Protein AF-A0A6I9NNS1-F1 (afdb_monomer_lite)

Radius of gyration: 73.58 Å; chains: 1; bounding box: 187×101×205 Å

Secondary structure (DSSP, 8-state):
--SHHHHHHHHHHHHHHHHHHHHHHHHHHHHHHHHHHHHHHHHTSS-TT-GGG-HHHHHHHHHHHHHHHHHHHHHHHS-HHHHHHHTHHHHHHHHHHHHHHH-----HHHHHHHHHHHHHHHHHHHHHHHHHHHTS--------HHHHHHHHHSHHHHHHHHHHHHHHHHHHHHHHHS----HHHHHHHHHHHHHHHHHHHHHHHHHHHHHHTT---TTSHHHHHHHHHHHHHHHHHHHHHHHHHHHHHHHHHHHHHTTS----------------PPPPP--------EEES-SEEEPPPEETT--EEEEEEEEE-SSS-EEEEEES-S-HHHHHHHHHHHHHHHHHHHHHHHHHHHHHHTT-GGGGGGHHHHHHHHHHHHHHHHHHGGGTTTSSSEEEESSEEEEPTT--EEEEEEE--SSSSEEEEEEEEEETT-SSPEEEEEEEEEE---EEES-SEEEEEEEETT--EEEEEEEEE-SSS-EEEEEE--SSTTGGGEEEESSEEEE-TT-EEEEEEEE-----EEEEEEEEEEETT-SS-EEEEEEEEEEPPPEEES-S-EEEEEEETT--EEEEEEEEE-SSS-EEEEEEEET---SSBPPPHHHHHH-TT-SS---GGG-TTSPPPB-EEEESSEEEE-TT-EEEEEEEE---S-SEEEEEEEEEETTTEEEEEEEEEEEEEE---EEES--EEEEEEEETT-EEEEEEEEEE-SSS-EEEEEPPPP--SS-SEEEE-SS-EEEE-TT-EEEEEEEEEE-SSEEEEEEEEEEETT--SPPEEEEEEEEEE---EEES-SEEEEEEEETTSEEEEEEEEEE-SSS-EEEEEEE--TT--EEEESSEEEE-TT-EEEEEEEEE-SSSSEEEEEEEEEETTSPEEEEEEEEEEES-SEEESS--SSEEEEEEEETTPEEEEEEEEEE-SSS-EEEEEEEEPPPP--------------------------------------PPPSEEEE-SEEEE-TT-EEEEEEEEE-SS-EEEEEEEEEEEEETT----EEEEEEEEEEEEE---EEES-S---------TTPPP--EEEEEEEEE-SSSPEEEEEE--TTEEEESSTT----BSEEEEEE-TT-EEEEEEEE-GGG--SSS--------EEEE--------S---S------------------------------------

Structure (mmCIF, N/CA/C/O backbone):
data_AF-A0A6I9NNS1-F1
#
_entry.id   AF-A0A6I9NNS1-F1
#
loop_
_atom_site.group_PDB
_atom_site.id
_atom_site.type_symbol
_atom_site.label_atom_id
_atom_site.label_alt_id
_atom_site.label_comp_id
_atom_site.label_asym_id
_atom_site.label_entity_id
_atom_site.label_seq_id
_atom_site.pdbx_PDB_ins_code
_atom_site.Cartn_x
_atom_site.Cartn_y
_atom_site.Cartn_z
_atom_site.occupancy
_atom_site.B_iso_or_equiv
_atom_site.auth_seq_id
_atom_site.auth_comp_id
_atom_site.auth_asym_id
_atom_site.auth_atom_id
_atom_site.pdbx_PDB_model_num
ATOM 1 N N . MET A 1 1 ? 1.634 -18.861 -16.692 1.00 34.59 1 MET A N 1
ATOM 2 C CA . MET A 1 1 ? 1.410 -19.436 -15.348 1.00 34.59 1 MET A CA 1
ATOM 3 C C . MET A 1 1 ? 0.706 -18.362 -14.547 1.00 34.59 1 MET A C 1
ATOM 5 O O . MET A 1 1 ? 1.307 -17.328 -14.290 1.00 34.59 1 MET A O 1
ATOM 9 N N . ASP A 1 2 ? -0.586 -18.559 -14.298 1.00 27.66 2 ASP A N 1
ATOM 10 C CA . ASP A 1 2 ? -1.502 -17.535 -13.790 1.00 27.66 2 ASP A CA 1
ATOM 11 C C . ASP A 1 2 ? -1.246 -17.226 -12.312 1.00 27.66 2 ASP A C 1
ATOM 13 O O . ASP A 1 2 ? -1.454 -18.061 -11.437 1.00 27.66 2 ASP A O 1
ATOM 17 N N . MET A 1 3 ? -0.793 -16.004 -12.028 1.00 32.12 3 MET A N 1
ATOM 18 C CA . MET A 1 3 ? -0.479 -15.544 -10.670 1.00 32.12 3 MET A CA 1
ATOM 19 C C . MET A 1 3 ? -1.737 -15.131 -9.875 1.00 32.12 3 MET A C 1
ATOM 21 O O . MET A 1 3 ? -1.682 -14.974 -8.657 1.00 32.12 3 MET A O 1
ATOM 25 N N . SER A 1 4 ? -2.891 -15.007 -10.543 1.00 29.23 4 SER A N 1
ATOM 26 C CA . SER A 1 4 ? -4.176 -14.609 -9.950 1.00 29.23 4 SER A CA 1
ATOM 27 C C . SER A 1 4 ? -4.921 -15.751 -9.243 1.00 29.23 4 SER A C 1
ATOM 29 O O . SER A 1 4 ? -5.677 -15.486 -8.309 1.00 29.23 4 SER A O 1
ATOM 31 N N . SER A 1 5 ? -4.683 -17.020 -9.602 1.00 34.91 5 SER A N 1
ATOM 32 C CA . SER A 1 5 ? -5.336 -18.165 -8.941 1.00 34.91 5 SER A CA 1
ATOM 33 C C . SER A 1 5 ? -4.699 -18.541 -7.595 1.00 34.91 5 SER A C 1
ATOM 35 O O . SER A 1 5 ? -5.344 -19.183 -6.769 1.00 34.91 5 SER A O 1
ATOM 37 N N . ALA A 1 6 ? -3.452 -18.122 -7.341 1.00 40.84 6 ALA A N 1
ATOM 38 C CA . ALA A 1 6 ? -2.717 -18.448 -6.117 1.00 40.84 6 ALA A CA 1
ATOM 39 C C . ALA A 1 6 ? -3.165 -17.616 -4.897 1.00 40.84 6 ALA A C 1
ATOM 41 O O . ALA A 1 6 ? -3.180 -18.120 -3.774 1.00 40.84 6 ALA A O 1
ATOM 42 N N . TYR A 1 7 ? -3.576 -16.359 -5.106 1.00 40.09 7 TYR A N 1
ATOM 43 C CA . TYR A 1 7 ? -3.975 -15.456 -4.016 1.00 40.09 7 TYR A CA 1
ATOM 44 C C . TYR A 1 7 ? -5.353 -15.784 -3.425 1.00 40.09 7 TYR A C 1
ATOM 46 O O . TYR A 1 7 ? -5.546 -15.644 -2.218 1.00 40.09 7 TYR A O 1
ATOM 54 N N . GLY A 1 8 ? -6.291 -16.275 -4.245 1.00 45.16 8 GLY A N 1
ATOM 55 C CA . GLY A 1 8 ? -7.616 -16.698 -3.776 1.00 45.16 8 GLY A CA 1
ATOM 56 C C . GLY A 1 8 ? -7.571 -17.917 -2.846 1.00 45.16 8 GLY A C 1
ATOM 57 O O . GLY A 1 8 ? -8.324 -17.965 -1.878 1.00 45.16 8 GLY A O 1
ATOM 58 N N . GLY A 1 9 ? -6.647 -18.856 -3.091 1.00 59.94 9 GLY A N 1
ATOM 59 C CA . GLY A 1 9 ? -6.498 -20.076 -2.287 1.00 59.94 9 GLY A CA 1
ATOM 60 C C . GLY A 1 9 ? -5.905 -19.843 -0.891 1.00 59.94 9 GLY A C 1
ATOM 61 O O . GLY A 1 9 ? -6.344 -20.449 0.080 1.00 59.94 9 GLY A O 1
ATOM 62 N N . SER A 1 10 ? -4.958 -18.909 -0.747 1.00 66.88 10 SER A N 1
ATOM 63 C CA . SER A 1 10 ? -4.282 -18.671 0.543 1.00 66.88 10 SER A CA 1
ATOM 64 C C . SER A 1 10 ? -5.232 -18.143 1.630 1.00 66.88 10 SER A C 1
ATOM 66 O O . SER A 1 10 ? -5.103 -18.504 2.800 1.00 66.88 10 SER A O 1
ATOM 68 N N . TYR A 1 11 ? -6.208 -17.302 1.268 1.00 74.94 11 TYR A N 1
ATOM 69 C CA . TYR A 1 11 ? -7.178 -16.770 2.234 1.00 74.94 11 TYR A CA 1
ATOM 70 C C . TYR A 1 11 ? -8.194 -17.830 2.673 1.00 74.94 11 TYR A C 1
ATOM 72 O O . TYR A 1 11 ? -8.502 -17.937 3.861 1.00 74.94 11 TYR A O 1
ATOM 80 N N . THR A 1 12 ? -8.690 -18.636 1.729 1.00 81.75 12 THR A N 1
ATOM 81 C CA . THR A 1 12 ? -9.622 -19.726 2.034 1.00 81.75 12 THR A CA 1
ATOM 82 C C . THR A 1 12 ? -8.971 -20.780 2.919 1.00 81.75 12 THR A C 1
ATOM 84 O O . THR A 1 12 ? -9.594 -21.209 3.887 1.00 81.75 12 THR A O 1
ATOM 87 N N . ASP A 1 13 ? -7.705 -21.120 2.664 1.00 82.62 13 ASP A N 1
ATOM 88 C CA . ASP A 1 13 ? -6.951 -22.084 3.469 1.00 82.62 13 ASP A CA 1
ATOM 89 C C . ASP A 1 13 ? -6.776 -21.561 4.907 1.00 82.62 13 ASP A C 1
ATOM 91 O O . ASP A 1 13 ? -7.154 -22.234 5.868 1.00 82.62 13 ASP A O 1
ATOM 95 N N . ASN A 1 14 ? -6.346 -20.304 5.079 1.00 85.19 14 ASN A N 1
ATOM 96 C CA . ASN A 1 14 ? -6.207 -19.704 6.412 1.00 85.19 14 ASN A CA 1
ATOM 97 C C . ASN A 1 14 ? -7.532 -19.650 7.187 1.00 85.19 14 ASN A C 1
ATOM 99 O O . ASN A 1 14 ? -7.552 -19.887 8.400 1.00 85.19 14 ASN A O 1
ATOM 103 N N . LEU A 1 15 ? -8.642 -19.341 6.508 1.00 86.31 15 LEU A N 1
ATOM 104 C CA . LEU A 1 15 ? -9.969 -19.322 7.123 1.00 86.31 15 LEU A CA 1
ATOM 105 C C . LEU A 1 15 ? -10.391 -20.727 7.570 1.00 86.31 15 LEU A C 1
ATOM 107 O O . LEU A 1 15 ? -10.859 -20.891 8.698 1.00 86.31 15 LEU A O 1
ATOM 111 N N . ILE A 1 16 ? -10.181 -21.742 6.726 1.00 87.88 16 ILE A N 1
ATOM 112 C CA . ILE A 1 16 ? -10.457 -23.148 7.051 1.00 87.88 16 ILE A CA 1
ATOM 113 C C . ILE A 1 16 ? -9.639 -23.576 8.272 1.00 87.88 16 ILE A C 1
ATOM 115 O O . ILE A 1 16 ? -10.201 -24.115 9.228 1.00 87.88 16 ILE A O 1
ATOM 119 N N . GLY A 1 17 ? -8.336 -23.277 8.292 1.00 88.94 17 GLY A N 1
ATOM 120 C CA . GLY A 1 17 ? -7.471 -23.573 9.433 1.00 88.94 17 GLY A CA 1
ATOM 121 C C . GLY A 1 17 ? -7.922 -22.864 10.715 1.00 88.94 17 GLY A C 1
ATOM 122 O O . GLY A 1 17 ? -8.002 -23.487 11.772 1.00 88.94 17 GLY A O 1
ATOM 123 N N . THR A 1 18 ? -8.316 -21.592 10.628 1.00 88.50 18 THR A N 1
ATOM 124 C CA . THR A 1 18 ? -8.817 -20.812 11.776 1.00 88.50 18 THR A CA 1
ATOM 125 C C . THR A 1 18 ? -10.106 -21.400 12.349 1.00 88.50 18 THR A C 1
ATOM 127 O O . THR A 1 18 ? -10.218 -21.595 13.560 1.00 88.50 18 THR A O 1
ATOM 130 N N . LEU A 1 19 ? -11.079 -21.717 11.490 1.00 89.88 19 LEU A N 1
ATOM 131 C CA . LEU A 1 19 ? -12.355 -22.296 11.911 1.00 89.88 19 LEU A CA 1
ATOM 132 C C . LEU A 1 19 ? -12.169 -23.689 12.523 1.00 89.88 19 LEU A C 1
ATOM 134 O O . LEU A 1 19 ? -12.784 -23.985 13.548 1.00 89.88 19 LEU A O 1
ATOM 138 N N . LEU A 1 20 ? -11.285 -24.513 11.951 1.00 91.44 20 LEU A N 1
ATOM 139 C CA . LEU A 1 20 ? -10.926 -25.822 12.501 1.00 91.44 20 LEU A CA 1
ATOM 140 C C . LEU A 1 20 ? -10.264 -25.709 13.878 1.00 91.44 20 LEU A C 1
ATOM 142 O O . LEU A 1 20 ? -10.613 -26.481 14.767 1.00 91.44 20 LEU A O 1
ATOM 146 N N . ALA A 1 21 ? -9.369 -24.737 14.082 1.00 90.94 21 ALA A N 1
ATOM 147 C CA . ALA A 1 21 ? -8.723 -24.506 15.374 1.00 90.94 21 ALA A CA 1
ATOM 148 C C . ALA A 1 21 ? -9.716 -24.023 16.447 1.00 90.94 21 ALA A C 1
ATOM 150 O O . ALA A 1 21 ? -9.672 -24.483 17.588 1.00 90.94 21 ALA A O 1
ATOM 151 N N . ILE A 1 22 ? -10.644 -23.122 16.101 1.00 90.44 22 ILE A N 1
ATOM 152 C CA . ILE A 1 22 ? -11.705 -22.676 17.021 1.00 90.44 22 ILE A CA 1
ATOM 153 C C . ILE A 1 22 ? -12.606 -23.857 17.386 1.00 90.44 22 ILE A C 1
ATOM 155 O O . ILE A 1 22 ? -12.857 -24.111 18.565 1.00 90.44 22 ILE A O 1
ATOM 159 N N . PHE A 1 23 ? -13.063 -24.604 16.382 1.00 91.50 23 PHE A N 1
ATOM 160 C CA . PHE A 1 23 ? -13.927 -25.762 16.577 1.00 91.50 23 PHE A CA 1
ATOM 161 C C . PHE A 1 23 ? -13.250 -26.852 17.419 1.00 91.50 23 PHE A C 1
ATOM 163 O O . PHE A 1 23 ? -13.848 -27.343 18.378 1.00 91.50 23 PHE A O 1
ATOM 170 N N . GLY A 1 24 ? -11.991 -27.179 17.118 1.00 91.44 24 GLY A N 1
ATOM 171 C CA . GLY A 1 24 ? -11.194 -28.151 17.863 1.00 91.44 24 GLY A CA 1
ATOM 172 C C . GLY A 1 24 ? -11.046 -27.766 19.333 1.00 91.44 24 GLY A C 1
ATOM 173 O O . GLY A 1 24 ? -11.363 -28.562 20.217 1.00 91.44 24 GLY A O 1
ATOM 174 N N . ASN A 1 25 ? -10.681 -26.514 19.614 1.00 90.62 25 ASN A N 1
ATOM 175 C CA . ASN A 1 25 ? -10.541 -26.008 20.981 1.00 90.62 25 ASN A CA 1
ATOM 176 C C . ASN A 1 25 ? -11.861 -25.963 21.772 1.00 90.62 25 ASN A C 1
ATOM 178 O O . ASN A 1 25 ? -11.870 -26.245 22.975 1.00 90.62 25 ASN A O 1
ATOM 182 N N . VAL A 1 26 ? -12.984 -25.648 21.119 1.00 90.88 26 VAL A N 1
ATOM 183 C CA . VAL A 1 26 ? -14.320 -25.721 21.737 1.00 90.88 26 VAL A CA 1
ATOM 184 C C . VAL A 1 26 ? -14.672 -27.170 22.083 1.00 90.88 26 VAL A C 1
ATOM 186 O O . VAL A 1 26 ? -15.103 -27.442 23.205 1.00 90.88 26 VAL A O 1
ATOM 189 N N . LEU A 1 27 ? -14.437 -28.113 21.164 1.00 90.75 27 LEU A N 1
ATOM 190 C CA . LEU A 1 27 ? -14.673 -29.538 21.404 1.00 90.75 27 LEU A CA 1
ATOM 191 C C . LEU A 1 27 ? -13.826 -30.084 22.558 1.00 90.75 27 LEU A C 1
ATOM 193 O O . LEU A 1 27 ? -14.372 -30.778 23.415 1.00 90.75 27 LEU A O 1
ATOM 197 N N . VAL A 1 28 ? -12.535 -29.737 22.621 1.00 89.19 28 VAL A N 1
ATOM 198 C CA . VAL A 1 28 ? -11.637 -30.132 23.724 1.00 89.19 28 VAL A CA 1
ATOM 199 C C . VAL A 1 28 ? -12.109 -29.551 25.064 1.00 89.19 28 VAL A C 1
ATOM 201 O O . VAL A 1 28 ? -12.066 -30.212 26.098 1.00 89.19 28 VAL A O 1
ATOM 204 N N . SER A 1 29 ? -12.617 -28.321 25.086 1.00 88.56 29 SER A N 1
ATOM 205 C CA . SER A 1 29 ? -13.153 -27.732 26.319 1.00 88.56 29 SER A CA 1
ATOM 206 C C . SER A 1 29 ? -14.447 -28.413 26.792 1.00 88.56 29 SER A C 1
ATOM 208 O O . SER A 1 29 ? -14.605 -28.724 27.982 1.00 88.56 29 SER A O 1
ATOM 210 N N . ILE A 1 30 ? -15.366 -28.695 25.863 1.00 87.81 30 ILE A N 1
ATOM 211 C CA . ILE A 1 30 ? -16.597 -29.443 26.147 1.00 87.81 30 ILE A CA 1
ATOM 212 C C . ILE A 1 30 ? -16.247 -30.844 26.651 1.00 87.81 30 ILE A C 1
ATOM 214 O O . ILE A 1 30 ? -16.817 -31.305 27.643 1.00 87.81 30 ILE A O 1
ATOM 218 N N . SER A 1 31 ? -15.281 -31.507 26.016 1.00 87.69 31 SER A N 1
ATOM 219 C CA . SER A 1 31 ? -14.868 -32.855 26.380 1.00 87.69 31 SER A CA 1
ATOM 220 C C . SER A 1 31 ? -14.287 -32.922 27.791 1.00 87.69 31 SER A C 1
ATOM 222 O O . SER A 1 31 ? -14.718 -33.761 28.585 1.00 87.69 31 SER A O 1
ATOM 224 N N . LEU A 1 32 ? -13.392 -31.994 28.145 1.00 83.81 32 LEU A N 1
ATOM 225 C CA . LEU A 1 32 ? -12.828 -31.876 29.489 1.00 83.81 32 LEU A CA 1
ATOM 226 C C . LEU A 1 32 ? -13.911 -31.587 30.532 1.00 83.81 32 LEU A C 1
ATOM 228 O O . LEU A 1 32 ? -13.874 -32.143 31.629 1.00 83.81 32 LEU A O 1
ATOM 232 N N . SER A 1 33 ? -14.912 -30.775 30.189 1.00 83.75 33 SER A N 1
ATOM 233 C CA . SER A 1 33 ? -16.048 -30.487 31.072 1.00 83.75 33 SER A CA 1
ATOM 234 C C . SER A 1 33 ? -16.919 -31.726 31.308 1.00 83.75 33 SER A C 1
ATOM 236 O O . SER A 1 33 ? -17.285 -32.008 32.449 1.00 83.75 33 SER A O 1
ATOM 238 N N . ILE A 1 34 ? -17.189 -32.521 30.266 1.00 83.56 34 ILE A N 1
ATOM 239 C CA . ILE A 1 34 ? -17.917 -33.799 30.363 1.00 83.56 34 ILE A CA 1
ATOM 240 C C . ILE A 1 34 ? -17.119 -34.823 31.183 1.00 83.56 34 ILE A C 1
ATOM 242 O O . ILE A 1 34 ? -17.679 -35.497 32.052 1.00 83.56 34 ILE A O 1
ATOM 246 N N . GLN A 1 35 ? -15.807 -34.926 30.955 1.00 82.75 35 GLN A N 1
ATOM 247 C CA . GLN A 1 35 ? -14.931 -35.804 31.732 1.00 82.75 35 GLN A CA 1
ATOM 248 C C . GLN A 1 35 ? -14.902 -35.379 33.203 1.00 82.75 35 GLN A C 1
ATOM 250 O O . GLN A 1 35 ? -15.104 -36.216 34.084 1.00 82.75 35 GLN A O 1
ATOM 255 N N . LYS A 1 36 ? -14.750 -34.082 33.489 1.00 79.38 36 LYS A N 1
ATOM 256 C CA . LYS A 1 36 ? -14.803 -33.538 34.852 1.00 79.38 36 LYS A CA 1
ATOM 257 C C . LYS A 1 36 ? -16.151 -33.813 35.516 1.00 79.38 36 LYS A C 1
ATOM 259 O O . LYS A 1 36 ? -16.178 -34.247 36.663 1.00 79.38 36 LYS A O 1
ATOM 264 N N . TYR A 1 37 ? -17.256 -33.637 34.795 1.00 76.06 37 TYR A N 1
ATOM 265 C CA . TYR A 1 37 ? -18.592 -33.973 35.283 1.00 76.06 37 TYR A CA 1
ATOM 266 C C . TYR A 1 37 ? -18.709 -35.460 35.644 1.00 76.06 37 TYR A C 1
ATOM 268 O O . TYR A 1 37 ? -19.210 -35.789 36.719 1.00 76.06 37 TYR A O 1
ATOM 276 N N . SER A 1 38 ? -18.182 -36.363 34.807 1.00 75.69 38 SER A N 1
ATOM 277 C CA . SER A 1 38 ? -18.158 -37.800 35.112 1.00 75.69 38 SER A CA 1
ATOM 278 C C . SER A 1 38 ? -17.353 -38.108 36.381 1.00 75.69 38 SER A C 1
ATOM 280 O O . SER A 1 38 ? -17.821 -38.870 37.223 1.00 75.69 38 SER A O 1
ATOM 282 N N . HIS A 1 39 ? -16.205 -37.446 36.572 1.00 74.06 39 HIS A N 1
ATOM 283 C CA . HIS A 1 39 ? -15.372 -37.594 37.766 1.00 74.06 39 HIS A CA 1
ATOM 284 C C . HIS A 1 39 ? -16.059 -37.077 39.033 1.00 74.06 39 HIS A C 1
ATOM 286 O O . HIS A 1 39 ? -16.068 -37.778 40.038 1.00 74.06 39 HIS A O 1
ATOM 292 N N . VAL A 1 40 ? -16.664 -35.886 38.993 1.00 72.38 40 VAL A N 1
ATOM 293 C CA . VAL A 1 40 ? -17.359 -35.293 40.150 1.00 72.38 40 VAL A CA 1
ATOM 294 C C . VAL A 1 40 ? -18.605 -36.101 40.518 1.00 72.38 40 VAL A C 1
ATOM 296 O O . VAL A 1 40 ? -18.851 -36.348 41.695 1.00 72.38 40 VAL A O 1
ATOM 299 N N . THR A 1 41 ? -19.355 -36.578 39.522 1.00 67.56 41 THR A N 1
ATOM 300 C CA . THR A 1 41 ? -20.544 -37.414 39.749 1.00 67.56 41 THR A CA 1
ATOM 301 C C . THR A 1 41 ? -20.169 -38.768 40.364 1.00 67.56 41 THR A C 1
ATOM 303 O O . THR A 1 41 ? -20.892 -39.272 41.220 1.00 67.56 41 THR A O 1
ATOM 306 N N . LEU A 1 42 ? -19.019 -39.345 39.986 1.00 64.25 42 LEU A N 1
ATOM 307 C CA . LEU A 1 42 ? -18.516 -40.593 40.575 1.00 64.25 42 LEU A CA 1
ATOM 308 C C . LEU A 1 42 ? -17.805 -40.407 41.919 1.00 64.25 42 LEU A C 1
ATOM 310 O O . LEU A 1 42 ? -17.800 -41.345 42.710 1.00 64.25 42 LEU A O 1
ATOM 314 N N . ALA A 1 43 ? -17.237 -39.234 42.215 1.00 58.59 43 ALA A N 1
ATOM 315 C CA . ALA A 1 43 ? -16.590 -38.956 43.502 1.00 58.59 43 ALA A CA 1
ATOM 316 C C . ALA A 1 43 ? -17.564 -39.057 44.695 1.00 58.59 43 ALA A C 1
ATOM 318 O O . ALA A 1 43 ? -17.133 -39.271 45.825 1.00 58.59 43 ALA A O 1
ATOM 319 N N . GLY A 1 44 ? -18.878 -38.968 44.445 1.00 56.62 44 GLY A N 1
ATOM 320 C CA . GLY A 1 44 ? -19.927 -39.256 45.430 1.00 56.62 44 GLY A CA 1
ATOM 321 C C . GLY A 1 44 ? -20.179 -40.751 45.697 1.00 56.62 44 GLY A C 1
ATOM 322 O O . GLY A 1 44 ? -20.895 -41.088 46.637 1.00 56.62 44 GLY A O 1
ATOM 323 N N . THR A 1 45 ? -19.598 -41.662 44.909 1.00 54.84 45 THR A N 1
ATOM 324 C CA . THR A 1 45 ? -19.730 -43.125 45.052 1.00 54.84 45 THR A CA 1
ATOM 325 C C . THR A 1 45 ? -18.394 -43.752 45.471 1.00 54.84 45 THR A C 1
ATOM 327 O O . THR A 1 45 ? -17.356 -43.434 44.904 1.00 54.84 45 THR A O 1
ATOM 330 N N . LYS A 1 46 ? -18.391 -44.659 46.462 1.00 52.28 46 LYS A N 1
ATOM 331 C CA . LYS A 1 46 ? -17.176 -45.246 47.086 1.00 52.28 46 LYS A CA 1
ATOM 332 C C . LYS A 1 46 ? -16.282 -46.106 46.161 1.00 52.28 46 LYS A C 1
ATOM 334 O O . LYS A 1 46 ? -15.267 -46.621 46.625 1.00 52.28 46 LYS A O 1
ATOM 339 N N . ASP A 1 47 ? -16.609 -46.256 44.878 1.00 53.31 47 ASP A N 1
ATOM 340 C CA . ASP A 1 47 ? -15.864 -47.100 43.937 1.00 53.31 47 ASP A CA 1
ATOM 341 C C . ASP A 1 47 ? -14.824 -46.307 43.133 1.00 53.31 47 ASP A C 1
ATOM 343 O O . ASP A 1 47 ? -15.099 -45.741 42.074 1.00 53.31 47 ASP A O 1
ATOM 347 N N . LEU A 1 48 ? -13.572 -46.343 43.596 1.00 51.38 48 LEU A N 1
ATOM 348 C CA . LEU A 1 48 ? -12.444 -45.615 42.995 1.00 51.38 48 LEU A CA 1
ATOM 349 C C . LEU A 1 48 ? -12.051 -46.087 41.574 1.00 51.38 48 LEU A C 1
ATOM 351 O O . LEU A 1 48 ? -11.264 -45.425 40.901 1.00 51.38 48 LEU A O 1
ATOM 355 N N . ARG A 1 49 ? -12.544 -47.245 41.106 1.00 54.31 49 ARG A N 1
ATOM 356 C CA . ARG A 1 49 ? -12.049 -47.925 39.887 1.00 54.31 49 ARG A CA 1
ATOM 357 C C . ARG A 1 49 ? -12.986 -47.885 38.670 1.00 54.31 49 ARG A C 1
ATOM 359 O O . ARG A 1 49 ? -12.673 -48.545 37.689 1.00 54.31 49 ARG A O 1
ATOM 366 N N . SER A 1 50 ? -14.087 -47.128 38.673 1.00 56.66 50 SER A N 1
ATOM 367 C CA . SER A 1 50 ? -15.117 -47.231 37.611 1.00 56.66 50 SER A CA 1
ATOM 368 C C . SER A 1 50 ? -15.180 -46.093 36.579 1.00 56.66 50 SER A C 1
ATOM 370 O O . SER A 1 50 ? -16.010 -46.168 35.672 1.00 56.66 50 SER A O 1
ATOM 372 N N . PHE A 1 51 ? -14.328 -45.059 36.632 1.00 63.66 51 PHE A N 1
ATOM 373 C CA . PHE A 1 51 ? -14.481 -43.899 35.730 1.00 63.66 51 PHE A CA 1
ATOM 374 C C . PHE A 1 51 ? -14.372 -44.271 34.239 1.00 63.66 51 PHE A C 1
ATOM 376 O O . PHE A 1 51 ? -15.232 -43.880 33.450 1.00 63.66 51 PHE A O 1
ATOM 383 N N . TYR A 1 52 ? -13.422 -45.140 33.871 1.00 68.31 52 TYR A N 1
ATOM 384 C CA . TYR A 1 52 ? -13.225 -45.630 32.498 1.00 68.31 52 TYR A CA 1
ATOM 385 C C . TYR A 1 52 ? -14.310 -46.613 32.020 1.00 68.31 52 TYR A C 1
ATOM 387 O O . TYR A 1 52 ? -14.292 -47.037 30.868 1.00 68.31 52 TYR A O 1
ATOM 395 N N . ARG A 1 53 ? -15.268 -46.999 32.873 1.00 66.19 53 ARG A N 1
ATOM 396 C CA . ARG A 1 53 ? -16.456 -47.778 32.475 1.00 66.19 53 ARG A CA 1
ATOM 397 C C . ARG A 1 53 ? -17.669 -46.907 32.163 1.00 66.19 53 ARG A C 1
ATOM 399 O O . ARG A 1 53 ? -18.646 -47.406 31.606 1.00 66.19 53 ARG A O 1
ATOM 406 N N . THR A 1 54 ? -17.638 -45.624 32.511 1.00 75.75 54 THR A N 1
ATOM 407 C CA . THR A 1 54 ? -18.782 -44.738 32.285 1.00 75.75 54 THR A CA 1
ATOM 408 C C . THR A 1 54 ? -18.861 -44.295 30.826 1.00 75.75 54 THR A C 1
ATOM 410 O O . THR A 1 54 ? -17.870 -43.892 30.216 1.00 75.75 54 THR A O 1
ATOM 413 N N . LYS A 1 55 ? -20.071 -44.351 30.252 1.00 82.75 55 LYS A N 1
ATOM 414 C CA . LYS A 1 55 ? -20.321 -43.907 28.869 1.00 82.75 55 LYS A CA 1
ATOM 415 C C . LYS A 1 55 ? -20.016 -42.417 28.680 1.00 82.75 55 LYS A C 1
ATOM 417 O O . LYS A 1 55 ? -19.596 -42.014 27.603 1.00 82.75 55 LYS A O 1
ATOM 422 N N . THR A 1 56 ? -20.194 -41.610 29.726 1.00 80.31 56 THR A N 1
ATOM 423 C CA . THR A 1 56 ? -19.902 -40.170 29.726 1.00 80.31 56 THR A CA 1
ATOM 424 C C . THR A 1 56 ? -18.403 -39.883 29.643 1.00 80.31 56 THR A C 1
ATOM 426 O O . THR A 1 56 ? -18.011 -38.999 28.887 1.00 80.31 56 THR A O 1
ATOM 429 N N . TRP A 1 57 ? -17.556 -40.664 30.323 1.00 85.56 57 TRP A N 1
ATOM 430 C CA . TRP A 1 57 ? -16.101 -40.526 30.218 1.00 85.56 57 TRP A CA 1
ATOM 431 C C . TRP A 1 57 ? -15.583 -40.891 28.820 1.00 85.56 57 TRP A C 1
ATOM 433 O O . TRP A 1 57 ? -14.816 -40.124 28.241 1.00 85.56 57 TRP A O 1
ATOM 443 N N . TRP A 1 58 ? -16.062 -41.999 28.234 1.00 86.62 58 TRP A N 1
ATOM 444 C CA . TRP A 1 58 ? -15.723 -42.377 26.852 1.00 86.62 58 TRP A CA 1
ATOM 445 C C . TRP A 1 58 ? -16.240 -41.374 25.822 1.00 86.62 58 TRP A C 1
ATOM 447 O O . TRP A 1 58 ? -15.529 -41.067 24.872 1.00 86.62 58 TRP A O 1
ATOM 457 N N . CYS A 1 59 ? -17.440 -40.824 26.024 1.00 87.50 59 CYS A N 1
ATOM 458 C CA . CYS A 1 59 ? -17.964 -39.742 25.192 1.00 87.50 59 CYS A CA 1
ATOM 459 C C . CYS A 1 59 ? -17.018 -38.532 25.214 1.00 87.50 59 CYS A C 1
ATOM 461 O O . CYS A 1 59 ? -16.599 -38.057 24.161 1.00 87.50 59 CYS A O 1
ATOM 463 N N . GLY A 1 60 ? -16.597 -38.100 26.408 1.00 86.69 60 GLY A N 1
ATOM 464 C CA . GLY A 1 60 ? -15.584 -37.059 26.552 1.00 86.69 60 GLY A CA 1
ATOM 465 C C . GLY A 1 60 ? -14.261 -37.437 25.877 1.00 86.69 60 GLY A C 1
ATOM 466 O O . GLY A 1 60 ? -13.713 -36.649 25.125 1.00 86.69 60 GLY A O 1
ATOM 467 N N . PHE A 1 61 ? -13.764 -38.661 26.056 1.00 85.75 61 PHE A N 1
ATOM 468 C CA . PHE A 1 61 ? -12.521 -39.100 25.412 1.00 85.75 61 PHE A CA 1
ATOM 469 C C . PHE A 1 61 ? -12.586 -39.038 23.876 1.00 85.75 61 PHE A C 1
ATOM 471 O O . PHE A 1 61 ? -11.680 -38.496 23.249 1.00 85.75 61 PHE A O 1
ATOM 478 N N . VAL A 1 62 ? -13.678 -39.515 23.270 1.00 89.88 62 VAL A N 1
ATOM 479 C CA . VAL A 1 62 ? -13.888 -39.446 21.814 1.00 89.88 62 VAL A CA 1
ATOM 480 C C . VAL A 1 62 ? -13.946 -37.994 21.329 1.00 89.88 62 VAL A C 1
ATOM 482 O O . VAL A 1 62 ? -13.320 -37.665 20.324 1.00 89.88 62 VAL A O 1
ATOM 485 N N . LEU A 1 63 ? -14.640 -37.113 22.056 1.00 88.19 63 LEU A N 1
ATOM 486 C CA . LEU A 1 63 ? -14.687 -35.677 21.754 1.00 88.19 63 LEU A CA 1
ATOM 487 C C . LEU A 1 63 ? -13.302 -35.020 21.846 1.00 88.19 63 LEU A C 1
ATOM 489 O O . LEU A 1 63 ? -12.977 -34.194 20.998 1.00 88.19 63 LEU A O 1
ATOM 493 N N . THR A 1 64 ? -12.463 -35.420 22.809 1.00 88.44 64 THR A N 1
ATOM 494 C CA . THR A 1 64 ? -11.063 -34.972 22.881 1.00 88.44 64 THR A CA 1
ATOM 495 C C . THR A 1 64 ? -10.276 -35.428 21.655 1.00 88.44 64 THR A C 1
ATOM 497 O O . THR A 1 64 ? -9.590 -34.614 21.049 1.00 88.44 64 THR A O 1
ATOM 500 N N . CYS A 1 65 ? -10.394 -36.696 21.242 1.00 88.00 65 CYS A N 1
ATOM 501 C CA . CYS A 1 65 ? -9.711 -37.193 20.043 1.00 88.00 65 CYS A CA 1
ATOM 502 C C . CYS A 1 65 ? -10.141 -36.444 18.772 1.00 88.00 65 CYS A C 1
ATOM 504 O O . CYS A 1 65 ? -9.295 -36.115 17.944 1.00 88.00 65 CYS A O 1
ATOM 506 N N . LEU A 1 66 ? -11.437 -36.151 18.622 1.00 90.50 66 LEU A N 1
ATOM 507 C CA . LEU A 1 66 ? -11.954 -35.372 17.493 1.00 90.50 66 LEU A CA 1
ATOM 508 C C . LEU A 1 66 ? -11.469 -33.918 17.526 1.00 90.50 66 LEU A C 1
ATOM 510 O O . LEU A 1 66 ? -11.065 -33.388 16.494 1.00 90.50 66 LEU A O 1
ATOM 514 N N . GLY A 1 67 ? -11.484 -33.286 18.701 1.00 88.94 67 GLY A N 1
ATOM 515 C CA . GLY A 1 67 ? -11.024 -31.911 18.875 1.00 88.94 67 GLY A CA 1
ATOM 516 C C . GLY A 1 67 ? -9.528 -31.753 18.592 1.00 88.94 67 GLY A C 1
ATOM 517 O O . GLY A 1 67 ? -9.138 -30.871 17.831 1.00 88.94 67 GLY A O 1
ATOM 518 N N . GLU A 1 68 ? -8.698 -32.659 19.112 1.00 87.62 68 GLU A N 1
ATOM 519 C CA . GLU A 1 68 ? -7.257 -32.665 18.827 1.00 87.62 68 GLU A CA 1
ATOM 520 C C . GLU A 1 68 ? -6.953 -33.034 17.370 1.00 87.62 68 GLU A C 1
ATOM 522 O O . GLU A 1 68 ? -6.025 -32.491 16.776 1.00 87.62 68 GLU A O 1
ATOM 527 N N . GLY A 1 69 ? -7.771 -33.890 16.748 1.00 89.62 69 GLY A N 1
ATOM 528 C CA . GLY A 1 69 ? -7.702 -34.148 15.309 1.00 89.62 69 GLY A CA 1
ATOM 529 C C . GLY A 1 69 ? -7.981 -32.894 14.473 1.00 89.62 69 GLY A C 1
ATOM 530 O O . GLY A 1 69 ? -7.246 -32.607 13.529 1.00 89.62 69 GLY A O 1
ATOM 531 N N . ALA A 1 70 ? -8.992 -32.101 14.840 1.00 90.62 70 ALA A N 1
ATOM 532 C CA . ALA A 1 70 ? -9.292 -30.832 14.174 1.00 90.62 70 ALA A CA 1
ATOM 533 C C . ALA A 1 70 ? -8.159 -29.805 14.354 1.00 90.62 70 ALA A C 1
ATOM 535 O O . ALA A 1 70 ? -7.755 -29.161 13.383 1.00 90.62 70 ALA A O 1
ATOM 536 N N . ASN A 1 71 ? -7.583 -29.713 15.558 1.00 89.06 71 ASN A N 1
ATOM 537 C CA . ASN A 1 71 ? -6.405 -28.882 15.816 1.00 89.06 71 ASN A CA 1
ATOM 538 C C . ASN A 1 71 ? -5.198 -29.341 14.981 1.00 89.06 71 ASN A C 1
ATOM 540 O O . ASN A 1 71 ? -4.527 -28.513 14.369 1.00 89.06 71 ASN A O 1
ATOM 544 N N . PHE A 1 72 ? -4.950 -30.648 14.876 1.00 89.56 72 PHE A N 1
ATOM 545 C CA . PHE A 1 72 ? -3.882 -31.205 14.042 1.00 89.56 72 PHE A CA 1
ATOM 546 C C . PHE A 1 72 ? -4.024 -30.806 12.565 1.00 89.56 72 PHE A C 1
ATOM 548 O O . PHE A 1 72 ? -3.059 -30.346 11.952 1.00 89.56 72 PHE A O 1
ATOM 555 N N . ILE A 1 73 ? -5.235 -30.918 12.010 1.00 89.81 73 ILE A N 1
ATOM 556 C CA . ILE A 1 73 ? -5.522 -30.531 10.621 1.00 89.81 73 ILE A CA 1
ATOM 557 C C . ILE A 1 73 ? -5.368 -29.013 10.438 1.00 89.81 73 ILE A C 1
ATOM 559 O O . ILE A 1 73 ? -4.846 -28.571 9.417 1.00 89.81 73 ILE A O 1
ATOM 563 N N . SER A 1 74 ? -5.741 -28.203 11.435 1.00 90.69 74 SER A N 1
ATOM 564 C CA . SER A 1 74 ? -5.619 -26.740 11.353 1.00 90.69 74 SER A CA 1
ATOM 565 C C . SER A 1 74 ? -4.186 -26.260 11.084 1.00 90.69 74 SER A C 1
ATOM 567 O O . SER A 1 74 ? -3.996 -25.302 10.335 1.00 90.69 74 SER A O 1
ATOM 569 N N . TYR A 1 75 ? -3.169 -26.962 11.602 1.00 88.19 75 TYR A N 1
ATOM 570 C CA . TYR A 1 75 ? -1.757 -26.622 11.382 1.00 88.19 75 TYR A CA 1
ATOM 571 C C . TYR A 1 75 ? -1.300 -26.752 9.923 1.00 88.19 75 TYR A C 1
ATOM 573 O O . TYR A 1 75 ? -0.286 -26.151 9.561 1.00 88.19 75 TYR A O 1
ATOM 581 N N . ALA A 1 76 ? -2.021 -27.526 9.105 1.00 87.75 76 ALA A N 1
ATOM 582 C CA . ALA A 1 76 ? -1.733 -27.669 7.681 1.00 87.75 76 ALA A CA 1
ATOM 583 C C . ALA A 1 76 ? -2.253 -26.483 6.856 1.00 87.75 76 ALA A C 1
ATOM 585 O O . ALA A 1 76 ? -1.622 -26.115 5.871 1.00 87.75 76 ALA A O 1
ATOM 586 N N . PHE A 1 77 ? -3.373 -25.887 7.275 1.00 86.56 77 PHE A N 1
ATOM 587 C CA . PHE A 1 77 ? -4.083 -24.842 6.530 1.00 86.56 77 PHE A CA 1
ATOM 588 C C . PHE A 1 77 ? -3.842 -23.421 7.058 1.00 86.56 77 PHE A C 1
ATOM 590 O O . PHE A 1 77 ? -4.139 -22.455 6.365 1.00 86.56 77 PHE A O 1
ATOM 597 N N . ALA A 1 78 ? -3.325 -23.265 8.282 1.00 87.12 78 ALA A N 1
ATOM 598 C CA . ALA A 1 78 ? -3.069 -21.962 8.891 1.00 87.12 78 ALA A CA 1
ATOM 599 C C . ALA A 1 78 ? -1.627 -21.816 9.423 1.00 87.12 78 ALA A C 1
ATOM 601 O O . ALA A 1 78 ? -0.962 -22.789 9.810 1.00 87.12 78 ALA A O 1
ATOM 602 N N . PRO A 1 79 ? -1.096 -20.580 9.488 1.00 83.44 79 PRO A N 1
ATOM 603 C CA . PRO A 1 79 ? 0.207 -20.326 10.083 1.00 83.44 79 PRO A CA 1
ATOM 604 C C . PRO A 1 79 ? 0.206 -20.635 11.587 1.00 83.44 79 PRO A C 1
ATOM 606 O O . PRO A 1 79 ? -0.773 -20.408 12.293 1.00 83.44 79 PRO A O 1
ATOM 609 N N . LEU A 1 80 ? 1.350 -21.108 12.103 1.00 80.00 80 LEU A N 1
ATOM 610 C CA . LEU A 1 80 ? 1.507 -21.458 13.521 1.00 80.00 80 LEU A CA 1
ATOM 611 C C . LEU A 1 80 ? 1.250 -20.252 14.430 1.00 80.00 80 LEU A C 1
ATOM 613 O O . LEU A 1 80 ? 0.646 -20.392 15.492 1.00 80.00 80 LEU A O 1
ATOM 617 N N . ALA A 1 81 ? 1.685 -19.075 13.970 1.00 81.62 81 ALA A N 1
ATOM 618 C CA . ALA A 1 81 ? 1.425 -17.819 14.645 1.00 81.62 81 ALA A CA 1
ATOM 619 C C . ALA A 1 81 ? -0.072 -17.642 14.906 1.00 81.62 81 ALA A C 1
ATOM 621 O O . ALA A 1 81 ? -0.397 -17.237 16.005 1.00 81.62 81 ALA A O 1
ATOM 622 N N . LEU A 1 82 ? -0.949 -18.023 13.965 1.00 83.75 82 LEU A N 1
ATOM 623 C CA . LEU A 1 82 ? -2.406 -17.904 14.067 1.00 83.75 82 LEU A CA 1
ATOM 624 C C . LEU A 1 82 ? -3.037 -18.965 14.986 1.00 83.75 82 LEU A C 1
ATOM 626 O O . LEU A 1 82 ? -3.854 -18.635 15.839 1.00 83.75 82 LEU A O 1
ATOM 630 N N . VAL A 1 83 ? -2.636 -20.233 14.842 1.00 84.00 83 VAL A N 1
ATOM 631 C CA . VAL A 1 83 ? -3.242 -21.367 15.569 1.00 84.00 83 VAL A CA 1
ATOM 632 C C . VAL A 1 83 ? -2.908 -21.358 17.065 1.00 84.00 83 VAL A C 1
ATOM 634 O O . VAL A 1 83 ? -3.771 -21.656 17.887 1.00 84.00 83 VAL A O 1
ATOM 637 N N . ALA A 1 84 ? -1.680 -20.996 17.456 1.00 81.62 84 ALA A N 1
ATOM 638 C CA . ALA A 1 84 ? -1.264 -21.093 18.858 1.00 81.62 84 ALA A CA 1
ATOM 639 C C . ALA A 1 84 ? -2.075 -20.186 19.818 1.00 81.62 84 ALA A C 1
ATOM 641 O O . ALA A 1 84 ? -2.485 -20.677 20.873 1.00 81.62 84 ALA A O 1
ATOM 642 N N . PRO A 1 85 ? -2.384 -18.916 19.487 1.00 80.38 85 PRO A N 1
ATOM 643 C CA . PRO A 1 85 ? -3.217 -18.056 20.335 1.00 80.38 85 PRO A CA 1
ATOM 644 C C . PRO A 1 85 ? -4.702 -18.422 20.319 1.00 80.38 85 PRO A C 1
ATOM 646 O O . PRO A 1 85 ? -5.389 -18.180 21.310 1.00 80.38 85 PRO A O 1
ATOM 649 N N . LEU A 1 86 ? -5.201 -19.065 19.254 1.00 85.81 86 LEU A N 1
ATOM 650 C CA . LEU A 1 86 ? -6.587 -19.555 19.192 1.00 85.81 86 LEU A CA 1
ATOM 651 C C . LEU A 1 86 ? -6.890 -20.615 20.262 1.00 85.81 86 LEU A C 1
ATOM 653 O O . LEU A 1 86 ? -8.048 -20.776 20.647 1.00 85.81 86 LEU A O 1
ATOM 657 N N . ASN A 1 87 ? -5.867 -21.250 20.842 1.00 81.62 87 ASN A N 1
ATOM 658 C CA . ASN A 1 87 ? -6.030 -22.122 22.007 1.00 81.62 87 ASN A CA 1
ATOM 659 C C . ASN A 1 87 ? -6.640 -21.399 23.223 1.00 81.62 87 ASN A C 1
ATOM 661 O O . ASN A 1 87 ? -7.247 -22.053 24.073 1.00 81.62 87 ASN A O 1
ATOM 665 N N . ALA A 1 88 ? -6.569 -20.063 23.301 1.00 82.62 88 ALA A N 1
ATOM 666 C CA . ALA A 1 88 ? -7.236 -19.277 24.343 1.00 82.62 88 ALA A CA 1
ATOM 667 C C . ALA A 1 88 ? -8.770 -19.447 24.340 1.00 82.62 88 ALA A C 1
ATOM 669 O O . ALA A 1 88 ? -9.412 -19.332 25.388 1.00 82.62 88 ALA A O 1
ATOM 670 N N . VAL A 1 89 ? -9.366 -19.808 23.196 1.00 85.44 89 VAL A N 1
ATOM 671 C CA . VAL A 1 89 ? -10.804 -20.105 23.077 1.00 85.44 89 VAL A CA 1
ATOM 672 C C . VAL A 1 89 ? -11.215 -21.278 23.976 1.00 85.44 89 VAL A C 1
ATOM 674 O O . VAL A 1 89 ? -12.330 -21.290 24.505 1.00 85.44 89 VAL A O 1
ATOM 677 N N . SER A 1 90 ? -10.318 -22.238 24.228 1.00 83.12 90 SER A N 1
ATOM 678 C CA . SER A 1 90 ? -10.593 -23.362 25.136 1.00 83.12 90 SER A CA 1
ATOM 679 C C . SER A 1 90 ? -10.809 -22.898 26.587 1.00 83.12 90 SER A C 1
ATOM 681 O O . SER A 1 90 ? -11.677 -23.422 27.290 1.00 83.12 90 SER A O 1
ATOM 683 N N . VAL A 1 91 ? -10.083 -21.863 27.030 1.00 82.56 91 VAL A N 1
ATOM 684 C CA . VAL A 1 91 ? -10.207 -21.268 28.373 1.00 82.56 91 VAL A CA 1
ATOM 685 C C . VAL A 1 91 ? -11.516 -20.494 28.495 1.00 82.56 91 VAL A C 1
ATOM 687 O O . VAL A 1 91 ? -12.233 -20.642 29.489 1.00 82.56 91 VAL A O 1
ATOM 690 N N . LEU A 1 92 ? -11.864 -19.723 27.462 1.00 83.88 92 LEU A N 1
ATOM 691 C CA . LEU A 1 92 ? -13.134 -19.003 27.380 1.00 83.88 92 LEU A CA 1
ATOM 692 C C . LEU A 1 92 ? -14.319 -19.975 27.469 1.00 83.88 92 LEU A C 1
ATOM 694 O O . LEU A 1 92 ? -15.198 -19.822 28.317 1.00 83.88 92 LEU A O 1
ATOM 698 N N . THR A 1 93 ? -14.294 -21.023 26.645 1.00 83.25 93 THR A N 1
ATOM 699 C CA . THR A 1 93 ? -15.345 -22.048 26.595 1.00 83.25 93 THR A CA 1
ATOM 700 C C . THR A 1 93 ? -15.477 -22.770 27.938 1.00 83.25 93 THR A C 1
ATOM 702 O O . THR A 1 93 ? -16.587 -22.937 28.439 1.00 83.25 93 THR A O 1
ATOM 705 N N . SER A 1 94 ? -14.355 -23.103 28.587 1.00 80.25 94 SER A N 1
ATOM 706 C CA . SER A 1 94 ? -14.353 -23.782 29.892 1.00 80.25 94 SER A CA 1
ATOM 707 C C . SER A 1 94 ? -14.915 -22.894 31.004 1.00 80.25 94 SER A C 1
ATOM 709 O O . SER A 1 94 ? -15.610 -23.380 31.895 1.00 80.25 94 SER A O 1
ATOM 711 N N . SER A 1 95 ? -14.649 -21.587 30.942 1.00 77.81 95 SER A N 1
ATOM 712 C CA . SER A 1 95 ? -15.164 -20.603 31.902 1.00 77.81 95 SER A CA 1
ATOM 713 C C . SER A 1 95 ? -16.679 -20.426 31.764 1.00 77.81 95 SER A C 1
ATOM 715 O O . SER A 1 95 ? -17.400 -20.424 32.762 1.00 77.81 95 SER A O 1
ATOM 717 N N . ILE A 1 96 ? -17.176 -20.360 30.525 1.00 79.06 96 ILE A N 1
ATOM 718 C CA . ILE A 1 96 ? -18.611 -20.277 30.223 1.00 79.06 96 ILE A CA 1
ATOM 719 C C . ILE A 1 96 ? -19.324 -21.569 30.641 1.00 79.06 96 ILE A C 1
ATOM 721 O O . ILE A 1 96 ? -20.338 -21.516 31.335 1.00 79.06 96 ILE A O 1
ATOM 725 N N . LEU A 1 97 ? -18.782 -22.739 30.291 1.00 77.50 97 LEU A N 1
ATOM 726 C CA . LEU A 1 97 ? -19.336 -24.029 30.713 1.00 77.50 97 LEU A CA 1
ATOM 727 C C . LEU A 1 97 ? -19.328 -24.172 32.238 1.00 77.50 97 LEU A C 1
ATOM 729 O O . LEU A 1 97 ? -20.305 -24.649 32.807 1.00 77.50 97 LEU A O 1
ATOM 733 N N . GLY A 1 98 ? -18.273 -23.705 32.912 1.00 72.12 98 GLY A N 1
ATOM 734 C CA . GLY A 1 98 ? -18.201 -23.659 34.371 1.00 72.12 98 GLY A CA 1
ATOM 735 C C . GLY A 1 98 ? -19.362 -22.880 34.993 1.00 72.12 98 GLY A C 1
ATOM 736 O O . GLY A 1 98 ? -19.996 -23.385 35.917 1.00 72.12 98 GLY A O 1
ATOM 737 N N . LEU A 1 99 ? -19.699 -21.706 34.448 1.00 70.94 99 LEU A N 1
ATOM 738 C CA . LEU A 1 99 ? -20.859 -20.910 34.876 1.00 70.94 99 LEU A CA 1
ATOM 739 C C . LEU A 1 99 ? -22.190 -21.633 34.631 1.00 70.94 99 LEU A C 1
ATOM 741 O O . LEU A 1 99 ? -23.080 -21.592 35.481 1.00 70.94 99 LEU A O 1
ATOM 745 N N . ILE A 1 100 ? -22.320 -22.324 33.495 1.00 70.88 100 ILE A N 1
ATOM 746 C CA . ILE A 1 100 ? -23.530 -23.083 33.144 1.00 70.88 100 ILE A CA 1
ATOM 747 C C . ILE A 1 100 ? -23.721 -24.287 34.084 1.00 70.88 100 ILE A C 1
ATOM 749 O O . ILE A 1 100 ? -24.843 -24.553 34.520 1.00 70.88 100 ILE A O 1
ATOM 753 N N . PHE A 1 101 ? -22.642 -24.999 34.428 1.00 64.75 101 PHE A N 1
ATOM 754 C CA . PHE A 1 101 ? -22.693 -26.210 35.253 1.00 64.75 101 PHE A CA 1
ATOM 755 C C . PHE A 1 101 ? -22.802 -25.941 36.762 1.00 64.75 101 PHE A C 1
ATOM 757 O O . PHE A 1 101 ? -23.441 -26.730 37.455 1.00 64.75 101 PHE A O 1
ATOM 764 N N . LEU A 1 102 ? -22.209 -24.860 37.288 1.00 59.00 102 LEU A N 1
ATOM 765 C CA . LEU A 1 102 ? -22.167 -24.601 38.738 1.00 59.00 102 LEU A CA 1
ATOM 766 C C . LEU A 1 102 ? -23.448 -24.014 39.336 1.00 59.00 102 LEU A C 1
ATOM 768 O O . LEU A 1 102 ? -23.528 -23.969 40.552 1.00 59.00 102 LEU A O 1
ATOM 772 N N . ARG A 1 103 ? -24.423 -23.588 38.519 1.00 53.62 103 ARG A N 1
ATOM 773 C CA . ARG A 1 103 ? -25.791 -23.129 38.860 1.00 53.62 103 ARG A CA 1
ATOM 774 C C . ARG A 1 103 ? -26.092 -22.886 40.358 1.00 53.62 103 ARG A C 1
ATOM 776 O O . ARG A 1 103 ? -27.037 -23.447 40.911 1.00 53.62 103 ARG A O 1
ATOM 783 N N . GLU A 1 104 ? -25.338 -21.999 41.005 1.00 46.59 104 GLU A N 1
ATOM 784 C CA . GLU A 1 104 ? -25.621 -21.548 42.366 1.00 46.59 104 GLU A CA 1
ATOM 785 C C . GLU A 1 104 ? -26.598 -20.375 42.299 1.00 46.59 104 GLU A C 1
ATOM 787 O O . GLU A 1 104 ? -26.361 -19.378 41.614 1.00 46.59 104 GLU A O 1
ATOM 792 N N . LYS A 1 105 ? -27.714 -20.493 43.028 1.00 44.75 105 LYS A N 1
ATOM 793 C CA . LYS A 1 105 ? -28.746 -19.455 43.178 1.00 44.75 105 LYS A CA 1
ATOM 794 C C . LYS A 1 105 ? -28.237 -18.300 44.056 1.00 44.75 105 LYS A C 1
ATOM 796 O O . LYS A 1 105 ? -28.770 -18.057 45.136 1.00 44.75 105 LYS A O 1
ATOM 801 N N . SER A 1 106 ? -27.180 -17.617 43.633 1.00 50.06 106 SER A N 1
ATOM 802 C CA . SER A 1 106 ? -26.649 -16.449 44.340 1.00 50.06 106 SER A CA 1
ATOM 803 C C . SER A 1 106 ? -27.371 -15.169 43.906 1.00 50.06 106 SER A C 1
ATOM 805 O O . SER A 1 106 ? -27.802 -15.023 42.761 1.00 50.06 106 SER A O 1
ATOM 807 N N . LYS A 1 107 ? -27.564 -14.248 44.857 1.00 54.97 107 LYS A N 1
ATOM 808 C CA . LYS A 1 107 ? -28.223 -12.955 44.631 1.00 54.97 107 LYS A CA 1
ATOM 809 C C . LYS A 1 107 ? -27.420 -12.132 43.601 1.00 54.97 107 LYS A C 1
ATOM 811 O O . LYS A 1 107 ? -26.190 -12.152 43.645 1.00 54.97 107 LYS A O 1
ATOM 816 N N . PRO A 1 108 ? -28.070 -11.354 42.714 1.00 57.06 108 PRO A N 1
ATOM 817 C CA . PRO A 1 108 ? -27.414 -10.689 41.578 1.00 57.06 108 PRO A CA 1
ATOM 818 C C . PRO A 1 108 ? -26.284 -9.714 41.967 1.00 57.06 108 PRO A C 1
ATOM 820 O O . PRO A 1 108 ? -25.332 -9.551 41.207 1.00 57.06 108 PRO A O 1
ATOM 823 N N . LYS A 1 109 ? -26.335 -9.116 43.168 1.00 55.75 109 LYS A N 1
ATOM 824 C CA . LYS A 1 109 ? -25.267 -8.240 43.687 1.00 55.75 109 LYS A CA 1
ATOM 825 C C . LYS A 1 109 ? -23.989 -8.998 44.083 1.00 55.75 109 LYS A C 1
ATOM 827 O O . LYS A 1 109 ? -22.896 -8.511 43.806 1.00 55.75 109 LYS A O 1
ATOM 832 N N . ASP A 1 110 ? -24.109 -10.198 44.649 1.00 58.84 110 ASP A N 1
ATOM 833 C CA . ASP A 1 110 ? -22.952 -11.036 45.008 1.00 58.84 110 ASP A CA 1
ATOM 834 C C . ASP A 1 110 ? -22.364 -11.735 43.771 1.00 58.84 110 ASP A C 1
ATOM 836 O O . ASP A 1 110 ? -21.154 -11.942 43.676 1.00 58.84 110 ASP A O 1
ATOM 840 N N . PHE A 1 111 ? -23.213 -12.019 42.776 1.00 60.78 111 PHE A N 1
ATOM 841 C CA . PHE A 1 111 ? -22.816 -12.569 41.481 1.00 60.78 111 PHE A CA 1
ATOM 842 C C . PHE A 1 111 ? -21.935 -11.589 40.685 1.00 60.78 111 PHE A C 1
ATOM 844 O O . PHE A 1 111 ? -20.857 -11.961 40.222 1.00 60.78 111 PHE A O 1
ATOM 851 N N . ALA A 1 112 ? -22.328 -10.313 40.588 1.00 60.22 112 ALA A N 1
ATOM 852 C CA . ALA A 1 112 ? -21.549 -9.301 39.869 1.00 60.22 112 ALA A CA 1
ATOM 853 C C . ALA A 1 112 ? -20.181 -9.023 40.524 1.00 60.22 112 ALA A C 1
ATOM 855 O O . ALA A 1 112 ? -19.173 -8.924 39.826 1.00 60.22 112 ALA A O 1
ATOM 856 N N . LYS A 1 113 ? -20.115 -8.969 41.864 1.00 63.19 113 LYS A N 1
ATOM 857 C CA . LYS A 1 113 ? -18.858 -8.734 42.598 1.00 63.19 113 LYS A CA 1
ATOM 858 C C . LYS A 1 113 ? -17.873 -9.905 42.477 1.00 63.19 113 LYS A C 1
ATOM 860 O O . LYS A 1 113 ? -16.667 -9.680 42.453 1.00 63.19 113 LYS A O 1
ATOM 865 N N . ARG A 1 114 ? -18.370 -11.145 42.378 1.00 63.00 114 ARG A N 1
ATOM 866 C CA . ARG A 1 114 ? -17.539 -12.360 42.303 1.00 63.00 114 ARG A CA 1
ATOM 867 C C . ARG A 1 114 ? -17.110 -12.726 40.877 1.00 63.00 114 ARG A C 1
ATOM 869 O O . ARG A 1 114 ? -16.011 -13.242 40.708 1.00 63.00 114 ARG A O 1
ATOM 876 N N . TYR A 1 115 ? -17.936 -12.439 39.866 1.00 64.88 115 TYR A N 1
ATOM 877 C CA . TYR A 1 115 ? -17.688 -12.824 38.465 1.00 64.88 115 TYR A CA 1
ATOM 878 C C . TYR A 1 115 ? -17.361 -11.655 37.520 1.00 64.88 115 TYR A C 1
ATOM 880 O O . TYR A 1 115 ? -17.013 -11.895 36.363 1.00 64.88 115 TYR A O 1
ATOM 888 N N . GLY A 1 116 ? -17.416 -10.399 37.982 1.00 70.31 116 GLY A N 1
ATOM 889 C CA . GLY A 1 116 ? -17.130 -9.219 37.154 1.00 70.31 116 GLY A CA 1
ATOM 890 C C . GLY A 1 116 ? -15.728 -9.227 36.533 1.00 70.31 116 GLY A C 1
ATOM 891 O O . GLY A 1 116 ? -15.579 -8.950 35.343 1.00 70.31 116 GLY A O 1
ATOM 892 N N . LEU A 1 117 ? -14.708 -9.645 37.294 1.00 72.38 117 LEU A N 1
ATOM 893 C CA . LEU A 1 117 ? -13.336 -9.772 36.783 1.00 72.38 117 LEU A CA 1
ATOM 894 C C . LEU A 1 117 ? -13.221 -10.860 35.700 1.00 72.38 117 LEU A C 1
ATOM 896 O O . LEU A 1 117 ? -12.519 -10.684 34.706 1.00 72.38 117 LEU A O 1
ATOM 900 N N . SER A 1 118 ? -13.942 -11.974 35.865 1.00 69.31 118 SER A N 1
ATOM 901 C CA . SER A 1 118 ? -13.967 -13.069 34.889 1.00 69.31 118 SER A CA 1
ATOM 902 C C . SER A 1 118 ? -14.672 -12.659 33.595 1.00 69.31 118 SER A C 1
ATOM 904 O O . SER A 1 118 ? -14.225 -13.042 32.517 1.00 69.31 118 SER A O 1
ATOM 906 N N . PHE A 1 119 ? -15.730 -11.845 33.680 1.00 77.00 119 PHE A N 1
ATOM 907 C CA . PHE A 1 119 ? -16.435 -11.323 32.507 1.00 77.00 119 PHE A CA 1
ATOM 908 C C . PHE A 1 119 ? -15.571 -10.334 31.711 1.00 77.00 119 PHE A C 1
ATOM 910 O O . PHE A 1 119 ? -15.496 -10.432 30.487 1.00 77.00 119 PHE A O 1
ATOM 917 N N . LEU A 1 120 ? -14.845 -9.446 32.401 1.00 79.69 120 LEU A N 1
ATOM 918 C CA . LEU A 1 120 ? -13.872 -8.550 31.769 1.00 79.69 120 LEU A CA 1
ATOM 919 C C . LEU A 1 120 ? -12.744 -9.336 31.081 1.00 79.69 120 LEU A C 1
ATOM 921 O O . LEU A 1 120 ? -12.398 -9.045 29.938 1.00 79.69 120 LEU A O 1
ATOM 925 N N . GLY A 1 121 ? -12.224 -10.382 31.733 1.00 80.81 121 GLY A N 1
ATOM 926 C CA . GLY A 1 121 ? -11.242 -11.293 31.136 1.00 80.81 121 GLY A CA 1
ATOM 927 C C . GLY A 1 121 ? -11.766 -12.016 29.889 1.00 80.81 121 GLY A C 1
ATOM 928 O O . GLY A 1 121 ? -11.042 -12.138 28.900 1.00 80.81 121 GLY A O 1
ATOM 929 N N . CYS A 1 122 ? -13.037 -12.437 29.888 1.00 81.50 122 CYS A N 1
ATOM 930 C CA . CYS A 1 122 ? -13.685 -13.033 28.715 1.00 81.50 122 CYS A CA 1
ATOM 931 C C . CYS A 1 122 ? -13.782 -12.034 27.552 1.00 81.50 122 CYS A C 1
ATOM 933 O O . CYS A 1 122 ? -13.397 -12.372 26.436 1.00 81.50 122 CYS A O 1
ATOM 935 N N . LEU A 1 123 ? -14.227 -10.798 27.811 1.00 83.00 123 LEU A N 1
ATOM 936 C CA . LEU A 1 123 ? -14.306 -9.741 26.794 1.00 83.00 123 LEU A CA 1
ATOM 937 C C . LEU A 1 123 ? -12.931 -9.407 26.201 1.00 83.00 123 LEU A C 1
ATOM 939 O O . LEU A 1 123 ? -12.796 -9.331 24.981 1.00 83.00 123 LEU A O 1
ATOM 943 N N . LEU A 1 124 ? -11.903 -9.274 27.045 1.00 83.94 124 LEU A N 1
ATOM 944 C CA . LEU A 1 124 ? -10.526 -9.035 26.603 1.00 83.94 124 LEU A CA 1
ATOM 945 C C . LEU A 1 124 ? -9.981 -10.199 25.765 1.00 83.94 124 LEU A C 1
ATOM 947 O O . LEU A 1 124 ? -9.325 -9.965 24.754 1.00 83.94 124 LEU A O 1
ATOM 951 N N . THR A 1 125 ? -10.287 -11.445 26.137 1.00 83.19 125 THR A N 1
ATOM 952 C CA . THR A 1 125 ? -9.861 -12.637 25.382 1.00 83.19 125 THR A CA 1
ATOM 953 C C . THR A 1 125 ? -10.547 -12.706 24.017 1.00 83.19 125 THR A C 1
ATOM 955 O O . THR A 1 125 ? -9.886 -12.984 23.019 1.00 83.19 125 THR A O 1
ATOM 958 N N . ILE A 1 126 ? -11.849 -12.404 23.941 1.00 84.19 126 ILE A N 1
ATOM 959 C CA . ILE A 1 126 ? -12.598 -12.346 22.673 1.00 84.19 126 ILE A CA 1
ATOM 960 C C . ILE A 1 126 ? -12.041 -11.234 21.776 1.00 84.19 126 ILE A C 1
ATOM 962 O O . ILE A 1 126 ? -11.750 -11.486 20.608 1.00 84.19 126 ILE A O 1
ATOM 966 N N . GLY A 1 127 ? -11.824 -10.035 22.327 1.00 84.06 127 GLY A N 1
ATOM 967 C CA . GLY A 1 127 ? -11.232 -8.911 21.600 1.00 84.06 127 GLY A CA 1
ATOM 968 C C . GLY A 1 127 ? -9.817 -9.214 21.100 1.00 84.06 127 GLY A C 1
ATOM 969 O O . GLY A 1 127 ? -9.520 -8.994 19.929 1.00 84.06 127 GLY A O 1
ATOM 970 N N . GLY A 1 128 ? -8.967 -9.793 21.952 1.00 84.56 128 GLY A N 1
ATOM 971 C CA . GLY A 1 128 ? -7.613 -10.212 21.587 1.00 84.56 128 GLY A CA 1
ATOM 972 C C . GLY A 1 128 ? -7.603 -11.285 20.498 1.00 84.56 128 GLY A C 1
ATOM 973 O O . GLY A 1 128 ? -6.849 -11.168 19.537 1.00 84.56 128 GLY A O 1
ATOM 974 N N . THR A 1 129 ? -8.489 -12.282 20.592 1.00 82.56 129 THR A N 1
ATOM 975 C CA . THR A 1 129 ? -8.626 -13.341 19.578 1.00 82.56 129 THR A CA 1
ATOM 976 C C . THR A 1 129 ? -9.099 -12.772 18.237 1.00 82.56 129 THR A C 1
ATOM 978 O O . THR A 1 129 ? -8.536 -13.108 17.199 1.00 82.56 129 THR A O 1
ATOM 981 N N . TYR A 1 130 ? -10.083 -11.864 18.246 1.00 83.44 130 TYR A N 1
ATOM 982 C CA . TYR A 1 130 ? -10.574 -11.189 17.040 1.00 83.44 130 TYR A CA 1
ATOM 983 C C . TYR A 1 130 ? -9.485 -10.353 16.361 1.00 83.44 130 TYR A C 1
ATOM 985 O O . TYR A 1 130 ? -9.246 -10.516 15.166 1.00 83.44 130 TYR A O 1
ATOM 993 N N . LEU A 1 131 ? -8.794 -9.494 17.120 1.00 83.62 131 LEU A N 1
ATOM 994 C CA . LEU A 1 131 ? -7.706 -8.668 16.594 1.00 83.62 131 LEU A CA 1
ATOM 995 C C . LEU A 1 131 ? -6.596 -9.539 16.005 1.00 83.62 131 LEU A C 1
ATOM 997 O O . LEU A 1 131 ? -6.087 -9.257 14.925 1.00 83.62 131 LEU A O 1
ATOM 1001 N N . PHE A 1 132 ? -6.251 -10.629 16.681 1.00 80.38 132 PHE A N 1
ATOM 1002 C CA . PHE A 1 132 ? -5.182 -11.504 16.236 1.00 80.38 132 PHE A CA 1
ATOM 1003 C C . PHE A 1 132 ? -5.518 -12.261 14.941 1.00 80.38 132 PHE A C 1
ATOM 1005 O O . PHE A 1 132 ? -4.649 -12.424 14.090 1.00 80.38 132 PHE A O 1
ATOM 1012 N N . VAL A 1 133 ? -6.780 -12.663 14.750 1.00 81.06 133 VAL A N 1
ATOM 1013 C CA . VAL A 1 133 ? -7.246 -13.238 13.477 1.00 81.06 133 VAL A CA 1
ATOM 1014 C C . VAL A 1 133 ? -7.316 -12.180 12.378 1.00 81.06 133 VAL A C 1
ATOM 1016 O O . VAL A 1 133 ? -6.871 -12.435 11.263 1.00 81.06 133 VAL A O 1
ATOM 1019 N N . ALA A 1 134 ? -7.825 -10.985 12.684 1.00 80.00 134 ALA A N 1
ATOM 1020 C CA . ALA A 1 134 ? -7.983 -9.906 11.708 1.00 80.00 134 ALA A CA 1
ATOM 1021 C C . ALA A 1 134 ? -6.641 -9.367 11.180 1.00 80.00 134 ALA A C 1
ATOM 1023 O O . ALA A 1 134 ? -6.544 -8.995 10.012 1.00 80.00 134 ALA A O 1
ATOM 1024 N N . PHE A 1 135 ? -5.614 -9.337 12.034 1.00 81.94 135 PHE A N 1
ATOM 1025 C CA . PHE A 1 135 ? -4.274 -8.838 11.706 1.00 81.94 135 PHE A CA 1
ATOM 1026 C C . PHE A 1 135 ? -3.225 -9.952 11.550 1.00 81.94 135 PHE A C 1
ATOM 1028 O O . PHE A 1 135 ? -2.030 -9.668 11.451 1.00 81.94 135 PHE A O 1
ATOM 1035 N N . GLY A 1 136 ? -3.651 -11.217 11.540 1.00 73.69 136 GLY A N 1
ATOM 1036 C CA . GLY A 1 136 ? -2.769 -12.367 11.376 1.00 73.69 136 GLY A CA 1
ATOM 1037 C C . GLY A 1 136 ? -2.131 -12.434 9.978 1.00 73.69 136 GLY A C 1
ATOM 1038 O O . GLY A 1 136 ? -2.654 -11.866 9.017 1.00 73.69 136 GLY A O 1
ATOM 1039 N N . PRO A 1 137 ? -0.987 -13.126 9.829 1.00 73.38 137 PRO A N 1
ATOM 1040 C CA . PRO A 1 137 ? -0.328 -13.275 8.534 1.00 73.38 137 PRO A CA 1
ATOM 1041 C C . PRO A 1 137 ? -1.206 -14.067 7.550 1.00 73.38 137 PRO A C 1
ATOM 1043 O O . PRO A 1 137 ? -1.598 -15.197 7.831 1.00 73.38 137 PRO A O 1
ATOM 1046 N N . ASN A 1 138 ? -1.475 -13.476 6.380 1.00 68.56 138 ASN A N 1
ATOM 1047 C CA . ASN A 1 138 ? -2.390 -14.023 5.365 1.00 68.56 138 ASN A CA 1
ATOM 1048 C C . ASN A 1 138 ? -1.717 -14.924 4.316 1.00 68.56 138 ASN A C 1
ATOM 1050 O O . ASN A 1 138 ? -2.394 -15.482 3.450 1.00 68.56 138 ASN A O 1
ATOM 1054 N N . SER A 1 139 ? -0.400 -15.092 4.387 1.00 66.88 139 SER A N 1
ATOM 1055 C CA . SER A 1 139 ? 0.367 -15.964 3.503 1.00 66.88 139 SER A CA 1
ATOM 1056 C C . SER A 1 139 ? 1.155 -16.981 4.322 1.00 66.88 139 SER A C 1
ATOM 1058 O O . SER A 1 139 ? 1.864 -16.637 5.269 1.00 66.88 139 SER A O 1
ATOM 1060 N N . HIS A 1 140 ? 1.021 -18.254 3.963 1.00 69.25 140 HIS A N 1
ATOM 1061 C CA . HIS A 1 140 ? 1.861 -19.325 4.478 1.00 69.25 140 HIS A CA 1
ATOM 1062 C C . HIS A 1 140 ? 2.319 -20.196 3.308 1.00 69.25 140 HIS A C 1
ATOM 1064 O O . HIS A 1 140 ? 1.571 -20.443 2.365 1.00 69.25 140 HIS A O 1
ATOM 1070 N N . GLU A 1 141 ? 3.574 -20.630 3.340 1.00 73.81 141 GLU A N 1
ATOM 1071 C CA . GLU A 1 141 ? 4.106 -21.519 2.313 1.00 73.81 141 GLU A CA 1
ATOM 1072 C C . GLU A 1 141 ? 3.584 -22.946 2.532 1.00 73.81 141 GLU A C 1
ATOM 1074 O O . GLU A 1 141 ? 3.613 -23.459 3.656 1.00 73.81 141 GLU A O 1
ATOM 1079 N N . LYS A 1 142 ? 3.129 -23.606 1.459 1.00 74.12 142 LYS A N 1
ATOM 1080 C CA . LYS A 1 142 ? 2.782 -25.032 1.497 1.00 74.12 142 LYS A CA 1
ATOM 1081 C C . LYS A 1 142 ? 4.066 -25.857 1.661 1.00 74.12 142 LYS A C 1
ATOM 1083 O O . LYS A 1 142 ? 4.890 -25.936 0.751 1.00 74.12 142 LYS A O 1
ATOM 1088 N N . LEU A 1 143 ? 4.236 -26.471 2.831 1.00 77.19 143 LEU A N 1
ATOM 1089 C CA . LEU A 1 143 ? 5.440 -27.213 3.216 1.00 77.19 143 LEU A CA 1
ATOM 1090 C C . LEU A 1 143 ? 5.538 -28.568 2.487 1.00 77.19 143 LEU A C 1
ATOM 1092 O O . LEU A 1 143 ? 5.024 -29.579 2.964 1.00 77.19 143 LEU A O 1
ATOM 1096 N N . LYS A 1 144 ? 6.223 -28.593 1.338 1.00 80.94 144 LYS A N 1
ATOM 1097 C CA . LYS A 1 144 ? 6.604 -29.829 0.623 1.00 80.94 144 LYS A CA 1
ATOM 1098 C C . LYS A 1 144 ? 7.795 -30.524 1.290 1.00 80.94 144 LYS A C 1
ATOM 1100 O O . LYS A 1 144 ? 8.617 -29.858 1.918 1.00 80.94 144 LYS A O 1
ATOM 1105 N N . ALA A 1 145 ? 7.944 -31.835 1.086 1.00 82.38 145 ALA A N 1
ATOM 1106 C CA . ALA A 1 145 ? 9.042 -32.625 1.650 1.00 82.38 145 ALA A CA 1
ATOM 1107 C C . ALA A 1 145 ? 10.437 -32.050 1.325 1.00 82.38 145 ALA A C 1
ATOM 1109 O O . ALA A 1 145 ? 11.272 -31.924 2.218 1.00 82.38 145 ALA A O 1
ATOM 1110 N N . GLU A 1 146 ? 10.677 -31.630 0.079 1.00 82.19 146 GLU A N 1
ATOM 1111 C CA . GLU A 1 146 ? 11.952 -31.024 -0.348 1.00 82.19 146 GLU A CA 1
ATOM 1112 C C . GLU A 1 146 ? 12.220 -29.680 0.343 1.00 82.19 146 GLU A C 1
ATOM 1114 O O . GLU A 1 146 ? 13.318 -29.437 0.847 1.00 82.19 146 GLU A O 1
ATOM 1119 N N . ASN A 1 147 ? 11.192 -28.833 0.449 1.00 83.81 147 ASN A N 1
ATOM 1120 C CA . ASN A 1 147 ? 11.301 -27.545 1.130 1.00 83.81 147 ASN A CA 1
ATOM 1121 C C . ASN A 1 147 ? 11.579 -27.752 2.621 1.00 83.81 147 ASN A C 1
ATOM 1123 O O . ASN A 1 147 ? 12.411 -27.044 3.181 1.00 83.81 147 ASN A O 1
ATOM 1127 N N . ILE A 1 148 ? 10.947 -28.740 3.261 1.00 84.94 148 ILE A N 1
ATOM 1128 C CA . ILE A 1 148 ? 11.200 -29.080 4.667 1.00 84.94 148 ILE A CA 1
ATOM 1129 C C . ILE A 1 148 ? 12.659 -29.494 4.869 1.00 84.94 148 ILE A C 1
ATOM 1131 O O . ILE A 1 148 ? 13.285 -29.020 5.813 1.00 84.94 148 ILE A O 1
ATOM 1135 N N . VAL A 1 149 ? 13.225 -30.325 3.986 1.00 85.94 149 VAL A N 1
ATOM 1136 C CA . VAL A 1 149 ? 14.641 -30.724 4.075 1.00 85.94 149 VAL A CA 1
ATOM 1137 C C . VAL A 1 149 ? 15.557 -29.503 3.969 1.00 85.94 149 VAL A C 1
ATOM 1139 O O . VAL A 1 149 ? 16.436 -29.329 4.813 1.00 85.94 149 VAL A O 1
ATOM 1142 N N . ASN A 1 150 ? 15.311 -28.618 3.000 1.00 84.94 150 ASN A N 1
ATOM 1143 C CA . ASN A 1 150 ? 16.106 -27.401 2.818 1.00 84.94 150 ASN A CA 1
ATOM 1144 C C . ASN A 1 150 ? 16.034 -26.468 4.039 1.00 84.94 150 ASN A C 1
ATOM 1146 O O . ASN A 1 150 ? 17.054 -25.925 4.464 1.00 84.94 150 ASN A O 1
ATOM 1150 N N . HIS A 1 151 ? 14.853 -26.319 4.643 1.00 83.94 151 HIS A N 1
ATOM 1151 C CA . HIS A 1 151 ? 14.678 -25.514 5.852 1.00 83.94 151 HIS A CA 1
ATOM 1152 C C . HIS A 1 151 ? 15.326 -26.161 7.085 1.00 83.94 151 HIS A C 1
ATOM 1154 O O . HIS A 1 151 ? 15.935 -25.453 7.884 1.00 83.94 151 HIS A O 1
ATOM 1160 N N . LEU A 1 152 ? 15.244 -27.489 7.234 1.00 83.38 152 LEU A N 1
ATOM 1161 C CA . LEU A 1 152 ? 15.809 -28.218 8.376 1.00 83.38 152 LEU A CA 1
ATOM 1162 C C . LEU A 1 152 ? 17.347 -28.190 8.385 1.00 83.38 152 LEU A C 1
ATOM 1164 O O . LEU A 1 152 ? 17.955 -28.106 9.449 1.00 83.38 152 LEU A O 1
ATOM 1168 N N . VAL A 1 153 ? 17.968 -28.248 7.202 1.00 85.88 153 VAL A N 1
ATOM 1169 C CA . VAL A 1 153 ? 19.431 -28.159 7.020 1.00 85.88 153 VAL A CA 1
ATOM 1170 C C . VAL A 1 153 ? 19.923 -26.702 7.058 1.00 85.88 153 VAL A C 1
ATOM 1172 O O . VAL A 1 153 ? 21.121 -26.442 7.159 1.00 85.88 153 VAL A O 1
ATOM 1175 N N . GLY A 1 154 ? 19.013 -25.727 7.024 1.00 87.88 154 GLY A N 1
ATOM 1176 C CA . GLY A 1 154 ? 19.348 -24.314 7.129 1.00 87.88 154 GLY A CA 1
ATOM 1177 C C . GLY A 1 154 ? 20.003 -23.955 8.468 1.00 87.88 154 GLY A C 1
ATOM 1178 O O . GLY A 1 154 ? 19.568 -24.381 9.540 1.00 87.88 154 GLY A O 1
ATOM 1179 N N . TRP A 1 155 ? 21.013 -23.082 8.416 1.00 87.38 155 TRP A N 1
ATOM 1180 C CA . TRP A 1 155 ? 21.719 -22.575 9.600 1.00 87.38 155 TRP A CA 1
ATOM 1181 C C . TRP A 1 155 ? 20.812 -22.026 10.723 1.00 87.38 155 TRP A C 1
ATOM 1183 O O . TRP A 1 155 ? 21.134 -22.286 11.884 1.00 87.38 155 TRP A O 1
ATOM 1193 N N . PRO A 1 156 ? 19.679 -21.334 10.454 1.00 88.06 156 PRO A N 1
ATOM 1194 C CA . PRO A 1 156 ? 18.789 -20.865 11.521 1.00 88.06 156 PRO A CA 1
ATOM 1195 C C . PRO A 1 156 ? 18.172 -22.001 12.349 1.00 88.06 156 PRO A C 1
ATOM 1197 O O . PRO A 1 156 ? 18.136 -21.916 13.575 1.00 88.06 156 PRO A O 1
ATOM 1200 N N . VAL A 1 157 ? 17.724 -23.080 11.697 1.00 86.38 157 VAL A N 1
ATOM 1201 C CA . VAL A 1 157 ? 17.106 -24.234 12.373 1.00 86.38 157 VAL A CA 1
ATOM 1202 C C . VAL A 1 157 ? 18.161 -25.056 13.108 1.00 86.38 157 VAL A C 1
ATOM 1204 O O . VAL A 1 157 ? 17.930 -25.478 14.239 1.00 86.38 157 VAL A O 1
ATOM 1207 N N . L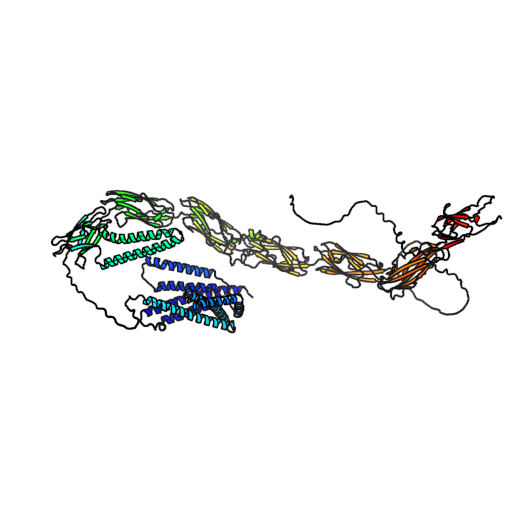EU A 1 158 ? 19.351 -25.223 12.524 1.00 87.50 158 LEU A N 1
ATOM 1208 C CA . LEU A 1 158 ? 20.464 -25.904 13.191 1.00 87.50 158 LEU A CA 1
ATOM 1209 C C . LEU A 1 158 ? 20.917 -25.168 14.461 1.00 87.50 158 LEU A C 1
ATOM 1211 O O . LEU A 1 158 ? 21.136 -25.806 15.491 1.00 87.50 158 LEU A O 1
ATOM 1215 N N . LEU A 1 159 ? 21.016 -23.834 14.418 1.00 91.38 159 LEU A N 1
ATOM 1216 C CA . LEU A 1 159 ? 21.340 -23.020 15.592 1.00 91.38 159 LEU A CA 1
ATOM 1217 C C . LEU A 1 159 ? 20.254 -23.133 16.669 1.00 91.38 159 LEU A C 1
ATOM 1219 O O . LEU A 1 159 ? 20.574 -23.285 17.848 1.00 91.38 159 LEU A O 1
ATOM 1223 N N . TYR A 1 160 ? 18.984 -23.088 16.262 1.00 90.62 160 TYR A N 1
ATOM 1224 C CA . TYR A 1 160 ? 17.843 -23.282 17.152 1.00 90.62 160 TYR A CA 1
ATOM 1225 C C . TYR A 1 160 ? 17.913 -24.637 17.873 1.00 90.62 160 TYR A C 1
ATOM 1227 O O . TYR A 1 160 ? 17.884 -24.670 19.102 1.00 90.62 160 TYR A O 1
ATOM 1235 N N . LEU A 1 161 ? 18.106 -25.735 17.132 1.00 88.62 161 LEU A N 1
ATOM 1236 C CA . LEU A 1 161 ? 18.216 -27.082 17.701 1.00 88.62 161 LEU A CA 1
ATOM 1237 C C . LEU A 1 161 ? 19.435 -27.219 18.625 1.00 88.62 161 LEU A C 1
ATOM 1239 O O . LEU A 1 161 ? 19.343 -27.849 19.677 1.00 88.62 161 LEU A O 1
ATOM 1243 N N . LEU A 1 162 ? 20.572 -26.610 18.274 1.00 91.56 162 LEU A N 1
ATOM 1244 C CA . LEU A 1 162 ? 21.767 -26.606 19.121 1.00 91.56 162 LEU A CA 1
ATOM 1245 C C . LEU A 1 162 ? 21.503 -25.906 20.463 1.00 91.56 162 LEU A C 1
ATOM 1247 O O . LEU A 1 162 ? 21.818 -26.456 21.519 1.00 91.56 162 LEU A O 1
ATOM 1251 N N . LEU A 1 163 ? 20.916 -24.706 20.431 1.00 93.25 163 LEU A N 1
ATOM 1252 C CA . LEU A 1 163 ? 20.567 -23.947 21.635 1.00 93.25 163 LEU A CA 1
ATOM 1253 C C . LEU A 1 163 ? 19.518 -24.677 22.476 1.00 93.25 163 LEU A C 1
ATOM 1255 O O . LEU A 1 163 ? 19.624 -24.710 23.704 1.00 93.25 163 LEU A O 1
ATOM 1259 N N . GLU A 1 164 ? 18.536 -25.299 21.832 1.00 89.88 164 GLU A N 1
ATOM 1260 C CA . GLU A 1 164 ? 17.523 -26.106 22.499 1.00 89.88 164 GLU A CA 1
ATOM 1261 C C . GLU A 1 164 ? 18.150 -27.300 23.233 1.00 89.88 164 GLU A C 1
ATOM 1263 O O . GLU A 1 164 ? 17.899 -27.494 24.420 1.00 89.88 164 GLU A O 1
ATOM 1268 N N . ILE A 1 165 ? 19.043 -28.055 22.585 1.00 90.44 165 ILE A N 1
ATOM 1269 C CA . ILE A 1 165 ? 19.736 -29.187 23.218 1.00 90.44 165 ILE A CA 1
ATOM 1270 C C . ILE A 1 165 ? 20.608 -28.713 24.389 1.00 90.44 165 ILE A C 1
ATOM 1272 O O . ILE A 1 165 ? 20.600 -29.337 25.451 1.00 90.44 165 ILE A O 1
ATOM 1276 N N . ILE A 1 166 ? 21.342 -27.604 24.235 1.00 93.69 166 ILE A N 1
ATOM 1277 C CA . ILE A 1 166 ? 22.185 -27.045 25.305 1.00 93.69 166 ILE A CA 1
ATOM 1278 C C . ILE A 1 166 ? 21.329 -26.632 26.508 1.00 93.69 166 ILE A C 1
ATOM 1280 O O . ILE A 1 166 ? 21.639 -27.000 27.643 1.00 93.69 166 ILE A O 1
ATOM 1284 N N . THR A 1 167 ? 20.243 -25.893 26.273 1.00 91.56 167 THR A N 1
ATOM 1285 C CA . THR A 1 167 ? 19.342 -25.430 27.340 1.00 91.56 167 THR A CA 1
ATOM 1286 C C . THR A 1 167 ? 18.610 -26.589 28.010 1.00 91.56 167 THR A C 1
ATOM 1288 O O . THR A 1 167 ? 18.535 -26.625 29.238 1.00 91.56 167 THR A O 1
ATOM 1291 N N . PHE A 1 168 ? 18.158 -27.583 27.245 1.00 89.88 168 PHE A N 1
ATOM 1292 C CA . PHE A 1 168 ? 17.544 -28.798 27.771 1.00 89.88 168 PHE A CA 1
ATOM 1293 C C . PHE A 1 168 ? 18.520 -29.592 28.652 1.00 89.88 168 PHE A C 1
ATOM 1295 O O . PHE A 1 168 ? 18.175 -29.966 29.773 1.00 89.88 168 PHE A O 1
ATOM 1302 N N . CYS A 1 169 ? 19.765 -29.785 28.205 1.00 89.31 169 CYS A N 1
ATOM 1303 C CA . CYS A 1 169 ? 20.811 -30.451 28.984 1.00 89.31 169 CYS A CA 1
ATOM 1304 C C . CYS A 1 169 ? 21.171 -29.682 30.263 1.00 89.31 169 CYS A C 1
ATOM 1306 O O . CYS A 1 169 ? 21.329 -30.298 31.317 1.00 89.31 169 CYS A O 1
ATOM 1308 N N . LEU A 1 170 ? 21.261 -28.348 30.203 1.00 89.19 170 LEU A N 1
ATOM 1309 C CA . LEU A 1 170 ? 21.491 -27.500 31.377 1.00 89.19 170 LEU A CA 1
ATOM 1310 C C . LEU A 1 170 ? 20.346 -27.616 32.388 1.00 89.19 170 LEU A C 1
ATOM 1312 O O . LEU A 1 170 ? 20.597 -27.819 33.576 1.00 89.19 170 LEU A O 1
ATOM 1316 N N . LEU A 1 171 ? 19.094 -27.532 31.935 1.00 86.31 171 LEU A N 1
ATOM 1317 C CA . LEU A 1 171 ? 17.923 -27.669 32.804 1.00 86.31 171 LEU A CA 1
ATOM 1318 C C . LEU A 1 171 ? 17.826 -29.073 33.409 1.00 86.31 171 LEU A C 1
ATOM 1320 O O . LEU A 1 171 ? 17.560 -29.197 34.603 1.00 86.31 171 LEU A O 1
ATOM 1324 N N . LEU A 1 172 ? 18.117 -30.125 32.635 1.00 83.81 172 LEU A N 1
ATOM 1325 C CA . LEU A 1 172 ? 18.209 -31.494 33.149 1.00 83.81 172 LEU A CA 1
ATOM 1326 C C . LEU A 1 172 ? 19.340 -31.658 34.170 1.00 83.81 172 LEU A C 1
ATOM 1328 O O . LEU A 1 172 ? 19.160 -32.353 35.172 1.00 83.81 172 LEU A O 1
ATOM 1332 N N . TYR A 1 173 ? 20.490 -31.016 33.950 1.00 84.38 173 TYR A N 1
ATOM 1333 C CA . TYR A 1 173 ? 21.596 -31.001 34.904 1.00 84.38 173 TYR A CA 1
ATOM 1334 C C . TYR A 1 173 ? 21.185 -30.322 36.215 1.00 84.38 173 TYR A C 1
ATOM 1336 O O . TYR A 1 173 ? 21.389 -30.890 37.286 1.00 84.38 173 TYR A O 1
ATOM 1344 N N . PHE A 1 174 ? 20.536 -29.155 36.159 1.00 80.50 174 PHE A N 1
ATOM 1345 C CA . PHE A 1 174 ? 20.036 -28.479 37.360 1.00 80.50 174 PHE A CA 1
ATOM 1346 C C . PHE A 1 174 ? 18.953 -29.285 38.084 1.00 80.50 174 PHE A C 1
ATOM 1348 O O . PHE A 1 174 ? 18.993 -29.377 39.314 1.00 80.50 174 PHE A O 1
ATOM 1355 N N . TYR A 1 175 ? 18.044 -29.913 37.335 1.00 78.50 175 TYR A N 1
ATOM 1356 C CA . TYR A 1 175 ? 17.008 -30.790 37.875 1.00 78.50 175 TYR A CA 1
ATOM 1357 C C . TYR A 1 175 ? 17.616 -31.993 38.616 1.00 78.50 175 TYR A C 1
ATOM 1359 O O . TYR A 1 175 ? 17.265 -32.255 39.763 1.00 78.50 175 TYR A O 1
ATOM 1367 N N . LYS A 1 176 ? 18.584 -32.690 38.001 1.00 75.94 176 LYS A N 1
ATOM 1368 C CA . LYS A 1 176 ? 19.161 -33.929 38.550 1.00 75.94 176 LYS A CA 1
ATOM 1369 C C . LYS A 1 176 ? 20.249 -33.700 39.606 1.00 75.94 176 LYS A C 1
ATOM 1371 O O . LYS A 1 176 ? 20.321 -34.460 40.565 1.00 75.94 176 LYS A O 1
ATOM 1376 N N . GLN A 1 177 ? 21.112 -32.697 39.434 1.00 72.38 177 GLN A N 1
ATOM 1377 C CA . GLN A 1 177 ? 22.324 -32.520 40.248 1.00 72.38 177 GLN A CA 1
ATOM 1378 C C . GLN A 1 177 ? 22.106 -31.611 41.466 1.00 72.38 177 GLN A C 1
ATOM 1380 O O . GLN A 1 177 ? 22.723 -31.828 42.506 1.00 72.38 177 GLN A O 1
ATOM 1385 N N . ARG A 1 178 ? 21.249 -30.583 41.355 1.00 66.06 178 ARG A N 1
ATOM 1386 C CA . ARG A 1 178 ? 21.002 -29.614 42.442 1.00 66.06 178 ARG A CA 1
ATOM 1387 C C . ARG A 1 178 ? 19.706 -29.845 43.217 1.00 66.06 178 ARG A C 1
ATOM 1389 O O . ARG A 1 178 ? 19.418 -29.066 44.118 1.00 66.06 178 ARG A O 1
ATOM 1396 N N . ASN A 1 179 ? 18.946 -30.895 42.890 1.00 57.12 179 ASN A N 1
ATOM 1397 C CA . ASN A 1 179 ? 17.654 -31.202 43.517 1.00 57.12 179 ASN A CA 1
ATOM 1398 C C . ASN A 1 179 ? 16.703 -29.983 43.515 1.00 57.12 179 ASN A C 1
ATOM 1400 O O . ASN A 1 179 ? 15.901 -29.779 44.428 1.00 57.12 179 ASN A O 1
ATOM 1404 N N . ALA A 1 180 ? 16.843 -29.126 42.496 1.00 59.62 180 ALA A N 1
ATOM 1405 C CA . ALA A 1 180 ? 16.072 -27.906 42.336 1.00 59.62 180 ALA A CA 1
ATOM 1406 C C . ALA A 1 180 ? 14.698 -28.273 41.762 1.00 59.62 180 ALA A C 1
ATOM 1408 O O . ALA A 1 180 ? 14.411 -28.046 40.588 1.00 59.62 180 ALA A O 1
ATOM 1409 N N . ASN A 1 181 ? 13.846 -28.862 42.601 1.00 62.53 181 ASN A N 1
ATOM 1410 C CA . ASN A 1 181 ? 12.476 -29.262 42.270 1.00 62.53 181 ASN A CA 1
ATOM 1411 C C . ASN A 1 181 ? 11.529 -28.050 42.217 1.00 62.53 181 ASN A C 1
ATOM 1413 O O . ASN A 1 181 ? 10.437 -28.071 42.778 1.00 62.53 181 ASN A O 1
ATOM 1417 N N . SER A 1 182 ? 11.957 -26.964 41.572 1.00 68.88 182 SER A N 1
ATOM 1418 C CA . SER A 1 182 ? 11.069 -25.844 41.282 1.00 68.88 182 SER A CA 1
ATOM 1419 C C . SER A 1 182 ? 10.175 -26.225 40.109 1.00 68.88 182 SER A C 1
ATOM 1421 O O . SER A 1 182 ? 10.670 -26.622 39.051 1.00 68.88 182 SER A O 1
ATOM 1423 N N . LEU A 1 183 ? 8.862 -26.054 40.282 1.00 69.81 183 LEU A N 1
ATOM 1424 C CA . LEU A 1 183 ? 7.846 -26.247 39.242 1.00 69.81 183 LEU A CA 1
ATOM 1425 C C . LEU A 1 183 ? 8.239 -25.555 37.924 1.00 69.81 183 LEU A C 1
ATOM 1427 O O . LEU A 1 183 ? 8.010 -26.091 36.844 1.00 69.81 183 LEU A O 1
ATOM 1431 N N . VAL A 1 184 ? 8.910 -24.403 38.016 1.00 76.38 184 VAL A N 1
ATOM 1432 C CA . VAL A 1 184 ? 9.388 -23.617 36.871 1.00 76.38 184 VAL A CA 1
ATOM 1433 C C . VAL A 1 184 ? 10.377 -24.400 36.001 1.00 76.38 184 VAL A C 1
ATOM 1435 O O . VAL A 1 184 ? 10.245 -24.393 34.781 1.00 76.38 184 VAL A O 1
ATOM 1438 N N . ILE A 1 185 ? 11.341 -25.111 36.596 1.00 79.31 185 ILE A N 1
ATOM 1439 C CA . ILE A 1 185 ? 12.350 -25.880 35.841 1.00 79.31 185 ILE A CA 1
ATOM 1440 C C . ILE A 1 185 ? 11.673 -27.011 35.065 1.00 79.31 185 ILE A C 1
ATOM 1442 O O . ILE A 1 185 ? 12.001 -27.265 33.906 1.00 79.31 185 ILE A O 1
ATOM 1446 N N . ILE A 1 186 ? 10.685 -27.652 35.685 1.00 75.50 186 ILE A N 1
ATOM 1447 C CA . ILE A 1 186 ? 9.943 -28.747 35.070 1.00 75.50 186 ILE A CA 1
ATOM 1448 C C . ILE A 1 186 ? 9.037 -28.230 33.938 1.00 75.50 186 ILE A C 1
ATOM 1450 O O . ILE A 1 186 ? 9.010 -28.823 32.860 1.00 75.50 186 ILE A O 1
ATOM 1454 N N . LEU A 1 187 ? 8.353 -27.097 34.134 1.00 78.81 187 LEU A N 1
ATOM 1455 C CA . LEU A 1 187 ? 7.552 -26.451 33.088 1.00 78.81 187 LEU A CA 1
ATOM 1456 C C . LEU A 1 187 ? 8.411 -26.017 31.892 1.00 78.81 187 LEU A C 1
ATOM 1458 O O . LEU A 1 187 ? 8.001 -26.221 30.752 1.00 78.81 187 LEU A O 1
ATOM 1462 N N . MET A 1 188 ? 9.618 -25.495 32.130 1.00 82.94 188 MET A N 1
ATOM 1463 C CA . MET A 1 188 ? 10.556 -25.129 31.062 1.00 82.94 188 MET A CA 1
ATOM 1464 C C . MET A 1 188 ? 11.049 -26.350 30.275 1.00 82.94 188 MET A C 1
ATOM 1466 O O . MET A 1 188 ? 11.110 -26.297 29.050 1.00 82.94 188 MET A O 1
ATOM 1470 N N . LEU A 1 189 ? 11.337 -27.473 30.945 1.00 81.75 189 LEU A N 1
ATOM 1471 C CA . LEU A 1 189 ? 11.688 -28.734 30.275 1.00 81.75 189 LEU A CA 1
ATOM 1472 C C . LEU A 1 189 ? 10.557 -29.234 29.365 1.00 81.75 189 LEU A C 1
ATOM 1474 O O . LEU A 1 189 ? 10.813 -29.652 28.236 1.00 81.75 189 LEU A O 1
ATOM 1478 N N . VAL A 1 190 ? 9.306 -29.164 29.834 1.00 82.62 190 VAL A N 1
ATOM 1479 C CA . VAL A 1 190 ? 8.127 -29.535 29.033 1.00 82.62 190 VAL A CA 1
ATOM 1480 C C . VAL A 1 190 ? 7.915 -28.566 27.869 1.00 82.62 190 VAL A C 1
ATOM 1482 O O . VAL A 1 190 ? 7.593 -29.014 26.773 1.00 82.62 190 VAL A O 1
ATOM 1485 N N . ALA A 1 191 ? 8.124 -27.263 28.072 1.00 83.88 191 ALA A N 1
ATOM 1486 C CA . ALA A 1 191 ? 7.962 -26.249 27.032 1.00 83.88 191 ALA A CA 1
ATOM 1487 C C . ALA A 1 191 ? 8.985 -26.401 25.894 1.00 83.88 191 ALA A C 1
ATOM 1489 O O . ALA A 1 191 ? 8.600 -26.307 24.728 1.00 83.88 191 ALA A O 1
ATOM 1490 N N . LEU A 1 192 ? 10.253 -26.701 26.214 1.00 86.06 192 LEU A N 1
ATOM 1491 C CA . LEU A 1 192 ? 11.285 -26.982 25.207 1.00 86.06 192 LEU A CA 1
ATOM 1492 C C . LEU A 1 192 ? 10.877 -28.181 24.343 1.00 86.06 192 LEU A C 1
ATOM 1494 O O . LEU A 1 192 ? 10.713 -28.039 23.139 1.00 86.06 192 LEU A O 1
ATOM 1498 N N . LEU A 1 193 ? 10.519 -29.314 24.953 1.00 83.00 193 LEU A N 1
ATOM 1499 C CA . LEU A 1 193 ? 9.985 -30.471 24.215 1.00 83.00 193 LEU A CA 1
ATOM 1500 C C . LEU A 1 193 ? 8.694 -30.148 23.436 1.00 83.00 193 LEU A C 1
ATOM 1502 O O . LEU A 1 193 ? 8.414 -30.743 22.389 1.00 83.00 193 LEU A O 1
ATOM 1506 N N . GLY A 1 194 ? 7.880 -29.232 23.966 1.00 82.94 194 GLY A N 1
ATOM 1507 C CA . GLY A 1 194 ? 6.701 -28.642 23.328 1.00 82.94 194 GLY A CA 1
ATOM 1508 C C . GLY A 1 194 ? 7.014 -28.058 21.961 1.00 82.94 194 GLY A C 1
ATOM 1509 O O . GLY A 1 194 ? 6.324 -28.346 20.985 1.00 82.94 194 GLY A O 1
ATOM 1510 N N . SER A 1 195 ? 8.098 -27.297 21.881 1.00 86.69 195 SER A N 1
ATOM 1511 C CA . SER A 1 195 ? 8.495 -26.569 20.681 1.00 86.69 195 SER A CA 1
ATOM 1512 C C . SER A 1 195 ? 8.801 -27.492 19.487 1.00 86.69 195 SER A C 1
ATOM 1514 O O . SER A 1 195 ? 8.242 -27.303 18.405 1.00 86.69 195 SER A O 1
ATOM 1516 N N . VAL A 1 196 ? 9.569 -28.569 19.694 1.00 84.75 196 VAL A N 1
ATOM 1517 C CA . VAL A 1 196 ? 9.878 -29.581 18.661 1.00 84.75 196 VAL A CA 1
ATOM 1518 C C . VAL A 1 196 ? 8.622 -30.310 18.197 1.00 84.75 196 VAL A C 1
ATOM 1520 O O . VAL A 1 196 ? 8.464 -30.623 17.013 1.00 84.75 196 VAL A O 1
ATOM 1523 N N . THR A 1 197 ? 7.686 -30.550 19.114 1.00 87.56 197 THR A N 1
ATOM 1524 C CA . THR A 1 197 ? 6.413 -31.208 18.787 1.00 87.56 197 THR A CA 1
ATOM 1525 C C . THR A 1 197 ? 5.587 -30.355 17.835 1.00 87.56 197 THR A C 1
ATOM 1527 O O . THR A 1 197 ? 5.037 -30.865 16.869 1.00 87.56 197 THR A O 1
ATOM 1530 N N . VAL A 1 198 ? 5.553 -29.041 18.041 1.00 86.88 198 VAL A N 1
ATOM 1531 C CA . VAL A 1 198 ? 4.811 -28.128 17.167 1.00 86.88 198 VAL A CA 1
ATOM 1532 C C . VAL A 1 198 ? 5.407 -28.082 15.753 1.00 86.88 198 VAL A C 1
ATOM 1534 O O . VAL A 1 198 ? 4.664 -28.107 14.770 1.00 86.88 198 VAL A O 1
ATOM 1537 N N . ILE A 1 199 ? 6.739 -28.064 15.634 1.00 86.94 199 ILE A N 1
ATOM 1538 C CA . ILE A 1 199 ? 7.432 -28.071 14.334 1.00 86.94 199 ILE A CA 1
ATOM 1539 C C . ILE A 1 199 ? 7.140 -29.374 13.576 1.00 86.94 199 ILE A C 1
ATOM 1541 O O . ILE A 1 199 ? 6.770 -29.345 12.401 1.00 86.94 199 ILE A O 1
ATOM 1545 N N . THR A 1 200 ? 7.265 -30.517 14.255 1.00 89.25 200 THR A N 1
ATOM 1546 C CA . THR A 1 200 ? 7.024 -31.839 13.656 1.00 89.25 200 THR A CA 1
ATOM 1547 C C . THR A 1 200 ? 5.556 -32.045 13.285 1.00 89.25 200 THR A C 1
ATOM 1549 O O . THR A 1 200 ? 5.283 -32.517 12.184 1.00 89.25 200 THR A O 1
ATOM 1552 N N . VAL A 1 201 ? 4.609 -31.610 14.124 1.00 89.19 201 VAL A N 1
ATOM 1553 C CA . VAL A 1 201 ? 3.168 -31.633 13.816 1.00 89.19 201 VAL A CA 1
ATOM 1554 C C . VAL A 1 201 ? 2.866 -30.839 12.552 1.00 89.19 201 VAL A C 1
ATOM 1556 O O . VAL A 1 201 ? 2.192 -31.360 11.670 1.00 89.19 201 VAL A O 1
ATOM 1559 N N . LYS A 1 202 ? 3.398 -29.617 12.422 1.00 87.25 202 LYS A N 1
ATOM 1560 C CA . LYS A 1 202 ? 3.173 -28.784 11.235 1.00 87.25 202 LYS A CA 1
ATOM 1561 C C . LYS A 1 202 ? 3.766 -29.398 9.962 1.00 87.25 202 LYS A C 1
ATOM 1563 O O . LYS A 1 202 ? 3.139 -29.348 8.907 1.00 87.25 202 LYS A O 1
ATOM 1568 N N . ALA A 1 203 ? 4.957 -29.989 10.056 1.00 88.94 203 ALA A N 1
ATOM 1569 C CA . ALA A 1 203 ? 5.576 -30.687 8.934 1.00 88.94 203 ALA A CA 1
ATOM 1570 C C . ALA A 1 203 ? 4.741 -31.908 8.503 1.00 88.94 203 ALA A C 1
ATOM 1572 O O . ALA A 1 203 ? 4.440 -32.069 7.321 1.00 88.94 203 ALA A O 1
ATOM 1573 N N . VAL A 1 204 ? 4.329 -32.750 9.457 1.00 90.94 204 VAL A N 1
ATOM 1574 C CA . VAL A 1 204 ? 3.557 -33.974 9.188 1.00 90.94 204 VAL A CA 1
ATOM 1575 C C . VAL A 1 204 ? 2.152 -33.648 8.675 1.00 90.94 204 VAL A C 1
ATOM 1577 O O . VAL A 1 204 ? 1.727 -34.243 7.686 1.00 90.94 204 VAL A O 1
ATOM 1580 N N . SER A 1 205 ? 1.433 -32.705 9.294 1.00 90.12 205 SER A N 1
ATOM 1581 C CA . SER A 1 205 ? 0.074 -32.343 8.872 1.00 90.12 205 SER A CA 1
ATOM 1582 C C . SER A 1 205 ? 0.059 -31.706 7.481 1.00 90.12 205 SER A C 1
ATOM 1584 O O . SER A 1 205 ? -0.763 -32.096 6.652 1.00 90.12 205 SER A O 1
ATOM 1586 N N . GLY A 1 206 ? 1.011 -30.814 7.178 1.00 88.38 206 GLY A N 1
ATOM 1587 C CA . GLY A 1 206 ? 1.162 -30.217 5.848 1.00 88.38 206 GLY A CA 1
ATOM 1588 C C . GLY A 1 206 ? 1.447 -31.256 4.759 1.00 88.38 206 GLY A C 1
ATOM 1589 O O . GLY A 1 206 ? 0.777 -31.270 3.727 1.00 88.38 206 GLY A O 1
ATOM 1590 N N . MET A 1 207 ? 2.377 -32.187 5.006 1.00 89.19 207 MET A N 1
ATOM 1591 C CA . MET A 1 207 ? 2.690 -33.268 4.059 1.00 89.19 207 MET A CA 1
ATOM 1592 C C . MET A 1 207 ? 1.519 -34.248 3.860 1.00 89.19 207 MET A C 1
ATOM 1594 O O . MET A 1 207 ? 1.309 -34.732 2.745 1.00 89.19 207 MET A O 1
ATOM 1598 N N . LEU A 1 208 ? 0.733 -34.530 4.908 1.00 89.81 208 LEU A N 1
ATOM 1599 C CA . LEU A 1 208 ? -0.466 -35.371 4.807 1.00 89.81 208 LEU A CA 1
ATOM 1600 C C . LEU A 1 208 ? -1.555 -34.712 3.957 1.00 89.81 208 LEU A C 1
ATOM 1602 O O . LEU A 1 208 ? -2.102 -35.366 3.073 1.00 89.81 208 LEU A O 1
ATOM 1606 N N . VAL A 1 209 ? -1.844 -33.426 4.175 1.00 87.25 209 VAL A N 1
ATOM 1607 C CA . VAL A 1 209 ? -2.838 -32.696 3.370 1.00 87.25 209 VAL A CA 1
ATOM 1608 C C . VAL A 1 209 ? -2.416 -32.638 1.902 1.00 87.25 209 VAL A C 1
ATOM 1610 O O . VAL A 1 209 ? -3.220 -32.968 1.037 1.00 87.25 209 VAL A O 1
ATOM 1613 N N . LEU A 1 210 ? -1.141 -32.363 1.609 1.00 85.31 210 LEU A N 1
ATOM 1614 C CA . LEU A 1 210 ? -0.608 -32.401 0.238 1.00 85.31 210 LEU A CA 1
ATOM 1615 C C . LEU A 1 210 ? -0.705 -33.791 -0.416 1.00 85.31 210 LEU A C 1
ATOM 1617 O O . LEU A 1 210 ? -0.881 -33.897 -1.633 1.00 85.31 210 LEU A O 1
ATOM 1621 N N . THR A 1 211 ? -0.617 -34.854 0.386 1.00 87.75 211 THR A N 1
ATOM 1622 C CA . THR A 1 211 ? -0.828 -36.234 -0.073 1.00 87.75 211 THR A CA 1
ATOM 1623 C C . THR A 1 211 ? -2.293 -36.480 -0.430 1.00 87.75 211 THR A C 1
ATOM 1625 O O . THR A 1 211 ? -2.571 -37.070 -1.473 1.00 87.75 211 THR A O 1
ATOM 1628 N N . PHE A 1 212 ? -3.233 -35.976 0.377 1.00 85.62 212 PHE A N 1
ATOM 1629 C CA . PHE A 1 212 ? -4.667 -36.041 0.076 1.00 85.62 212 PHE A CA 1
ATOM 1630 C C . PHE A 1 212 ? -5.078 -35.152 -1.112 1.00 85.62 212 PHE A C 1
ATOM 1632 O O . PHE A 1 212 ? -5.999 -35.516 -1.837 1.00 85.62 212 PHE A O 1
ATOM 1639 N N . GLU A 1 213 ? -4.373 -34.044 -1.360 1.00 81.94 213 GLU A N 1
ATOM 1640 C CA . GLU A 1 213 ? -4.550 -33.172 -2.537 1.00 81.94 213 GLU A CA 1
ATOM 1641 C C . GLU A 1 213 ? -3.977 -33.776 -3.842 1.00 81.94 213 GLU A C 1
ATOM 1643 O O . GLU A 1 213 ? -4.154 -33.201 -4.915 1.00 81.94 213 GLU A O 1
ATOM 1648 N N . GLY A 1 214 ? -3.321 -34.944 -3.781 1.00 78.56 214 GLY A N 1
ATOM 1649 C CA . GLY A 1 214 ? -2.870 -35.707 -4.954 1.00 78.56 214 GLY A CA 1
ATOM 1650 C C . GLY A 1 214 ? -1.355 -35.736 -5.188 1.00 78.56 214 GLY A C 1
ATOM 1651 O O . GLY A 1 214 ? -0.906 -36.380 -6.135 1.00 78.56 214 GLY A O 1
ATOM 1652 N N . THR A 1 215 ? -0.546 -35.096 -4.334 1.00 80.75 215 THR A N 1
ATOM 1653 C CA . THR A 1 215 ? 0.927 -35.164 -4.405 1.00 80.75 215 THR A CA 1
ATOM 1654 C C . THR A 1 215 ? 1.484 -36.084 -3.320 1.00 80.75 215 THR A C 1
ATOM 1656 O O . THR A 1 215 ? 1.629 -35.668 -2.177 1.00 80.75 215 THR A O 1
ATOM 1659 N N . MET A 1 216 ? 1.817 -37.334 -3.652 1.00 86.19 216 MET A N 1
ATOM 1660 C CA . MET A 1 216 ? 2.328 -38.312 -2.674 1.00 86.19 216 MET A CA 1
ATOM 1661 C C . MET A 1 216 ? 3.608 -37.813 -1.974 1.00 86.19 216 MET A C 1
ATOM 1663 O O . MET A 1 216 ? 4.677 -37.793 -2.574 1.00 86.19 216 MET A O 1
ATOM 1667 N N . GLN A 1 217 ? 3.501 -37.404 -0.700 1.00 86.62 217 GLN A N 1
ATOM 1668 C CA . GLN A 1 217 ? 4.643 -36.979 0.133 1.00 86.62 217 GLN A CA 1
ATOM 1669 C C . GLN A 1 217 ? 5.159 -38.100 1.053 1.00 86.62 217 GLN A C 1
ATOM 1671 O O . GLN A 1 217 ? 6.242 -37.976 1.622 1.00 86.62 217 GLN A O 1
ATOM 1676 N N . LEU A 1 218 ? 4.400 -39.192 1.205 1.00 85.94 218 LEU A N 1
ATOM 1677 C CA . LEU A 1 218 ? 4.721 -40.313 2.101 1.00 85.94 218 LEU A CA 1
ATOM 1678 C C . LEU A 1 218 ? 5.986 -41.082 1.691 1.00 85.94 218 LEU A C 1
ATOM 1680 O O . LEU A 1 218 ? 6.649 -41.656 2.553 1.00 85.94 218 LEU A O 1
ATOM 1684 N N . ASP A 1 219 ? 6.335 -41.061 0.403 1.00 85.12 219 ASP A N 1
ATOM 1685 C CA . ASP A 1 219 ? 7.510 -41.757 -0.134 1.00 85.12 219 ASP A CA 1
ATOM 1686 C C . ASP A 1 219 ? 8.831 -41.100 0.290 1.00 85.12 219 ASP A C 1
ATOM 1688 O O . ASP A 1 219 ? 9.891 -41.730 0.266 1.00 85.12 219 ASP A O 1
ATOM 1692 N N . TYR A 1 220 ? 8.794 -39.831 0.711 1.00 86.38 220 TYR A N 1
ATOM 1693 C CA . TYR A 1 220 ? 9.995 -39.129 1.135 1.00 86.38 220 TYR A CA 1
ATOM 1694 C C . TYR A 1 220 ? 10.421 -39.577 2.547 1.00 86.38 220 TYR A C 1
ATOM 1696 O O . TYR A 1 220 ? 9.625 -39.527 3.490 1.00 86.38 220 TYR A O 1
ATOM 1704 N N . PRO A 1 221 ? 11.709 -39.910 2.770 1.00 88.06 221 PRO A N 1
ATOM 1705 C CA . PRO A 1 221 ? 12.192 -40.398 4.066 1.00 88.06 221 PRO A CA 1
ATOM 1706 C C . PRO A 1 221 ? 12.017 -39.370 5.194 1.00 88.06 221 PRO A C 1
ATOM 1708 O O . PRO A 1 221 ? 11.853 -39.743 6.357 1.00 88.06 221 PRO A O 1
ATOM 1711 N N . ILE A 1 222 ? 11.994 -38.075 4.856 1.00 89.69 222 ILE A N 1
ATOM 1712 C CA . ILE A 1 222 ? 11.779 -36.989 5.816 1.00 89.69 222 ILE A CA 1
ATOM 1713 C C . ILE A 1 222 ? 10.421 -37.089 6.518 1.00 89.69 222 ILE A C 1
ATOM 1715 O O . ILE A 1 222 ? 10.334 -36.769 7.702 1.00 89.69 222 ILE A O 1
ATOM 1719 N N . PHE A 1 223 ? 9.384 -37.596 5.840 1.00 90.62 223 PHE A N 1
ATOM 1720 C CA . PHE A 1 223 ? 8.075 -37.814 6.450 1.00 90.62 223 PHE A CA 1
ATOM 1721 C C . PHE A 1 223 ? 8.174 -38.806 7.611 1.00 90.62 223 PHE A C 1
ATOM 1723 O O . PHE A 1 223 ? 7.721 -38.518 8.719 1.00 90.62 223 PHE A O 1
ATOM 1730 N N . SER A 1 224 ? 8.842 -39.940 7.382 1.00 88.31 224 SER A N 1
ATOM 1731 C CA . SER A 1 224 ? 9.038 -40.978 8.400 1.00 88.31 224 SER A CA 1
ATOM 1732 C C . SER A 1 224 ? 9.832 -40.456 9.599 1.00 88.31 224 SER A C 1
ATOM 1734 O O . SER A 1 224 ? 9.464 -40.719 10.743 1.00 88.31 224 SER A O 1
ATOM 1736 N N . VAL A 1 225 ? 10.883 -39.666 9.353 1.00 90.69 225 VAL A N 1
ATOM 1737 C CA . VAL A 1 225 ? 11.679 -39.039 10.420 1.00 90.69 225 VAL A CA 1
ATOM 1738 C C . VAL A 1 225 ? 10.823 -38.081 11.251 1.00 90.69 225 VAL A C 1
ATOM 1740 O O . VAL A 1 225 ? 10.790 -38.199 12.474 1.00 90.69 225 VAL A O 1
ATOM 1743 N N . MET A 1 226 ? 10.087 -37.167 10.609 1.00 90.56 226 MET A N 1
ATOM 1744 C CA . MET A 1 226 ? 9.246 -36.193 11.316 1.00 90.56 226 MET A CA 1
ATOM 1745 C C . MET A 1 226 ? 8.098 -36.862 12.078 1.00 90.56 226 MET A C 1
ATOM 1747 O O . MET A 1 226 ? 7.790 -36.450 13.194 1.00 90.56 226 MET A O 1
ATOM 1751 N N . PHE A 1 227 ? 7.517 -37.930 11.529 1.00 90.56 227 PHE A N 1
ATOM 1752 C CA . PHE A 1 227 ? 6.481 -38.714 12.195 1.00 90.56 227 PHE A CA 1
ATOM 1753 C C . PHE A 1 227 ? 7.009 -39.429 13.446 1.00 90.56 227 PHE A C 1
ATOM 1755 O O . PHE A 1 227 ? 6.396 -39.345 14.510 1.00 90.56 227 PHE A O 1
ATOM 1762 N N . VAL A 1 228 ? 8.173 -40.084 13.360 1.00 92.06 228 VAL A N 1
ATOM 1763 C CA . VAL A 1 228 ? 8.807 -40.733 14.520 1.00 92.06 228 VAL A CA 1
ATOM 1764 C C . VAL A 1 228 ? 9.170 -39.702 15.587 1.00 92.06 228 VAL A C 1
ATOM 1766 O O . VAL A 1 228 ? 8.896 -39.934 16.764 1.00 92.06 228 VAL A O 1
ATOM 1769 N N . CYS A 1 229 ? 9.720 -38.549 15.193 1.00 88.25 229 CYS A N 1
ATOM 1770 C CA . CYS A 1 229 ? 10.022 -37.454 16.115 1.00 88.25 229 CYS A CA 1
ATOM 1771 C C . CYS A 1 229 ? 8.763 -36.924 16.814 1.00 88.25 229 CYS A C 1
ATOM 1773 O O . CYS A 1 229 ? 8.786 -36.762 18.032 1.00 88.25 229 CYS A O 1
ATOM 1775 N N . MET A 1 230 ? 7.664 -36.725 16.079 1.00 89.94 230 MET A N 1
ATOM 1776 C CA . MET A 1 230 ? 6.369 -36.311 16.632 1.00 89.94 230 MET A CA 1
ATOM 1777 C C . MET A 1 230 ? 5.845 -37.324 17.661 1.00 89.94 230 MET A C 1
ATOM 1779 O O . MET A 1 230 ? 5.449 -36.954 18.764 1.00 89.94 230 MET A O 1
ATOM 1783 N N . VAL A 1 231 ? 5.855 -38.621 17.335 1.00 88.69 231 VAL A N 1
ATOM 1784 C CA . VAL A 1 231 ? 5.388 -39.667 18.260 1.00 88.69 231 VAL A CA 1
ATOM 1785 C C . VAL A 1 231 ? 6.287 -39.735 19.496 1.00 88.69 231 VAL A C 1
ATOM 1787 O O . VAL A 1 231 ? 5.789 -39.789 20.621 1.00 88.69 231 VAL A O 1
ATOM 1790 N N . ALA A 1 232 ? 7.608 -39.692 19.312 1.00 86.62 232 ALA A N 1
ATOM 1791 C CA . ALA A 1 232 ? 8.566 -39.725 20.409 1.00 86.62 232 ALA A CA 1
ATOM 1792 C C . ALA A 1 232 ? 8.405 -38.519 21.348 1.00 86.62 232 ALA A C 1
ATOM 1794 O O . ALA A 1 232 ? 8.404 -38.694 22.570 1.00 86.62 232 ALA A O 1
ATOM 1795 N N . SER A 1 233 ? 8.221 -37.314 20.800 1.00 85.62 233 SER A N 1
ATOM 1796 C CA . SER A 1 233 ? 8.060 -36.095 21.592 1.00 85.62 233 SER A CA 1
ATOM 1797 C C . SER A 1 233 ? 6.744 -36.095 22.377 1.00 85.62 233 SER A C 1
ATOM 1799 O O . SER A 1 233 ? 6.756 -35.797 23.573 1.00 85.62 233 SER A O 1
ATOM 1801 N N . VAL A 1 234 ? 5.636 -36.538 21.769 1.00 82.25 234 VAL A N 1
ATOM 1802 C CA . VAL A 1 234 ? 4.334 -36.689 22.445 1.00 82.25 234 VAL A CA 1
ATOM 1803 C C . VAL A 1 234 ? 4.408 -37.715 23.578 1.00 82.25 234 VAL A C 1
ATOM 1805 O O . VAL A 1 234 ? 3.949 -37.448 24.691 1.00 82.25 234 VAL A O 1
ATOM 1808 N N . VAL A 1 235 ? 5.026 -38.877 23.343 1.00 84.25 235 VAL A N 1
ATOM 1809 C CA . VAL A 1 235 ? 5.195 -39.915 24.376 1.00 84.25 235 VAL A CA 1
ATOM 1810 C C . VAL A 1 235 ? 6.037 -39.395 25.541 1.00 84.25 235 VAL A C 1
ATOM 1812 O O . VAL A 1 235 ? 5.705 -39.627 26.708 1.00 84.25 235 VAL A O 1
ATOM 1815 N N . PHE A 1 236 ? 7.115 -38.667 25.249 1.00 79.44 236 PHE A N 1
ATOM 1816 C CA . PHE A 1 236 ? 7.988 -38.121 26.281 1.00 79.44 236 PHE A CA 1
ATOM 1817 C C . PHE A 1 236 ? 7.282 -37.038 27.107 1.00 79.44 236 PHE A C 1
ATOM 1819 O O . PHE A 1 236 ? 7.340 -37.073 28.336 1.00 79.44 236 PHE A O 1
ATOM 1826 N N . GLN A 1 237 ? 6.539 -36.133 26.465 1.00 76.81 237 GLN A N 1
ATOM 1827 C CA . GLN A 1 237 ? 5.710 -35.142 27.157 1.00 76.81 237 GLN A CA 1
ATOM 1828 C C . GLN A 1 237 ? 4.645 -35.792 28.037 1.00 76.81 237 GLN A C 1
ATOM 1830 O O . GLN A 1 237 ? 4.479 -35.385 29.186 1.00 76.81 237 GLN A O 1
ATOM 1835 N N . ALA A 1 238 ? 3.954 -36.821 27.538 1.00 75.62 238 ALA A N 1
ATOM 1836 C CA . ALA A 1 238 ? 2.967 -37.556 28.319 1.00 75.62 238 ALA A CA 1
ATOM 1837 C C . ALA A 1 238 ? 3.603 -38.182 29.570 1.00 75.62 238 ALA A C 1
ATOM 1839 O O . ALA A 1 238 ? 3.039 -38.092 30.660 1.00 75.62 238 ALA A O 1
ATOM 1840 N N . ARG A 1 239 ? 4.814 -38.742 29.445 1.00 76.56 239 ARG A N 1
ATOM 1841 C CA . ARG A 1 239 ? 5.562 -39.322 30.567 1.00 76.56 239 ARG A CA 1
ATOM 1842 C C . ARG A 1 239 ? 6.005 -38.274 31.588 1.00 76.56 239 ARG A C 1
ATOM 1844 O O . ARG A 1 239 ? 5.861 -38.512 32.783 1.00 76.56 239 ARG A O 1
ATOM 1851 N N . VAL A 1 240 ? 6.517 -37.125 31.143 1.00 69.06 240 VAL A N 1
ATOM 1852 C CA . VAL A 1 240 ? 6.935 -36.029 32.038 1.00 69.06 240 VAL A CA 1
ATOM 1853 C C . VAL A 1 240 ? 5.723 -35.405 32.730 1.00 69.06 240 VAL A C 1
ATOM 1855 O O . VAL A 1 240 ? 5.745 -35.215 33.942 1.00 69.06 240 VAL A O 1
ATOM 1858 N N . LYS A 1 241 ? 4.628 -35.166 32.002 1.00 65.88 241 LYS A N 1
ATOM 1859 C CA . LYS A 1 241 ? 3.372 -34.649 32.562 1.00 65.88 241 LYS A CA 1
ATOM 1860 C C . LYS A 1 241 ? 2.757 -35.609 33.578 1.00 65.88 241 LYS A C 1
ATOM 1862 O O . LYS A 1 241 ? 2.282 -35.169 34.620 1.00 65.88 241 LYS A O 1
ATOM 1867 N N . PHE A 1 242 ? 2.803 -36.913 33.310 1.00 64.62 242 PHE A N 1
ATOM 1868 C CA . PHE A 1 242 ? 2.394 -37.934 34.272 1.00 64.62 242 PHE A CA 1
ATOM 1869 C C . PHE A 1 242 ? 3.263 -37.897 35.536 1.00 64.62 242 PHE A C 1
ATOM 1871 O O . PHE A 1 242 ? 2.738 -37.986 36.639 1.00 64.62 242 PHE A O 1
ATOM 1878 N N . LEU A 1 243 ? 4.575 -37.685 35.391 1.00 61.66 243 LEU A N 1
ATOM 1879 C CA . LEU A 1 243 ? 5.498 -37.554 36.519 1.00 61.66 243 LEU A CA 1
ATOM 1880 C C . LEU A 1 243 ? 5.180 -36.322 37.387 1.00 61.66 243 LEU A C 1
ATOM 1882 O O . LEU A 1 243 ? 5.145 -36.444 38.608 1.00 61.66 243 LEU A O 1
ATOM 1886 N N . ILE A 1 244 ? 4.861 -35.178 36.765 1.00 60.09 244 ILE A N 1
ATOM 1887 C CA . ILE A 1 244 ? 4.410 -33.949 37.449 1.00 60.09 244 ILE A CA 1
ATOM 1888 C C . ILE A 1 244 ? 3.101 -34.186 38.200 1.00 60.09 244 ILE A C 1
ATOM 1890 O O . ILE A 1 244 ? 3.004 -33.861 39.379 1.00 60.09 244 ILE A O 1
ATOM 1894 N N . LEU A 1 245 ? 2.108 -34.788 37.536 1.00 54.78 245 LEU A N 1
ATOM 1895 C CA . LEU A 1 245 ? 0.807 -35.091 38.138 1.00 54.78 245 LEU A CA 1
ATOM 1896 C C . LEU A 1 245 ? 0.943 -36.064 39.315 1.00 54.78 245 LEU A C 1
ATOM 1898 O O . LEU A 1 245 ? 0.282 -35.887 40.335 1.00 54.78 245 LEU A O 1
ATOM 1902 N N . CYS A 1 246 ? 1.834 -37.056 39.219 1.00 52.38 246 CYS A N 1
ATOM 1903 C CA . CYS A 1 246 ? 2.176 -37.917 40.347 1.00 52.38 246 CYS A CA 1
ATOM 1904 C C . CYS A 1 246 ? 2.792 -37.111 41.502 1.00 52.38 246 CYS A C 1
ATOM 1906 O O . CYS A 1 246 ? 2.415 -37.325 42.650 1.00 52.38 246 CYS A O 1
ATOM 1908 N N . GLN A 1 247 ? 3.668 -36.148 41.218 1.00 52.03 247 GLN A N 1
ATOM 1909 C CA . GLN A 1 247 ? 4.307 -35.302 42.229 1.00 52.03 247 GLN A CA 1
ATOM 1910 C C . GLN A 1 247 ? 3.303 -34.364 42.932 1.00 52.03 247 GLN A C 1
ATOM 1912 O O . GLN A 1 247 ? 3.293 -34.294 44.159 1.00 52.03 247 GLN A O 1
ATOM 1917 N N . GLU A 1 248 ? 2.391 -33.731 42.185 1.00 44.16 248 GLU A N 1
ATOM 1918 C CA . GLU A 1 248 ? 1.299 -32.906 42.732 1.00 44.16 248 GLU A CA 1
ATOM 1919 C C . GLU A 1 248 ? 0.270 -33.729 43.514 1.00 44.16 248 GLU A C 1
ATOM 1921 O O . GLU A 1 248 ? -0.182 -33.303 44.577 1.00 44.16 248 GLU A O 1
ATOM 1926 N N . SER A 1 249 ? -0.077 -34.930 43.039 1.00 37.94 249 SER A N 1
ATOM 1927 C CA . SER A 1 249 ? -0.999 -35.817 43.758 1.00 37.94 249 SER A CA 1
ATOM 1928 C C . SER A 1 249 ? -0.433 -36.273 45.109 1.00 37.94 249 SER A C 1
ATOM 1930 O O . SER A 1 249 ? -1.186 -36.387 46.076 1.00 37.94 249 SER A O 1
ATOM 1932 N N . VAL A 1 250 ? 0.891 -36.435 45.230 1.00 41.81 250 VAL A N 1
ATOM 1933 C CA . VAL A 1 250 ? 1.558 -36.716 46.513 1.00 41.81 250 VAL A CA 1
ATOM 1934 C C . VAL A 1 250 ? 1.485 -35.500 47.448 1.00 41.81 250 VAL A C 1
ATOM 1936 O O . VAL A 1 250 ? 1.167 -35.669 48.622 1.00 41.81 250 VAL A O 1
ATOM 1939 N N . SER A 1 251 ? 1.661 -34.272 46.948 1.00 32.31 251 SER A N 1
ATOM 1940 C CA . SER A 1 251 ? 1.520 -33.048 47.758 1.00 32.31 251 SER A CA 1
ATOM 1941 C C . SER A 1 251 ? 0.078 -32.772 48.211 1.00 32.31 251 SER A C 1
ATOM 1943 O O . SER A 1 251 ? -0.136 -32.342 49.343 1.00 32.31 251 SER A O 1
ATOM 1945 N N . LEU A 1 252 ? -0.923 -33.072 47.377 1.00 31.42 252 LEU A N 1
ATOM 1946 C CA . LEU A 1 252 ? -2.344 -32.938 47.732 1.00 31.42 252 LEU A CA 1
ATOM 1947 C C . LEU A 1 252 ? -2.812 -34.009 48.726 1.00 31.42 252 LEU A C 1
ATOM 1949 O O . LEU A 1 252 ? -3.657 -33.724 49.572 1.00 31.42 252 LEU A O 1
ATOM 1953 N N . THR A 1 253 ? -2.221 -35.208 48.685 1.00 32.41 253 THR A N 1
ATOM 1954 C CA . THR A 1 253 ? -2.489 -36.257 49.684 1.00 32.41 253 THR A CA 1
ATOM 1955 C C . THR A 1 253 ? -1.885 -35.895 51.050 1.00 32.41 253 THR A C 1
ATOM 1957 O O . THR A 1 253 ? -2.474 -36.208 52.080 1.00 32.41 253 THR A O 1
ATOM 1960 N N . ILE A 1 254 ? -0.760 -35.166 51.072 1.00 34.84 254 ILE A N 1
ATOM 1961 C CA . ILE A 1 254 ? -0.150 -34.643 52.307 1.00 34.84 254 ILE A CA 1
ATOM 1962 C C . ILE A 1 254 ? -0.984 -33.480 52.884 1.00 34.84 254 ILE A C 1
ATOM 1964 O O . ILE A 1 254 ? -1.217 -33.442 54.086 1.00 34.84 254 ILE A O 1
ATOM 1968 N N . LEU A 1 255 ? -1.546 -32.600 52.044 1.00 32.44 255 LEU A N 1
ATOM 1969 C CA . LEU A 1 255 ? -2.383 -31.476 52.500 1.00 32.44 255 LEU A CA 1
ATOM 1970 C C . LEU A 1 255 ? -3.827 -31.860 52.880 1.00 32.44 255 LEU A C 1
ATOM 1972 O O . LEU A 1 255 ? -4.431 -31.190 53.712 1.00 32.44 255 LEU A O 1
ATOM 1976 N N . GLN A 1 256 ? -4.392 -32.940 52.327 1.00 31.03 256 GLN A N 1
ATOM 1977 C CA . GLN A 1 256 ? -5.690 -33.469 52.784 1.00 31.03 256 GLN A CA 1
ATOM 1978 C C . GLN A 1 256 ? -5.583 -34.347 54.042 1.00 31.03 256 GLN A C 1
ATOM 1980 O O . GLN A 1 256 ? -6.597 -34.576 54.702 1.00 31.03 256 GLN A O 1
ATOM 1985 N N . SER A 1 257 ? -4.378 -34.800 54.404 1.00 27.80 257 SER A N 1
ATOM 1986 C CA . SER A 1 257 ? -4.116 -35.524 55.655 1.00 27.80 257 SER A CA 1
ATOM 1987 C C . SER A 1 257 ? -4.005 -34.600 56.878 1.00 27.80 257 SER A C 1
ATOM 1989 O O . SER A 1 257 ? -4.264 -35.053 57.990 1.00 27.80 257 SER A O 1
ATOM 1991 N N . ASP A 1 258 ? -3.665 -33.319 56.699 1.00 28.92 258 ASP A N 1
ATOM 1992 C CA . ASP A 1 258 ? -3.406 -32.375 57.804 1.00 28.92 258 ASP A CA 1
ATOM 1993 C C . ASP A 1 258 ? -4.664 -31.681 58.367 1.00 28.92 258 ASP A C 1
ATOM 1995 O O . ASP A 1 258 ? -4.582 -30.912 59.324 1.00 28.92 258 ASP A O 1
ATOM 1999 N N . HIS A 1 259 ? -5.857 -31.978 57.832 1.00 32.97 259 HIS A N 1
ATOM 2000 C CA . HIS A 1 259 ? -7.128 -31.418 58.321 1.00 32.97 259 HIS A CA 1
ATOM 2001 C C . HIS A 1 259 ? -7.982 -32.369 59.183 1.00 32.97 259 HIS A C 1
ATOM 2003 O O . HIS A 1 259 ? -9.139 -32.064 59.477 1.00 32.97 259 HIS A O 1
ATOM 2009 N N . GLN A 1 260 ? -7.415 -33.478 59.674 1.00 28.92 260 GLN A N 1
ATOM 2010 C CA . GLN A 1 260 ? -7.979 -34.215 60.812 1.00 28.92 260 GLN A CA 1
ATOM 2011 C C . GLN A 1 260 ? -7.224 -33.869 62.103 1.00 28.92 260 GLN A C 1
ATOM 2013 O O . GLN A 1 260 ? -6.006 -33.953 62.176 1.00 28.92 260 GLN A O 1
ATOM 2018 N N . SER A 1 261 ? -7.991 -33.472 63.121 1.00 26.62 261 SER A N 1
ATOM 2019 C CA . SER A 1 261 ? -7.594 -33.146 64.500 1.00 26.62 261 SER A CA 1
ATOM 2020 C C . SER A 1 261 ? -6.393 -33.934 65.061 1.00 26.62 261 SER A C 1
ATOM 2022 O O . SER A 1 261 ? -6.316 -35.146 64.836 1.00 26.62 261 SER A O 1
ATOM 2024 N N . PRO A 1 262 ? -5.553 -33.325 65.923 1.00 30.30 262 PRO A N 1
ATOM 2025 C CA . PRO A 1 262 ? -4.401 -33.989 66.513 1.00 30.30 262 PRO A CA 1
ATOM 2026 C C . PRO A 1 262 ? -4.867 -34.977 67.590 1.00 30.30 262 PRO A C 1
ATOM 2028 O O . PRO A 1 262 ? -5.094 -34.622 68.745 1.00 30.30 262 PRO A O 1
ATOM 2031 N N . ARG A 1 263 ? -5.006 -36.251 67.222 1.00 28.77 263 ARG A N 1
ATOM 2032 C CA . ARG A 1 263 ? -4.977 -37.358 68.180 1.00 28.77 263 ARG A CA 1
ATOM 2033 C C . ARG A 1 263 ? -3.645 -38.078 68.028 1.00 28.77 263 ARG A C 1
ATOM 2035 O O . ARG A 1 263 ? -3.378 -38.677 66.997 1.00 28.77 263 ARG A O 1
ATOM 2042 N N . GLN A 1 264 ? -2.836 -37.940 69.079 1.00 31.61 264 GLN A N 1
ATOM 2043 C CA . GLN A 1 264 ? -1.767 -38.832 69.529 1.00 31.61 264 GLN A CA 1
ATOM 2044 C C . GLN A 1 264 ? -1.364 -39.954 68.560 1.00 31.61 264 GLN A C 1
ATOM 2046 O O . GLN A 1 264 ? -2.092 -40.934 68.444 1.00 31.61 264 GLN A O 1
ATOM 2051 N N . LEU A 1 265 ? -0.134 -39.901 68.040 1.00 26.48 265 LEU A N 1
ATOM 2052 C CA . LEU A 1 265 ? 0.812 -41.013 68.194 1.00 26.48 265 LEU A CA 1
ATOM 2053 C C . LEU A 1 265 ? 2.221 -40.587 67.757 1.00 26.48 265 LEU A C 1
ATOM 2055 O O . LEU A 1 265 ? 2.547 -40.583 66.577 1.00 26.48 265 LEU A O 1
ATOM 2059 N N . ASN A 1 266 ? 3.084 -40.292 68.728 1.00 29.28 266 ASN A N 1
ATOM 2060 C CA . ASN A 1 266 ? 4.514 -40.531 68.575 1.00 29.28 266 ASN A CA 1
ATOM 2061 C C . ASN A 1 266 ? 4.853 -41.726 69.464 1.00 29.28 266 ASN A C 1
ATOM 2063 O O . ASN A 1 266 ? 4.738 -41.634 70.684 1.00 29.28 266 ASN A O 1
ATOM 2067 N N . LYS A 1 267 ? 5.274 -42.837 68.857 1.00 27.56 267 LYS A N 1
ATOM 2068 C CA . LYS A 1 267 ? 6.113 -43.847 69.510 1.00 27.56 267 LYS A CA 1
ATOM 2069 C C . LYS A 1 267 ? 7.051 -44.478 68.476 1.00 27.56 267 LYS A C 1
ATOM 2071 O O . LYS A 1 267 ? 6.558 -45.089 67.531 1.00 27.56 267 LYS A O 1
ATOM 2076 N N . PRO A 1 268 ? 8.378 -44.405 68.672 1.00 32.88 268 PRO A N 1
ATOM 2077 C CA . PRO A 1 268 ? 9.294 -45.407 68.160 1.00 32.88 268 PRO A CA 1
ATOM 2078 C C . PRO A 1 268 ? 9.283 -46.622 69.104 1.00 32.88 268 PRO A C 1
ATOM 2080 O O . PRO A 1 268 ? 9.062 -46.499 70.311 1.00 32.88 268 PRO A O 1
ATOM 2083 N N . ALA A 1 269 ? 9.506 -47.814 68.563 1.00 28.48 269 ALA A N 1
ATOM 2084 C CA . ALA A 1 269 ? 9.727 -49.008 69.368 1.00 28.48 269 ALA A CA 1
ATOM 2085 C C . ALA A 1 269 ? 11.151 -48.992 69.950 1.00 28.48 269 ALA A C 1
ATOM 2087 O O . ALA A 1 269 ? 12.101 -48.897 69.181 1.00 28.48 269 ALA A O 1
ATOM 2088 N N . TYR A 1 270 ? 11.288 -49.061 71.280 1.00 26.70 270 TYR A N 1
ATOM 2089 C CA . TYR A 1 270 ? 12.058 -50.066 72.043 1.00 26.70 270 TYR A CA 1
ATOM 2090 C C . TYR A 1 270 ? 11.926 -49.803 73.564 1.00 26.70 270 TYR A C 1
ATOM 2092 O O . TYR A 1 270 ? 11.833 -48.663 74.008 1.00 26.70 270 TYR A O 1
ATOM 2100 N N . GLN A 1 271 ? 11.841 -50.887 74.345 1.00 31.33 271 GLN A N 1
ATOM 2101 C CA . GLN A 1 271 ? 11.582 -50.962 75.795 1.00 31.33 271 GLN A CA 1
ATOM 2102 C C . GLN A 1 271 ? 12.656 -50.305 76.679 1.00 31.33 271 GLN A C 1
ATOM 2104 O O . GLN A 1 271 ? 13.840 -50.540 76.460 1.00 31.33 271 GLN A O 1
ATOM 2109 N N . SER A 1 272 ? 12.255 -49.645 77.776 1.00 25.28 272 SER A N 1
ATOM 2110 C CA . SER A 1 272 ? 12.473 -50.126 79.164 1.00 25.28 272 SER A CA 1
ATOM 2111 C C . SER A 1 272 ? 11.901 -49.157 80.229 1.00 25.28 272 SER A C 1
ATOM 2113 O O . SER A 1 272 ? 12.143 -47.959 80.207 1.00 25.28 272 SER A O 1
ATOM 2115 N N . THR A 1 273 ? 11.060 -49.732 81.097 1.00 37.59 273 THR A N 1
ATOM 2116 C CA . THR A 1 273 ? 10.745 -49.430 82.514 1.00 37.59 273 THR A CA 1
ATOM 2117 C C . THR A 1 273 ? 11.082 -48.058 83.128 1.00 37.59 273 THR A C 1
ATOM 2119 O O . THR A 1 273 ? 12.253 -47.762 83.339 1.00 37.59 273 THR A O 1
ATOM 2122 N N . CYS A 1 274 ? 10.059 -47.342 83.614 1.00 28.70 274 CYS A N 1
ATOM 2123 C CA . CYS A 1 274 ? 10.051 -46.703 84.943 1.00 28.70 274 CYS A CA 1
ATOM 2124 C C . CYS A 1 274 ? 8.598 -46.367 85.339 1.00 28.70 274 CYS A C 1
ATOM 2126 O O . CYS A 1 274 ? 7.827 -45.899 84.505 1.00 28.70 274 CYS A O 1
ATOM 2128 N N . GLU A 1 275 ? 8.217 -46.694 86.572 1.00 37.03 275 GLU A N 1
ATOM 2129 C CA . GLU A 1 275 ? 6.893 -46.479 87.171 1.00 37.03 275 GLU A CA 1
ATOM 2130 C C . GLU A 1 275 ? 6.652 -44.993 87.486 1.00 37.03 275 GLU A C 1
ATOM 2132 O O . GLU A 1 275 ? 7.575 -44.338 87.957 1.00 37.03 275 GLU A O 1
ATOM 2137 N N . ASP A 1 276 ? 5.418 -44.498 87.317 1.00 32.66 276 ASP A N 1
ATOM 2138 C CA . ASP A 1 276 ? 4.948 -43.240 87.919 1.00 32.66 276 ASP A CA 1
ATOM 2139 C C . ASP A 1 276 ? 3.585 -43.464 88.603 1.00 32.66 276 ASP A C 1
ATOM 2141 O O . ASP A 1 276 ? 2.630 -43.974 88.012 1.00 32.66 276 ASP A O 1
ATOM 2145 N N . VAL A 1 277 ? 3.523 -43.112 89.890 1.00 29.06 277 VAL A N 1
ATOM 2146 C CA . VAL A 1 277 ? 2.371 -43.263 90.793 1.00 29.06 277 VAL A CA 1
ATOM 2147 C C . VAL A 1 277 ? 1.461 -42.035 90.688 1.00 29.06 277 VAL A C 1
ATOM 2149 O O . VAL A 1 277 ? 1.918 -40.907 90.853 1.00 29.06 277 VAL A O 1
ATOM 2152 N N . HIS A 1 278 ? 0.155 -42.243 90.495 1.00 31.39 278 HIS A N 1
ATOM 2153 C CA . HIS A 1 278 ? -0.861 -41.185 90.553 1.00 31.39 278 HIS A CA 1
ATOM 2154 C C . HIS A 1 278 ? -1.648 -41.240 91.872 1.00 31.39 278 HIS A C 1
ATOM 2156 O O . HIS A 1 278 ? -2.222 -42.273 92.216 1.00 31.39 278 HIS A O 1
ATOM 2162 N N . ILE A 1 279 ? -1.709 -40.114 92.593 1.00 32.59 279 ILE A N 1
ATOM 2163 C CA . ILE A 1 279 ? -2.588 -39.906 93.755 1.00 32.59 279 ILE A CA 1
ATOM 2164 C C . ILE A 1 279 ? -3.865 -39.215 93.267 1.00 32.59 279 ILE A C 1
ATOM 2166 O O . ILE A 1 279 ? -3.798 -38.140 92.672 1.00 32.59 279 ILE A O 1
ATOM 2170 N N . PHE A 1 280 ? -5.025 -39.812 93.538 1.00 32.03 280 PHE A N 1
ATOM 2171 C CA . PHE A 1 280 ? -6.328 -39.196 93.288 1.00 32.03 280 PHE A CA 1
ATOM 2172 C C . PHE A 1 280 ? -6.797 -38.428 94.529 1.00 32.03 280 PHE A C 1
ATOM 2174 O O . PHE A 1 280 ? -6.933 -39.006 95.606 1.00 32.03 280 PHE A O 1
ATOM 2181 N N . LEU A 1 281 ? -7.065 -37.131 94.366 1.00 32.38 281 LEU A N 1
ATOM 2182 C CA . LEU A 1 281 ? -7.753 -36.288 95.346 1.00 32.38 281 LEU A CA 1
ATOM 2183 C C . LEU A 1 281 ? -9.203 -36.082 94.893 1.00 32.38 281 LEU A C 1
ATOM 2185 O O . LEU A 1 281 ? -9.450 -35.753 93.735 1.00 32.38 281 LEU A O 1
ATOM 2189 N N . TYR A 1 282 ? -10.147 -36.274 95.814 1.00 36.19 282 TYR A N 1
ATOM 2190 C CA . TYR A 1 282 ? -11.583 -36.087 95.603 1.00 36.19 282 TYR A CA 1
ATOM 2191 C C . TYR A 1 282 ? -12.094 -34.939 96.480 1.00 36.19 282 TYR A C 1
ATOM 2193 O O . TYR A 1 282 ? -11.788 -34.891 97.671 1.00 36.19 282 TYR A O 1
ATOM 2201 N N . GLY A 1 283 ? -12.890 -34.042 95.897 1.00 42.31 283 GLY A N 1
ATOM 2202 C CA . GLY A 1 283 ? -13.637 -32.998 96.598 1.00 42.31 283 GLY A CA 1
ATOM 2203 C C . GLY A 1 283 ? -15.053 -32.903 96.027 1.00 42.31 283 GLY A C 1
ATOM 2204 O O . GLY A 1 283 ? -15.226 -33.003 94.815 1.00 42.31 283 GLY A O 1
ATOM 2205 N N . ALA A 1 284 ? -16.053 -32.737 96.896 1.00 43.72 284 ALA A N 1
ATOM 2206 C CA . ALA A 1 284 ? -17.464 -32.585 96.532 1.00 43.72 284 ALA A CA 1
ATOM 2207 C C . ALA A 1 284 ? -17.973 -31.182 96.909 1.00 43.72 284 ALA A C 1
ATOM 2209 O O . ALA A 1 284 ? -17.544 -30.628 97.922 1.00 43.72 284 ALA A O 1
ATOM 2210 N N . CYS A 1 285 ? -18.878 -30.623 96.101 1.00 53.31 285 CYS A N 1
ATOM 2211 C CA . CYS A 1 285 ? -19.476 -29.292 96.260 1.00 53.31 285 CYS A CA 1
ATOM 2212 C C . CYS A 1 285 ? -21.001 -29.378 96.037 1.00 53.31 285 CYS A C 1
ATOM 2214 O O . CYS A 1 285 ? -21.434 -30.120 95.157 1.00 53.31 285 CYS A O 1
ATOM 2216 N N . GLU A 1 286 ? -21.795 -28.646 96.829 1.00 57.12 286 GLU A N 1
ATOM 2217 C CA . GLU A 1 286 ? -23.250 -28.463 96.657 1.00 57.12 286 GLU A CA 1
ATOM 2218 C C . GLU A 1 286 ? -23.549 -27.043 96.143 1.00 57.12 286 GLU A C 1
ATOM 2220 O O . GLU A 1 286 ? -22.930 -26.076 96.593 1.00 57.12 286 GLU A O 1
ATOM 2225 N N . GLU A 1 287 ? -24.498 -26.915 95.211 1.00 58.16 287 GLU A N 1
ATOM 2226 C CA . GLU A 1 287 ? -24.895 -25.645 94.585 1.00 58.16 287 GLU A CA 1
ATOM 2227 C C . GLU A 1 287 ? -25.981 -24.918 95.410 1.00 58.16 287 GLU A C 1
ATOM 2229 O O . GLU A 1 287 ? -26.918 -25.540 95.913 1.00 58.16 287 GLU A O 1
ATOM 2234 N N . LEU A 1 288 ? -25.856 -23.593 95.568 1.00 62.53 288 LEU A N 1
ATOM 2235 C CA . LEU A 1 288 ? -26.734 -22.758 96.410 1.00 62.53 288 LEU A CA 1
ATOM 2236 C C . LEU A 1 288 ? -27.965 -22.218 95.648 1.00 62.53 288 LEU A C 1
ATOM 2238 O O . LEU A 1 288 ? -27.854 -21.774 94.505 1.00 62.53 288 LEU A O 1
ATOM 2242 N N . ASP A 1 289 ? -29.126 -22.155 96.316 1.00 64.19 289 ASP A N 1
ATOM 2243 C CA . ASP A 1 289 ? -30.401 -21.686 95.740 1.00 64.19 289 ASP A CA 1
ATOM 2244 C C . ASP A 1 289 ? -30.585 -20.151 95.861 1.00 64.19 289 ASP A C 1
ATOM 2246 O O . ASP A 1 289 ? -30.725 -19.604 96.962 1.00 64.19 289 ASP A O 1
ATOM 2250 N N . ILE A 1 290 ? -30.548 -19.433 94.729 1.00 70.56 290 ILE A N 1
ATOM 2251 C CA . ILE A 1 290 ? -30.581 -17.954 94.634 1.00 70.56 290 ILE A CA 1
ATOM 2252 C C . ILE A 1 290 ? -31.572 -17.533 93.539 1.00 70.56 290 ILE A C 1
ATOM 2254 O O . ILE A 1 290 ? -31.526 -18.082 92.439 1.00 70.56 290 ILE A O 1
ATOM 2258 N N . HIS A 1 291 ? -32.424 -16.528 93.772 1.00 69.50 291 HIS A N 1
ATOM 2259 C CA . HIS A 1 291 ? -33.394 -16.073 92.763 1.00 69.50 291 HIS A CA 1
ATOM 2260 C C . HIS A 1 291 ? -33.502 -14.541 92.662 1.00 69.50 291 HIS A C 1
ATOM 2262 O O . HIS A 1 291 ? -33.472 -13.823 93.668 1.00 69.50 291 HIS A O 1
ATOM 2268 N N . LEU A 1 292 ? -33.663 -14.054 91.424 1.00 75.50 292 LEU A N 1
ATOM 2269 C CA . LEU A 1 292 ? -34.092 -12.686 91.110 1.00 75.50 292 LEU A CA 1
ATOM 2270 C C . LEU A 1 292 ? -35.608 -12.565 91.312 1.00 75.50 292 LEU A C 1
ATOM 2272 O O . LEU A 1 292 ? -36.347 -13.488 90.985 1.00 75.50 292 LEU A O 1
ATOM 2276 N N . GLU A 1 293 ? -36.079 -11.422 91.813 1.00 70.94 293 GLU A N 1
ATOM 2277 C CA . GLU A 1 293 ? -37.517 -11.177 92.015 1.00 70.94 293 GLU A CA 1
ATOM 2278 C C . GLU A 1 293 ? -38.296 -11.115 90.687 1.00 70.94 293 GLU A C 1
ATOM 2280 O O . GLU A 1 293 ? -39.467 -11.485 90.631 1.00 70.94 293 GLU A O 1
ATOM 2285 N N . CYS A 1 294 ? -37.647 -10.666 89.608 1.00 70.00 294 CYS A N 1
ATOM 2286 C CA . CYS A 1 294 ? -38.213 -10.585 88.262 1.00 70.00 294 CYS A CA 1
ATOM 2287 C C . CYS A 1 294 ? -37.145 -10.894 87.202 1.00 70.00 294 CYS A C 1
ATOM 2289 O O . CYS A 1 294 ? -36.033 -10.375 87.268 1.00 70.00 294 CYS A O 1
ATOM 2291 N N . GLU A 1 295 ? -37.507 -11.679 86.185 1.00 69.25 295 GLU A N 1
ATOM 2292 C CA . GLU A 1 295 ? -36.621 -12.053 85.067 1.00 69.25 295 GLU A CA 1
ATOM 2293 C C . GLU A 1 295 ? -36.723 -11.085 83.869 1.00 69.25 295 GLU A C 1
ATOM 2295 O O . GLU A 1 295 ? -35.878 -11.094 82.968 1.00 69.25 295 GLU A O 1
ATOM 2300 N N . SER A 1 296 ? -37.739 -10.208 83.845 1.00 79.56 296 SER A N 1
ATOM 2301 C CA . SER A 1 296 ? -37.886 -9.169 82.819 1.00 79.56 296 SER A CA 1
ATOM 2302 C C . SER A 1 296 ? -38.511 -7.876 83.343 1.00 79.56 296 SER A C 1
ATOM 2304 O O . SER A 1 296 ? -39.453 -7.934 84.131 1.00 79.56 296 SER A O 1
ATOM 2306 N N . VAL A 1 297 ? -38.038 -6.724 82.857 1.00 82.56 297 VAL A N 1
ATOM 2307 C CA . VAL A 1 297 ? -38.482 -5.380 83.270 1.00 82.56 297 VAL A CA 1
ATOM 2308 C C . VAL A 1 297 ? -38.781 -4.513 82.047 1.00 82.56 297 VAL A C 1
ATOM 2310 O O . VAL A 1 297 ? -38.000 -4.481 81.095 1.00 82.56 297 VAL A O 1
ATOM 2313 N N . LEU A 1 298 ? -39.907 -3.793 82.076 1.00 82.25 298 LEU A N 1
ATOM 2314 C CA . LEU A 1 298 ? -40.295 -2.814 81.057 1.00 82.25 298 LEU A CA 1
ATOM 2315 C C . LEU A 1 298 ? -40.102 -1.389 81.598 1.00 82.25 298 LEU A C 1
ATOM 2317 O O . LEU A 1 298 ? -40.704 -1.026 82.606 1.00 82.25 298 LEU A O 1
ATOM 2321 N N . VAL A 1 299 ? -39.291 -0.582 80.917 1.00 80.44 299 VAL A N 1
ATOM 2322 C CA . VAL A 1 299 ? -39.059 0.837 81.230 1.00 80.44 299 VAL A CA 1
ATOM 2323 C C . VAL A 1 299 ? -40.005 1.709 80.393 1.00 80.44 299 VAL A C 1
ATOM 2325 O O . VAL A 1 299 ? -40.246 1.405 79.223 1.00 80.44 299 VAL A O 1
ATOM 2328 N N . ASN A 1 300 ? -40.548 2.793 80.967 1.00 82.12 300 ASN A N 1
ATOM 2329 C CA . ASN A 1 300 ? -41.452 3.695 80.234 1.00 82.12 300 ASN A CA 1
ATOM 2330 C C . ASN A 1 300 ? -40.748 4.353 79.033 1.00 82.12 300 ASN A C 1
ATOM 2332 O O . ASN A 1 300 ? -39.526 4.499 79.024 1.00 82.12 300 ASN A O 1
ATOM 2336 N N . GLN A 1 301 ? -41.541 4.783 78.047 1.00 81.56 301 GLN A N 1
ATOM 2337 C CA . GLN A 1 301 ? -41.062 5.468 76.842 1.00 81.56 301 GLN A CA 1
ATOM 2338 C C . GLN A 1 301 ? -40.314 6.766 77.190 1.00 81.56 301 GLN A C 1
ATOM 2340 O O . GLN A 1 301 ? -40.819 7.578 77.967 1.00 81.56 301 GLN A O 1
ATOM 2345 N N . THR A 1 302 ? -39.146 6.978 76.579 1.00 82.69 302 THR A N 1
ATOM 2346 C CA . THR A 1 302 ? -38.252 8.109 76.883 1.00 82.69 302 THR A CA 1
ATOM 2347 C C . THR A 1 302 ? -37.772 8.771 75.588 1.00 82.69 302 THR A C 1
ATOM 2349 O O . THR A 1 302 ? -37.438 8.081 74.628 1.00 82.69 302 THR A O 1
ATOM 2352 N N . TYR A 1 303 ? -37.734 10.105 75.528 1.00 81.62 303 TYR A N 1
ATOM 2353 C CA . TYR A 1 303 ? -37.154 10.831 74.387 1.00 81.62 303 TYR A CA 1
ATOM 2354 C C . TYR A 1 303 ? -35.620 10.763 74.404 1.00 81.62 303 TYR A C 1
ATOM 2356 O O . TYR A 1 303 ? -35.030 10.673 75.475 1.00 81.62 303 TYR A O 1
ATOM 2364 N N . ILE A 1 304 ? -34.979 10.857 73.234 1.00 78.25 304 ILE A N 1
ATOM 2365 C CA . ILE A 1 304 ? -33.522 10.666 73.037 1.00 78.25 304 ILE A CA 1
ATOM 2366 C C . ILE A 1 304 ? -32.621 11.606 73.880 1.00 78.25 304 ILE A C 1
ATOM 2368 O O . ILE A 1 304 ? -31.445 11.348 74.110 1.00 78.25 304 ILE A O 1
ATOM 2372 N N . SER A 1 305 ? -33.163 12.709 74.395 1.00 73.38 305 SER A N 1
ATOM 2373 C CA . SER A 1 305 ? -32.449 13.657 75.264 1.00 73.38 305 SER A CA 1
ATOM 2374 C C . SER A 1 305 ? -32.750 13.503 76.765 1.00 73.38 305 SER A C 1
ATOM 2376 O O . SER A 1 305 ? -32.216 14.263 77.572 1.00 73.38 305 SER A O 1
ATOM 2378 N N . LEU A 1 306 ? -33.591 12.539 77.160 1.00 80.31 306 LEU A N 1
ATOM 2379 C CA . LEU A 1 306 ? -34.064 12.330 78.536 1.00 80.31 306 LEU A CA 1
ATOM 2380 C C . LEU A 1 306 ? -33.614 10.969 79.095 1.00 80.31 306 LEU A C 1
ATOM 2382 O O . LEU A 1 306 ? -33.218 10.077 78.350 1.00 80.31 306 LEU A O 1
ATOM 2386 N N . ALA A 1 307 ? -33.689 10.797 80.420 1.00 79.94 307 ALA A N 1
ATOM 2387 C CA . ALA A 1 307 ? -33.354 9.543 81.099 1.00 79.94 307 ALA A CA 1
ATOM 2388 C C . ALA A 1 307 ? -34.472 9.092 82.054 1.00 79.94 307 ALA A C 1
ATOM 2390 O O . ALA A 1 307 ? -35.194 9.920 82.609 1.00 79.94 307 ALA A O 1
ATOM 2391 N N . ASN A 1 308 ? -34.603 7.780 82.256 1.00 81.56 308 ASN A N 1
ATOM 2392 C CA . ASN A 1 308 ? -35.612 7.164 83.122 1.00 81.56 308 ASN A CA 1
ATOM 2393 C C . ASN A 1 308 ? -34.993 6.067 84.008 1.00 81.56 308 ASN A C 1
ATOM 2395 O O . ASN A 1 308 ? -34.043 5.424 83.578 1.00 81.56 308 ASN A O 1
ATOM 2399 N N . VAL A 1 309 ? -35.505 5.838 85.224 1.00 81.25 309 VAL A N 1
ATOM 2400 C CA . VAL A 1 309 ? -34.898 4.923 86.216 1.00 81.25 309 VAL A CA 1
ATOM 2401 C C . VAL A 1 309 ? -35.912 3.897 86.745 1.00 81.25 309 VAL A C 1
ATOM 2403 O O . VAL A 1 309 ? -37.026 4.261 87.113 1.00 81.25 309 VAL A O 1
ATOM 2406 N N . CYS A 1 310 ? -35.523 2.619 86.826 1.00 80.00 310 CYS A N 1
ATOM 2407 C CA . CYS A 1 310 ? -36.323 1.491 87.331 1.00 80.00 310 CYS A CA 1
ATOM 2408 C C . CYS A 1 310 ? -35.536 0.658 88.371 1.00 80.00 310 CYS A C 1
ATOM 2410 O O . CYS A 1 310 ? -34.313 0.668 88.337 1.00 80.00 310 CYS A O 1
ATOM 2412 N N . LYS A 1 311 ? -36.190 -0.059 89.302 1.00 80.69 311 LYS A N 1
ATOM 2413 C CA . LYS A 1 311 ? -35.524 -0.819 90.389 1.00 80.69 311 LYS A CA 1
ATOM 2414 C C . LYS A 1 311 ? -35.794 -2.325 90.317 1.00 80.69 311 LYS A C 1
ATOM 2416 O O . LYS A 1 311 ? -36.923 -2.715 90.043 1.00 80.69 311 LYS A O 1
ATOM 2421 N N . VAL A 1 312 ? -34.789 -3.149 90.634 1.00 81.06 312 VAL A N 1
ATOM 2422 C CA . VAL A 1 312 ? -34.874 -4.628 90.703 1.00 81.06 312 VAL A CA 1
ATOM 2423 C C . VAL A 1 312 ? -34.220 -5.142 91.985 1.00 81.06 312 VAL A C 1
ATOM 2425 O O . VAL A 1 312 ? -33.230 -4.559 92.424 1.00 81.06 312 VAL A O 1
ATOM 2428 N N . SER A 1 313 ? -34.744 -6.221 92.583 1.00 77.88 313 SER A N 1
ATOM 2429 C CA . SER A 1 313 ? -34.174 -6.827 93.794 1.00 77.88 313 SER A CA 1
ATOM 2430 C C . SER A 1 313 ? -33.789 -8.311 93.645 1.00 77.88 313 SER A C 1
ATOM 2432 O O . SER A 1 313 ? -34.362 -9.048 92.837 1.00 77.88 313 SER A O 1
ATOM 2434 N N . LEU A 1 314 ? -32.780 -8.746 94.413 1.00 78.00 314 LEU A N 1
ATOM 2435 C CA . LEU A 1 314 ? -32.278 -10.125 94.476 1.00 78.00 314 LEU A CA 1
ATOM 2436 C C . LEU A 1 314 ? -32.300 -10.640 95.922 1.00 78.00 314 LEU A C 1
ATOM 2438 O O . LEU A 1 314 ? -31.863 -9.945 96.842 1.00 78.00 314 LEU A O 1
ATOM 2442 N N . THR A 1 315 ? -32.807 -11.863 96.120 1.00 69.62 315 THR A N 1
ATOM 2443 C CA . THR A 1 315 ? -33.009 -12.466 97.451 1.00 69.62 315 THR A CA 1
ATOM 2444 C C . THR A 1 315 ? -32.192 -13.745 97.636 1.00 69.62 315 THR A C 1
ATOM 2446 O O . THR A 1 315 ? -32.029 -14.538 96.708 1.00 69.62 315 THR A O 1
ATOM 2449 N N . TYR A 1 316 ? -31.671 -13.948 98.850 1.00 70.38 316 TYR A N 1
ATOM 2450 C CA . TYR A 1 316 ? -30.763 -15.048 99.185 1.00 70.38 316 TYR A CA 1
ATOM 2451 C C . TYR A 1 316 ? -31.002 -15.571 100.613 1.00 70.38 316 TYR A C 1
ATOM 2453 O O . TYR A 1 316 ? -31.174 -14.783 101.546 1.00 70.38 316 TYR A O 1
ATOM 2461 N N . LYS A 1 317 ? -31.048 -16.904 100.785 1.00 61.03 317 LYS A N 1
ATOM 2462 C CA . LYS A 1 317 ? -31.517 -17.579 102.017 1.00 61.03 317 LYS A CA 1
ATOM 2463 C C . LYS A 1 317 ? -30.433 -18.298 102.845 1.00 61.03 317 LYS A C 1
ATOM 2465 O O . LYS A 1 317 ? -30.782 -18.908 103.851 1.00 61.03 317 LYS A O 1
ATOM 2470 N N . SER A 1 318 ? -29.152 -18.236 102.471 1.00 63.03 318 SER A N 1
ATOM 2471 C CA . SER A 1 318 ? -28.052 -18.925 103.184 1.00 63.03 318 SER A CA 1
ATOM 2472 C C . SER A 1 318 ? -27.248 -17.982 104.106 1.00 63.03 318 SER A C 1
ATOM 2474 O O . SER A 1 318 ? -27.352 -16.762 103.992 1.00 63.03 318 SER A O 1
ATOM 2476 N N . GLU A 1 319 ? -26.468 -18.535 105.047 1.00 65.12 319 GLU A N 1
ATOM 2477 C CA . GLU A 1 319 ? -25.713 -17.785 106.073 1.00 65.12 319 GLU A CA 1
ATOM 2478 C C . GLU A 1 319 ? -24.325 -17.279 105.620 1.00 65.12 319 GLU A C 1
ATOM 2480 O O . GLU A 1 319 ? -23.629 -16.629 106.399 1.00 65.12 319 GLU A O 1
ATOM 2485 N N . ILE A 1 320 ? -23.919 -17.526 104.368 1.00 65.62 320 ILE A N 1
ATOM 2486 C CA . ILE A 1 320 ? -22.588 -17.159 103.844 1.00 65.62 320 ILE A CA 1
ATOM 2487 C C . ILE A 1 320 ? -22.694 -15.948 102.905 1.00 65.62 320 ILE A C 1
ATOM 2489 O O . ILE A 1 320 ? -23.468 -16.028 101.950 1.00 65.62 320 ILE A O 1
ATOM 2493 N N . PRO A 1 321 ? -21.922 -14.859 103.102 1.00 73.19 321 PRO A N 1
ATOM 2494 C CA . PRO A 1 321 ? -21.921 -13.723 102.181 1.00 73.19 321 PRO A CA 1
ATOM 2495 C C . PRO A 1 321 ? -21.429 -14.143 100.789 1.00 73.19 321 PRO A C 1
ATOM 2497 O O . PRO A 1 321 ? -20.423 -14.844 100.664 1.00 73.19 321 PRO A O 1
ATOM 2500 N N . LEU A 1 322 ? -22.134 -13.705 99.743 1.00 75.56 322 LEU A N 1
ATOM 2501 C CA . LEU A 1 322 ? -21.811 -14.036 98.351 1.00 75.56 322 LEU A CA 1
ATOM 2502 C C . LEU A 1 322 ? -21.400 -12.795 97.569 1.00 75.56 322 LEU A C 1
ATOM 2504 O O . LEU A 1 322 ? -21.976 -11.723 97.748 1.00 75.56 322 LEU A O 1
ATOM 2508 N N . LYS A 1 323 ? -20.443 -12.950 96.655 1.00 78.31 323 LYS A N 1
ATOM 2509 C CA . LYS A 1 323 ? -20.063 -11.892 95.716 1.00 78.31 323 LYS A CA 1
ATOM 2510 C C . LYS A 1 323 ? -20.883 -12.020 94.446 1.00 78.31 323 LYS A C 1
ATOM 2512 O O . LYS A 1 323 ? -21.030 -13.128 93.925 1.00 78.31 323 LYS A O 1
ATOM 2517 N N . TYR A 1 324 ? -21.377 -10.894 93.944 1.00 81.19 324 TYR A N 1
ATOM 2518 C CA . TYR A 1 324 ? -22.032 -10.828 92.644 1.00 81.19 324 TYR A CA 1
ATOM 2519 C C . TYR A 1 324 ? -21.336 -9.831 91.721 1.00 81.19 324 TYR A C 1
ATOM 2521 O O . TYR A 1 324 ? -20.807 -8.810 92.165 1.00 81.19 324 TYR A O 1
ATOM 2529 N N . CYS A 1 325 ? -21.384 -10.119 90.425 1.00 80.44 325 CYS A N 1
ATOM 2530 C CA . CYS A 1 325 ? -21.023 -9.189 89.366 1.00 80.44 325 CYS A CA 1
ATOM 2531 C C . CYS A 1 325 ? -21.999 -9.319 88.192 1.00 80.44 325 CYS A C 1
ATOM 2533 O O . CYS A 1 325 ? -22.446 -10.415 87.846 1.00 80.44 325 CYS A O 1
ATOM 2535 N N . TRP A 1 326 ? -22.354 -8.193 87.583 1.00 79.38 326 TRP A N 1
ATOM 2536 C CA . TRP A 1 326 ? -23.176 -8.167 86.377 1.00 79.38 326 TRP A CA 1
ATOM 2537 C C . TRP A 1 326 ? -22.298 -8.257 85.128 1.00 79.38 326 TRP A C 1
ATOM 2539 O O . TRP A 1 326 ? -21.240 -7.641 85.048 1.00 79.38 326 TRP A O 1
ATOM 2549 N N . THR A 1 327 ? -22.742 -9.035 84.145 1.00 75.62 327 THR A N 1
ATOM 2550 C CA . THR A 1 327 ? -22.049 -9.259 82.868 1.00 75.62 327 THR A CA 1
ATOM 2551 C C . THR A 1 327 ? -23.068 -9.310 81.729 1.00 75.62 327 THR A C 1
ATOM 2553 O O . THR A 1 327 ? -24.247 -9.577 81.949 1.00 75.62 327 THR A O 1
ATOM 2556 N N . THR A 1 328 ? -22.651 -9.064 80.491 1.00 71.44 328 THR A N 1
ATOM 2557 C CA . THR A 1 328 ? -23.519 -9.189 79.302 1.00 71.44 328 THR A CA 1
ATOM 2558 C C . THR A 1 328 ? -23.502 -10.596 78.695 1.00 71.44 328 THR A C 1
ATOM 2560 O O . THR A 1 328 ? -24.287 -10.881 77.791 1.00 71.44 328 THR A O 1
ATOM 2563 N N . TRP A 1 329 ? -22.652 -11.493 79.209 1.00 73.88 329 TRP A N 1
ATOM 2564 C CA . TRP A 1 329 ? -22.410 -12.822 78.646 1.00 73.88 329 TRP A CA 1
ATOM 2565 C C . TRP A 1 329 ? -23.102 -13.935 79.454 1.00 73.88 329 TRP A C 1
ATOM 2567 O O . TRP A 1 329 ? -22.966 -13.967 80.681 1.00 73.88 329 TRP A O 1
ATOM 2577 N N . PRO A 1 330 ? -23.790 -14.886 78.794 1.00 69.38 330 PRO A N 1
ATOM 2578 C CA . PRO A 1 330 ? -24.559 -15.940 79.462 1.00 69.38 330 PRO A CA 1
ATOM 2579 C C . PRO A 1 330 ? -23.694 -17.030 80.111 1.00 69.38 330 PRO A C 1
ATOM 2581 O O . PRO A 1 330 ? -24.126 -17.643 81.085 1.00 69.38 330 PRO A O 1
ATOM 2584 N N . SER A 1 331 ? -22.479 -17.284 79.609 1.00 69.88 331 SER A N 1
ATOM 2585 C CA . SER A 1 331 ? -21.581 -18.319 80.139 1.00 69.88 331 SER A CA 1
ATOM 2586 C C . SER A 1 331 ? -20.107 -17.914 80.065 1.00 69.88 331 SER A C 1
ATOM 2588 O O . SER A 1 331 ? -19.707 -17.112 79.220 1.00 69.88 331 SER A O 1
ATOM 2590 N N . LEU A 1 332 ? -19.283 -18.524 80.924 1.00 67.12 332 LEU A N 1
ATOM 2591 C CA . LEU A 1 332 ? -17.833 -18.297 80.956 1.00 67.12 332 LEU A CA 1
ATOM 2592 C C . LEU A 1 332 ? -17.140 -18.767 79.660 1.00 67.12 332 LEU A C 1
ATOM 2594 O O . LEU A 1 332 ? -16.150 -18.181 79.228 1.00 67.12 332 LEU A O 1
ATOM 2598 N N . GLN A 1 333 ? -17.670 -19.808 79.010 1.00 63.06 333 GLN A N 1
ATOM 2599 C CA . GLN A 1 333 ? -17.138 -20.344 77.752 1.00 63.06 333 GLN A CA 1
ATOM 2600 C C . GLN A 1 333 ? -17.353 -19.384 76.579 1.00 63.06 333 GLN A C 1
ATOM 2602 O O . GLN A 1 333 ? -16.443 -19.188 75.776 1.00 63.06 333 GLN A O 1
ATOM 2607 N N . GLU A 1 334 ? -18.530 -18.762 76.495 1.00 63.06 334 GLU A N 1
ATOM 2608 C CA . GLU A 1 334 ? -18.828 -17.767 75.461 1.00 63.06 334 GLU A CA 1
ATOM 2609 C C . GLU A 1 334 ? -18.069 -16.457 75.684 1.00 63.06 334 GLU A C 1
ATOM 2611 O O . GLU A 1 334 ? -17.582 -15.882 74.716 1.00 63.06 334 GLU A O 1
ATOM 2616 N N . GLU A 1 335 ? -17.881 -16.046 76.940 1.00 67.25 335 GLU A N 1
ATOM 2617 C CA . GLU A 1 335 ? -17.014 -14.921 77.319 1.00 67.25 335 GLU A CA 1
ATOM 2618 C C . GLU A 1 335 ? -15.540 -15.177 76.946 1.00 67.25 335 GLU A C 1
ATOM 2620 O O . GLU A 1 335 ? -14.844 -14.298 76.444 1.00 67.25 335 GLU A O 1
ATOM 2625 N N . THR A 1 336 ? -15.066 -16.418 77.095 1.00 60.41 336 THR A N 1
ATOM 2626 C CA . THR A 1 336 ? -13.703 -16.801 76.685 1.00 60.41 336 THR A CA 1
ATOM 2627 C C . THR A 1 336 ? -13.571 -16.885 75.156 1.00 60.41 336 THR A C 1
ATOM 2629 O O . THR A 1 336 ? -12.546 -16.507 74.588 1.00 60.41 336 THR A O 1
ATOM 2632 N N . LEU A 1 337 ? -14.607 -17.363 74.458 1.00 65.38 337 LEU A N 1
ATOM 2633 C CA . LEU A 1 337 ? -14.638 -17.444 72.994 1.00 65.38 337 LEU A CA 1
ATOM 2634 C C . LEU A 1 337 ? -14.752 -16.069 72.324 1.00 65.38 337 LEU A C 1
ATOM 2636 O O . LEU A 1 337 ? -14.155 -15.873 71.264 1.00 65.38 337 LEU A O 1
ATOM 2640 N N . SER A 1 338 ? -15.491 -15.123 72.909 1.00 59.59 338 SER A N 1
ATOM 2641 C CA . SER A 1 338 ? -15.551 -13.743 72.414 1.00 59.59 338 SER A CA 1
ATOM 2642 C C . SER A 1 338 ? -14.204 -13.041 72.593 1.00 59.59 338 SER A C 1
ATOM 2644 O O . SER A 1 338 ? -13.717 -12.437 71.637 1.00 59.59 338 SER A O 1
ATOM 2646 N N . PHE A 1 339 ? -13.531 -13.247 73.730 1.00 64.56 339 PHE A N 1
ATOM 2647 C CA . PHE A 1 339 ? -12.162 -12.776 73.959 1.00 64.56 339 PHE A CA 1
ATOM 2648 C C . PHE A 1 339 ? -11.164 -13.333 72.925 1.00 64.56 339 PHE A C 1
ATOM 2650 O O . PHE A 1 339 ? -10.341 -12.602 72.365 1.00 64.56 339 PHE A O 1
ATOM 2657 N N . LEU A 1 340 ? -11.263 -14.626 72.594 1.00 60.94 340 LEU A N 1
ATOM 2658 C CA . LEU A 1 340 ? -10.446 -15.253 71.546 1.00 60.94 340 LEU A CA 1
ATOM 2659 C C . LEU A 1 340 ? -10.761 -14.713 70.140 1.00 60.94 340 LEU A C 1
ATOM 2661 O O . LEU A 1 340 ? -9.865 -14.587 69.308 1.00 60.94 340 LEU A O 1
ATOM 2665 N N . ARG A 1 341 ? -12.021 -14.362 69.862 1.00 63.78 341 ARG A N 1
ATOM 2666 C CA . ARG A 1 341 ? -12.428 -13.815 68.562 1.00 63.78 341 ARG A CA 1
ATOM 2667 C C . ARG A 1 341 ? -11.951 -12.371 68.379 1.00 63.78 341 ARG A C 1
ATOM 2669 O O . ARG A 1 341 ? -11.376 -12.074 67.336 1.00 63.78 341 ARG A O 1
ATOM 2676 N N . GLU A 1 342 ? -12.115 -11.507 69.378 1.00 60.22 342 GLU A N 1
ATOM 2677 C CA . GLU A 1 342 ? -11.649 -10.110 69.315 1.00 60.22 342 GLU A CA 1
ATOM 2678 C C . GLU A 1 342 ? -10.118 -10.004 69.294 1.00 60.22 342 GLU A C 1
ATOM 2680 O O . GLU A 1 342 ? -9.551 -9.208 68.543 1.00 60.22 342 GLU A O 1
ATOM 2685 N N . SER A 1 343 ? -9.421 -10.872 70.035 1.00 60.41 343 SER A N 1
ATOM 2686 C CA . SER A 1 343 ? -7.957 -10.966 69.941 1.00 60.41 343 SER A CA 1
ATOM 2687 C C . SER A 1 343 ? -7.486 -11.436 68.558 1.00 60.41 343 SER A C 1
ATOM 2689 O O . SER A 1 343 ? -6.470 -10.941 68.067 1.00 60.41 343 SER A O 1
ATOM 2691 N N . SER A 1 344 ? -8.242 -12.315 67.888 1.00 58.16 344 SER A N 1
ATOM 2692 C CA . SER A 1 344 ? -7.936 -12.762 66.521 1.00 58.16 344 SER A CA 1
ATOM 2693 C C . SER A 1 344 ? -8.209 -11.703 65.440 1.00 58.16 344 SER A C 1
ATOM 2695 O O . SER A 1 344 ? -7.419 -11.571 64.507 1.00 58.16 344 SER A O 1
ATOM 2697 N N . SER A 1 345 ? -9.268 -10.891 65.565 1.00 60.22 345 SER A N 1
ATOM 2698 C CA . SER A 1 345 ? -9.543 -9.800 64.614 1.00 60.22 345 SER A CA 1
ATOM 2699 C C . SER A 1 345 ? -8.499 -8.689 64.704 1.00 60.22 345 SER A C 1
ATOM 2701 O O . SER A 1 345 ? -8.060 -8.172 63.679 1.00 60.22 345 SER A O 1
ATOM 2703 N N . LEU A 1 346 ? -8.025 -8.388 65.917 1.00 60.44 346 LEU A N 1
ATOM 2704 C CA . LEU A 1 346 ? -6.925 -7.446 66.130 1.00 60.44 346 LEU A CA 1
ATOM 2705 C C . LEU A 1 346 ? -5.603 -7.962 65.543 1.00 60.44 346 LEU A C 1
ATOM 2707 O O . LEU A 1 346 ? -4.802 -7.165 65.065 1.00 60.44 346 LEU A O 1
ATOM 2711 N N . GLN A 1 347 ? -5.371 -9.282 65.533 1.00 59.62 347 GLN A N 1
ATOM 2712 C CA . GLN A 1 347 ? -4.221 -9.877 64.835 1.00 59.62 347 GLN A CA 1
ATOM 2713 C C . GLN A 1 347 ? -4.319 -9.727 63.309 1.00 59.62 347 GLN A C 1
ATOM 2715 O O . GLN A 1 347 ? -3.302 -9.503 62.658 1.00 59.62 347 GLN A O 1
ATOM 2720 N N . GLN A 1 348 ? -5.520 -9.808 62.730 1.00 58.56 348 GLN A N 1
ATOM 2721 C CA . GLN A 1 348 ? -5.725 -9.583 61.294 1.00 58.56 348 GLN A CA 1
ATOM 2722 C C . GLN A 1 348 ? -5.528 -8.116 60.890 1.00 58.56 348 GLN A C 1
ATOM 2724 O O . GLN A 1 348 ? -4.884 -7.849 59.875 1.00 58.56 348 GLN A O 1
ATOM 2729 N N . GLU A 1 349 ? -6.024 -7.164 61.685 1.00 60.38 349 GLU A N 1
ATOM 2730 C CA . GLU A 1 349 ? -5.740 -5.736 61.471 1.00 60.38 349 GLU A CA 1
ATOM 2731 C C . GLU A 1 349 ? -4.242 -5.425 61.605 1.00 60.38 349 GLU A C 1
ATOM 2733 O O . GLU A 1 349 ? -3.699 -4.689 60.780 1.00 60.38 349 GLU A O 1
ATOM 2738 N N . GLU A 1 350 ? -3.552 -6.047 62.571 1.00 60.59 350 GLU A N 1
ATOM 2739 C CA . GLU A 1 350 ? -2.096 -5.943 62.745 1.00 60.59 350 GLU A CA 1
ATOM 2740 C C . GLU A 1 350 ? -1.340 -6.395 61.481 1.00 60.59 350 GLU A C 1
ATOM 2742 O O . GLU A 1 350 ? -0.355 -5.776 61.074 1.00 60.59 350 GLU A O 1
ATOM 2747 N N . GLU A 1 351 ? -1.804 -7.461 60.830 1.00 63.62 351 GLU A N 1
ATOM 2748 C CA . GLU A 1 351 ? -1.180 -8.016 59.629 1.00 63.62 351 GLU A CA 1
ATOM 2749 C C . GLU A 1 351 ? -1.438 -7.151 58.382 1.00 63.62 351 GLU A C 1
ATOM 2751 O O . GLU A 1 351 ? -0.548 -6.977 57.546 1.00 63.62 351 GLU A O 1
ATOM 2756 N N . GLU A 1 352 ? -2.622 -6.546 58.274 1.00 62.69 352 GLU A N 1
ATOM 2757 C CA . GLU A 1 352 ? -2.997 -5.632 57.187 1.00 62.69 352 GLU A CA 1
ATOM 2758 C C . GLU A 1 352 ? -2.312 -4.258 57.295 1.00 62.69 352 GLU A C 1
ATOM 2760 O O . GLU A 1 352 ? -1.865 -3.704 56.284 1.00 62.69 352 GLU A O 1
ATOM 2765 N N . GLU A 1 353 ? -2.166 -3.699 58.500 1.00 59.47 353 GLU A N 1
ATOM 2766 C CA . GLU A 1 353 ? -1.377 -2.476 58.704 1.00 59.47 353 GLU A CA 1
ATOM 2767 C C . GLU A 1 353 ? 0.120 -2.720 58.480 1.00 59.47 353 GLU A C 1
ATOM 2769 O O . GLU A 1 353 ? 0.784 -1.896 57.847 1.00 59.47 353 GLU A O 1
ATOM 2774 N N . ARG A 1 354 ? 0.645 -3.884 58.890 1.00 58.03 354 ARG A N 1
ATOM 2775 C CA . ARG A 1 354 ? 2.033 -4.303 58.621 1.00 58.03 354 ARG A CA 1
ATOM 2776 C C . ARG A 1 354 ? 2.322 -4.415 57.121 1.00 58.03 354 ARG A C 1
ATOM 2778 O O . ARG A 1 354 ? 3.385 -3.986 56.675 1.00 58.03 354 ARG A O 1
ATOM 2785 N N . LYS A 1 355 ? 1.377 -4.939 56.329 1.00 62.47 355 LYS A N 1
ATOM 2786 C CA . LYS A 1 355 ? 1.470 -4.981 54.855 1.00 62.47 355 LYS A CA 1
ATOM 2787 C C . LYS A 1 355 ? 1.444 -3.585 54.234 1.00 62.47 355 LYS A C 1
ATOM 2789 O O . LYS A 1 355 ? 2.268 -3.301 53.369 1.00 62.47 355 LYS A O 1
ATOM 2794 N N . ARG A 1 356 ? 0.549 -2.698 54.692 1.00 56.22 356 ARG A N 1
ATOM 2795 C CA . ARG A 1 356 ? 0.516 -1.288 54.252 1.00 56.22 356 ARG A CA 1
ATOM 2796 C C . ARG A 1 356 ? 1.831 -0.560 54.547 1.00 56.22 356 ARG A C 1
ATOM 2798 O O . ARG A 1 356 ? 2.304 0.204 53.713 1.00 56.22 356 ARG A O 1
ATOM 2805 N N . TRP A 1 357 ? 2.454 -0.850 55.687 1.00 58.91 357 TRP A N 1
ATOM 2806 C CA . TRP A 1 357 ? 3.749 -0.290 56.078 1.00 58.91 357 TRP A CA 1
ATOM 2807 C C . TRP A 1 357 ? 4.935 -0.827 55.269 1.00 58.91 357 TRP A C 1
ATOM 2809 O O . TRP A 1 357 ? 5.835 -0.057 54.943 1.00 58.91 357 TRP A O 1
ATOM 2819 N N . LEU A 1 358 ? 4.939 -2.114 54.897 1.00 60.97 358 LEU A N 1
ATOM 2820 C CA . LEU A 1 358 ? 5.972 -2.698 54.025 1.00 60.97 358 LEU A CA 1
ATOM 2821 C C . LEU A 1 358 ? 6.051 -1.981 52.670 1.00 60.97 358 LEU A C 1
ATOM 2823 O O . LEU A 1 358 ? 7.146 -1.718 52.184 1.00 60.97 358 LEU A O 1
ATOM 2827 N N . VAL A 1 359 ? 4.899 -1.590 52.121 1.00 59.88 359 VAL A N 1
ATOM 2828 C CA . VAL A 1 359 ? 4.802 -0.797 50.884 1.00 59.88 359 VAL A CA 1
ATOM 2829 C C . VAL A 1 359 ? 5.328 0.633 51.084 1.00 59.88 359 VAL A C 1
ATOM 2831 O O . VAL A 1 359 ? 5.929 1.209 50.184 1.00 59.88 359 VAL A O 1
ATOM 2834 N N . GLN A 1 360 ? 5.158 1.211 52.274 1.00 52.09 360 GLN A N 1
ATOM 2835 C CA . GLN A 1 360 ? 5.592 2.579 52.577 1.00 52.09 360 GLN A CA 1
ATOM 2836 C C . GLN A 1 360 ? 7.105 2.684 52.877 1.00 52.09 360 GLN A C 1
ATOM 2838 O O . GLN A 1 360 ? 7.723 3.716 52.607 1.00 52.09 360 GLN A O 1
ATOM 2843 N N . CYS A 1 361 ? 7.734 1.607 53.358 1.00 52.81 361 CYS A N 1
ATOM 2844 C CA . CYS A 1 361 ? 9.185 1.517 53.566 1.00 52.81 361 CYS A CA 1
ATOM 2845 C C . CYS A 1 361 ? 10.000 1.439 52.260 1.00 52.81 361 CYS A C 1
ATOM 2847 O O . CYS A 1 361 ? 11.182 1.775 52.277 1.00 52.81 361 CYS A O 1
ATOM 2849 N N . GLU A 1 362 ? 9.396 1.052 51.129 1.00 57.44 362 GLU A N 1
ATOM 2850 C CA . GLU A 1 362 ? 10.048 1.134 49.808 1.00 57.44 362 GLU A CA 1
ATOM 2851 C C . GLU A 1 362 ? 10.233 2.590 49.338 1.00 57.44 362 GLU A C 1
ATOM 2853 O O . GLU A 1 362 ? 11.080 2.861 48.488 1.00 57.44 362 GLU A O 1
ATOM 2858 N N . SER A 1 363 ? 9.483 3.536 49.921 1.00 51.03 363 SER A N 1
ATOM 2859 C CA . SER A 1 363 ? 9.509 4.960 49.560 1.00 51.03 363 SER A CA 1
ATOM 2860 C C . SER A 1 363 ? 10.339 5.874 50.481 1.00 51.03 363 SER A C 1
ATOM 2862 O O . SER A 1 363 ? 10.740 6.942 50.024 1.00 51.03 363 SER A O 1
ATOM 2864 N N . ASP A 1 364 ? 10.634 5.497 51.735 1.00 47.88 364 ASP A N 1
ATOM 2865 C CA . ASP A 1 364 ? 11.422 6.325 52.677 1.00 47.88 364 ASP A CA 1
ATOM 2866 C C . ASP A 1 364 ? 12.250 5.470 53.681 1.00 47.88 364 ASP A C 1
ATOM 2868 O O . ASP A 1 364 ? 11.668 4.794 54.538 1.00 47.88 364 ASP A O 1
ATOM 2872 N N . PRO A 1 365 ? 13.603 5.498 53.646 1.00 57.22 365 PRO A N 1
ATOM 2873 C CA . PRO A 1 365 ? 14.468 4.684 54.517 1.00 57.22 365 PRO A CA 1
ATOM 2874 C C . PRO A 1 365 ? 14.450 5.072 56.007 1.00 57.22 365 PRO A C 1
ATOM 2876 O O . PRO A 1 365 ? 14.914 4.310 56.857 1.00 57.22 365 PRO A O 1
ATOM 2879 N N . THR A 1 366 ? 13.937 6.256 56.352 1.00 61.12 366 THR A N 1
ATOM 2880 C CA . THR A 1 366 ? 13.970 6.806 57.721 1.00 61.12 366 THR A CA 1
ATOM 2881 C C . THR A 1 366 ? 12.849 6.269 58.628 1.00 61.12 366 THR A C 1
ATOM 2883 O O . THR A 1 366 ? 12.864 6.476 59.844 1.00 61.12 366 THR A O 1
ATOM 2886 N N . ALA A 1 367 ? 11.891 5.530 58.060 1.00 55.84 367 ALA A N 1
ATOM 2887 C CA . ALA A 1 367 ? 10.703 5.006 58.739 1.00 55.84 367 ALA A CA 1
ATOM 2888 C C . ALA A 1 367 ? 10.985 3.855 59.736 1.00 55.84 367 ALA A C 1
ATOM 2890 O O . ALA A 1 367 ? 10.166 3.583 60.618 1.00 55.84 367 ALA A O 1
ATOM 2891 N N . ILE A 1 368 ? 12.163 3.221 59.662 1.00 59.69 368 ILE A N 1
ATOM 2892 C CA . ILE A 1 368 ? 12.545 2.041 60.464 1.00 59.69 368 ILE A CA 1
ATOM 2893 C C . ILE A 1 368 ? 12.584 2.337 61.977 1.00 59.69 368 ILE A C 1
ATOM 2895 O O . ILE A 1 368 ? 12.242 1.478 62.791 1.00 59.69 368 ILE A O 1
ATOM 2899 N N . TYR A 1 369 ? 12.925 3.564 62.384 1.00 57.56 369 TYR A N 1
ATOM 2900 C CA . TYR A 1 369 ? 13.068 3.927 63.803 1.00 57.56 369 TYR A CA 1
ATOM 2901 C C . TYR A 1 369 ? 11.740 4.043 64.577 1.00 57.56 369 TYR A C 1
ATOM 2903 O O . TYR A 1 369 ? 11.759 4.118 65.805 1.00 57.56 369 TYR A O 1
ATOM 2911 N N . ARG A 1 370 ? 10.581 4.030 63.900 1.00 56.56 370 ARG A N 1
ATOM 2912 C CA . ARG A 1 370 ? 9.255 4.151 64.544 1.00 56.56 370 ARG A CA 1
ATOM 2913 C C . ARG A 1 370 ? 8.607 2.808 64.917 1.00 56.56 370 ARG A C 1
ATOM 2915 O O . ARG A 1 370 ? 7.632 2.796 65.666 1.00 56.56 370 ARG A O 1
ATOM 2922 N N . LEU A 1 371 ? 9.164 1.679 64.467 1.00 58.53 371 LEU A N 1
ATOM 2923 C CA . LEU A 1 371 ? 8.606 0.333 64.682 1.00 58.53 371 LEU A CA 1
ATOM 2924 C C . LEU A 1 371 ? 8.415 -0.048 66.171 1.00 58.53 371 LEU A C 1
ATOM 2926 O O . LEU A 1 371 ? 7.350 -0.558 66.530 1.00 58.53 371 LEU A O 1
ATOM 2930 N N . PRO A 1 372 ? 9.379 0.233 67.074 1.00 60.38 372 PRO A N 1
ATOM 2931 C CA . PRO A 1 372 ? 9.235 -0.126 68.485 1.00 60.38 372 PRO A CA 1
ATOM 2932 C C . PRO A 1 372 ? 8.142 0.685 69.196 1.00 60.38 372 PRO A C 1
ATOM 2934 O O . PRO A 1 372 ? 7.476 0.167 70.090 1.00 60.38 372 PRO A O 1
ATOM 2937 N N . GLN A 1 373 ? 7.910 1.936 68.778 1.00 58.88 373 GLN A N 1
ATOM 2938 C CA . GLN A 1 373 ? 6.897 2.817 69.373 1.00 58.88 373 GLN A CA 1
ATOM 2939 C C . GLN A 1 373 ? 5.471 2.356 69.043 1.00 58.88 373 GLN A C 1
ATOM 2941 O O . GLN A 1 373 ? 4.609 2.375 69.918 1.00 58.88 373 GLN A O 1
ATOM 2946 N N . LEU A 1 374 ? 5.241 1.865 67.820 1.00 55.94 374 LEU A N 1
ATOM 2947 C CA . LEU A 1 374 ? 3.942 1.331 67.402 1.00 55.94 374 LEU A CA 1
ATOM 2948 C C . LEU A 1 374 ? 3.617 0.008 68.113 1.00 55.94 374 LEU A C 1
ATOM 2950 O O . LEU A 1 374 ? 2.504 -0.178 68.597 1.00 55.94 374 LEU A O 1
ATOM 2954 N N . SER A 1 375 ? 4.610 -0.881 68.254 1.00 59.66 375 SER A N 1
ATOM 2955 C CA . SER A 1 375 ? 4.444 -2.147 68.986 1.00 59.66 375 SER A CA 1
ATOM 2956 C C . SER A 1 375 ? 4.070 -1.926 70.455 1.00 59.66 375 SER A C 1
ATOM 2958 O O . SER A 1 375 ? 3.249 -2.655 71.006 1.00 59.66 375 SER A O 1
ATOM 2960 N N . LYS A 1 376 ? 4.610 -0.866 71.070 1.00 62.75 376 LYS A N 1
ATOM 2961 C CA . LYS A 1 376 ? 4.316 -0.491 72.452 1.00 62.75 376 LYS A CA 1
ATOM 2962 C C . LYS A 1 376 ? 2.917 0.117 72.597 1.00 62.75 376 LYS A C 1
ATOM 2964 O O . LYS A 1 376 ? 2.183 -0.308 73.480 1.00 62.75 376 LYS A O 1
ATOM 2969 N N . ALA A 1 377 ? 2.513 1.006 71.685 1.00 59.19 377 ALA A N 1
ATOM 2970 C CA . ALA A 1 377 ? 1.164 1.581 71.661 1.00 59.19 377 ALA A CA 1
ATOM 2971 C C . ALA A 1 377 ? 0.068 0.522 71.417 1.00 59.19 377 ALA A C 1
ATOM 2973 O O . ALA A 1 377 ? -1.014 0.590 71.996 1.00 59.19 377 ALA A O 1
ATOM 2974 N N . LEU A 1 378 ? 0.350 -0.494 70.594 1.00 61.03 378 LEU A N 1
ATOM 2975 C CA . LEU A 1 378 ? -0.565 -1.614 70.344 1.00 61.03 378 LEU A CA 1
ATOM 2976 C C . LEU A 1 378 ? -0.638 -2.592 71.529 1.00 61.03 378 LEU A C 1
ATOM 2978 O O . LEU A 1 378 ? -1.717 -3.098 71.841 1.00 61.03 378 LEU A O 1
ATOM 2982 N N . GLN A 1 379 ? 0.478 -2.822 72.227 1.00 60.62 379 GLN A N 1
ATOM 2983 C CA . GLN A 1 379 ? 0.503 -3.593 73.474 1.00 60.62 379 GLN A CA 1
ATOM 2984 C C . GLN A 1 379 ? -0.279 -2.873 74.587 1.00 60.62 379 GLN A C 1
ATOM 2986 O O . GLN A 1 379 ? -1.048 -3.512 75.303 1.00 60.62 379 GLN A O 1
ATOM 2991 N N . GLU A 1 380 ? -0.140 -1.546 74.682 1.00 61.31 380 GLU A N 1
ATOM 2992 C CA . GLU A 1 380 ? -0.910 -0.689 75.594 1.00 61.31 380 GLU A CA 1
ATOM 2993 C C . GLU A 1 380 ? -2.417 -0.744 75.278 1.00 61.31 380 GLU A C 1
ATOM 2995 O O . GLU A 1 380 ? -3.233 -0.859 76.194 1.00 61.31 380 GLU A O 1
ATOM 3000 N N . ARG A 1 381 ? -2.790 -0.807 73.991 1.00 58.22 381 ARG A N 1
ATOM 3001 C CA . ARG A 1 381 ? -4.176 -1.028 73.533 1.00 58.22 381 ARG A CA 1
ATOM 3002 C C . ARG A 1 381 ? -4.734 -2.399 73.926 1.00 58.22 381 ARG A C 1
ATOM 3004 O O . ARG A 1 381 ? -5.892 -2.491 74.317 1.00 58.22 381 ARG A O 1
ATOM 3011 N N . ARG A 1 382 ? -3.922 -3.466 73.871 1.00 59.72 382 ARG A N 1
ATOM 3012 C CA . ARG A 1 382 ? -4.311 -4.807 74.359 1.00 59.72 382 ARG A CA 1
ATOM 3013 C C . ARG A 1 382 ? -4.551 -4.823 75.870 1.00 59.72 382 ARG A C 1
ATOM 3015 O O . ARG A 1 382 ? -5.478 -5.494 76.309 1.00 59.72 382 ARG A O 1
ATOM 3022 N N . SER A 1 383 ? -3.761 -4.088 76.656 1.00 55.19 383 SER A N 1
ATOM 3023 C CA . SER A 1 383 ? -4.021 -3.927 78.096 1.00 55.19 383 SER A CA 1
ATOM 3024 C C . SER A 1 383 ? -5.242 -3.050 78.384 1.00 55.19 383 SER A C 1
ATOM 3026 O O . SER A 1 383 ? -6.003 -3.372 79.288 1.00 55.19 383 SER A O 1
ATOM 3028 N N . GLN A 1 384 ? -5.483 -2.007 77.581 1.00 56.97 384 GLN A N 1
ATOM 3029 C CA . GLN A 1 384 ? -6.678 -1.164 77.693 1.00 56.97 384 GLN A CA 1
ATOM 3030 C C . GLN A 1 384 ? -7.964 -1.927 77.356 1.00 56.97 384 GLN A C 1
ATOM 3032 O O . GLN A 1 384 ? -8.944 -1.753 78.058 1.00 56.97 384 GLN A O 1
ATOM 3037 N N . LEU A 1 385 ? -7.953 -2.851 76.388 1.00 53.50 385 LEU A N 1
ATOM 3038 C CA . LEU A 1 385 ? -9.113 -3.693 76.045 1.00 53.50 385 LEU A CA 1
ATOM 3039 C C . LEU A 1 385 ? -9.603 -4.589 77.199 1.00 53.50 385 LEU A C 1
ATOM 3041 O O . LEU A 1 385 ? -10.797 -4.862 77.301 1.00 53.50 385 LEU A O 1
ATOM 3045 N N . VAL A 1 386 ? -8.699 -5.031 78.080 1.00 53.34 386 VAL A N 1
ATOM 3046 C CA . VAL A 1 386 ? -9.043 -5.829 79.274 1.00 53.34 386 VAL A CA 1
ATOM 3047 C C . VAL A 1 386 ? -9.683 -4.955 80.364 1.00 53.34 386 VAL A C 1
ATOM 3049 O O . VAL A 1 386 ? -10.549 -5.422 81.105 1.00 53.34 386 VAL A O 1
ATOM 3052 N N . GLU A 1 387 ? -9.293 -3.681 80.439 1.00 49.06 387 GLU A N 1
ATOM 3053 C CA . GLU A 1 387 ? -9.876 -2.677 81.337 1.00 49.06 387 GLU A CA 1
ATOM 3054 C C . GLU A 1 387 ? -11.211 -2.123 80.778 1.00 49.06 387 GLU A C 1
ATOM 3056 O O . GLU A 1 387 ? -12.182 -1.983 81.519 1.00 49.06 387 GLU A O 1
ATOM 3061 N N . ASP A 1 388 ? -11.304 -1.894 79.463 1.00 48.97 388 ASP A N 1
ATOM 3062 C CA . ASP A 1 388 ? -12.460 -1.315 78.761 1.00 48.97 388 ASP A CA 1
ATOM 3063 C C . ASP A 1 388 ? -13.661 -2.269 78.711 1.00 48.97 388 ASP A C 1
ATOM 3065 O O . ASP A 1 388 ? -14.803 -1.820 78.821 1.00 48.97 388 ASP A O 1
ATOM 3069 N N . GLN A 1 389 ? -13.449 -3.592 78.641 1.00 54.00 389 GLN A N 1
ATOM 3070 C CA . GLN A 1 389 ? -14.553 -4.561 78.728 1.00 54.00 389 GLN A CA 1
ATOM 3071 C C . GLN A 1 389 ? -15.257 -4.549 80.102 1.00 54.00 389 GLN A C 1
ATOM 3073 O O . GLN A 1 389 ? -16.432 -4.910 80.188 1.00 54.00 389 GLN A O 1
ATOM 3078 N N . ARG A 1 390 ? -14.598 -4.058 81.167 1.00 49.72 390 ARG A N 1
ATOM 3079 C CA . ARG A 1 390 ? -15.214 -3.843 82.494 1.00 49.72 390 ARG A CA 1
ATOM 3080 C C . ARG A 1 390 ? -16.078 -2.574 82.556 1.00 49.72 390 ARG A C 1
ATOM 3082 O O . ARG A 1 390 ? -16.988 -2.501 83.376 1.00 49.72 390 ARG A O 1
ATOM 3089 N N . LEU A 1 391 ? -15.843 -1.610 81.660 1.00 47.19 391 LEU A N 1
ATOM 3090 C CA . LEU A 1 391 ? -16.602 -0.359 81.495 1.00 47.19 391 LEU A CA 1
ATOM 3091 C C . LEU A 1 391 ? -17.812 -0.484 80.540 1.00 47.19 391 LEU A C 1
ATOM 3093 O O . LEU A 1 391 ? -18.556 0.480 80.354 1.00 47.19 391 LEU A O 1
ATOM 3097 N N . VAL A 1 392 ? -18.057 -1.662 79.951 1.00 50.88 392 VAL A N 1
ATOM 3098 C CA . VAL A 1 392 ? -19.147 -1.890 78.974 1.00 50.88 392 VAL A CA 1
ATOM 3099 C C . VAL A 1 392 ? -20.546 -1.712 79.581 1.00 50.88 392 VAL A C 1
ATOM 3101 O O . VAL A 1 392 ? -21.469 -1.319 78.874 1.00 50.88 392 VAL A O 1
ATOM 3104 N N . LEU A 1 393 ? -20.715 -1.920 80.891 1.00 52.34 393 LEU A N 1
ATOM 3105 C CA . LEU A 1 393 ? -21.995 -1.706 81.584 1.00 52.34 393 LEU A CA 1
ATOM 3106 C C . LEU A 1 393 ? -22.343 -0.224 81.831 1.00 52.34 393 LEU A C 1
ATOM 3108 O O . LEU A 1 393 ? -23.490 0.067 82.166 1.00 52.34 393 LEU A O 1
ATOM 3112 N N . SER A 1 394 ? -21.395 0.712 81.670 1.00 47.00 394 SER A N 1
ATOM 3113 C CA . SER A 1 394 ? -21.611 2.148 81.925 1.00 47.00 394 SER A CA 1
ATOM 3114 C C . SER A 1 394 ? -21.782 3.008 80.664 1.00 47.00 394 SER A C 1
ATOM 3116 O O . SER A 1 394 ? -22.256 4.136 80.774 1.00 47.00 394 SER A O 1
ATOM 3118 N N . HIS A 1 395 ? -21.450 2.487 79.475 1.00 51.34 395 HIS A N 1
ATOM 3119 C CA . HIS A 1 395 ? -21.527 3.215 78.194 1.00 51.34 395 HIS A CA 1
ATOM 3120 C C . HIS A 1 395 ? -22.714 2.809 77.302 1.00 51.34 395 HIS A C 1
ATOM 3122 O O . HIS A 1 395 ? -22.893 3.368 76.220 1.00 51.34 395 HIS A O 1
ATOM 3128 N N . SER A 1 396 ? -23.543 1.853 77.726 1.00 61.31 396 SER A N 1
ATOM 3129 C CA . SER A 1 396 ? -24.802 1.527 77.052 1.00 61.31 396 SER A CA 1
ATOM 3130 C C . SER A 1 396 ? -25.923 2.484 77.468 1.00 61.31 396 SER A C 1
ATOM 3132 O O . SER A 1 396 ? -25.996 2.909 78.615 1.00 61.31 396 SER A O 1
ATOM 3134 N N . CYS A 1 397 ? -26.873 2.745 76.560 1.00 68.62 397 CYS A N 1
ATOM 3135 C CA . CYS A 1 397 ? -28.141 3.445 76.841 1.00 68.62 397 CYS A CA 1
ATOM 3136 C C . CYS A 1 397 ? -28.953 2.858 78.019 1.00 68.62 397 CYS A C 1
ATOM 3138 O O . CYS A 1 397 ? -29.935 3.456 78.449 1.00 68.62 397 CYS A O 1
ATOM 3140 N N . LEU A 1 398 ? -28.562 1.684 78.522 1.00 73.56 398 LEU A N 1
ATOM 3141 C CA . LEU A 1 398 ? -29.059 1.009 79.714 1.00 73.56 398 LEU A CA 1
ATOM 3142 C C . LEU A 1 398 ? -27.877 0.788 80.668 1.00 73.56 398 LEU A C 1
ATOM 3144 O O . LEU A 1 398 ? -26.980 0.018 80.329 1.00 73.56 398 LEU A O 1
ATOM 3148 N N . THR A 1 399 ? -27.870 1.427 81.837 1.00 75.19 399 THR A N 1
ATOM 3149 C CA . THR A 1 399 ? -26.834 1.235 82.868 1.00 75.19 399 THR A CA 1
ATOM 3150 C C . THR A 1 399 ? -27.428 0.668 84.156 1.00 75.19 399 THR A C 1
ATOM 3152 O O . THR A 1 399 ? -28.617 0.852 84.434 1.00 75.19 399 THR A O 1
ATOM 3155 N N . LEU A 1 400 ? -26.614 -0.061 84.928 1.00 77.62 400 LEU A N 1
ATOM 3156 C CA . LEU A 1 400 ? -27.019 -0.699 86.184 1.00 77.62 400 LEU A CA 1
ATOM 3157 C C . LEU A 1 400 ? -26.078 -0.358 87.333 1.00 77.62 400 LEU A C 1
ATOM 3159 O O . LEU A 1 400 ? -24.873 -0.577 87.239 1.00 77.62 400 LEU A O 1
ATOM 3163 N N . GLU A 1 401 ? -26.642 0.135 88.432 1.00 74.44 401 GLU A N 1
ATOM 3164 C CA . GLU A 1 401 ? -25.882 0.578 89.602 1.00 74.44 401 GLU A CA 1
ATOM 3165 C C . GLU A 1 401 ? -26.450 -0.036 90.895 1.00 74.44 401 GLU A C 1
ATOM 3167 O O . GLU A 1 401 ? -27.655 0.111 91.147 1.00 74.44 401 GLU A O 1
ATOM 3172 N N . PRO A 1 402 ? -25.627 -0.683 91.753 1.00 77.56 402 PRO A N 1
ATOM 3173 C CA . PRO A 1 402 ? -24.201 -1.032 91.585 1.00 77.56 402 PRO A CA 1
ATOM 3174 C C . PRO A 1 402 ? -23.953 -2.267 90.680 1.00 77.56 402 PRO A C 1
ATOM 3176 O O . PRO A 1 402 ? -24.739 -3.214 90.681 1.00 77.56 402 PRO A O 1
ATOM 3179 N N . ALA A 1 403 ? -22.841 -2.272 89.928 1.00 70.12 403 ALA A N 1
ATOM 3180 C CA . ALA A 1 403 ? -22.480 -3.338 88.974 1.00 70.12 403 ALA A CA 1
ATOM 3181 C C . ALA A 1 403 ? -21.799 -4.571 89.615 1.00 70.12 403 ALA A C 1
ATOM 3183 O O . ALA A 1 403 ? -21.876 -5.677 89.075 1.00 70.12 403 ALA A O 1
ATOM 3184 N N . GLU A 1 404 ? -21.172 -4.402 90.780 1.00 75.69 404 GLU A N 1
ATOM 3185 C CA . GLU A 1 404 ? -20.597 -5.474 91.598 1.00 75.69 404 GLU A CA 1
ATOM 3186 C C . GLU A 1 404 ? -20.786 -5.175 93.089 1.00 75.69 404 GLU A C 1
ATOM 3188 O O . GLU A 1 404 ? -20.935 -4.019 93.495 1.00 75.69 404 GLU A O 1
ATOM 3193 N N . GLY A 1 405 ? -20.786 -6.216 93.918 1.00 77.00 405 GLY A N 1
ATOM 3194 C CA . GLY A 1 405 ? -20.879 -6.054 95.364 1.00 77.00 405 GLY A CA 1
ATOM 3195 C C . GLY A 1 405 ? -21.006 -7.370 96.122 1.00 77.00 405 GLY A C 1
ATOM 3196 O O . GLY A 1 405 ? -20.892 -8.462 95.562 1.00 77.00 405 GLY A O 1
ATOM 3197 N N . GLU A 1 406 ? -21.258 -7.255 97.424 1.00 77.12 406 GLU A N 1
ATOM 3198 C CA . GLU A 1 406 ? -21.466 -8.392 98.322 1.00 77.12 406 GLU A CA 1
ATOM 3199 C C . GLU A 1 406 ? -22.926 -8.431 98.786 1.00 77.12 406 GLU A C 1
ATOM 3201 O O . GLU A 1 406 ? -23.479 -7.421 99.228 1.00 77.12 406 GLU A O 1
ATOM 3206 N N . ILE A 1 407 ? -23.562 -9.596 98.669 1.00 76.00 407 ILE A N 1
ATOM 3207 C CA . ILE A 1 407 ? -24.906 -9.855 99.187 1.00 76.00 407 ILE A CA 1
ATOM 3208 C C . ILE A 1 407 ? -24.754 -10.442 100.585 1.00 76.00 407 ILE A C 1
ATOM 3210 O O . ILE A 1 407 ? -24.182 -11.521 100.765 1.00 76.00 407 ILE A O 1
ATOM 3214 N N . TRP A 1 408 ? -25.288 -9.728 101.571 1.00 71.94 408 TRP A N 1
ATOM 3215 C CA . TRP A 1 408 ? -25.291 -10.170 102.959 1.00 71.94 408 TRP A CA 1
ATOM 3216 C C . TRP A 1 408 ? -26.521 -11.047 103.255 1.00 71.94 408 TRP A C 1
ATOM 3218 O O . TRP A 1 408 ? -27.594 -10.828 102.687 1.00 71.94 408 TRP A O 1
ATOM 3228 N N . PRO A 1 409 ? -26.405 -12.047 104.147 1.00 64.88 409 PRO A N 1
ATOM 3229 C CA . PRO A 1 409 ? -27.526 -12.905 104.526 1.00 64.88 409 PRO A CA 1
ATOM 3230 C C . PRO A 1 409 ? -28.738 -12.108 105.041 1.00 64.88 409 PRO A C 1
ATOM 3232 O O . PRO A 1 409 ? -28.592 -11.239 105.899 1.00 64.88 409 PRO A O 1
ATOM 3235 N N . LYS A 1 410 ? -29.948 -12.463 104.580 1.00 62.00 410 LYS A N 1
ATOM 3236 C CA . LYS A 1 410 ? -31.255 -11.914 105.020 1.00 62.00 410 LYS A CA 1
ATOM 3237 C C . LYS A 1 410 ? -31.559 -10.453 104.629 1.00 62.00 410 LYS A C 1
ATOM 3239 O O . LYS A 1 410 ? -32.608 -9.951 105.032 1.00 62.00 410 LYS A O 1
ATOM 3244 N N . THR A 1 411 ? -30.734 -9.793 103.812 1.00 72.19 411 THR A N 1
ATOM 3245 C CA . THR A 1 411 ? -31.041 -8.474 103.225 1.00 72.19 411 THR A CA 1
ATOM 3246 C C . THR A 1 411 ? -31.182 -8.563 101.695 1.00 72.19 411 THR A C 1
ATOM 3248 O O . THR A 1 411 ? -30.287 -9.083 101.031 1.00 72.19 411 THR A O 1
ATOM 3251 N N . PRO A 1 412 ? -32.296 -8.090 101.094 1.00 71.12 412 PRO A N 1
ATOM 3252 C CA . PRO A 1 412 ? -32.434 -8.067 99.639 1.00 71.12 412 PRO A CA 1
ATOM 3253 C C . PRO A 1 412 ? -31.514 -6.999 99.031 1.00 71.12 412 PRO A C 1
ATOM 3255 O O . PRO A 1 412 ? -31.543 -5.840 99.451 1.00 71.12 412 PRO A O 1
ATOM 3258 N N . ALA A 1 413 ? -30.718 -7.374 98.028 1.00 75.69 413 ALA A N 1
ATOM 3259 C CA . ALA A 1 413 ? -29.894 -6.429 97.274 1.00 75.69 413 ALA A CA 1
ATOM 3260 C C . ALA A 1 413 ? -30.760 -5.719 96.222 1.00 75.69 413 ALA A C 1
ATOM 3262 O O . ALA A 1 413 ? -31.514 -6.384 95.516 1.00 75.69 413 ALA A O 1
ATOM 3263 N N . GLN A 1 414 ? -30.675 -4.387 96.128 1.00 80.19 414 GLN A N 1
ATOM 3264 C CA . GLN A 1 414 ? -31.428 -3.577 95.160 1.00 80.19 414 GLN A CA 1
ATOM 3265 C C . GLN A 1 414 ? -30.498 -2.955 94.119 1.00 80.19 414 GLN A C 1
ATOM 3267 O O . GLN A 1 414 ? -29.427 -2.458 94.464 1.00 80.19 414 GLN A O 1
ATOM 3272 N N . PHE A 1 415 ? -30.955 -2.920 92.868 1.00 83.06 415 PHE A N 1
ATOM 3273 C CA . PHE A 1 415 ? -30.223 -2.376 91.727 1.00 83.06 415 PHE A CA 1
ATOM 3274 C C . PHE A 1 415 ? -31.087 -1.370 90.962 1.00 83.06 415 PHE A C 1
ATOM 3276 O O . PHE A 1 415 ? -32.276 -1.621 90.738 1.00 83.06 415 PHE A O 1
ATOM 3283 N N . ASN A 1 416 ? -30.497 -0.247 90.545 1.00 82.56 416 ASN A N 1
ATOM 3284 C CA . ASN A 1 416 ? -31.153 0.756 89.704 1.00 82.56 416 ASN A CA 1
ATOM 3285 C C . ASN A 1 416 ? -30.769 0.542 88.235 1.00 82.56 416 ASN A C 1
ATOM 3287 O O . ASN A 1 416 ? -29.588 0.522 87.911 1.00 82.56 416 ASN A O 1
ATOM 3291 N N . ILE A 1 417 ? -31.763 0.442 87.356 1.00 83.69 417 ILE A N 1
ATOM 3292 C CA . ILE A 1 417 ? -31.631 0.429 85.898 1.00 83.69 417 ILE A CA 1
ATOM 3293 C C . ILE A 1 417 ? -31.900 1.846 85.387 1.00 83.69 417 ILE A C 1
ATOM 3295 O O . ILE A 1 417 ? -33.006 2.348 85.575 1.00 83.69 417 ILE A O 1
ATOM 3299 N N . ILE A 1 418 ? -30.937 2.478 84.719 1.00 83.75 418 ILE A N 1
ATOM 3300 C CA . ILE A 1 418 ? -31.070 3.816 84.123 1.00 83.75 418 ILE A CA 1
ATOM 3301 C C . ILE A 1 418 ? -31.131 3.670 82.596 1.00 83.75 418 ILE A C 1
ATOM 3303 O O . ILE A 1 418 ? -30.244 3.073 81.998 1.00 83.75 418 ILE A O 1
ATOM 3307 N N . PHE A 1 419 ? -32.172 4.210 81.956 1.00 84.44 419 PHE A N 1
ATOM 3308 C CA . PHE A 1 419 ? -32.388 4.188 80.506 1.00 84.44 419 PHE A CA 1
ATOM 3309 C C . PHE A 1 419 ? -32.284 5.593 79.904 1.00 84.44 419 PHE A C 1
ATOM 3311 O O . PHE A 1 419 ? -33.116 6.450 80.207 1.00 84.44 419 PHE A O 1
ATOM 3318 N N . LYS A 1 420 ? -31.304 5.810 79.026 1.00 81.81 420 LYS A N 1
ATOM 3319 C CA . LYS A 1 420 ? -31.053 7.044 78.270 1.00 81.81 420 LYS A CA 1
ATOM 3320 C C . LYS A 1 420 ? -30.885 6.690 76.779 1.00 81.81 420 LYS A C 1
ATOM 3322 O O . LYS A 1 420 ? -29.790 6.296 76.388 1.00 81.81 420 LYS A O 1
ATOM 3327 N N . PRO A 1 421 ? -31.957 6.724 75.966 1.00 82.38 421 PRO A N 1
ATOM 3328 C CA . PRO A 1 421 ? -31.901 6.293 74.568 1.00 82.38 421 PRO A CA 1
ATOM 3329 C C . PRO A 1 421 ? -31.158 7.292 73.679 1.00 82.38 421 PRO A C 1
ATOM 3331 O O . PRO A 1 421 ? -31.390 8.482 73.797 1.00 82.38 421 PRO A O 1
ATOM 3334 N N . ASP A 1 422 ? -30.366 6.807 72.723 1.00 75.25 422 ASP A N 1
ATOM 3335 C CA . ASP A 1 422 ? -29.700 7.649 71.710 1.00 75.25 422 ASP A CA 1
ATOM 3336 C C . ASP A 1 422 ? -30.468 7.701 70.369 1.00 75.25 422 ASP A C 1
ATOM 3338 O O . ASP A 1 422 ? -30.253 8.582 69.539 1.00 75.25 422 ASP A O 1
ATOM 3342 N N . GLU A 1 423 ? -31.391 6.760 70.141 1.00 78.31 423 GLU A N 1
ATOM 3343 C CA . GLU A 1 423 ? -32.173 6.623 68.907 1.00 78.31 423 GLU A CA 1
ATOM 3344 C C . GLU A 1 423 ? -33.646 6.297 69.194 1.00 78.31 423 GLU A C 1
ATOM 3346 O O . GLU A 1 423 ? -33.999 5.668 70.195 1.00 78.31 423 GLU A O 1
ATOM 3351 N N . ALA A 1 424 ? -34.526 6.674 68.265 1.00 78.50 424 ALA A N 1
ATOM 3352 C CA . ALA A 1 424 ? -35.963 6.424 68.339 1.00 78.50 424 ALA A CA 1
ATOM 3353 C C . ALA A 1 424 ? -36.317 4.973 67.972 1.00 78.50 424 ALA A C 1
ATOM 3355 O O . ALA A 1 424 ? -36.905 4.711 66.919 1.00 78.50 424 ALA A O 1
ATOM 3356 N N . LYS A 1 425 ? -35.916 4.009 68.802 1.00 79.25 425 LYS A N 1
ATOM 3357 C CA . LYS A 1 425 ? -36.136 2.579 68.549 1.00 79.25 425 LYS A CA 1
ATOM 3358 C C . LYS A 1 425 ? -36.541 1.811 69.801 1.00 79.25 425 LYS A C 1
ATOM 3360 O O . LYS A 1 425 ? -36.462 2.308 70.923 1.00 79.25 425 LYS A O 1
ATOM 3365 N N . LEU A 1 426 ? -36.989 0.576 69.594 1.00 81.50 426 LEU A N 1
ATOM 3366 C CA . LEU A 1 426 ? -37.227 -0.366 70.680 1.00 81.50 426 LEU A CA 1
ATOM 3367 C C . LEU A 1 426 ? -35.888 -0.978 71.113 1.00 81.50 426 LEU A C 1
ATOM 3369 O O . LEU A 1 426 ? -35.189 -1.587 70.305 1.00 81.50 426 LEU A O 1
ATOM 3373 N N . TYR A 1 427 ? -35.550 -0.822 72.386 1.00 78.62 427 TYR A N 1
ATOM 3374 C CA . TYR A 1 427 ? -34.379 -1.409 73.022 1.00 78.62 427 TYR A CA 1
ATOM 3375 C C . TYR A 1 427 ? -34.806 -2.657 73.796 1.00 78.62 427 TYR A C 1
ATOM 3377 O O . TYR A 1 427 ? -35.695 -2.600 74.644 1.00 78.62 427 TYR A O 1
ATOM 3385 N N . GLN A 1 428 ? -34.177 -3.794 73.507 1.00 81.88 428 GLN A N 1
ATOM 3386 C CA . GLN A 1 428 ? -34.350 -5.030 74.265 1.00 81.88 428 GLN A CA 1
ATOM 3387 C C . GLN A 1 428 ? -32.974 -5.647 74.507 1.00 81.88 428 GLN A C 1
ATOM 3389 O O . GLN A 1 428 ? -32.289 -6.004 73.552 1.00 81.88 428 GLN A O 1
ATOM 3394 N N . GLN A 1 429 ? -32.576 -5.772 75.772 1.00 79.88 429 GLN A N 1
ATOM 3395 C CA . GLN A 1 429 ? -31.261 -6.284 76.154 1.00 79.88 429 GLN A CA 1
ATOM 3396 C C . GLN A 1 429 ? -31.375 -7.218 77.358 1.00 79.88 429 GLN A C 1
ATOM 3398 O O . GLN A 1 429 ? -32.079 -6.909 78.316 1.00 79.88 429 GLN A O 1
ATOM 3403 N N . THR A 1 430 ? -30.671 -8.348 77.318 1.00 81.69 430 THR A N 1
ATOM 3404 C CA . THR A 1 430 ? -30.571 -9.288 78.441 1.00 81.69 430 THR A CA 1
ATOM 3405 C C . THR A 1 430 ? -29.168 -9.226 79.024 1.00 81.69 430 THR A C 1
ATOM 3407 O O . THR A 1 430 ? -28.182 -9.283 78.293 1.00 81.69 430 THR A O 1
ATOM 3410 N N . ILE A 1 431 ? -29.090 -9.097 80.340 1.00 83.69 431 ILE A N 1
ATOM 3411 C CA . ILE A 1 431 ? -27.853 -9.062 81.123 1.00 83.69 431 ILE A CA 1
ATOM 3412 C C . ILE A 1 431 ? -27.877 -10.194 82.149 1.00 83.69 431 ILE A C 1
ATOM 3414 O O . ILE A 1 431 ? -28.945 -10.688 82.498 1.00 83.69 431 ILE A O 1
ATOM 3418 N N . TYR A 1 432 ? -26.715 -10.605 82.638 1.00 82.12 432 TYR A N 1
ATOM 3419 C CA . TYR A 1 432 ? -26.548 -11.802 83.454 1.00 82.12 432 TYR A CA 1
ATOM 3420 C C . TYR A 1 432 ? -25.821 -11.481 84.762 1.00 82.12 432 TYR A C 1
ATOM 3422 O O . TYR A 1 432 ? -24.725 -10.921 84.749 1.00 82.12 432 TYR A O 1
ATOM 3430 N N . CYS A 1 433 ? -26.404 -11.861 85.898 1.00 82.56 433 CYS A N 1
ATOM 3431 C CA . CYS A 1 433 ? -25.773 -11.772 87.212 1.00 82.56 433 CYS A CA 1
ATOM 3432 C C . CYS A 1 433 ? -24.994 -13.059 87.497 1.00 82.56 433 CYS A C 1
ATOM 3434 O O . CYS A 1 433 ? -25.569 -14.151 87.550 1.00 82.56 433 CYS A O 1
ATOM 3436 N N . HIS A 1 434 ? -23.687 -12.937 87.681 1.00 81.12 434 HIS A N 1
ATOM 3437 C CA . HIS A 1 434 ? -22.826 -14.013 88.142 1.00 81.12 434 HIS A CA 1
ATOM 3438 C C . HIS A 1 434 ? -22.673 -13.915 89.659 1.00 81.12 434 HIS A C 1
ATOM 3440 O O . HIS A 1 434 ? -22.274 -12.872 90.173 1.00 81.12 434 HIS A O 1
ATOM 3446 N N . VAL A 1 435 ? -22.984 -14.999 90.371 1.00 79.00 435 VAL A N 1
ATOM 3447 C CA . VAL A 1 435 ? -22.895 -15.072 91.833 1.00 79.00 435 VAL A CA 1
ATOM 3448 C C . VAL A 1 435 ? -21.968 -16.221 92.216 1.00 79.00 435 VAL A C 1
ATOM 3450 O O . VAL A 1 435 ? -22.085 -17.322 91.682 1.00 79.00 435 VAL A O 1
ATOM 3453 N N . THR A 1 436 ? -21.038 -15.977 93.138 1.00 72.06 436 THR A N 1
ATOM 3454 C CA . THR A 1 436 ? -20.093 -16.999 93.612 1.00 72.06 436 THR A CA 1
ATOM 3455 C C . THR A 1 436 ? -20.826 -18.204 94.207 1.00 72.06 436 THR A C 1
ATOM 3457 O O . THR A 1 436 ? -21.650 -18.021 95.098 1.00 72.06 436 THR A O 1
ATOM 3460 N N . GLY A 1 437 ? -20.499 -19.422 93.758 1.00 63.91 437 GLY A N 1
ATOM 3461 C CA . GLY A 1 437 ? -21.110 -20.672 94.244 1.00 63.91 437 GLY A CA 1
ATOM 3462 C C . GLY A 1 437 ? -22.231 -21.244 93.365 1.00 63.91 437 GLY A C 1
ATOM 3463 O O . GLY A 1 437 ? -22.869 -22.210 93.777 1.00 63.91 437 GLY A O 1
ATOM 3464 N N . ARG A 1 438 ? -22.463 -20.671 92.174 1.00 71.56 438 ARG A N 1
ATOM 3465 C CA . ARG A 1 438 ? -23.441 -21.149 91.185 1.00 71.56 438 ARG A CA 1
ATOM 3466 C C . ARG A 1 438 ? -22.816 -21.270 89.795 1.00 71.56 438 ARG A C 1
ATOM 3468 O O . ARG A 1 438 ? -22.098 -20.366 89.374 1.00 71.56 438 ARG A O 1
ATOM 3475 N N . GLU A 1 439 ? -23.102 -22.356 89.077 1.00 66.31 439 GLU A N 1
ATOM 3476 C CA . GLU A 1 439 ? -22.550 -22.604 87.735 1.00 66.31 439 GLU A CA 1
ATOM 3477 C C . GLU A 1 439 ? -23.304 -21.802 86.655 1.00 66.31 439 GLU A C 1
ATOM 3479 O O . GLU A 1 439 ? -22.698 -21.243 85.737 1.00 66.31 439 GLU A O 1
ATOM 3484 N N . ALA A 1 440 ? -24.629 -21.672 86.796 1.00 71.12 440 ALA A N 1
ATOM 3485 C CA . ALA A 1 440 ? -25.482 -20.924 85.870 1.00 71.12 440 ALA A CA 1
ATOM 3486 C C . ALA A 1 440 ? -25.674 -19.451 86.286 1.00 71.12 440 ALA A C 1
ATOM 3488 O O . ALA A 1 440 ? -26.118 -19.161 87.400 1.00 71.12 440 ALA A O 1
ATOM 3489 N N . ARG A 1 441 ? -25.410 -18.506 85.369 1.00 82.94 441 ARG A N 1
ATOM 3490 C CA . ARG A 1 441 ? -25.658 -17.064 85.578 1.00 82.94 441 ARG A CA 1
ATOM 3491 C C . ARG A 1 441 ? -27.156 -16.738 85.506 1.00 82.94 441 ARG A C 1
ATOM 3493 O O . ARG A 1 441 ? -27.884 -17.331 84.714 1.00 82.94 441 ARG A O 1
ATOM 3500 N N . LEU A 1 442 ? -27.614 -15.769 86.298 1.00 83.06 442 LEU A N 1
ATOM 3501 C CA . LEU A 1 442 ? -29.024 -15.362 86.380 1.00 83.06 442 LEU A CA 1
ATOM 3502 C C . LEU A 1 442 ? -29.370 -14.282 85.330 1.00 83.06 442 LEU A C 1
ATOM 3504 O O . LEU A 1 442 ? -28.815 -13.187 85.422 1.00 83.06 442 LEU A O 1
ATOM 3508 N N . PRO A 1 443 ? -30.269 -14.530 84.356 1.00 83.44 443 PRO A N 1
ATOM 3509 C CA . PRO A 1 443 ? -30.628 -13.552 83.326 1.00 83.44 443 PRO A CA 1
ATOM 3510 C C . PRO A 1 443 ? -31.659 -12.513 83.799 1.00 83.44 443 PRO A C 1
ATOM 3512 O O . PRO A 1 443 ? -32.627 -12.841 84.480 1.00 83.44 443 PRO A O 1
ATOM 3515 N N . LEU A 1 444 ? -31.507 -11.268 83.346 1.00 84.69 444 LEU A N 1
ATOM 3516 C CA . LEU A 1 444 ? -32.463 -10.169 83.497 1.00 84.69 444 LEU A CA 1
ATOM 3517 C C . LEU A 1 444 ? -32.674 -9.489 82.137 1.00 84.69 444 LEU A C 1
ATOM 3519 O O . LEU A 1 444 ? -31.737 -8.949 81.553 1.00 84.69 444 LEU A O 1
ATOM 3523 N N . THR A 1 445 ? -33.904 -9.513 81.618 1.00 83.62 445 THR A N 1
ATOM 3524 C CA . THR A 1 445 ? -34.251 -8.935 80.306 1.00 83.62 445 THR A CA 1
ATOM 3525 C C . THR A 1 445 ? -34.923 -7.572 80.445 1.00 83.62 445 THR A C 1
ATOM 3527 O O . THR A 1 445 ? -36.029 -7.468 80.968 1.00 83.62 445 THR A O 1
ATOM 3530 N N . ILE A 1 446 ? -34.307 -6.524 79.910 1.00 84.56 446 ILE A N 1
ATOM 3531 C CA . ILE A 1 446 ? -34.803 -5.149 79.965 1.00 84.56 446 ILE A CA 1
ATOM 3532 C C . ILE A 1 446 ? -35.389 -4.761 78.606 1.00 84.56 446 ILE A C 1
ATOM 3534 O O . ILE A 1 446 ? -34.736 -4.921 77.574 1.00 84.56 446 ILE A O 1
ATOM 3538 N N . LYS A 1 447 ? -36.622 -4.247 78.599 1.00 83.19 447 LYS A N 1
ATOM 3539 C CA . LYS A 1 447 ? -37.307 -3.701 77.417 1.00 83.19 447 LYS A CA 1
ATOM 3540 C C . LYS A 1 447 ? -37.588 -2.213 77.624 1.00 83.19 447 LYS A C 1
ATOM 3542 O O . LYS A 1 447 ? -38.128 -1.838 78.659 1.00 83.19 447 LYS A O 1
ATOM 3547 N N . ALA A 1 448 ? -37.254 -1.373 76.651 1.00 81.94 448 ALA A N 1
ATOM 3548 C CA . ALA A 1 448 ? -37.450 0.076 76.700 1.00 81.94 448 ALA A CA 1
ATOM 3549 C C . ALA A 1 448 ? -37.689 0.650 75.290 1.00 81.94 448 ALA A C 1
ATOM 3551 O O . ALA A 1 448 ? -37.368 0.006 74.294 1.00 81.94 448 ALA A O 1
ATOM 3552 N N . GLN A 1 449 ? -38.255 1.854 75.171 1.00 84.38 449 GLN A N 1
ATOM 3553 C CA . GLN A 1 449 ? -38.516 2.486 73.870 1.00 84.38 449 GLN A CA 1
ATOM 3554 C C . GLN A 1 449 ? -38.038 3.941 73.852 1.00 84.38 449 GLN A C 1
ATOM 3556 O O . GLN A 1 449 ? -38.456 4.742 74.688 1.00 84.38 449 GLN A O 1
ATOM 3561 N N . GLY A 1 450 ? -37.191 4.267 72.873 1.00 82.38 450 GLY A N 1
ATOM 3562 C CA . GLY A 1 450 ? -36.767 5.628 72.556 1.00 82.38 450 GLY A CA 1
ATOM 3563 C C . GLY A 1 450 ? -37.740 6.321 71.597 1.00 82.38 450 GLY A C 1
ATOM 3564 O O . GLY A 1 450 ? -38.196 5.707 70.630 1.00 82.38 450 GLY A O 1
ATOM 3565 N N . LEU A 1 451 ? -38.048 7.596 71.841 1.00 80.06 451 LEU A N 1
ATOM 3566 C CA . LEU A 1 451 ? -38.853 8.455 70.960 1.00 80.06 451 LEU A CA 1
ATOM 3567 C C . LEU A 1 451 ? -37.992 9.583 70.362 1.00 80.06 451 LEU A C 1
ATOM 3569 O O . LEU A 1 451 ? -37.224 10.225 71.078 1.00 80.06 451 LEU A O 1
ATOM 3573 N N . GLY A 1 452 ? -38.128 9.830 69.056 1.00 79.31 452 GLY A N 1
ATOM 3574 C CA . GLY A 1 452 ? -37.348 10.828 68.306 1.00 79.31 452 GLY A CA 1
ATOM 3575 C C . GLY A 1 452 ? -38.125 12.093 67.930 1.00 79.31 452 GLY A C 1
ATOM 3576 O O . GLY A 1 452 ? -39.308 12.212 68.262 1.00 79.31 452 GLY A O 1
ATOM 3577 N N . PRO A 1 453 ? -37.470 13.040 67.233 1.00 80.62 453 PRO A N 1
ATOM 3578 C CA . PRO A 1 453 ? -38.119 14.239 66.703 1.00 80.62 453 PRO A CA 1
ATOM 3579 C C . PRO A 1 453 ? -39.147 13.886 65.612 1.00 80.62 453 PRO A C 1
ATOM 3581 O O . PRO A 1 453 ? -39.024 12.864 64.941 1.00 80.62 453 PRO A O 1
ATOM 3584 N N . ASN A 1 454 ? -40.174 14.726 65.428 1.00 82.06 454 ASN A N 1
ATOM 3585 C CA . ASN A 1 454 ? -41.283 14.470 64.496 1.00 82.06 454 ASN A CA 1
ATOM 3586 C C . ASN A 1 454 ? -41.396 15.601 63.464 1.00 82.06 454 ASN A C 1
ATOM 3588 O O . ASN A 1 454 ? -42.158 16.550 63.651 1.00 82.06 454 ASN A O 1
ATOM 3592 N N . LEU A 1 455 ? -40.619 15.498 62.386 1.00 84.38 455 LEU A N 1
ATOM 3593 C CA . LEU A 1 455 ? -40.577 16.474 61.298 1.00 84.38 455 LEU A CA 1
ATOM 3594 C C . LEU A 1 455 ? -41.504 16.055 60.139 1.00 84.38 455 LEU A C 1
ATOM 3596 O O . LEU A 1 455 ? -41.518 14.890 59.744 1.00 84.38 455 LEU A O 1
ATOM 3600 N N . GLN A 1 456 ? -42.269 16.993 59.576 1.00 83.88 456 GLN A N 1
ATOM 3601 C CA . GLN A 1 456 ? -43.156 16.774 58.426 1.00 83.88 456 GLN A CA 1
ATOM 3602 C C . GLN A 1 456 ? -42.825 17.727 57.276 1.00 83.88 456 GLN A C 1
ATOM 3604 O O . GLN A 1 456 ? -42.515 18.890 57.508 1.00 83.88 456 GLN A O 1
ATOM 3609 N N . LEU A 1 457 ? -42.924 17.231 56.043 1.00 86.12 457 LEU A N 1
ATOM 3610 C CA . LEU A 1 457 ? -42.714 17.990 54.808 1.00 86.12 457 LEU A CA 1
ATOM 3611 C C . LEU A 1 457 ? -44.052 18.468 54.234 1.00 86.12 457 LEU A C 1
ATOM 3613 O O . LEU A 1 457 ? -45.045 17.741 54.315 1.00 86.12 457 LEU A O 1
ATOM 3617 N N . THR A 1 458 ? -44.076 19.651 53.611 1.00 83.75 458 THR A N 1
ATOM 3618 C CA . THR A 1 458 ? -45.278 20.167 52.923 1.00 83.75 458 THR A CA 1
ATOM 3619 C C . THR A 1 458 ? -45.681 19.281 51.736 1.00 83.75 458 THR A C 1
ATOM 3621 O O . THR A 1 458 ? -46.869 19.082 51.482 1.00 83.75 458 THR A O 1
ATOM 3624 N N . TYR A 1 459 ? -44.706 18.699 51.029 1.00 85.12 459 TYR A N 1
ATOM 3625 C CA . TYR A 1 459 ? -44.926 17.743 49.944 1.00 85.12 459 TYR A CA 1
ATOM 3626 C C . TYR A 1 459 ? -43.781 16.728 49.849 1.00 85.12 459 TYR A C 1
ATOM 3628 O O . TYR A 1 459 ? -42.634 17.032 50.162 1.00 85.12 459 TYR A O 1
ATOM 3636 N N . ASN A 1 460 ? -44.095 15.526 49.357 1.00 83.06 460 ASN A N 1
ATOM 3637 C CA . ASN A 1 460 ? -43.118 14.442 49.178 1.00 83.06 460 ASN A CA 1
ATOM 3638 C C . ASN A 1 460 ? -42.691 14.262 47.711 1.00 83.06 460 ASN A C 1
ATOM 3640 O O . ASN A 1 460 ? -41.824 13.442 47.422 1.00 83.06 460 ASN A O 1
ATOM 3644 N N . ARG A 1 461 ? -43.313 14.987 46.767 1.00 87.44 461 ARG A N 1
ATOM 3645 C CA . ARG A 1 461 ? -43.026 14.871 45.332 1.00 87.44 461 ARG A CA 1
ATOM 3646 C C . ARG A 1 461 ? -43.246 16.185 44.577 1.00 87.44 461 ARG A C 1
ATOM 3648 O O . ARG A 1 461 ? -44.273 16.826 44.780 1.00 87.44 461 ARG A O 1
ATOM 3655 N N . MET A 1 462 ? -42.329 16.510 43.663 1.00 88.88 462 MET A N 1
ATOM 3656 C CA . MET A 1 462 ? -42.356 17.674 42.772 1.00 88.88 462 MET A CA 1
ATOM 3657 C C . MET A 1 462 ? -42.091 17.264 41.309 1.00 88.88 462 MET A C 1
ATOM 3659 O O . MET A 1 462 ? -41.090 16.614 41.016 1.00 88.88 462 MET A O 1
ATOM 3663 N N . ASP A 1 463 ? -42.978 17.644 40.380 1.00 86.38 463 ASP A N 1
ATOM 3664 C CA . ASP A 1 463 ? -42.854 17.335 38.943 1.00 86.38 463 ASP A CA 1
ATOM 3665 C C . ASP A 1 463 ? -42.446 18.604 38.147 1.00 86.38 463 ASP A C 1
ATOM 3667 O O . ASP A 1 463 ? -43.223 19.548 38.012 1.00 86.38 463 ASP A O 1
ATOM 3671 N N . MET A 1 464 ? -41.237 18.601 37.578 1.00 84.69 464 MET A N 1
ATOM 3672 C CA . MET A 1 464 ? -40.560 19.720 36.894 1.00 84.69 464 MET A CA 1
ATOM 3673 C C . MET A 1 464 ? -40.861 19.828 35.385 1.00 84.69 464 MET A C 1
ATOM 3675 O O . MET A 1 464 ? -40.451 20.786 34.741 1.00 84.69 464 MET A O 1
ATOM 3679 N N . LYS A 1 465 ? -41.592 18.868 34.796 1.00 84.31 465 LYS A N 1
ATOM 3680 C CA . LYS A 1 465 ? -41.887 18.794 33.342 1.00 84.31 465 LYS A CA 1
ATOM 3681 C C . LYS A 1 465 ? -40.608 18.806 32.475 1.00 84.31 465 LYS A C 1
ATOM 3683 O O . LYS A 1 465 ? -39.709 18.017 32.760 1.00 84.31 465 LYS A O 1
ATOM 3688 N N . ASN A 1 466 ? -40.561 19.603 31.398 1.00 80.56 466 ASN A N 1
ATOM 3689 C CA . ASN A 1 466 ? -39.410 19.712 30.498 1.00 80.56 466 ASN A CA 1
ATOM 3690 C C . ASN A 1 466 ? -38.506 20.858 30.953 1.00 80.56 466 ASN A C 1
ATOM 3692 O O . ASN A 1 466 ? -38.980 21.983 31.086 1.00 80.56 466 ASN A O 1
ATOM 3696 N N . VAL A 1 467 ? -37.228 20.551 31.149 1.00 80.75 467 VAL A N 1
ATOM 3697 C CA . VAL A 1 467 ? -36.191 21.494 31.571 1.00 80.75 467 VAL A CA 1
ATOM 3698 C C . VAL A 1 467 ? -35.175 21.625 30.440 1.00 80.75 467 VAL A C 1
ATOM 3700 O O . VAL A 1 467 ? -34.732 20.619 29.881 1.00 80.75 467 VAL A O 1
ATOM 3703 N N . ASP A 1 468 ? -34.810 22.853 30.085 1.00 74.25 468 ASP A N 1
ATOM 3704 C CA . ASP A 1 468 ? -33.802 23.096 29.054 1.00 74.25 468 ASP A CA 1
ATOM 3705 C C . ASP A 1 468 ? -32.405 22.742 29.577 1.00 74.25 468 ASP A C 1
ATOM 3707 O O . ASP A 1 468 ? -32.042 23.059 30.714 1.00 74.25 468 ASP A O 1
ATOM 3711 N N . ILE A 1 469 ? -31.597 22.094 28.736 1.00 76.50 469 ILE A N 1
ATOM 3712 C CA . ILE A 1 469 ? -30.219 21.747 29.086 1.00 76.50 469 ILE A CA 1
ATOM 3713 C C . ILE A 1 469 ? -29.417 23.004 29.479 1.00 76.50 469 ILE A C 1
ATOM 3715 O O . ILE A 1 469 ? -29.394 24.005 28.766 1.00 76.50 469 ILE A O 1
ATOM 3719 N N . GLY A 1 470 ? -28.768 22.961 30.645 1.00 70.69 470 GLY A N 1
ATOM 3720 C CA . GLY A 1 470 ? -27.980 24.067 31.202 1.00 70.69 470 GLY A CA 1
ATOM 3721 C C . GLY A 1 470 ? -28.783 25.175 31.901 1.00 70.69 470 GLY A C 1
ATOM 3722 O O . GLY A 1 470 ? -28.164 26.041 32.528 1.00 70.69 470 GLY A O 1
ATOM 3723 N N . GLY A 1 471 ? -30.121 25.141 31.846 1.00 75.50 471 GLY A N 1
ATOM 3724 C CA . GLY A 1 471 ? -31.005 26.059 32.569 1.00 75.50 471 GLY A CA 1
ATOM 3725 C C . GLY A 1 471 ? -30.928 25.883 34.091 1.00 75.50 471 GLY A C 1
ATOM 3726 O O . GLY A 1 471 ? -30.626 24.796 34.583 1.00 75.50 471 GLY A O 1
ATOM 3727 N N . LYS A 1 472 ? -31.172 26.966 34.841 1.00 82.12 472 LYS A N 1
ATOM 3728 C CA . LYS A 1 472 ? -31.162 26.975 36.313 1.00 82.12 472 LYS A CA 1
ATOM 3729 C C . LYS A 1 472 ? -32.577 27.209 36.844 1.00 82.12 472 LYS A C 1
ATOM 3731 O O . LYS A 1 472 ? -33.067 28.334 36.768 1.00 82.12 472 LYS A O 1
ATOM 3736 N N . ASP A 1 473 ? -33.172 26.177 37.437 1.00 82.81 473 ASP A N 1
ATOM 3737 C CA . ASP A 1 473 ? -34.509 26.229 38.045 1.00 82.81 473 ASP A CA 1
ATOM 3738 C C . ASP A 1 473 ? -34.430 26.225 39.579 1.00 82.81 473 ASP A C 1
ATOM 3740 O O . ASP A 1 473 ? -33.604 25.514 40.156 1.00 82.81 473 ASP A O 1
ATOM 3744 N N . CYS A 1 474 ? -35.307 26.981 40.248 1.00 88.25 474 CYS A N 1
ATOM 3745 C CA . CYS A 1 474 ? -35.344 27.136 41.710 1.00 88.25 474 CYS A CA 1
ATOM 3746 C C . CYS A 1 474 ? -36.718 26.751 42.290 1.00 88.25 474 CYS A C 1
ATOM 3748 O O . CYS A 1 474 ? -37.746 27.194 41.780 1.00 88.25 474 CYS A O 1
ATOM 3750 N N . TYR A 1 475 ? -36.726 25.997 43.394 1.00 89.06 475 TYR A N 1
ATOM 3751 C CA . TYR A 1 475 ? -37.913 25.489 44.097 1.00 89.06 475 TYR A CA 1
ATOM 3752 C C . TYR A 1 475 ? -37.781 25.664 45.621 1.00 89.06 475 TYR A C 1
ATOM 3754 O O . TYR A 1 475 ? -36.668 25.721 46.136 1.00 89.06 475 TYR A O 1
ATOM 3762 N N . GLU A 1 476 ? -38.892 25.711 46.360 1.00 90.12 476 GLU A N 1
ATOM 3763 C CA . GLU A 1 476 ? -38.910 25.879 47.827 1.00 90.12 476 GLU A CA 1
ATOM 3764 C C . GLU A 1 476 ? -39.596 24.685 48.512 1.00 90.12 476 GLU A C 1
ATOM 3766 O O . GLU A 1 476 ? -40.706 24.300 48.134 1.00 90.12 476 GLU A O 1
ATOM 3771 N N . VAL A 1 477 ? -38.937 24.079 49.507 1.00 89.50 477 VAL A N 1
ATOM 3772 C CA . VAL A 1 477 ? -39.446 22.956 50.318 1.00 89.50 477 VAL A CA 1
ATOM 3773 C C . VAL A 1 477 ? -39.591 23.413 51.769 1.00 89.50 477 VAL A C 1
ATOM 3775 O O . VAL A 1 477 ? -38.607 23.822 52.383 1.00 89.50 477 VAL A O 1
ATOM 3778 N N . GLU A 1 478 ? -40.790 23.306 52.346 1.00 89.50 478 GLU A N 1
ATOM 3779 C CA . GLU A 1 478 ? -41.038 23.667 53.750 1.00 89.50 478 GLU A CA 1
ATOM 3780 C C . GLU A 1 478 ? -41.121 22.425 54.657 1.00 89.50 478 GLU A C 1
ATOM 3782 O O . GLU A 1 478 ? -41.654 21.375 54.280 1.00 89.50 478 GLU A O 1
ATOM 3787 N N . MET A 1 479 ? -40.588 22.561 55.872 1.00 89.19 479 MET A N 1
ATOM 3788 C CA . MET A 1 479 ? -40.505 21.523 56.903 1.00 89.19 479 MET A CA 1
ATOM 3789 C C . MET A 1 479 ? -41.075 22.034 58.225 1.00 89.19 479 MET A C 1
ATOM 3791 O O . MET A 1 479 ? -40.720 23.128 58.649 1.00 89.19 479 MET A O 1
ATOM 3795 N N . TYR A 1 480 ? -41.892 21.238 58.917 1.00 87.44 480 TYR A N 1
ATOM 3796 C CA . TYR A 1 480 ? -42.547 21.598 60.180 1.00 87.44 480 TYR A CA 1
ATOM 3797 C C . TYR A 1 480 ? -42.313 20.546 61.276 1.00 87.44 480 TYR A C 1
ATOM 3799 O O . TYR A 1 480 ? -42.595 19.364 61.069 1.00 87.44 480 TYR A O 1
ATOM 3807 N N . ASN A 1 481 ? -41.828 20.959 62.454 1.00 87.94 481 ASN A N 1
ATOM 3808 C CA . ASN A 1 481 ? -41.577 20.062 63.590 1.00 87.94 481 ASN A CA 1
ATOM 3809 C C . ASN A 1 481 ? -42.799 19.978 64.526 1.00 87.94 481 ASN A C 1
ATOM 3811 O O . ASN A 1 481 ? -43.107 20.921 65.251 1.00 87.94 481 ASN A O 1
ATOM 3815 N N . LYS A 1 482 ? -43.471 18.820 64.551 1.00 81.12 482 LYS A N 1
ATOM 3816 C CA . LYS A 1 482 ? -44.572 18.473 65.474 1.00 81.12 482 LYS A CA 1
ATOM 3817 C C . LYS A 1 482 ? -44.103 17.789 66.764 1.00 81.12 482 LYS A C 1
ATOM 3819 O O . LYS A 1 482 ? -44.935 17.424 67.594 1.00 81.12 482 LYS A O 1
ATOM 3824 N N . GLY A 1 483 ? -42.806 17.526 66.903 1.00 76.81 483 GLY A N 1
ATOM 3825 C CA . GLY A 1 483 ? -42.215 16.882 68.072 1.00 76.81 483 GLY A CA 1
ATOM 3826 C C . GLY A 1 483 ? -42.003 17.856 69.228 1.00 76.81 483 GLY A C 1
ATOM 3827 O O . GLY A 1 483 ? -42.007 19.065 69.037 1.00 76.81 483 GLY A O 1
ATOM 3828 N N . VAL A 1 484 ? -41.790 17.306 70.426 1.00 78.19 484 VAL A N 1
ATOM 3829 C CA . VAL A 1 484 ? -41.511 18.067 71.663 1.00 78.19 484 VAL A CA 1
ATOM 3830 C C . VAL A 1 484 ? -40.017 18.328 71.894 1.00 78.19 484 VAL A C 1
ATOM 3832 O O . VAL A 1 484 ? -39.638 18.903 72.910 1.00 78.19 484 VAL A O 1
ATOM 3835 N N . ILE A 1 485 ? -39.170 17.878 70.967 1.00 82.81 485 ILE A N 1
ATOM 3836 C CA . ILE A 1 485 ? -37.721 18.079 70.968 1.00 82.81 485 ILE A CA 1
ATOM 3837 C C . ILE A 1 485 ? -37.296 18.730 69.651 1.00 82.81 485 ILE A C 1
ATOM 3839 O O . ILE A 1 485 ? -37.951 18.546 68.619 1.00 82.81 485 ILE A O 1
ATOM 3843 N N . ASP A 1 486 ? -36.206 19.489 69.694 1.00 83.62 486 ASP A N 1
ATOM 3844 C CA . ASP A 1 486 ? -35.637 20.122 68.508 1.00 83.62 486 ASP A CA 1
ATOM 3845 C C . ASP A 1 486 ? -35.203 19.067 67.483 1.00 83.62 486 ASP A C 1
ATOM 3847 O O . ASP A 1 486 ? -34.741 17.981 67.841 1.00 83.62 486 ASP A O 1
ATOM 3851 N N . ALA A 1 487 ? -35.374 19.391 66.201 1.00 86.00 487 ALA A N 1
ATOM 3852 C CA . ALA A 1 487 ? -35.097 18.495 65.086 1.00 86.00 487 ALA A CA 1
ATOM 3853 C C . ALA A 1 487 ? -33.958 19.054 64.217 1.00 86.00 487 ALA A C 1
ATOM 3855 O O . ALA A 1 487 ? -34.217 19.804 63.269 1.00 86.00 487 ALA A O 1
ATOM 3856 N N . PRO A 1 488 ? -32.692 18.727 64.531 1.00 89.31 488 PRO A N 1
ATOM 3857 C CA . PRO A 1 488 ? -31.573 18.969 63.631 1.00 89.31 488 PRO A CA 1
ATOM 3858 C C . PRO A 1 488 ? -31.739 18.143 62.358 1.00 89.31 488 PRO A C 1
ATOM 3860 O O . PRO A 1 488 ? -31.938 16.927 62.427 1.00 89.31 488 PRO A O 1
ATOM 3863 N N . PHE A 1 489 ? -31.643 18.797 61.206 1.00 90.00 489 PHE A N 1
ATOM 3864 C CA . PHE A 1 489 ? -31.768 18.171 59.901 1.00 90.00 489 PHE A CA 1
ATOM 3865 C C . PHE A 1 489 ? -30.563 18.466 59.007 1.00 90.00 489 PHE A C 1
ATOM 3867 O O . PHE A 1 489 ? -29.917 19.508 59.122 1.00 90.00 489 PHE A O 1
ATOM 3874 N N . ARG A 1 490 ? -30.294 17.549 58.078 1.00 89.25 490 ARG A N 1
ATOM 3875 C CA . ARG A 1 490 ? -29.311 17.700 57.006 1.00 89.25 490 ARG A CA 1
ATOM 3876 C C . ARG A 1 490 ? -29.876 17.142 55.706 1.00 89.25 490 ARG A C 1
ATOM 3878 O O . ARG A 1 490 ? -30.331 15.994 55.669 1.00 89.25 490 ARG A O 1
ATOM 3885 N N . MET A 1 491 ? -29.835 17.958 54.659 1.00 88.06 491 MET A N 1
ATOM 3886 C CA . MET A 1 491 ? -30.173 17.557 53.301 1.00 88.06 491 MET A CA 1
ATOM 3887 C C . MET A 1 491 ? -28.994 16.877 52.621 1.00 88.06 491 MET A C 1
ATOM 3889 O O . MET A 1 491 ? -27.843 17.244 52.830 1.00 88.06 491 MET A O 1
ATOM 3893 N N . SER A 1 492 ? -29.292 15.882 51.796 1.00 85.69 492 SER A N 1
ATOM 3894 C CA . SER A 1 492 ? -28.282 15.164 51.031 1.00 85.69 492 SER A CA 1
ATOM 3895 C C . SER A 1 492 ? -28.819 14.725 49.677 1.00 85.69 492 SER A C 1
ATOM 3897 O O . SER A 1 492 ? -29.972 14.304 49.536 1.00 85.69 492 SER A O 1
ATOM 3899 N N . ASN A 1 493 ? -27.961 14.837 48.670 1.00 85.50 493 ASN A N 1
ATOM 3900 C CA . ASN A 1 493 ? -28.246 14.394 47.317 1.00 85.50 493 ASN A CA 1
ATOM 3901 C C . ASN A 1 493 ? -28.017 12.879 47.200 1.00 85.50 493 ASN A C 1
ATOM 3903 O O . ASN A 1 493 ? -27.068 12.357 47.793 1.00 85.50 493 ASN A O 1
ATOM 3907 N N . PRO A 1 494 ? -28.808 12.171 46.380 1.00 82.69 494 PRO A N 1
ATOM 3908 C CA . PRO A 1 494 ? -28.464 10.818 45.974 1.00 82.69 494 PRO A CA 1
ATOM 3909 C C . PRO A 1 494 ? -27.212 10.836 45.079 1.00 82.69 494 PRO A C 1
ATOM 3911 O O . PRO A 1 494 ? -27.000 11.768 44.299 1.00 82.69 494 PRO A O 1
ATOM 3914 N N . ASP A 1 495 ? -26.380 9.791 45.162 1.00 79.94 495 ASP A N 1
ATOM 3915 C CA . ASP A 1 495 ? -25.183 9.638 44.316 1.00 79.94 495 ASP A CA 1
ATOM 3916 C C . ASP A 1 495 ? -25.543 9.100 42.918 1.00 79.94 495 ASP A C 1
ATOM 3918 O O . ASP A 1 495 ? -25.107 8.035 42.478 1.00 79.94 495 ASP A O 1
ATOM 3922 N N . THR A 1 496 ? -26.423 9.827 42.239 1.00 83.56 496 THR A N 1
ATOM 3923 C CA . THR A 1 496 ? -26.904 9.569 40.879 1.00 83.56 496 THR A CA 1
ATOM 3924 C C . THR A 1 496 ? -26.438 10.685 39.942 1.00 83.56 496 THR A C 1
ATOM 3926 O O . THR A 1 496 ? -26.030 11.767 40.373 1.00 83.56 496 THR A O 1
ATOM 3929 N N . THR A 1 497 ? -26.480 10.440 38.628 1.00 79.62 497 THR A N 1
ATOM 3930 C CA . THR A 1 497 ? -26.021 11.411 37.617 1.00 79.62 497 THR A CA 1
ATOM 3931 C C . THR A 1 497 ? -26.813 12.715 37.661 1.00 79.62 497 THR A C 1
ATOM 3933 O O . THR A 1 497 ? -26.213 13.781 37.557 1.00 79.62 497 THR A O 1
ATOM 3936 N N . PHE A 1 498 ? -28.133 12.639 37.859 1.00 84.56 498 PHE A N 1
ATOM 3937 C CA . PHE A 1 498 ? -28.992 13.812 38.035 1.00 84.56 498 PHE A CA 1
ATOM 3938 C C . PHE A 1 498 ? -29.060 14.279 39.494 1.00 84.56 498 PHE A C 1
ATOM 3940 O O . PHE A 1 498 ? -29.259 15.465 39.732 1.00 84.56 498 PHE A O 1
ATOM 3947 N N . GLY A 1 499 ? -28.826 13.406 40.480 1.00 83.25 499 GLY A N 1
ATOM 3948 C CA . GLY A 1 499 ? -28.764 13.779 41.897 1.00 83.25 499 GLY A CA 1
ATOM 3949 C C . GLY A 1 499 ? -27.705 14.840 42.191 1.00 83.25 499 GLY A C 1
ATOM 3950 O O . GLY A 1 499 ? -27.962 15.785 42.933 1.00 83.25 499 GLY A O 1
ATOM 3951 N N . ARG A 1 500 ? -26.543 14.766 41.531 1.00 85.75 500 ARG A N 1
ATOM 3952 C CA . ARG A 1 500 ? -25.457 15.763 41.648 1.00 85.75 500 ARG A CA 1
ATOM 3953 C C . ARG A 1 500 ? -25.790 17.134 41.041 1.00 85.75 500 ARG A C 1
ATOM 3955 O O . ARG A 1 500 ? -25.055 18.088 41.273 1.00 85.75 500 ARG A O 1
ATOM 3962 N N . CYS A 1 501 ? -26.878 17.239 40.278 1.00 87.31 501 CYS A N 1
ATOM 3963 C CA . CYS A 1 501 ? -27.351 18.484 39.670 1.00 87.31 501 CYS A CA 1
ATOM 3964 C C . CYS A 1 501 ? -28.218 19.335 40.615 1.00 87.31 501 CYS A C 1
ATOM 3966 O O . CYS A 1 501 ? -28.628 20.431 40.230 1.00 87.31 501 CYS A O 1
ATOM 3968 N N . PHE A 1 502 ? -28.515 18.842 41.824 1.00 90.06 502 PHE A N 1
ATOM 3969 C CA . PHE A 1 502 ? -29.277 19.568 42.841 1.00 90.06 502 PHE A CA 1
ATOM 3970 C C . PHE A 1 502 ? -28.362 20.297 43.833 1.00 90.06 502 PHE A C 1
ATOM 3972 O O . PHE A 1 502 ? -27.285 19.820 44.182 1.00 90.06 502 PHE A O 1
ATOM 3979 N N . SER A 1 503 ? -28.805 21.446 44.331 1.00 89.00 503 SER A N 1
ATOM 3980 C CA . SER A 1 503 ? -28.126 22.197 45.395 1.00 89.00 503 SER A CA 1
ATOM 3981 C C . SER A 1 503 ? -29.140 22.800 46.363 1.00 89.00 503 SER A C 1
ATOM 3983 O O . SER A 1 503 ? -30.257 23.136 45.961 1.00 89.00 503 SER A O 1
ATOM 3985 N N . PHE A 1 504 ? -28.748 22.923 47.633 1.00 90.94 504 PHE A N 1
ATOM 3986 C CA . PHE A 1 504 ? -29.631 23.296 48.739 1.00 90.94 504 PHE A CA 1
ATOM 3987 C C . PHE A 1 504 ? -29.162 24.558 49.457 1.00 90.94 504 PHE A C 1
ATOM 3989 O O . PHE A 1 504 ? -27.964 24.785 49.619 1.00 90.94 504 PHE A O 1
ATOM 3996 N N . SER A 1 505 ? -30.107 25.358 49.946 1.00 89.31 505 SER A N 1
ATOM 3997 C CA . SER A 1 505 ? -29.820 26.478 50.839 1.00 89.31 505 SER A CA 1
ATOM 3998 C C . SER A 1 505 ? -30.950 26.653 51.863 1.00 89.31 505 SER A C 1
ATOM 4000 O O . SER A 1 505 ? -32.062 26.995 51.456 1.00 89.31 505 SER A O 1
ATOM 4002 N N . PRO A 1 506 ? -30.718 26.428 53.175 1.00 89.88 506 PRO A N 1
ATOM 4003 C CA . PRO A 1 506 ? -29.520 25.856 53.814 1.00 89.88 506 PRO A CA 1
ATOM 4004 C C . PRO A 1 506 ? -29.410 24.320 53.657 1.00 89.88 506 PRO A C 1
ATOM 4006 O O . PRO A 1 506 ? -30.418 23.634 53.521 1.00 89.88 506 PRO A O 1
ATOM 4009 N N . GLU A 1 507 ? -28.187 23.775 53.697 1.00 86.44 507 GLU A N 1
ATOM 4010 C CA . GLU A 1 507 ? -27.921 22.319 53.632 1.00 86.44 507 GLU A CA 1
ATOM 4011 C C . GLU A 1 507 ? -28.157 21.611 54.981 1.00 86.44 507 GLU A C 1
ATOM 4013 O O . GLU A 1 507 ? -28.629 20.476 55.021 1.00 86.44 507 GLU A O 1
ATOM 4018 N N . GLU A 1 508 ? -27.891 22.291 56.097 1.00 88.94 508 GLU A N 1
ATOM 4019 C CA . GLU A 1 508 ? -28.144 21.810 57.457 1.00 88.94 508 GLU A CA 1
ATOM 4020 C C . GLU A 1 508 ? -28.792 22.900 58.318 1.00 88.94 508 GLU A C 1
ATOM 4022 O O . GLU A 1 508 ? -28.599 24.096 58.087 1.00 88.94 508 GLU A O 1
ATOM 4027 N N . GLY A 1 509 ? -29.581 22.496 59.312 1.00 87.81 509 GLY A N 1
ATOM 4028 C CA . GLY A 1 509 ? -30.278 23.422 60.202 1.00 87.81 509 GLY A CA 1
ATOM 4029 C C . GLY A 1 509 ? -30.971 22.717 61.362 1.00 87.81 509 GLY A C 1
ATOM 4030 O O . GLY A 1 509 ? -30.916 21.497 61.489 1.00 87.81 509 GLY A O 1
ATOM 4031 N N . VAL A 1 510 ? -31.635 23.483 62.230 1.00 87.62 510 VAL A N 1
ATOM 4032 C CA . VAL A 1 510 ? -32.405 22.947 63.363 1.00 87.62 510 VAL A CA 1
ATOM 4033 C C . VAL A 1 510 ? -33.801 23.548 63.344 1.00 87.62 510 VAL A C 1
ATOM 4035 O O . VAL A 1 510 ? -33.946 24.768 63.333 1.00 87.62 510 VAL A O 1
ATOM 4038 N N . VAL A 1 511 ? -34.828 22.696 63.363 1.00 89.06 511 VAL A N 1
ATOM 4039 C CA . VAL A 1 511 ? -36.224 23.132 63.486 1.00 89.06 511 VAL A CA 1
ATOM 4040 C C . VAL A 1 511 ? -36.676 22.955 64.930 1.00 89.06 511 VAL A C 1
ATOM 4042 O O . VAL A 1 511 ? -36.822 21.827 65.411 1.00 89.06 511 VAL A O 1
ATOM 4045 N N . SER A 1 512 ? -36.901 24.065 65.630 1.00 87.88 512 SER A N 1
ATOM 4046 C CA . SER A 1 512 ? -37.383 24.040 67.013 1.00 87.88 512 SER A CA 1
ATOM 4047 C C . SER A 1 512 ? -38.764 23.391 67.132 1.00 87.88 512 SER A C 1
ATOM 4049 O O . SER A 1 512 ? -39.557 23.417 66.188 1.00 87.88 512 SER A O 1
ATOM 4051 N N . SER A 1 513 ? -39.065 22.818 68.298 1.00 84.62 513 SER A N 1
ATOM 4052 C CA . SER A 1 513 ? -40.389 22.252 68.609 1.00 84.62 513 SER A CA 1
ATOM 4053 C C . SER A 1 513 ? -41.526 23.229 68.253 1.00 84.62 513 SER A C 1
ATOM 4055 O O . SER A 1 513 ? -41.606 24.324 68.808 1.00 84.62 513 SER A O 1
ATOM 4057 N N . GLY A 1 514 ? -42.430 22.832 67.352 1.00 82.44 514 GLY A N 1
ATOM 4058 C CA . GLY A 1 514 ? -43.578 23.636 66.914 1.00 82.44 514 GLY A CA 1
ATOM 4059 C C . GLY A 1 514 ? -43.286 24.708 65.853 1.00 82.44 514 GLY A C 1
ATOM 4060 O O . GLY A 1 514 ? -44.207 25.447 65.505 1.00 82.44 514 GLY A O 1
ATOM 4061 N N . ALA A 1 515 ? -42.056 24.805 65.333 1.00 87.56 515 ALA A N 1
ATOM 4062 C CA . ALA A 1 515 ? -41.648 25.761 64.295 1.00 87.56 515 ALA A CA 1
ATOM 4063 C C . ALA A 1 515 ? -41.555 25.124 62.890 1.00 87.56 515 ALA A C 1
ATOM 4065 O O . ALA A 1 515 ? -41.578 23.897 62.748 1.00 87.56 515 ALA A O 1
ATOM 4066 N N . TRP A 1 516 ? -41.443 25.959 61.847 1.00 86.50 516 TRP A N 1
ATOM 4067 C CA . TRP A 1 516 ? -41.182 25.544 60.460 1.00 86.50 516 TRP A CA 1
ATOM 4068 C C . TRP A 1 516 ? -39.938 26.226 59.865 1.00 86.50 516 TRP A C 1
ATOM 4070 O O . TRP A 1 516 ? -39.530 27.285 60.334 1.00 86.50 516 TRP A O 1
ATOM 4080 N N . GLN A 1 517 ? -39.345 25.611 58.836 1.00 89.56 517 GLN A N 1
ATOM 4081 C CA . GLN A 1 517 ? -38.152 26.071 58.109 1.00 89.56 517 GLN A CA 1
ATOM 4082 C C . GLN A 1 517 ? -38.306 25.812 56.600 1.00 89.56 517 GLN A C 1
ATOM 4084 O O . GLN A 1 517 ? -38.807 24.758 56.212 1.00 89.56 517 GLN A O 1
ATOM 4089 N N . ILE A 1 518 ? -37.833 26.739 55.754 1.00 90.31 518 ILE A N 1
ATOM 4090 C CA . ILE A 1 518 ? -37.791 26.587 54.283 1.00 90.31 518 ILE A CA 1
ATOM 4091 C C . ILE A 1 518 ? -36.367 26.254 53.824 1.00 90.31 518 ILE A C 1
ATOM 4093 O O . ILE A 1 518 ? -35.403 26.829 54.336 1.00 90.31 518 ILE A O 1
ATOM 4097 N N . VAL A 1 519 ? -36.250 25.349 52.849 1.00 90.56 519 VAL A N 1
ATOM 4098 C CA . VAL A 1 519 ? -35.025 25.038 52.099 1.00 90.56 519 VAL A CA 1
ATOM 4099 C C . VAL A 1 519 ? -35.255 25.304 50.614 1.00 90.56 519 VAL A C 1
ATOM 4101 O O . VAL A 1 519 ? -36.177 24.756 50.009 1.00 90.56 519 VAL A O 1
ATOM 4104 N N . GLN A 1 520 ? -34.393 26.126 50.017 1.00 90.81 520 GLN A N 1
ATOM 4105 C CA . GLN A 1 520 ? -34.384 26.379 48.580 1.00 90.81 520 GLN A CA 1
ATOM 4106 C C . GLN A 1 520 ? -33.606 25.272 47.857 1.00 90.81 520 GLN A C 1
ATOM 4108 O O . GLN A 1 520 ? -32.446 25.012 48.177 1.00 90.81 520 GLN A O 1
ATOM 4113 N N . VAL A 1 521 ? -34.235 24.644 46.864 1.00 91.31 521 VAL A N 1
ATOM 4114 C CA . VAL A 1 521 ? -33.690 23.574 46.021 1.00 91.31 521 VAL A CA 1
ATOM 4115 C C . VAL A 1 521 ? -33.467 24.114 44.610 1.00 91.31 521 VAL A C 1
ATOM 4117 O O . VAL A 1 521 ? -34.409 24.550 43.954 1.00 91.31 521 VAL A O 1
ATOM 4120 N N . THR A 1 522 ? -32.231 24.081 44.121 1.00 90.38 522 THR A N 1
ATOM 4121 C CA . THR A 1 522 ? -31.878 24.523 42.761 1.00 90.38 522 THR A CA 1
ATOM 4122 C C . THR A 1 522 ? -31.436 23.332 41.913 1.00 90.38 522 THR A C 1
ATOM 4124 O O . THR A 1 522 ? -30.604 22.554 42.375 1.00 90.38 522 THR A O 1
ATOM 4127 N N . PHE A 1 523 ? -31.932 23.221 40.676 1.00 90.12 523 PHE A N 1
ATOM 4128 C CA . PHE A 1 523 ? -31.553 22.189 39.703 1.00 90.12 523 PHE A CA 1
ATOM 4129 C C . PHE A 1 523 ? -30.882 22.796 38.465 1.00 90.12 523 PHE A C 1
ATOM 4131 O O . PHE A 1 523 ? -31.401 23.747 37.879 1.00 90.12 523 PHE A O 1
ATOM 4138 N N . GLN A 1 524 ? -29.745 22.227 38.056 1.00 86.75 524 GLN A N 1
ATOM 4139 C CA . GLN A 1 524 ? -29.056 22.573 36.811 1.00 86.75 524 GLN A CA 1
ATOM 4140 C C . GLN A 1 524 ? -28.328 21.352 36.239 1.00 86.75 524 GLN A C 1
ATOM 4142 O O . GLN A 1 524 ? -27.426 20.808 36.876 1.00 86.75 524 GLN A O 1
ATOM 4147 N N . SER A 1 525 ? -28.684 20.930 35.022 1.00 83.69 525 SER A N 1
ATOM 4148 C CA . SER A 1 525 ? -28.111 19.732 34.394 1.00 83.69 525 SER A CA 1
ATOM 4149 C C . SER A 1 525 ? -27.672 19.962 32.951 1.00 83.69 525 SER A C 1
ATOM 4151 O O . SER A 1 525 ? -28.381 20.590 32.167 1.00 83.69 525 SER A O 1
ATOM 4153 N N . CYS A 1 526 ? -26.519 19.391 32.597 1.00 73.50 526 CYS A N 1
ATOM 4154 C CA . CYS A 1 526 ? -26.010 19.294 31.225 1.00 73.50 526 CYS A CA 1
ATOM 4155 C C . CYS A 1 526 ? -26.208 17.881 30.639 1.00 73.50 526 CYS A C 1
ATOM 4157 O O . CYS A 1 526 ? -25.507 17.495 29.712 1.00 73.50 526 CYS A O 1
ATOM 4159 N N . ILE A 1 527 ? -27.097 17.074 31.227 1.00 74.12 527 ILE A N 1
ATOM 4160 C CA . ILE A 1 527 ? -27.318 15.671 30.862 1.00 74.12 527 ILE A CA 1
ATOM 4161 C C . ILE A 1 527 ? -28.754 15.535 30.355 1.00 74.12 527 ILE A C 1
ATOM 4163 O O . ILE A 1 527 ? -29.683 15.979 31.021 1.00 74.12 527 ILE A O 1
ATOM 4167 N N . LEU A 1 528 ? -28.946 14.925 29.184 1.00 75.75 528 LEU A N 1
ATOM 4168 C CA . LEU A 1 528 ? -30.271 14.716 28.598 1.00 75.75 528 LEU A CA 1
ATOM 4169 C C . LEU A 1 528 ? -31.007 13.524 29.213 1.00 75.75 528 LEU A C 1
ATOM 4171 O O . LEU A 1 528 ? -30.397 12.517 29.575 1.00 75.75 528 LEU A O 1
ATOM 4175 N N . GLY A 1 529 ? -32.338 13.608 29.235 1.00 76.69 529 GLY A N 1
ATOM 4176 C CA . GLY A 1 529 ? -33.214 12.486 29.560 1.00 76.69 529 GLY A CA 1
ATOM 4177 C C . GLY A 1 529 ? -34.145 12.728 30.742 1.00 76.69 529 GLY A C 1
ATOM 4178 O O . GLY A 1 529 ? -34.141 13.774 31.391 1.00 76.69 529 GLY A O 1
ATOM 4179 N N . THR A 1 530 ? -34.991 11.735 31.002 1.00 84.00 530 THR A N 1
ATOM 4180 C CA . THR A 1 530 ? -35.928 11.741 32.128 1.00 84.00 530 THR A CA 1
ATOM 4181 C C . THR A 1 530 ? -35.228 11.345 33.419 1.00 84.00 530 THR A C 1
ATOM 4183 O O . THR A 1 530 ? -34.578 10.300 33.457 1.00 84.00 530 THR A O 1
ATOM 4186 N N . PHE A 1 531 ? -35.439 12.108 34.486 1.00 87.69 531 PHE A N 1
ATOM 4187 C CA . PHE A 1 531 ? -34.914 11.815 35.815 1.00 87.69 531 PHE A CA 1
ATOM 4188 C C . PHE A 1 531 ? -36.032 11.765 36.860 1.00 87.69 531 PHE A C 1
ATOM 4190 O O . PHE A 1 531 ? -37.091 12.379 36.703 1.00 87.69 531 PHE A O 1
ATOM 4197 N N . SER A 1 532 ? -35.792 11.000 37.922 1.00 89.62 532 SER A N 1
ATOM 4198 C CA . SER A 1 532 ? -36.632 10.906 39.116 1.00 89.62 532 SER A CA 1
ATOM 4199 C C . SER A 1 532 ? -35.700 10.680 40.295 1.00 89.62 532 SER A C 1
ATOM 4201 O O . SER A 1 532 ? -35.216 9.566 40.477 1.00 89.62 532 SER A O 1
ATOM 4203 N N . GLU A 1 533 ? -35.407 11.739 41.037 1.00 90.75 533 GLU A N 1
ATOM 4204 C CA . GLU A 1 533 ? -34.379 11.742 42.073 1.00 90.75 533 GLU A CA 1
ATOM 4205 C C . GLU A 1 533 ? -34.985 11.982 43.450 1.00 90.75 533 GLU A C 1
ATOM 4207 O O . GLU A 1 533 ? -35.803 12.881 43.639 1.00 90.75 533 GLU A O 1
ATOM 4212 N N . ASP A 1 534 ? -34.554 11.169 44.406 1.00 89.94 534 ASP A N 1
ATOM 4213 C CA . ASP A 1 534 ? -35.031 11.163 45.783 1.00 89.94 534 ASP A CA 1
ATOM 4214 C C . ASP A 1 534 ? -34.024 11.901 46.670 1.00 89.94 534 ASP A C 1
ATOM 4216 O O . ASP A 1 534 ? -32.938 11.393 46.946 1.00 89.94 534 ASP A O 1
ATOM 4220 N N . LEU A 1 535 ? -34.368 13.112 47.110 1.00 90.25 535 LEU A N 1
ATOM 4221 C CA . LEU A 1 535 ? -33.521 13.933 47.978 1.00 90.25 535 LEU A CA 1
ATOM 4222 C C . LEU A 1 535 ? -33.747 13.525 49.440 1.00 90.25 535 LEU A C 1
ATOM 4224 O O . LEU A 1 535 ? -34.889 13.519 49.911 1.00 90.25 535 LEU A O 1
ATOM 4228 N N . LEU A 1 536 ? -32.675 13.152 50.150 1.00 88.81 536 LEU A N 1
ATOM 4229 C CA . LEU A 1 536 ? -32.757 12.575 51.493 1.00 88.81 536 LEU A CA 1
ATOM 4230 C C . LEU A 1 536 ? -32.574 13.643 52.574 1.00 88.81 536 LEU A C 1
ATOM 4232 O O . LEU A 1 536 ? -31.505 14.243 52.705 1.00 88.81 536 LEU A O 1
ATOM 4236 N N . LEU A 1 537 ? -33.601 13.797 53.406 1.00 88.12 537 LEU A N 1
ATOM 4237 C CA . LEU A 1 537 ? -33.600 14.585 54.629 1.00 88.12 537 LEU A CA 1
ATOM 4238 C C . LEU A 1 537 ? -33.261 13.685 55.820 1.00 88.12 537 LEU A C 1
ATOM 4240 O O . LEU A 1 537 ? -34.086 12.895 56.288 1.00 88.12 537 LEU A O 1
ATOM 4244 N N . THR A 1 538 ? -32.050 13.815 56.338 1.00 86.81 538 THR A N 1
ATOM 4245 C CA . THR A 1 538 ? -31.632 13.117 57.556 1.00 86.81 538 THR A CA 1
ATOM 4246 C C . THR A 1 538 ? -31.969 13.969 58.772 1.00 86.81 538 THR A C 1
ATOM 4248 O O . THR A 1 538 ? -31.667 15.158 58.789 1.00 86.81 538 THR A O 1
ATOM 4251 N N . VAL A 1 539 ? -32.607 13.378 59.784 1.00 86.12 539 VAL A N 1
ATOM 4252 C CA . VAL A 1 539 ? -32.933 14.051 61.050 1.00 86.12 539 VAL A CA 1
ATOM 4253 C C . VAL A 1 539 ? -32.238 13.301 62.177 1.00 86.12 539 VAL A C 1
ATOM 4255 O O . VAL A 1 539 ? -32.385 12.084 62.303 1.00 86.12 539 VAL A O 1
ATOM 4258 N N . THR A 1 540 ? -31.461 14.004 62.999 1.00 80.00 540 THR A N 1
ATOM 4259 C CA . THR A 1 540 ? -30.701 13.363 64.082 1.00 80.00 540 THR A CA 1
ATOM 4260 C C . THR A 1 540 ? -31.644 12.707 65.092 1.00 80.00 540 THR A C 1
ATOM 4262 O O . THR A 1 540 ? -32.568 13.351 65.588 1.00 80.00 540 THR A O 1
ATOM 4265 N N . GLY A 1 541 ? -31.409 11.432 65.406 1.00 71.06 541 GLY A N 1
ATOM 4266 C CA . GLY A 1 541 ? -32.252 10.637 66.305 1.00 71.06 541 GLY A CA 1
ATOM 4267 C C . GLY A 1 541 ? -33.382 9.862 65.611 1.00 71.06 541 GLY A C 1
ATOM 4268 O O . GLY A 1 541 ? -34.017 9.020 66.251 1.00 71.06 541 GLY A O 1
ATOM 4269 N N . GLN A 1 542 ? -33.612 10.079 64.310 1.00 79.69 542 GLN A N 1
ATOM 4270 C CA . GLN A 1 542 ? -34.557 9.298 63.511 1.00 79.69 542 GLN A CA 1
ATOM 4271 C C . GLN A 1 542 ? -33.805 8.289 62.619 1.00 79.69 542 GLN A C 1
ATOM 4273 O O . GLN A 1 542 ? -32.966 8.691 61.816 1.00 79.69 542 GLN A O 1
ATOM 4278 N N . PRO A 1 543 ? -34.093 6.977 62.714 1.00 73.81 543 PRO A N 1
ATOM 4279 C CA . PRO A 1 543 ? -33.339 5.954 61.982 1.00 73.81 543 PRO A CA 1
ATOM 4280 C C . PRO A 1 543 ? -33.670 5.898 60.483 1.00 73.81 543 PRO A C 1
ATOM 4282 O O . PRO A 1 543 ? -32.891 5.358 59.701 1.00 73.81 543 PRO A O 1
ATOM 4285 N N . GLN A 1 544 ? -34.830 6.420 60.076 1.00 78.88 544 GLN A N 1
ATOM 4286 C CA . GLN A 1 544 ? -35.248 6.486 58.676 1.00 78.88 544 GLN A CA 1
ATOM 4287 C C . GLN A 1 544 ? -35.269 7.946 58.209 1.00 78.88 544 GLN A C 1
ATOM 4289 O O . GLN A 1 544 ? -35.974 8.747 58.828 1.00 78.88 544 GLN A O 1
ATOM 4294 N N . PRO A 1 545 ? -34.531 8.300 57.140 1.00 82.56 545 PRO A N 1
ATOM 4295 C CA . PRO A 1 545 ? -34.582 9.637 56.567 1.00 82.56 545 PRO A CA 1
ATOM 4296 C C . PRO A 1 545 ? -35.927 9.884 55.874 1.00 82.56 545 PRO A C 1
ATOM 4298 O O . PRO A 1 545 ? -36.546 8.965 55.336 1.00 82.56 545 PRO A O 1
ATOM 4301 N N . LEU A 1 546 ? -36.365 11.140 55.872 1.00 86.56 546 LEU A N 1
ATOM 4302 C CA . LEU A 1 546 ? -37.500 11.603 55.074 1.00 86.56 546 LEU A CA 1
ATOM 4303 C C . LEU A 1 546 ? -37.025 11.862 53.634 1.00 86.56 546 LEU A C 1
ATOM 4305 O O . LEU A 1 546 ? -35.853 12.162 53.411 1.00 86.56 546 LEU A O 1
ATOM 4309 N N . THR A 1 547 ? -37.907 11.749 52.641 1.00 89.06 547 THR A N 1
ATOM 4310 C CA . THR A 1 547 ? -37.519 11.844 51.222 1.00 89.06 547 THR A CA 1
ATOM 4311 C C . THR A 1 547 ? -38.457 12.757 50.442 1.00 89.06 547 THR A C 1
ATOM 4313 O O . THR A 1 547 ? -39.675 12.668 50.601 1.00 89.06 547 THR A O 1
ATOM 4316 N N . VAL A 1 548 ? -37.885 13.603 49.578 1.00 90.44 548 VAL A N 1
ATOM 4317 C CA . VAL A 1 548 ? -38.616 14.430 48.603 1.00 90.44 548 VAL A CA 1
ATOM 4318 C C . VAL A 1 548 ? -38.188 14.040 47.188 1.00 90.44 548 VAL A C 1
ATOM 4320 O O . VAL A 1 548 ? -37.021 14.186 46.834 1.00 90.44 548 VAL A O 1
ATOM 4323 N N . THR A 1 549 ? -39.129 13.568 46.371 1.00 91.00 549 THR A N 1
ATOM 4324 C CA . THR A 1 549 ? -38.862 13.104 45.000 1.00 91.00 549 THR A CA 1
ATOM 4325 C C . THR A 1 549 ? -39.043 14.225 43.971 1.00 91.00 549 THR A C 1
ATOM 4327 O O . THR A 1 549 ? -40.141 14.765 43.841 1.00 91.00 549 THR A O 1
ATOM 4330 N N . PHE A 1 550 ? -38.019 14.527 43.174 1.00 91.44 550 PHE A N 1
ATOM 4331 C CA . PHE A 1 550 ? -38.082 15.451 42.033 1.00 91.44 550 PHE A CA 1
ATOM 4332 C C . PHE A 1 550 ? -38.065 14.687 40.707 1.00 91.44 550 PHE A C 1
ATOM 4334 O O . PHE A 1 550 ? -37.166 13.883 40.467 1.00 91.44 550 PHE A O 1
ATOM 4341 N N . ARG A 1 551 ? -39.027 14.952 39.815 1.00 89.69 551 ARG A N 1
ATOM 4342 C CA . ARG A 1 551 ? -39.135 14.279 38.509 1.00 89.69 551 ARG A CA 1
ATOM 4343 C C . ARG A 1 551 ? -39.213 15.273 37.355 1.00 89.69 551 ARG A C 1
ATOM 4345 O O . ARG A 1 551 ? -40.071 16.147 37.363 1.00 89.69 551 ARG A O 1
ATOM 4352 N N . GLY A 1 552 ? -38.404 15.089 36.316 1.00 87.38 552 GLY A N 1
ATOM 4353 C CA . GLY A 1 552 ? -38.391 15.953 35.128 1.00 87.38 552 GLY A CA 1
ATOM 4354 C C . GLY A 1 552 ? -37.788 15.277 33.896 1.00 87.38 552 GLY A C 1
ATOM 4355 O O . GLY A 1 552 ? -37.385 14.116 33.951 1.00 87.38 552 GLY A O 1
ATOM 4356 N N . CYS A 1 553 ? -37.751 15.989 32.770 1.00 83.38 553 CYS A N 1
ATOM 4357 C CA . CYS A 1 553 ? -37.084 15.571 31.537 1.00 83.38 553 CYS A CA 1
ATOM 4358 C C . CYS A 1 553 ? -36.217 16.706 30.994 1.00 83.38 553 CYS A C 1
ATOM 4360 O O . CYS A 1 553 ? -36.742 17.761 30.651 1.00 83.38 553 CYS A O 1
ATOM 4362 N N . VAL A 1 554 ? -34.909 16.481 30.881 1.00 82.44 554 VAL A N 1
ATOM 4363 C CA . VAL A 1 554 ? -33.993 17.439 30.252 1.00 82.44 554 VAL A CA 1
ATOM 4364 C C . VAL A 1 554 ? -33.989 17.208 28.742 1.00 82.44 554 VAL A C 1
ATOM 4366 O O . VAL A 1 554 ? -33.725 16.087 28.295 1.00 82.44 554 VAL A O 1
ATOM 4369 N N . VAL A 1 555 ? -34.318 18.239 27.960 1.00 76.75 555 VAL A N 1
ATOM 4370 C CA . VAL A 1 555 ? -34.489 18.156 26.496 1.00 76.75 555 VAL A CA 1
ATOM 4371 C C . VAL A 1 555 ? -33.363 18.863 25.731 1.00 76.75 555 VAL A C 1
ATOM 4373 O O . VAL A 1 555 ? -32.748 19.805 26.228 1.00 76.75 555 VAL A O 1
ATOM 4376 N N . ALA A 1 556 ? -33.074 18.370 24.522 1.00 64.69 556 ALA A N 1
ATOM 4377 C CA . ALA A 1 556 ? -32.013 18.878 23.652 1.00 64.69 556 ALA A CA 1
ATOM 4378 C C . ALA A 1 556 ? -32.455 20.122 22.855 1.00 64.69 556 ALA A C 1
ATOM 4380 O O . ALA A 1 556 ? -33.644 20.259 22.553 1.00 64.69 556 ALA A O 1
ATOM 4381 N N . PRO A 1 557 ? -31.516 21.001 22.456 1.00 67.88 557 PRO A N 1
ATOM 4382 C CA . PRO A 1 557 ? -31.806 22.114 21.558 1.00 67.88 557 PRO A CA 1
ATOM 4383 C C . PRO A 1 557 ? -32.190 21.615 20.153 1.00 67.88 557 PRO A C 1
ATOM 4385 O O . PRO A 1 557 ? -31.562 20.708 19.611 1.00 67.88 557 PRO A O 1
ATOM 4388 N N . ALA A 1 558 ? -33.221 22.215 19.552 1.00 73.19 558 ALA A N 1
ATOM 4389 C CA . ALA A 1 558 ? -33.734 21.826 18.238 1.00 73.19 558 ALA A CA 1
ATOM 4390 C C . ALA A 1 558 ? -32.923 22.444 17.076 1.00 73.19 558 ALA A C 1
ATOM 4392 O O . ALA A 1 558 ? -32.740 23.666 16.998 1.00 73.19 558 ALA A O 1
ATOM 4393 N N . LEU A 1 559 ? -32.476 21.591 16.152 1.00 80.12 559 LEU A N 1
ATOM 4394 C CA . LEU A 1 559 ? -31.755 21.934 14.922 1.00 80.12 559 LEU A CA 1
ATOM 4395 C C . LEU A 1 559 ? -32.599 21.576 13.697 1.00 80.12 559 LEU A C 1
ATOM 4397 O O . LEU A 1 559 ? -33.218 20.514 13.687 1.00 80.12 559 LEU A O 1
ATOM 4401 N N . ASP A 1 560 ? -32.587 22.427 12.671 1.00 85.75 560 ASP A N 1
ATOM 4402 C CA . ASP A 1 560 ? -33.354 22.204 11.439 1.00 85.75 560 ASP A CA 1
ATOM 4403 C C . ASP A 1 560 ? -32.536 22.509 10.173 1.00 85.75 560 ASP A C 1
ATOM 4405 O O . ASP A 1 560 ? -31.680 23.397 10.172 1.00 85.75 560 ASP A O 1
ATOM 4409 N N . PHE A 1 561 ? -32.795 21.782 9.086 1.00 89.31 561 PHE A N 1
ATOM 4410 C CA . PHE A 1 561 ? -32.126 21.961 7.793 1.00 89.31 561 PHE A CA 1
ATOM 4411 C C . PHE A 1 561 ? -33.081 22.591 6.780 1.00 89.31 561 PHE A C 1
ATOM 4413 O O . PHE A 1 561 ? -34.242 22.211 6.684 1.00 89.31 561 PHE A O 1
ATOM 4420 N N . ASN A 1 562 ? -32.583 23.491 5.929 1.00 92.00 562 ASN A N 1
ATOM 4421 C CA . ASN A 1 562 ? -33.405 24.056 4.850 1.00 92.00 562 ASN A CA 1
ATOM 4422 C C . ASN A 1 562 ? -33.724 23.062 3.710 1.00 92.00 562 ASN A C 1
ATOM 4424 O O . ASN A 1 562 ? -34.529 23.376 2.834 1.00 92.00 562 ASN A O 1
ATOM 4428 N N . VAL A 1 563 ? -33.063 21.902 3.684 1.00 91.31 563 VAL A N 1
ATOM 4429 C CA . VAL A 1 563 ? -33.204 20.848 2.670 1.00 91.31 563 VAL A CA 1
ATOM 4430 C C . VAL A 1 563 ? -33.425 19.497 3.342 1.00 91.31 563 VAL A C 1
ATOM 4432 O O . VAL A 1 563 ? -32.927 19.259 4.438 1.00 91.31 563 VAL A O 1
ATOM 4435 N N . SER A 1 564 ? -34.135 18.593 2.664 1.00 89.00 564 SER A N 1
ATOM 4436 C CA . SER A 1 564 ? -34.376 17.224 3.141 1.00 89.00 564 SER A CA 1
ATOM 4437 C C . SER A 1 564 ? -33.315 16.213 2.694 1.00 89.00 564 SER A C 1
ATOM 4439 O O . SER A 1 564 ? -33.202 15.152 3.301 1.00 89.00 564 SER A O 1
ATOM 4441 N N . GLU A 1 565 ? -32.545 16.512 1.640 1.00 91.81 565 GLU A N 1
ATOM 4442 C CA . GLU A 1 565 ? -31.462 15.661 1.127 1.00 91.81 565 GLU A CA 1
ATOM 4443 C C . GLU A 1 565 ? -30.398 16.466 0.361 1.00 91.81 565 GLU A C 1
ATOM 4445 O O . GLU A 1 565 ? -30.675 17.543 -0.171 1.00 91.81 565 GLU A O 1
ATOM 4450 N N . ILE A 1 566 ? -29.183 15.918 0.269 1.00 93.12 566 ILE A N 1
ATOM 4451 C CA . ILE A 1 566 ? -28.099 16.423 -0.584 1.00 93.12 566 ILE A CA 1
ATOM 4452 C C . ILE A 1 566 ? -27.912 15.458 -1.757 1.00 93.12 566 ILE A C 1
ATOM 4454 O O . ILE A 1 566 ? -27.357 14.372 -1.594 1.00 93.12 566 ILE A O 1
ATOM 4458 N N . ASN A 1 567 ? -28.339 15.856 -2.954 1.00 93.00 567 ASN A N 1
ATOM 4459 C CA . ASN A 1 567 ? -28.238 15.023 -4.150 1.00 93.00 567 ASN A CA 1
ATOM 4460 C C . ASN A 1 567 ? -27.263 15.626 -5.172 1.00 93.00 567 ASN A C 1
ATOM 4462 O O . ASN A 1 567 ? -27.558 16.642 -5.800 1.00 93.00 567 ASN A O 1
ATOM 4466 N N . PHE A 1 568 ? -26.103 14.990 -5.343 1.00 92.19 568 PHE A N 1
ATOM 4467 C CA . PHE A 1 568 ? -25.086 15.392 -6.322 1.00 92.19 568 PHE A CA 1
ATOM 4468 C C . PHE A 1 568 ? -25.369 14.867 -7.738 1.00 92.19 568 PHE A C 1
ATOM 4470 O O . PHE A 1 568 ? -24.773 15.358 -8.695 1.00 92.19 568 PHE A O 1
ATOM 4477 N N . GLY A 1 569 ? -26.271 13.891 -7.893 1.00 91.31 569 GLY A N 1
ATOM 4478 C CA . GLY A 1 569 ? -26.515 13.223 -9.169 1.00 91.31 569 GLY A CA 1
ATOM 4479 C C . GLY A 1 569 ? -25.295 12.435 -9.658 1.00 91.31 569 GLY A C 1
ATOM 4480 O O . GLY A 1 569 ? -24.638 11.742 -8.874 1.00 91.31 569 GLY A O 1
ATOM 4481 N N . ASP A 1 570 ? -25.014 12.530 -10.958 1.00 91.00 570 ASP A N 1
ATOM 4482 C CA . ASP A 1 570 ? -23.859 11.889 -11.588 1.00 91.00 570 ASP A CA 1
ATOM 4483 C C . ASP A 1 570 ? -22.627 12.786 -11.495 1.00 91.00 570 ASP A C 1
ATOM 4485 O O . ASP A 1 570 ? -22.602 13.885 -12.048 1.00 91.00 570 ASP A O 1
ATOM 4489 N N . VAL A 1 571 ? -21.594 12.289 -10.817 1.00 91.69 571 VAL A N 1
ATOM 4490 C CA . VAL A 1 571 ? -20.339 13.008 -10.585 1.00 91.69 571 VAL A CA 1
ATOM 4491 C C . VAL A 1 571 ? -19.226 12.335 -11.374 1.00 91.69 571 VAL A C 1
ATOM 4493 O O . VAL A 1 571 ? -19.089 11.110 -11.358 1.00 91.69 571 VAL A O 1
ATOM 4496 N N . ALA A 1 572 ? -18.420 13.136 -12.066 1.00 90.56 572 ALA A N 1
ATOM 4497 C CA . ALA A 1 572 ? -17.260 12.642 -12.792 1.00 90.56 572 ALA A CA 1
ATOM 4498 C C . ALA A 1 572 ? -16.126 12.262 -11.825 1.00 90.56 572 ALA A C 1
ATOM 4500 O O . ALA A 1 572 ? -15.813 13.005 -10.891 1.00 90.56 572 ALA A O 1
ATOM 4501 N N . PHE A 1 573 ? -15.480 11.122 -12.067 1.00 90.00 573 PHE A N 1
ATOM 4502 C CA . PHE A 1 573 ? -14.358 10.649 -11.253 1.00 90.00 573 PHE A CA 1
ATOM 4503 C C . PHE A 1 573 ? -13.222 11.685 -11.167 1.00 90.00 573 PHE A C 1
ATOM 4505 O O . PHE A 1 573 ? -12.712 12.156 -12.182 1.00 90.00 573 PHE A O 1
ATOM 4512 N N . GLY A 1 574 ? -12.798 12.028 -9.949 1.00 87.06 574 GLY A N 1
ATOM 4513 C CA . GLY A 1 574 ? -11.715 12.975 -9.677 1.00 87.06 574 GLY A CA 1
ATOM 4514 C C . GLY A 1 574 ? -12.082 14.454 -9.834 1.00 87.06 574 GLY A C 1
ATOM 4515 O O . GLY A 1 574 ? -11.222 15.314 -9.629 1.00 87.06 574 GLY A O 1
ATOM 4516 N N . PHE A 1 575 ? -13.329 14.787 -10.178 1.00 90.44 575 PHE A N 1
ATOM 4517 C CA . PHE A 1 575 ? -13.774 16.173 -10.325 1.00 90.44 575 PHE A CA 1
ATOM 4518 C C . PHE A 1 575 ? -14.594 16.613 -9.102 1.00 90.44 575 PHE A C 1
ATOM 4520 O O . PHE A 1 575 ? -15.619 15.999 -8.809 1.00 90.44 575 PHE A O 1
ATOM 4527 N N . PRO A 1 576 ? -14.166 17.662 -8.373 1.00 91.19 576 PRO A N 1
ATOM 4528 C CA . PRO A 1 576 ? -14.887 18.140 -7.202 1.00 91.19 576 PRO A CA 1
ATOM 4529 C C . PRO A 1 576 ? -16.184 18.854 -7.599 1.00 91.19 576 PRO A C 1
ATOM 4531 O O . PRO A 1 576 ? -16.172 19.760 -8.432 1.00 91.19 576 PRO A O 1
ATOM 4534 N N . GLN A 1 577 ? -17.286 18.497 -6.946 1.00 91.50 577 GLN A N 1
ATOM 4535 C CA . GLN A 1 577 ? -18.576 19.172 -7.068 1.00 91.50 577 GLN A CA 1
ATOM 4536 C C . GLN A 1 577 ? -19.038 19.651 -5.695 1.00 91.50 577 GLN A C 1
ATOM 4538 O O . GLN A 1 577 ? -19.012 18.883 -4.736 1.00 91.50 577 GLN A O 1
ATOM 4543 N N . THR A 1 578 ? -19.473 20.908 -5.593 1.00 93.25 578 THR A N 1
ATOM 4544 C CA . THR A 1 578 ? -19.873 21.533 -4.324 1.00 93.25 578 THR A CA 1
ATOM 4545 C C . THR A 1 578 ? -21.352 21.902 -4.336 1.00 93.25 578 THR A C 1
ATOM 4547 O O . THR A 1 578 ? -21.808 22.594 -5.244 1.00 93.25 578 THR A O 1
ATOM 4550 N N . LEU A 1 579 ? -22.081 21.497 -3.297 1.00 93.94 579 LEU A N 1
ATOM 4551 C CA . LEU A 1 579 ? -23.451 21.929 -3.008 1.00 93.94 579 LEU A CA 1
ATOM 4552 C C . LEU A 1 579 ? -23.482 22.711 -1.691 1.00 93.94 579 LEU A C 1
ATOM 4554 O O . LEU A 1 579 ? -22.643 22.491 -0.817 1.00 93.94 579 LEU A O 1
ATOM 4558 N N . ALA A 1 580 ? -24.432 23.636 -1.551 1.00 93.06 580 ALA A N 1
ATOM 4559 C CA . ALA A 1 580 ? -24.580 24.471 -0.362 1.00 93.06 580 ALA A CA 1
ATOM 4560 C C . ALA A 1 580 ? -26.010 24.409 0.183 1.00 93.06 580 ALA A C 1
ATOM 4562 O O . ALA A 1 580 ? -26.965 24.428 -0.592 1.00 93.06 580 ALA A O 1
ATOM 4563 N N . PHE A 1 581 ? -26.146 24.362 1.505 1.00 93.12 581 PHE A N 1
ATOM 4564 C CA . PHE A 1 581 ? -27.422 24.365 2.221 1.00 93.12 581 PHE A CA 1
ATOM 4565 C C . PHE A 1 581 ? -27.269 25.103 3.565 1.00 93.12 581 PHE A C 1
ATOM 4567 O O . PHE A 1 581 ? -26.157 25.478 3.936 1.00 93.12 581 PHE A O 1
ATOM 4574 N N . THR A 1 582 ? -28.362 25.343 4.287 1.00 91.81 582 THR A N 1
ATOM 4575 C CA . THR A 1 582 ? -28.374 26.133 5.530 1.00 91.81 582 THR A CA 1
ATOM 4576 C C . THR A 1 582 ? -28.868 25.295 6.710 1.00 91.81 582 THR A C 1
ATOM 4578 O O . THR A 1 582 ? -29.873 24.594 6.596 1.00 91.81 582 THR A O 1
ATOM 4581 N N . LEU A 1 583 ? -28.158 25.386 7.837 1.00 91.12 583 LEU A N 1
ATOM 4582 C CA . LEU A 1 583 ? -28.510 24.794 9.129 1.00 91.12 583 LEU A CA 1
ATOM 4583 C C . LEU A 1 583 ? -29.007 25.893 10.078 1.00 91.12 583 LEU A C 1
ATOM 4585 O O . LEU A 1 583 ? -28.328 26.905 10.247 1.00 91.12 583 LEU A O 1
ATOM 4589 N N . TYR A 1 584 ? -30.162 25.679 10.706 1.00 88.81 584 TYR A N 1
ATOM 4590 C CA . TYR A 1 584 ? -30.813 26.605 11.632 1.00 88.81 584 TYR A CA 1
ATOM 4591 C C . TYR A 1 584 ? -30.729 26.103 13.076 1.00 88.81 584 TYR A C 1
ATOM 4593 O O . TYR A 1 584 ? -31.144 24.984 13.383 1.00 88.81 584 TYR A O 1
ATOM 4601 N N . ASN A 1 585 ? -30.264 26.959 13.988 1.00 87.44 585 ASN A N 1
ATOM 4602 C CA . ASN A 1 585 ? -30.456 26.770 15.422 1.00 87.44 585 ASN A CA 1
ATOM 4603 C C . ASN A 1 585 ? -31.805 27.364 15.839 1.00 87.44 585 ASN A C 1
ATOM 4605 O O . ASN A 1 585 ? -31.922 28.575 16.005 1.00 87.44 585 ASN A O 1
ATOM 4609 N N . THR A 1 586 ? -32.812 26.516 16.047 1.00 81.62 586 THR A N 1
ATOM 4610 C CA . THR A 1 586 ? -34.153 26.951 16.482 1.00 81.62 586 THR A CA 1
ATOM 4611 C C . THR A 1 586 ? -34.297 27.043 18.004 1.00 81.62 586 THR A C 1
ATOM 4613 O O . THR A 1 586 ? -35.351 27.428 18.506 1.00 81.62 586 THR A O 1
ATOM 4616 N N . SER A 1 587 ? -33.242 26.719 18.757 1.00 77.38 587 SER A N 1
ATOM 4617 C CA . SER A 1 587 ? -33.247 26.776 20.219 1.00 77.38 587 SER A CA 1
ATOM 4618 C C . SER A 1 587 ? -32.904 28.165 20.774 1.00 77.38 587 SER A C 1
ATOM 4620 O O . SER A 1 587 ? -32.282 29.004 20.113 1.00 77.38 587 SER A O 1
ATOM 4622 N N . PHE A 1 588 ? -33.278 28.390 22.036 1.00 74.50 588 PHE A N 1
ATOM 4623 C CA . PHE A 1 588 ? -32.971 29.616 22.781 1.00 74.50 588 PHE A CA 1
ATOM 4624 C C . PHE A 1 588 ? -31.567 29.624 23.407 1.00 74.50 588 PHE A C 1
ATOM 4626 O O . PHE A 1 588 ? -31.181 30.615 24.029 1.00 74.50 588 PHE A O 1
ATOM 4633 N N . VAL A 1 589 ? -30.780 28.562 23.203 1.00 75.00 589 VAL A N 1
ATOM 4634 C CA . VAL A 1 589 ? -29.440 28.383 23.775 1.00 75.00 589 VAL A CA 1
ATOM 4635 C C . VAL A 1 589 ? -28.400 28.371 22.639 1.00 75.00 589 VAL A C 1
ATOM 4637 O O . VAL A 1 589 ? -28.649 27.793 21.576 1.00 75.00 589 VAL A O 1
ATOM 4640 N N . PRO A 1 590 ? -27.243 29.043 22.792 1.00 79.56 590 PRO A N 1
ATOM 4641 C CA . PRO A 1 590 ? -26.147 28.912 21.836 1.00 79.56 590 PRO A CA 1
ATOM 4642 C C . PRO A 1 590 ? -25.585 27.486 21.855 1.00 79.56 590 PRO A C 1
ATOM 4644 O O . PRO A 1 590 ? -25.505 26.863 22.911 1.00 79.56 590 PRO A O 1
ATOM 4647 N N . LEU A 1 591 ? -25.171 26.978 20.696 1.00 83.25 591 LEU A N 1
ATOM 4648 C CA . LEU A 1 591 ? -24.678 25.610 20.558 1.00 83.25 591 LEU A CA 1
ATOM 4649 C C . LEU A 1 591 ? -23.421 25.541 19.693 1.00 83.25 591 LEU A C 1
ATOM 4651 O O . LEU A 1 591 ? -23.271 26.292 18.730 1.00 83.25 591 LEU A O 1
ATOM 4655 N N . ASN A 1 592 ? -22.523 24.622 20.034 1.00 87.19 592 ASN A N 1
ATOM 4656 C CA . ASN A 1 592 ? -21.354 24.298 19.225 1.00 87.19 592 ASN A CA 1
ATOM 4657 C C . ASN A 1 592 ? -21.642 23.016 18.451 1.00 87.19 592 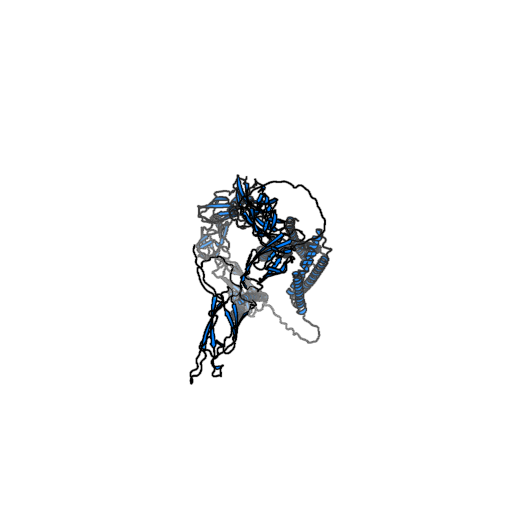ASN A C 1
ATOM 4659 O O . ASN A 1 592 ? -21.997 22.000 19.047 1.00 87.19 592 ASN A O 1
ATOM 4663 N N . PHE A 1 593 ? -21.493 23.067 17.133 1.00 89.69 593 PHE A N 1
ATOM 4664 C CA . PHE A 1 593 ? -21.764 21.941 16.251 1.00 89.69 593 PHE A CA 1
ATOM 4665 C C . PHE A 1 593 ? -20.492 21.493 15.533 1.00 89.69 593 PHE A C 1
ATOM 4667 O O . PHE A 1 593 ? -19.606 22.295 15.226 1.00 89.69 593 PHE A O 1
ATOM 4674 N N . SER A 1 594 ? -20.436 20.207 15.210 1.00 89.88 594 SER A N 1
ATOM 4675 C CA . SER A 1 594 ? -19.461 19.620 14.298 1.00 89.88 594 SER A CA 1
ATOM 4676 C C . SER A 1 594 ? -20.168 18.711 13.298 1.00 89.88 594 SER A C 1
ATOM 4678 O O . SER A 1 594 ? -21.186 18.097 13.609 1.00 89.88 594 SER A O 1
ATOM 4680 N N . LEU A 1 595 ? -19.675 18.693 12.065 1.00 91.38 595 LEU A N 1
ATOM 4681 C CA . LEU A 1 595 ? -20.277 18.005 10.932 1.00 91.38 595 LEU A CA 1
ATOM 4682 C C . LEU A 1 595 ? -19.335 16.919 10.435 1.00 91.38 595 LEU A C 1
ATOM 4684 O O . LEU A 1 595 ? -18.160 17.180 10.169 1.00 91.38 595 LEU A O 1
ATOM 4688 N N . ARG A 1 596 ? -19.869 15.719 10.220 1.00 89.56 596 ARG A N 1
ATOM 4689 C CA . ARG A 1 596 ? -19.134 14.617 9.588 1.00 89.56 596 ARG A CA 1
ATOM 4690 C C . ARG A 1 596 ? -20.035 13.814 8.662 1.00 89.56 596 ARG A C 1
ATOM 4692 O O . ARG A 1 596 ? -21.241 13.731 8.867 1.00 89.56 596 ARG A O 1
ATOM 4699 N N . VAL A 1 597 ? -19.444 13.210 7.637 1.00 91.50 597 VAL A N 1
ATOM 4700 C CA . VAL A 1 597 ? -20.150 12.295 6.732 1.00 91.50 597 VAL A CA 1
ATOM 4701 C C . VAL A 1 597 ? -19.930 10.866 7.220 1.00 91.50 597 VAL A C 1
ATOM 4703 O O . VAL A 1 597 ? -18.799 10.378 7.255 1.00 91.50 597 VAL A O 1
ATOM 4706 N N . LEU A 1 598 ? -21.006 10.184 7.615 1.00 86.88 598 LEU A N 1
ATOM 4707 C CA . LEU A 1 598 ? -20.943 8.786 8.028 1.00 86.88 598 LEU A CA 1
ATOM 4708 C C . LEU A 1 598 ? -20.674 7.894 6.816 1.00 86.88 598 LEU A C 1
ATOM 4710 O O . LEU A 1 598 ? -21.411 7.930 5.833 1.00 86.88 598 LEU A O 1
ATOM 4714 N N . GLY A 1 599 ? -19.628 7.072 6.909 1.00 79.75 599 GLY A N 1
ATOM 4715 C CA . GLY A 1 599 ? -19.222 6.151 5.845 1.00 79.75 599 GLY A CA 1
ATOM 4716 C C . GLY A 1 599 ? -18.260 6.737 4.806 1.00 79.75 599 GLY A C 1
ATOM 4717 O O . GLY A 1 599 ? -17.998 6.066 3.808 1.00 79.75 599 GLY A O 1
ATOM 4718 N N . ASP A 1 600 ? -17.719 7.943 5.026 1.00 86.31 600 ASP A N 1
ATOM 4719 C CA . ASP A 1 600 ? -16.561 8.430 4.264 1.00 86.31 600 ASP A CA 1
ATOM 4720 C C . ASP A 1 600 ? -15.274 7.679 4.666 1.00 86.31 600 ASP A C 1
ATOM 4722 O O . ASP A 1 600 ? -15.168 7.110 5.761 1.00 86.31 600 ASP A O 1
ATOM 4726 N N . GLY A 1 601 ? -14.295 7.640 3.764 1.00 79.00 601 GLY A N 1
ATOM 4727 C CA . GLY A 1 601 ? -13.029 6.956 3.995 1.00 79.00 601 GLY A CA 1
ATOM 4728 C C . GLY A 1 601 ? -12.157 7.639 5.057 1.00 79.00 601 GLY A C 1
ATOM 4729 O O . GLY A 1 601 ? -12.358 8.794 5.412 1.00 79.00 601 GLY A O 1
ATOM 4730 N N . ARG A 1 602 ? -11.166 6.912 5.595 1.00 75.50 602 ARG A N 1
ATOM 4731 C CA . ARG A 1 602 ? -10.196 7.417 6.600 1.00 75.50 602 ARG A CA 1
ATOM 4732 C C . ARG A 1 602 ? -8.761 7.530 6.067 1.00 75.50 602 ARG A C 1
ATOM 4734 O O . ARG A 1 602 ? -7.821 7.699 6.838 1.00 75.50 602 ARG A O 1
ATOM 4741 N N . GLY A 1 603 ? -8.581 7.336 4.766 1.00 74.56 603 GLY A N 1
ATOM 4742 C CA . GLY A 1 603 ? -7.296 7.369 4.081 1.00 74.56 603 GLY A CA 1
ATOM 4743 C C . GLY A 1 603 ? -6.844 8.781 3.711 1.00 74.56 603 GLY A C 1
ATOM 4744 O O . GLY A 1 603 ? -7.320 9.781 4.238 1.00 74.56 603 GLY A O 1
ATOM 4745 N N . SER A 1 604 ? -5.906 8.866 2.769 1.00 76.38 604 SER A N 1
ATOM 4746 C CA . SER A 1 604 ? -5.495 10.145 2.183 1.00 76.38 604 SER A CA 1
ATOM 4747 C C . SER A 1 604 ? -6.670 10.839 1.477 1.00 76.38 604 SER A C 1
ATOM 4749 O O . SER A 1 604 ? -7.533 10.142 0.937 1.00 76.38 604 SER A O 1
ATOM 4751 N N . PRO A 1 605 ? -6.696 12.183 1.418 1.00 81.38 605 PRO A N 1
ATOM 4752 C CA . PRO A 1 605 ? -7.721 12.903 0.673 1.00 81.38 605 PRO A CA 1
ATOM 4753 C C . PRO A 1 605 ? -7.709 12.511 -0.804 1.00 81.38 605 PRO A C 1
ATOM 4755 O O . PRO A 1 605 ? -6.659 12.171 -1.360 1.00 81.38 605 PRO A O 1
ATOM 4758 N N . SER A 1 606 ? -8.882 12.589 -1.425 1.00 85.00 606 SER A N 1
ATOM 4759 C CA . SER A 1 606 ? -9.043 12.373 -2.860 1.00 85.00 606 SER A CA 1
ATOM 4760 C C . SER A 1 606 ? -8.069 13.222 -3.707 1.00 85.00 606 SER A C 1
ATOM 4762 O O . SER A 1 606 ? -7.776 14.386 -3.408 1.00 85.00 606 SER A O 1
ATOM 4764 N N . VAL A 1 607 ? -7.538 12.626 -4.773 1.00 83.38 607 VAL A N 1
ATOM 4765 C CA . VAL A 1 607 ? -6.743 13.280 -5.812 1.00 83.38 607 VAL A CA 1
ATOM 4766 C C . VAL A 1 607 ? -7.693 13.883 -6.843 1.00 83.38 607 VAL A C 1
ATOM 4768 O O . VAL A 1 607 ? -8.514 13.183 -7.439 1.00 83.38 607 VAL A O 1
ATOM 4771 N N . THR A 1 608 ? -7.561 15.187 -7.076 1.00 86.06 608 THR A N 1
ATOM 4772 C CA . THR A 1 608 ? -8.346 15.888 -8.092 1.00 86.06 608 THR A CA 1
ATOM 4773 C C . THR A 1 608 ? -7.735 15.703 -9.481 1.00 86.06 608 THR A C 1
ATOM 4775 O O . THR A 1 608 ? -6.513 15.717 -9.641 1.00 86.06 608 THR A O 1
ATOM 4778 N N . SER A 1 609 ? -8.577 15.622 -10.510 1.00 83.62 609 SER A N 1
ATOM 4779 C CA . SER A 1 609 ? -8.163 15.510 -11.916 1.00 83.62 609 SER A CA 1
ATOM 4780 C C . SER A 1 609 ? -7.238 16.654 -12.345 1.00 83.62 609 SER A C 1
ATOM 4782 O O . SER A 1 609 ? -6.329 16.451 -13.141 1.00 83.62 609 SER A O 1
ATOM 4784 N N . LEU A 1 610 ? -7.410 17.845 -11.762 1.00 83.06 610 LEU A N 1
ATOM 4785 C CA . LEU A 1 610 ? -6.553 19.004 -12.022 1.00 83.06 610 LEU A CA 1
ATOM 4786 C C . LEU A 1 610 ? -5.139 18.827 -11.442 1.00 83.06 610 LEU A C 1
ATOM 4788 O O . LEU A 1 610 ? -4.169 19.185 -12.100 1.00 83.06 610 LEU A O 1
ATOM 4792 N N . LYS A 1 611 ? -4.995 18.213 -10.257 1.00 79.56 611 LYS A N 1
ATOM 4793 C CA . LYS A 1 611 ? -3.671 17.853 -9.715 1.00 79.56 611 LYS A CA 1
ATOM 4794 C C . LYS A 1 611 ? -2.986 16.804 -10.592 1.00 79.56 611 LYS A C 1
ATOM 4796 O O . LYS A 1 611 ? -1.805 16.943 -10.882 1.00 79.56 611 LYS A O 1
ATOM 4801 N N . GLN A 1 612 ? -3.741 15.812 -11.066 1.00 75.00 612 GLN A N 1
ATOM 4802 C CA . GLN A 1 612 ? -3.231 14.763 -11.955 1.00 75.00 612 GLN A CA 1
ATOM 4803 C C . GLN A 1 612 ? -2.750 15.317 -13.311 1.00 75.00 612 GLN A C 1
ATOM 4805 O O . GLN A 1 612 ? -1.739 14.851 -13.839 1.00 75.00 612 GLN A O 1
ATOM 4810 N N . ALA A 1 613 ? -3.456 16.317 -13.853 1.00 75.94 613 ALA A N 1
ATOM 4811 C CA . ALA A 1 613 ? -3.137 16.957 -15.130 1.00 75.94 613 ALA A CA 1
ATOM 4812 C C . ALA A 1 613 ? -1.946 17.933 -15.055 1.00 75.94 613 ALA A C 1
ATOM 4814 O O . ALA A 1 613 ? -1.206 18.054 -16.024 1.00 75.94 613 ALA A O 1
ATOM 4815 N N . VAL A 1 614 ? -1.744 18.619 -13.922 1.00 70.12 614 VAL A N 1
ATOM 4816 C CA . VAL A 1 614 ? -0.694 19.649 -13.765 1.00 70.12 614 VAL A CA 1
ATOM 4817 C C . VAL A 1 614 ? 0.644 19.069 -13.279 1.00 70.12 614 VAL A C 1
ATOM 4819 O O . VAL A 1 614 ? 1.704 19.619 -13.572 1.00 70.12 614 VAL A O 1
ATOM 4822 N N . GLU A 1 615 ? 0.636 17.959 -12.537 1.00 63.25 615 GLU A N 1
ATOM 4823 C CA . GLU A 1 615 ? 1.840 17.405 -11.904 1.00 63.25 615 GLU A CA 1
ATOM 4824 C C . GLU A 1 615 ? 2.595 16.437 -12.846 1.00 63.25 615 GLU A C 1
ATOM 4826 O O . GLU A 1 615 ? 2.439 15.216 -12.787 1.00 63.25 615 GLU A O 1
ATOM 4831 N N . VAL A 1 616 ? 3.434 17.001 -13.726 1.00 55.25 616 VAL A N 1
ATOM 4832 C CA . VAL A 1 616 ? 4.253 16.279 -14.733 1.00 55.25 616 VAL A CA 1
ATOM 4833 C C . VAL A 1 616 ? 5.313 15.356 -14.097 1.00 55.25 616 VAL A C 1
ATOM 4835 O O . VAL A 1 616 ? 5.775 14.409 -14.721 1.00 55.25 616 VAL A O 1
ATOM 4838 N N . SER A 1 617 ? 5.680 15.585 -12.831 1.00 48.88 617 SER A N 1
ATOM 4839 C CA . SER A 1 617 ? 6.804 14.926 -12.142 1.00 48.88 617 SER A CA 1
ATOM 4840 C C . SER A 1 617 ? 6.502 13.553 -11.528 1.00 48.88 617 SER A C 1
ATOM 4842 O O . SER A 1 617 ? 7.426 12.873 -11.075 1.00 48.88 617 SER A O 1
ATOM 4844 N N . ARG A 1 618 ? 5.236 13.112 -11.482 1.00 50.44 618 ARG A N 1
ATOM 4845 C CA . ARG A 1 618 ? 4.911 11.755 -11.015 1.00 50.44 618 ARG A CA 1
ATOM 4846 C C . ARG A 1 618 ? 5.122 10.758 -12.146 1.00 50.44 618 ARG A C 1
ATOM 4848 O O . ARG A 1 618 ? 4.264 10.641 -13.016 1.00 50.44 618 ARG A O 1
ATOM 4855 N N . ILE A 1 619 ? 6.216 10.006 -12.042 1.00 48.38 619 ILE A N 1
ATOM 4856 C CA . ILE A 1 619 ? 6.602 8.856 -12.886 1.00 48.38 619 ILE A CA 1
ATOM 4857 C C . ILE A 1 619 ? 5.487 7.789 -12.962 1.00 48.38 619 ILE A C 1
ATOM 4859 O O . ILE A 1 619 ? 5.435 6.994 -13.886 1.00 48.38 619 ILE A O 1
ATOM 4863 N N . ASN A 1 620 ? 4.535 7.792 -12.022 1.00 54.22 620 ASN A N 1
ATOM 4864 C CA . ASN A 1 620 ? 3.438 6.833 -12.001 1.00 54.22 620 ASN A CA 1
ATOM 4865 C C . ASN A 1 620 ? 2.098 7.551 -12.189 1.00 54.22 620 ASN A C 1
ATOM 4867 O O . ASN A 1 620 ? 1.658 8.308 -11.319 1.00 54.22 620 ASN A O 1
ATOM 4871 N N . TRP A 1 621 ? 1.421 7.276 -13.307 1.00 64.81 621 TRP A N 1
ATOM 4872 C CA . TRP A 1 621 ? -0.017 7.505 -13.435 1.00 64.81 621 TRP A CA 1
ATOM 4873 C C . TRP A 1 621 ? -0.710 6.716 -12.318 1.00 64.81 621 TRP A C 1
ATOM 4875 O O . TRP A 1 621 ? -0.765 5.489 -12.376 1.00 64.81 621 TRP A O 1
ATOM 4885 N N . GLU A 1 622 ? -1.171 7.394 -11.259 1.00 59.19 622 GLU A N 1
ATOM 4886 C CA . GLU A 1 622 ? -1.920 6.759 -10.166 1.00 59.19 622 GLU A CA 1
ATOM 4887 C C . GLU A 1 622 ? -3.247 6.199 -10.696 1.00 59.19 622 GLU A C 1
ATOM 4889 O O . GLU A 1 622 ? -4.305 6.822 -10.608 1.00 59.19 622 GLU A O 1
ATOM 4894 N N . CYS A 1 623 ? -3.186 5.002 -11.274 1.00 50.94 623 CYS A N 1
ATOM 4895 C CA . CYS A 1 623 ? -4.355 4.252 -11.670 1.00 50.94 623 CYS A CA 1
ATOM 4896 C C . CYS A 1 623 ? -5.101 3.888 -10.384 1.00 50.94 623 CYS A C 1
ATOM 4898 O O . CYS A 1 623 ? -4.574 3.185 -9.519 1.00 50.94 623 CYS A O 1
ATOM 4900 N N . GLY A 1 624 ? -6.324 4.398 -10.227 1.00 48.22 624 GLY A N 1
ATOM 4901 C CA . GLY A 1 624 ? -7.148 4.177 -9.034 1.00 48.22 624 GLY A CA 1
ATOM 4902 C C . GLY A 1 624 ? -7.428 2.700 -8.718 1.00 48.22 624 GLY A C 1
ATOM 4903 O O . GLY A 1 624 ? -7.938 2.407 -7.641 1.00 48.22 624 GLY A O 1
ATOM 4904 N N . ALA A 1 625 ? -7.072 1.776 -9.616 1.00 40.25 625 ALA A N 1
ATOM 4905 C CA . ALA A 1 625 ? -7.295 0.343 -9.485 1.00 40.25 625 ALA A CA 1
ATOM 4906 C C . ALA A 1 625 ? -6.318 -0.382 -8.535 1.00 40.25 625 ALA A C 1
ATOM 4908 O O . ALA A 1 625 ? -6.701 -1.400 -7.967 1.00 40.25 625 ALA A O 1
ATOM 4909 N N . ASP A 1 626 ? -5.103 0.132 -8.289 1.00 41.03 626 ASP A N 1
ATOM 4910 C CA . ASP A 1 626 ? -4.067 -0.627 -7.550 1.00 41.03 626 ASP A CA 1
ATOM 4911 C C . ASP A 1 626 ? -4.062 -0.380 -6.024 1.00 41.03 626 ASP A C 1
ATOM 4913 O O . ASP A 1 626 ? -3.166 -0.784 -5.281 1.00 41.03 626 ASP A O 1
ATOM 4917 N N . ARG A 1 627 ? -5.105 0.282 -5.500 1.00 47.72 627 ARG A N 1
ATOM 4918 C CA . ARG A 1 627 ? -5.284 0.552 -4.061 1.00 47.72 627 ARG A CA 1
ATOM 4919 C C . ARG A 1 627 ? -6.076 -0.548 -3.338 1.00 47.72 627 ARG A C 1
ATOM 4921 O O . ARG A 1 627 ? -6.885 -0.265 -2.463 1.00 47.72 627 ARG A O 1
ATOM 4928 N N . GLY A 1 628 ? -5.779 -1.815 -3.624 1.00 41.03 628 GLY A N 1
ATOM 4929 C CA . GLY A 1 628 ? -6.374 -2.966 -2.925 1.00 41.03 628 GLY A CA 1
ATOM 4930 C C . GLY A 1 628 ? -6.000 -3.107 -1.435 1.00 41.03 628 GLY A C 1
ATOM 4931 O O . GLY A 1 628 ? -6.548 -3.970 -0.758 1.00 41.03 628 GLY A O 1
ATOM 4932 N N . LEU A 1 629 ? -5.084 -2.281 -0.905 1.00 44.78 629 LEU A N 1
ATOM 4933 C CA . LEU A 1 629 ? -4.517 -2.426 0.451 1.00 44.78 629 LEU A CA 1
ATOM 4934 C C . LEU A 1 629 ? -4.429 -1.130 1.283 1.00 44.78 629 LEU A C 1
ATOM 4936 O O . LEU A 1 629 ? -3.901 -1.159 2.394 1.00 44.78 629 LEU A O 1
ATOM 4940 N N . ARG A 1 630 ? -4.924 0.016 0.794 1.00 52.22 630 ARG A N 1
ATOM 4941 C CA . ARG A 1 630 ? -4.920 1.283 1.558 1.00 52.22 630 ARG A CA 1
ATOM 4942 C C . ARG A 1 630 ? -6.342 1.672 1.960 1.00 52.22 630 ARG A C 1
ATOM 4944 O O . ARG A 1 630 ? -7.276 1.460 1.196 1.00 52.22 630 ARG A O 1
ATOM 4951 N N . ALA A 1 631 ? -6.492 2.238 3.159 1.00 59.19 631 ALA A N 1
ATOM 4952 C CA . ALA A 1 631 ? -7.759 2.762 3.670 1.00 59.19 631 ALA A CA 1
ATOM 4953 C C . ALA A 1 631 ? -8.472 3.630 2.613 1.00 59.19 631 ALA A C 1
ATOM 4955 O O . ALA A 1 631 ? -7.813 4.413 1.926 1.00 59.19 631 ALA A O 1
ATOM 4956 N N . GLN A 1 632 ? -9.799 3.484 2.495 1.00 72.31 632 GLN A N 1
ATOM 4957 C CA . GLN A 1 632 ? -10.623 4.256 1.554 1.00 72.31 632 GLN A CA 1
ATOM 4958 C C . GLN A 1 632 ? -10.311 5.758 1.678 1.00 72.31 632 GLN A C 1
ATOM 4960 O O . GLN A 1 632 ? -10.185 6.231 2.811 1.00 72.31 632 GLN A O 1
ATOM 4965 N N . PRO A 1 633 ? -10.147 6.499 0.568 1.00 81.44 633 PRO A N 1
ATOM 4966 C CA . PRO A 1 633 ? -9.801 7.917 0.615 1.00 81.44 633 PRO A CA 1
ATOM 4967 C C . PRO A 1 633 ? -10.929 8.752 1.232 1.00 81.44 633 PRO A C 1
ATOM 4969 O O . PRO A 1 633 ? -12.089 8.357 1.171 1.00 81.44 633 PRO A O 1
ATOM 4972 N N . VAL A 1 634 ? -10.580 9.906 1.802 1.00 87.62 634 VAL A N 1
ATOM 4973 C CA . VAL A 1 634 ? -11.563 10.921 2.222 1.00 87.62 634 VAL A CA 1
ATOM 4974 C C . VAL A 1 634 ? -12.063 11.629 0.959 1.00 87.62 634 VAL A C 1
ATOM 4976 O O . VAL A 1 634 ? -11.282 12.314 0.285 1.00 87.62 634 VAL A O 1
ATOM 4979 N N . GLU A 1 635 ? -13.333 11.422 0.609 1.00 90.56 635 GLU A N 1
ATOM 4980 C CA . GLU A 1 635 ? -13.948 11.902 -0.639 1.00 90.56 635 GLU A CA 1
ATOM 4981 C C . GLU A 1 635 ? -14.860 13.119 -0.413 1.00 90.56 635 GLU A C 1
ATOM 4983 O O . GLU A 1 635 ? -15.129 13.864 -1.361 1.00 90.56 635 GLU A O 1
ATOM 4988 N N . PHE A 1 636 ? -15.302 13.360 0.827 1.00 92.75 636 PHE A N 1
ATOM 4989 C CA . PHE A 1 636 ? -16.140 14.501 1.180 1.00 92.75 636 PHE A CA 1
ATOM 4990 C C . PHE A 1 636 ? -15.357 15.565 1.949 1.00 92.75 636 PHE A C 1
ATOM 4992 O O . PHE A 1 636 ? -14.535 15.293 2.818 1.00 92.75 636 PHE A O 1
ATOM 4999 N N . THR A 1 637 ? -15.630 16.829 1.643 1.00 91.00 637 THR A N 1
ATOM 5000 C CA . THR A 1 637 ? -15.104 17.980 2.383 1.00 91.00 637 THR A CA 1
ATOM 5001 C C . THR A 1 637 ? -16.258 18.896 2.764 1.00 91.00 637 THR A C 1
ATOM 5003 O O . THR A 1 637 ? -16.989 19.366 1.892 1.00 91.00 637 THR A O 1
ATOM 5006 N N . VAL A 1 638 ? -16.423 19.153 4.062 1.00 92.00 638 VAL A N 1
ATOM 5007 C CA . VAL A 1 638 ? -17.501 19.986 4.613 1.00 92.00 638 VAL A CA 1
ATOM 5008 C C . VAL A 1 638 ? -16.920 21.301 5.130 1.00 92.00 638 VAL A C 1
ATOM 5010 O O . VAL A 1 638 ? -15.927 21.303 5.855 1.00 92.00 638 VAL A O 1
ATOM 5013 N N . MET A 1 639 ? -17.520 22.428 4.749 1.00 90.44 639 MET A N 1
ATOM 5014 C CA . MET A 1 639 ? -17.075 23.768 5.135 1.00 90.44 639 MET A CA 1
ATOM 5015 C C . MET A 1 639 ? -18.264 24.650 5.556 1.00 90.44 639 MET A C 1
ATOM 5017 O O . MET A 1 639 ? -19.120 24.916 4.715 1.00 90.44 639 MET A O 1
ATOM 5021 N N . PRO A 1 640 ? -18.306 25.174 6.794 1.00 92.19 640 PRO A N 1
ATOM 5022 C CA . PRO A 1 640 ? -17.409 24.862 7.910 1.00 92.19 640 PRO A CA 1
ATOM 5023 C C . PRO A 1 640 ? -17.650 23.440 8.450 1.00 92.19 640 PRO A C 1
ATOM 5025 O O . PRO A 1 640 ? -18.786 22.987 8.487 1.00 92.19 640 PRO A O 1
ATOM 5028 N N . ALA A 1 641 ? -16.595 22.739 8.880 1.00 87.19 641 ALA A N 1
ATOM 5029 C CA . ALA A 1 641 ? -16.714 21.407 9.494 1.00 87.19 641 ALA A CA 1
ATOM 5030 C C . ALA A 1 641 ? -17.117 21.463 10.980 1.00 87.19 641 ALA A C 1
ATOM 5032 O O . ALA A 1 641 ? -17.646 20.497 11.512 1.00 87.19 641 ALA A O 1
ATOM 5033 N N . ALA A 1 642 ? -16.872 22.587 11.654 1.00 89.69 642 ALA A N 1
ATOM 5034 C CA . ALA A 1 642 ? -17.321 22.854 13.016 1.00 89.69 642 ALA A CA 1
ATOM 5035 C C . ALA A 1 642 ? -17.514 24.362 13.212 1.00 89.69 642 ALA A C 1
ATOM 5037 O O . ALA A 1 642 ? -16.887 25.167 12.514 1.00 89.69 642 ALA A O 1
ATOM 5038 N N . GLY A 1 643 ? -18.370 24.750 14.152 1.00 88.69 643 GLY A N 1
ATOM 5039 C CA . GLY A 1 643 ? -18.660 26.151 14.441 1.00 88.69 643 GLY A CA 1
ATOM 5040 C C . GLY A 1 643 ? -19.546 26.339 15.669 1.00 88.69 643 GLY A C 1
ATOM 5041 O O . GLY A 1 643 ? -20.030 25.378 16.259 1.00 88.69 643 GLY A O 1
ATOM 5042 N N . SER A 1 644 ? -19.767 27.598 16.048 1.00 87.62 644 SER A N 1
ATOM 5043 C CA . SER A 1 644 ? -20.673 27.981 17.136 1.00 87.62 644 SER A CA 1
ATOM 5044 C C . SER A 1 644 ? -21.844 28.779 16.568 1.00 87.62 644 SER A C 1
ATOM 5046 O O . SER A 1 644 ? -21.635 29.760 15.852 1.00 87.62 644 SER A O 1
ATOM 5048 N N . MET A 1 645 ? -23.068 28.349 16.866 1.00 86.31 645 MET A N 1
ATOM 5049 C CA . MET A 1 645 ? -24.309 29.016 16.478 1.00 86.31 645 MET A CA 1
ATOM 5050 C C . MET A 1 645 ? -24.931 29.694 17.689 1.00 86.31 645 MET A C 1
ATOM 5052 O O . MET A 1 645 ? -25.105 29.094 18.749 1.00 86.31 645 MET A O 1
ATOM 5056 N N . ARG A 1 646 ? -25.319 30.958 17.520 1.00 84.88 646 ARG A N 1
ATOM 5057 C CA . ARG A 1 646 ? -26.106 31.682 18.524 1.00 84.88 646 ARG A CA 1
ATOM 5058 C C . ARG A 1 646 ? -27.539 31.150 18.532 1.00 84.88 646 ARG A C 1
ATOM 5060 O O . ARG A 1 646 ? -27.952 30.467 17.590 1.00 84.88 646 ARG A O 1
ATOM 5067 N N . SER A 1 647 ? -28.293 31.453 19.582 1.00 81.06 647 SER A N 1
ATOM 5068 C CA . SER A 1 647 ? -29.728 31.168 19.602 1.00 81.06 647 SER A CA 1
ATOM 5069 C C . SER A 1 647 ? -30.425 31.829 18.409 1.00 81.06 647 SER A C 1
ATOM 5071 O O . SER A 1 647 ? -30.080 32.954 18.041 1.00 81.06 647 SER A O 1
ATOM 5073 N N . LEU A 1 648 ? -31.375 31.120 17.792 1.00 83.31 648 LEU A N 1
ATOM 5074 C CA . LEU A 1 648 ? -32.176 31.610 16.658 1.00 83.31 648 LEU A CA 1
ATOM 5075 C C . LEU A 1 648 ? -31.347 32.130 15.462 1.00 83.31 648 LEU A C 1
ATOM 5077 O O . LEU A 1 648 ? -31.727 33.110 14.823 1.00 83.31 648 LEU A O 1
ATOM 5081 N N . SER A 1 649 ? -30.204 31.503 15.169 1.00 88.88 649 SER A N 1
ATOM 5082 C CA . SER A 1 649 ? -29.312 31.886 14.059 1.00 88.88 649 SER A CA 1
ATOM 5083 C C . SER A 1 649 ? -29.113 30.757 13.049 1.00 88.88 649 SER A C 1
ATOM 5085 O O . SER A 1 649 ? -29.448 29.605 13.330 1.00 88.88 649 SER A O 1
ATOM 5087 N N . ASP A 1 650 ? -28.565 31.086 11.879 1.00 90.25 650 ASP A N 1
ATOM 5088 C CA . ASP A 1 650 ? -28.321 30.148 10.786 1.00 90.25 650 ASP A CA 1
ATOM 5089 C C . ASP A 1 650 ? -26.879 30.188 10.262 1.00 90.25 650 ASP A C 1
ATOM 5091 O O . ASP A 1 650 ? -26.175 31.195 10.377 1.00 90.25 650 ASP A O 1
ATOM 5095 N N . VAL A 1 651 ? -26.427 29.066 9.696 1.00 91.69 651 VAL A N 1
ATOM 5096 C CA . VAL A 1 651 ? -25.103 28.922 9.075 1.00 91.69 651 VAL A CA 1
ATOM 5097 C C . VAL A 1 651 ? -25.224 28.194 7.739 1.00 91.69 651 VAL A C 1
ATOM 5099 O O . VAL A 1 651 ? -25.816 27.119 7.649 1.00 91.69 651 VAL A O 1
ATOM 5102 N N . THR A 1 652 ? -24.610 28.751 6.691 1.00 93.00 652 THR A N 1
ATOM 5103 C CA . THR A 1 652 ? -24.496 28.090 5.383 1.00 93.00 652 THR A CA 1
ATOM 5104 C C . THR A 1 652 ? -23.334 27.097 5.369 1.00 93.00 652 THR A C 1
ATOM 5106 O O . THR A 1 652 ? -22.182 27.465 5.602 1.00 93.00 652 THR A O 1
ATOM 5109 N N . ILE A 1 653 ? -23.630 25.848 5.026 1.00 93.31 653 ILE A N 1
ATOM 5110 C CA . ILE A 1 653 ? -22.687 24.736 4.929 1.00 93.31 653 ILE A CA 1
ATOM 5111 C C . ILE A 1 653 ? -22.492 24.380 3.456 1.00 93.31 653 ILE A C 1
ATOM 5113 O O . ILE A 1 653 ? -23.453 24.214 2.707 1.00 93.31 653 ILE A O 1
ATOM 5117 N N . LYS A 1 654 ? -21.234 24.237 3.041 1.00 94.00 654 LYS A N 1
ATOM 5118 C CA . LYS A 1 654 ? -20.831 23.761 1.716 1.00 94.00 654 LYS A CA 1
ATOM 5119 C C . LYS A 1 654 ? -20.259 22.357 1.830 1.00 94.00 654 LYS A C 1
ATOM 5121 O O . LYS A 1 654 ? -19.294 22.143 2.560 1.00 94.00 654 LYS A O 1
ATOM 5126 N N . VAL A 1 655 ? -20.817 21.417 1.078 1.00 93.69 655 VAL A N 1
ATOM 5127 C CA . VAL A 1 655 ? -20.331 20.036 0.988 1.00 93.69 655 VAL A CA 1
ATOM 5128 C C . VAL A 1 655 ? -19.774 19.820 -0.405 1.00 93.69 655 VAL A C 1
ATOM 5130 O O . VAL A 1 655 ? -20.471 20.017 -1.398 1.00 93.69 655 VAL A O 1
ATOM 5133 N N . THR A 1 656 ? -18.507 19.429 -0.473 1.00 93.62 656 THR A N 1
ATOM 5134 C CA . THR A 1 656 ? -17.803 19.121 -1.717 1.00 93.62 656 THR A CA 1
ATOM 5135 C C . THR A 1 656 ? -17.535 17.628 -1.795 1.00 93.62 656 THR A C 1
ATOM 5137 O O . THR A 1 656 ? -16.929 17.079 -0.879 1.00 93.62 656 THR A O 1
ATOM 5140 N N . LEU A 1 657 ? -17.964 16.988 -2.880 1.00 93.19 657 LEU A N 1
ATOM 5141 C CA . LEU A 1 657 ? -17.666 15.596 -3.204 1.00 93.19 657 LEU A CA 1
ATOM 5142 C C . LEU A 1 657 ? -16.613 15.554 -4.312 1.00 93.19 657 LEU A C 1
ATOM 5144 O O . LEU A 1 657 ? -16.839 16.081 -5.399 1.00 93.19 657 LEU A O 1
ATOM 5148 N N . CYS A 1 658 ? -15.482 14.906 -4.049 1.00 91.44 658 CYS A N 1
ATOM 5149 C CA . CYS A 1 658 ? -14.484 14.552 -5.051 1.00 91.44 658 CYS A CA 1
ATOM 5150 C C . CYS A 1 658 ? -14.198 13.056 -4.938 1.00 91.44 658 CYS A C 1
ATOM 5152 O O . CYS A 1 658 ? -13.461 12.602 -4.067 1.00 91.44 658 CYS A O 1
ATOM 5154 N N . SER A 1 659 ? -14.822 12.270 -5.809 1.00 89.38 659 SER A N 1
ATOM 5155 C CA . SER A 1 659 ? -14.719 10.819 -5.724 1.00 89.38 659 SER A CA 1
ATOM 5156 C C . SER A 1 659 ? -13.490 10.282 -6.457 1.00 89.38 659 SER A C 1
ATOM 5158 O O . SER A 1 659 ? -13.275 10.612 -7.619 1.00 89.38 659 SER A O 1
ATOM 5160 N N . ASN A 1 660 ? -12.745 9.374 -5.822 1.00 86.62 660 ASN A N 1
ATOM 5161 C CA . ASN A 1 660 ? -11.779 8.497 -6.497 1.00 86.62 660 ASN A CA 1
ATOM 5162 C C . ASN A 1 660 ? -12.173 7.019 -6.413 1.00 86.62 660 ASN A C 1
ATOM 5164 O O . ASN A 1 660 ? -11.328 6.132 -6.543 1.00 86.62 660 ASN A O 1
ATOM 5168 N N . THR A 1 661 ? -13.460 6.753 -6.212 1.00 85.31 661 THR A N 1
ATOM 5169 C CA . THR A 1 661 ? -14.024 5.410 -6.139 1.00 85.31 661 THR A CA 1
ATOM 5170 C C . THR A 1 661 ? -15.280 5.355 -6.995 1.00 85.31 661 THR A C 1
ATOM 5172 O O . THR A 1 661 ? -16.262 6.043 -6.714 1.00 85.31 661 THR A O 1
ATOM 5175 N N . VAL A 1 662 ? -15.282 4.510 -8.025 1.00 86.94 662 VAL A N 1
ATOM 5176 C CA . VAL A 1 662 ? -16.468 4.288 -8.864 1.00 86.94 662 VAL A CA 1
ATOM 5177 C C . VAL A 1 662 ? -17.504 3.508 -8.051 1.00 86.94 662 VAL A C 1
ATOM 5179 O O . VAL A 1 662 ? -17.426 2.288 -7.925 1.00 86.94 662 VAL A O 1
ATOM 5182 N N . LYS A 1 663 ? -18.445 4.225 -7.428 1.00 86.31 663 LYS A N 1
ATOM 5183 C CA . LYS A 1 663 ? -19.527 3.662 -6.607 1.00 86.31 663 LYS A CA 1
ATOM 5184 C C . LYS A 1 663 ? -20.732 4.601 -6.541 1.00 86.31 663 LYS A C 1
ATOM 5186 O O . LYS A 1 663 ? -20.659 5.784 -6.883 1.00 86.31 663 LYS A O 1
ATOM 5191 N N . THR A 1 664 ? -21.850 4.066 -6.060 1.00 90.88 664 THR A N 1
ATOM 5192 C CA . THR A 1 664 ? -23.032 4.848 -5.680 1.00 90.88 664 THR A CA 1
ATOM 5193 C C . THR A 1 664 ? -22.984 5.159 -4.185 1.00 90.88 664 THR A C 1
ATOM 5195 O O . THR A 1 664 ? -22.864 4.254 -3.362 1.00 90.88 664 THR A O 1
ATOM 5198 N N . TYR A 1 665 ? -23.088 6.437 -3.838 1.00 90.19 665 TYR A N 1
ATOM 5199 C CA . TYR A 1 665 ? -23.099 6.954 -2.475 1.00 90.19 665 TYR A CA 1
ATOM 5200 C C . TYR A 1 665 ? -24.532 7.018 -1.958 1.00 90.19 665 TYR A C 1
ATOM 5202 O O . TYR A 1 665 ? -25.411 7.605 -2.593 1.00 90.19 665 TYR A O 1
ATOM 5210 N N . ARG A 1 666 ? -24.743 6.406 -0.794 1.00 91.62 666 ARG A N 1
ATOM 5211 C CA . ARG A 1 666 ? -25.956 6.502 0.025 1.00 91.62 666 ARG A CA 1
ATOM 5212 C C . ARG A 1 666 ? -25.516 6.708 1.468 1.00 91.62 666 ARG A C 1
ATOM 5214 O O . ARG A 1 666 ? -25.512 5.767 2.256 1.00 91.62 666 ARG A O 1
ATOM 5221 N N . LEU A 1 667 ? -25.009 7.902 1.743 1.00 92.56 667 LEU A N 1
ATOM 5222 C CA . LEU A 1 667 ? -24.400 8.259 3.025 1.00 92.56 667 LEU A CA 1
ATOM 5223 C C . LEU A 1 667 ? -25.299 9.242 3.776 1.00 92.56 667 LEU A C 1
ATOM 5225 O O . LEU A 1 667 ? -26.342 9.644 3.267 1.00 92.56 667 LEU A O 1
ATOM 5229 N N . ALA A 1 668 ? -24.899 9.637 4.979 1.00 91.56 668 ALA A N 1
ATOM 5230 C CA . ALA A 1 668 ? -25.586 10.670 5.743 1.00 91.56 668 ALA A CA 1
ATOM 5231 C C . ALA A 1 668 ? -24.573 11.671 6.300 1.00 91.56 668 ALA A C 1
ATOM 5233 O O . ALA A 1 668 ? -23.542 11.282 6.851 1.00 91.56 668 ALA A O 1
ATOM 5234 N N . LEU A 1 669 ? -24.871 12.960 6.153 1.00 92.69 669 LEU A N 1
ATOM 5235 C CA . LEU A 1 669 ? -24.222 14.022 6.907 1.00 92.69 669 LEU A CA 1
ATOM 5236 C C . LEU A 1 669 ? -24.862 14.066 8.291 1.00 92.69 669 LEU A C 1
ATOM 5238 O O . LEU A 1 669 ? -26.082 14.188 8.392 1.00 92.69 669 LEU A O 1
ATOM 5242 N N . VAL A 1 670 ? -24.054 13.985 9.341 1.00 91.75 670 VAL A N 1
ATOM 5243 C CA . VAL A 1 670 ? -24.537 14.066 10.719 1.00 91.75 670 VAL A CA 1
ATOM 5244 C C . VAL A 1 670 ? -23.991 15.293 11.425 1.00 91.75 670 VAL A C 1
ATOM 5246 O O . VAL A 1 670 ? -22.86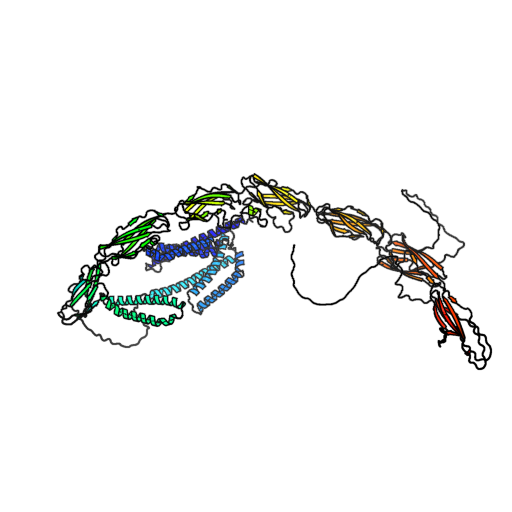9 15.735 11.157 1.00 91.75 670 VAL A O 1
ATOM 5249 N N . VAL A 1 671 ? -24.823 15.849 12.302 1.00 90.56 671 VAL A N 1
ATOM 5250 C CA . VAL A 1 671 ? -24.515 16.997 13.151 1.00 90.56 671 VAL A CA 1
ATOM 5251 C C . VAL A 1 671 ? -24.325 16.491 14.569 1.00 90.56 671 VAL A C 1
ATOM 5253 O O . VAL A 1 671 ? -25.276 16.042 15.207 1.00 90.56 671 VAL A O 1
ATOM 5256 N N . ASP A 1 672 ? -23.099 16.584 15.060 1.00 88.25 672 ASP A N 1
ATOM 5257 C CA . ASP A 1 672 ? -22.764 16.318 16.451 1.00 88.25 672 ASP A CA 1
ATOM 5258 C C . ASP A 1 672 ? -22.764 17.653 17.208 1.00 88.25 672 ASP A C 1
ATOM 5260 O O . ASP A 1 672 ? -22.209 18.645 16.723 1.00 88.25 672 ASP A O 1
ATOM 5264 N N . VAL A 1 673 ? -23.384 17.699 18.389 1.00 83.94 673 VAL A N 1
ATOM 5265 C CA . VAL A 1 673 ? -23.468 18.915 19.213 1.00 83.94 673 VAL A CA 1
ATOM 5266 C C . VAL A 1 673 ? -22.694 18.696 20.506 1.00 83.94 673 VAL A C 1
ATOM 5268 O O . VAL A 1 673 ? -22.981 17.780 21.283 1.00 83.94 673 VAL A O 1
ATOM 5271 N N . GLU A 1 674 ? -21.705 19.555 20.742 1.00 79.31 674 GLU A N 1
ATOM 5272 C CA . GLU A 1 674 ? -20.809 19.464 21.893 1.00 79.31 674 GLU A CA 1
ATOM 5273 C C . GLU A 1 674 ? -21.605 19.566 23.207 1.00 79.31 674 GLU A C 1
ATOM 5275 O O . GLU A 1 674 ? -22.377 20.502 23.410 1.00 79.31 674 GLU A O 1
ATOM 5280 N N . GLY A 1 675 ? -21.441 18.581 24.095 1.00 66.88 675 GLY A N 1
ATOM 5281 C CA . GLY A 1 675 ? -22.143 18.521 25.385 1.00 66.88 675 GLY A CA 1
ATOM 5282 C C . GLY A 1 675 ? -23.586 18.002 25.335 1.00 66.88 675 GLY A C 1
ATOM 5283 O O . GLY A 1 675 ? -24.187 17.828 26.390 1.00 66.88 675 GLY A O 1
ATOM 5284 N N . VAL A 1 676 ? -24.133 17.718 24.147 1.00 70.69 676 VAL A N 1
ATOM 5285 C CA . VAL A 1 676 ? -25.499 17.192 23.965 1.00 70.69 676 VAL A CA 1
ATOM 5286 C C . VAL A 1 676 ? -25.456 15.734 23.497 1.00 70.69 676 VAL A C 1
ATOM 5288 O O . VAL A 1 676 ? -26.087 14.876 24.110 1.00 70.69 676 VAL A O 1
ATOM 5291 N N . GLY A 1 677 ? -24.691 15.437 22.442 1.00 69.06 677 GLY A N 1
ATOM 5292 C CA . GLY A 1 677 ? -24.568 14.089 21.884 1.00 69.06 677 GLY A CA 1
ATOM 5293 C C . GLY A 1 677 ? -24.093 14.066 20.429 1.00 69.06 677 GLY A C 1
ATOM 5294 O O . GLY A 1 677 ? -24.012 15.101 19.765 1.00 69.06 677 GLY A O 1
ATOM 5295 N N . GLU A 1 678 ? -23.780 12.866 19.945 1.00 80.31 678 GLU A N 1
ATOM 5296 C CA . GLU A 1 678 ? -23.469 12.596 18.537 1.00 80.31 678 GLU A CA 1
ATOM 5297 C C . GLU A 1 678 ? -24.754 12.282 17.747 1.00 80.31 678 GLU A C 1
ATOM 5299 O O . GLU A 1 678 ? -25.722 11.779 18.315 1.00 80.31 678 GLU A O 1
ATOM 5304 N N . GLU A 1 679 ? -24.758 12.564 16.441 1.00 80.12 679 GLU A N 1
ATOM 5305 C CA . GLU A 1 679 ? -25.849 12.251 15.499 1.00 80.12 679 GLU A CA 1
ATOM 5306 C C . GLU A 1 679 ? -27.212 12.907 15.827 1.00 80.12 679 GLU A C 1
ATOM 5308 O O . GLU A 1 679 ? -28.272 12.348 15.553 1.00 80.12 679 GLU A O 1
ATOM 5313 N N . ILE A 1 680 ? -27.202 14.132 16.369 1.00 81.50 680 ILE A N 1
ATOM 5314 C CA . ILE A 1 680 ? -28.412 14.889 16.758 1.00 81.50 680 ILE A CA 1
ATOM 5315 C C . ILE A 1 680 ? -29.301 15.219 15.548 1.00 81.50 680 ILE A C 1
ATOM 5317 O O . ILE A 1 680 ? -30.527 15.212 15.648 1.00 81.50 680 ILE A O 1
ATOM 5321 N N . GLY A 1 681 ? -28.685 15.515 14.401 1.00 82.19 681 GLY A N 1
ATOM 5322 C CA . GLY A 1 681 ? -29.370 15.765 13.133 1.00 82.19 681 GLY A CA 1
ATOM 5323 C C . GLY A 1 681 ? -28.721 14.969 12.011 1.00 82.19 681 GLY A C 1
ATOM 5324 O O . GLY A 1 681 ? -27.495 14.896 11.944 1.00 82.19 681 GLY A O 1
ATOM 5325 N N . THR A 1 682 ? -29.527 14.382 11.124 1.00 88.38 682 THR A N 1
ATOM 5326 C CA . THR A 1 682 ? -29.036 13.577 9.997 1.00 88.38 682 THR A CA 1
ATOM 5327 C C . THR A 1 682 ? -29.645 14.062 8.685 1.00 88.38 682 THR A C 1
ATOM 5329 O O . THR A 1 682 ? -30.846 14.309 8.605 1.00 88.38 682 THR A O 1
ATOM 5332 N N . LEU A 1 683 ? -28.810 14.215 7.658 1.00 92.19 683 LEU A N 1
ATOM 5333 C CA . LEU A 1 683 ? -29.208 14.664 6.327 1.00 92.19 683 LEU A CA 1
ATOM 5334 C C . LEU A 1 683 ? -28.653 13.686 5.274 1.00 92.19 683 LEU A C 1
ATOM 5336 O O . LEU A 1 683 ? -27.431 13.561 5.146 1.00 92.19 683 LEU A O 1
ATOM 5340 N N . PRO A 1 684 ? -29.504 12.953 4.532 1.00 93.44 684 PRO A N 1
ATOM 5341 C CA . PRO A 1 684 ? -29.051 11.945 3.577 1.00 93.44 684 PRO A CA 1
ATOM 5342 C C . PRO A 1 684 ? -28.311 12.563 2.382 1.00 93.44 684 PRO A C 1
ATOM 5344 O O . PRO A 1 684 ? -28.676 13.627 1.881 1.00 93.44 684 PRO A O 1
ATOM 5347 N N . ILE A 1 685 ? -27.281 11.859 1.907 1.00 94.44 685 ILE A N 1
ATOM 5348 C CA . ILE A 1 685 ? -26.447 12.213 0.756 1.00 94.44 685 ILE A CA 1
ATOM 5349 C C . ILE A 1 685 ? -26.568 11.134 -0.325 1.00 94.44 685 ILE A C 1
ATOM 5351 O O . ILE A 1 685 ? -26.247 9.963 -0.088 1.00 94.44 685 ILE A O 1
ATOM 5355 N N . TYR A 1 686 ? -26.935 11.552 -1.537 1.00 93.44 686 TYR A N 1
ATOM 5356 C CA . TYR A 1 686 ? -27.006 10.713 -2.732 1.00 93.44 686 TYR A CA 1
ATOM 5357 C C . TYR A 1 686 ? -26.045 11.210 -3.814 1.00 93.44 686 TYR A C 1
ATOM 5359 O O . TYR A 1 686 ? -26.026 12.392 -4.154 1.00 93.44 686 TYR A O 1
ATOM 5367 N N . ALA A 1 687 ? -25.248 10.301 -4.376 1.00 93.62 687 ALA A N 1
ATOM 5368 C CA . ALA A 1 687 ? -24.392 10.582 -5.529 1.00 93.62 687 ALA A CA 1
ATOM 5369 C C . ALA A 1 687 ? -24.054 9.293 -6.286 1.00 93.62 687 ALA A C 1
ATOM 5371 O O . ALA A 1 687 ? -24.033 8.209 -5.701 1.00 93.62 687 ALA A O 1
ATOM 5372 N N . ARG A 1 688 ? -23.717 9.386 -7.570 1.00 92.50 688 ARG A N 1
ATOM 5373 C CA . ARG A 1 688 ? -23.187 8.265 -8.354 1.00 92.50 688 ARG A CA 1
ATOM 5374 C C . ARG A 1 688 ? -21.921 8.712 -9.077 1.00 92.50 688 ARG A C 1
ATOM 5376 O O . ARG A 1 688 ? -21.978 9.550 -9.968 1.00 92.50 688 ARG A O 1
ATOM 5383 N N . CYS A 1 689 ? -20.778 8.149 -8.690 1.00 91.69 689 CYS A N 1
ATOM 5384 C CA . CYS A 1 689 ? -19.518 8.416 -9.377 1.00 91.69 689 CYS A CA 1
ATOM 5385 C C . CYS A 1 689 ? -19.416 7.543 -10.628 1.00 91.69 689 CYS A C 1
ATOM 5387 O O . CYS A 1 689 ? -19.526 6.318 -10.534 1.00 91.69 689 CYS A O 1
ATOM 5389 N N . CYS A 1 690 ? -19.212 8.179 -11.781 1.00 89.00 690 CYS A N 1
ATOM 5390 C CA . CYS A 1 690 ? -19.058 7.520 -13.073 1.00 89.00 690 CYS A CA 1
ATOM 5391 C C . CYS A 1 690 ? -17.755 7.961 -13.746 1.00 89.00 690 CYS A C 1
ATOM 5393 O O . CYS A 1 690 ? -17.305 9.099 -13.590 1.00 89.00 690 CYS A O 1
ATOM 5395 N N . VAL A 1 691 ? -17.178 7.064 -14.542 1.00 89.38 691 VAL A N 1
ATOM 5396 C CA . VAL A 1 691 ? -16.037 7.360 -15.412 1.00 89.38 691 VAL A CA 1
ATOM 5397 C C . VAL A 1 691 ? -16.555 7.419 -16.849 1.00 89.38 691 VAL A C 1
ATOM 5399 O O . VAL A 1 691 ? -17.243 6.486 -17.260 1.00 89.38 691 VAL A O 1
ATOM 5402 N N . PRO A 1 692 ? -16.292 8.498 -17.604 1.00 87.94 692 PRO A N 1
ATOM 5403 C CA . PRO A 1 692 ? -16.639 8.570 -19.022 1.00 87.94 692 PRO A CA 1
ATOM 5404 C C . PRO A 1 692 ? -15.879 7.547 -19.869 1.00 87.94 692 PRO A C 1
ATOM 5406 O O . PRO A 1 692 ? -14.667 7.402 -19.710 1.00 87.94 692 PRO A O 1
ATOM 5409 N N . ASP A 1 693 ? -16.562 6.927 -20.830 1.00 85.06 693 ASP A N 1
ATOM 5410 C CA . ASP A 1 693 ? -15.911 6.139 -21.878 1.00 85.06 693 ASP A CA 1
ATOM 5411 C C . ASP A 1 693 ? -15.338 7.080 -22.954 1.00 85.06 693 ASP A C 1
ATOM 5413 O O . ASP A 1 693 ? -16.069 7.861 -23.576 1.00 85.06 693 ASP A O 1
ATOM 5417 N N . ILE A 1 694 ? -14.022 7.014 -23.166 1.00 90.75 694 ILE A N 1
ATOM 5418 C CA . ILE A 1 694 ? -13.294 7.822 -24.155 1.00 90.75 694 ILE A CA 1
ATOM 5419 C C . ILE A 1 694 ? -12.947 6.961 -25.362 1.00 90.75 694 ILE A C 1
ATOM 5421 O O . ILE A 1 694 ? -12.469 5.839 -25.214 1.00 90.75 694 ILE A O 1
ATOM 5425 N N . VAL A 1 695 ? -13.166 7.503 -26.560 1.00 89.94 695 VAL A N 1
ATOM 5426 C CA . VAL A 1 695 ? -12.898 6.813 -27.827 1.00 89.94 695 VAL A CA 1
ATOM 5427 C C . VAL A 1 695 ? -11.713 7.465 -28.530 1.00 89.94 695 VAL A C 1
ATOM 5429 O O . VAL A 1 695 ? -11.624 8.690 -28.603 1.00 89.94 695 VAL A O 1
ATOM 5432 N N . VAL A 1 696 ? -10.817 6.639 -29.070 1.00 91.00 696 VAL A N 1
ATOM 5433 C CA . VAL A 1 696 ? -9.739 7.085 -29.959 1.00 91.00 696 VAL A CA 1
ATOM 5434 C C . VAL A 1 696 ? -10.243 7.059 -31.399 1.00 91.00 696 VAL A C 1
ATOM 5436 O O . VAL A 1 696 ? -10.601 5.997 -31.904 1.00 91.00 696 VAL A O 1
ATOM 5439 N N . GLU A 1 697 ? -10.252 8.204 -32.079 1.00 86.94 697 GLU A N 1
ATOM 5440 C CA . GLU A 1 697 ? -10.670 8.268 -33.491 1.00 86.94 697 GLU A CA 1
ATOM 5441 C C . GLU A 1 697 ? -9.562 7.833 -34.457 1.00 86.94 697 GLU A C 1
ATOM 5443 O O . GLU A 1 697 ? -9.837 7.302 -35.531 1.00 86.94 697 GLU A O 1
ATOM 5448 N N . THR A 1 698 ? -8.303 8.028 -34.066 1.00 83.75 698 THR A N 1
ATOM 5449 C CA . THR A 1 698 ? -7.103 7.693 -34.844 1.00 83.75 698 THR A CA 1
ATOM 5450 C C . THR A 1 698 ? -6.334 6.546 -34.172 1.00 83.75 698 THR A C 1
ATOM 5452 O O . THR A 1 698 ? -5.347 6.803 -33.481 1.00 83.75 698 THR A O 1
ATOM 5455 N N . PRO A 1 699 ? -6.773 5.278 -34.313 1.00 86.12 699 PRO A N 1
ATOM 5456 C CA . PRO A 1 699 ? -6.155 4.135 -33.630 1.00 86.12 699 PRO A CA 1
ATOM 5457 C C . PRO A 1 699 ? -4.782 3.748 -34.201 1.00 86.12 699 PRO A C 1
ATOM 5459 O O . PRO A 1 699 ? -4.055 2.979 -33.577 1.00 86.12 699 PRO A O 1
ATOM 5462 N N . VAL A 1 700 ? -4.423 4.259 -35.382 1.00 90.38 700 VAL A N 1
ATOM 5463 C CA . VAL A 1 700 ? -3.122 4.043 -36.022 1.00 90.38 700 VAL A CA 1
ATOM 5464 C C . VAL A 1 700 ? -2.551 5.396 -36.439 1.00 90.38 700 VAL A C 1
ATOM 5466 O O . VAL A 1 700 ? -3.212 6.137 -37.167 1.00 90.38 700 VAL A O 1
ATOM 5469 N N . LEU A 1 701 ? -1.332 5.695 -35.994 1.00 91.19 701 LEU A N 1
ATOM 5470 C CA . LEU A 1 701 ? -0.525 6.820 -36.456 1.00 91.19 701 LEU A CA 1
ATOM 5471 C C . LEU A 1 701 ? 0.638 6.281 -37.290 1.00 91.19 701 LEU A C 1
ATOM 5473 O O . LEU A 1 701 ? 1.527 5.612 -36.760 1.00 91.19 701 LEU A O 1
ATOM 5477 N N . ASP A 1 702 ? 0.613 6.549 -38.594 1.00 90.00 702 ASP A N 1
ATOM 5478 C CA . ASP A 1 702 ? 1.678 6.156 -39.516 1.00 90.00 702 ASP A CA 1
ATOM 5479 C C . ASP A 1 702 ? 2.549 7.370 -39.849 1.00 90.00 702 ASP A C 1
ATOM 5481 O O . ASP A 1 702 ? 2.098 8.332 -40.471 1.00 90.00 702 ASP A O 1
ATOM 5485 N N . PHE A 1 703 ? 3.803 7.327 -39.406 1.00 89.69 703 PHE A N 1
ATOM 5486 C CA . PHE A 1 703 ? 4.803 8.378 -39.603 1.00 89.69 703 PHE A CA 1
ATOM 5487 C C . PHE A 1 703 ? 5.627 8.171 -40.884 1.00 89.69 703 PHE A C 1
ATOM 5489 O O . PHE A 1 703 ? 6.586 8.898 -41.134 1.00 89.69 703 PHE A O 1
ATOM 5496 N N . GLU A 1 704 ? 5.259 7.183 -41.705 1.00 90.56 704 GLU A N 1
ATOM 5497 C CA . GLU A 1 704 ? 5.910 6.853 -42.971 1.00 90.56 704 GLU A CA 1
ATOM 5498 C C . GLU A 1 704 ? 7.424 6.610 -42.820 1.00 90.56 704 GLU A C 1
ATOM 5500 O O . GLU A 1 704 ? 7.840 5.559 -42.336 1.00 90.56 704 GLU A O 1
ATOM 5505 N N . ARG A 1 705 ? 8.267 7.545 -43.278 1.00 89.75 705 ARG A N 1
ATOM 5506 C CA . ARG A 1 705 ? 9.730 7.437 -43.300 1.00 89.75 705 ARG A CA 1
ATOM 5507 C C . ARG A 1 705 ? 10.329 8.414 -42.298 1.00 89.75 705 ARG A C 1
ATOM 5509 O O . ARG A 1 705 ? 10.266 9.620 -42.512 1.00 89.75 705 ARG A O 1
ATOM 5516 N N . CYS A 1 706 ? 10.974 7.886 -41.263 1.00 90.25 706 CYS A N 1
ATOM 5517 C CA . CYS A 1 706 ? 11.590 8.685 -40.209 1.00 90.25 706 CYS A CA 1
ATOM 5518 C C . CYS A 1 706 ? 13.109 8.521 -40.226 1.00 90.25 706 CYS A C 1
ATOM 5520 O O . CYS A 1 706 ? 13.615 7.403 -40.121 1.00 90.25 706 CYS A O 1
ATOM 5522 N N . PHE A 1 707 ? 13.843 9.628 -40.319 1.00 90.62 707 PHE A N 1
ATOM 5523 C CA . PHE A 1 707 ? 15.290 9.621 -40.091 1.00 90.62 707 PHE A CA 1
ATOM 5524 C C . PHE A 1 707 ? 15.617 9.277 -38.629 1.00 90.62 707 PHE A C 1
ATOM 5526 O O . PHE A 1 707 ? 14.915 9.725 -37.720 1.00 90.62 707 PHE A O 1
ATOM 5533 N N . LEU A 1 708 ? 16.666 8.476 -38.412 1.00 89.06 708 LEU A N 1
ATOM 5534 C CA . LEU A 1 708 ? 17.115 8.087 -37.070 1.00 89.06 708 LEU A CA 1
ATOM 5535 C C . LEU A 1 708 ? 17.391 9.314 -36.195 1.00 89.06 708 LEU A C 1
ATOM 5537 O O . LEU A 1 708 ? 17.989 10.275 -36.661 1.00 89.06 708 LEU A O 1
ATOM 5541 N N . ASP A 1 709 ? 16.971 9.277 -34.932 1.00 86.81 709 ASP A N 1
ATOM 5542 C CA . ASP A 1 709 ? 17.172 10.358 -33.952 1.00 86.81 709 ASP A CA 1
ATOM 5543 C C . ASP A 1 709 ? 16.560 11.727 -34.319 1.00 86.81 709 ASP A C 1
ATOM 5545 O O . ASP A 1 709 ? 16.788 12.711 -33.614 1.00 86.81 709 ASP A O 1
ATOM 5549 N N . HIS A 1 710 ? 15.733 11.803 -35.367 1.00 88.25 710 HIS A N 1
ATOM 5550 C CA . HIS A 1 710 ? 14.982 13.007 -35.723 1.00 88.25 710 HIS A CA 1
ATOM 5551 C C . HIS A 1 710 ? 13.540 12.929 -35.189 1.00 88.25 710 HIS A C 1
ATOM 5553 O O . HIS A 1 710 ? 12.867 11.927 -35.449 1.00 88.25 710 HIS A O 1
ATOM 5559 N N . PRO A 1 711 ? 13.047 13.939 -34.446 1.00 90.06 711 PRO A N 1
ATOM 5560 C CA . PRO A 1 711 ? 11.702 13.919 -33.876 1.00 90.06 711 PRO A CA 1
ATOM 5561 C C . PRO A 1 711 ? 10.633 14.239 -34.930 1.00 90.06 711 PRO A C 1
ATOM 5563 O O . PRO A 1 711 ? 10.737 15.233 -35.644 1.00 90.06 711 PRO A O 1
ATOM 5566 N N . TYR A 1 712 ? 9.575 13.430 -34.984 1.00 89.94 712 TYR A N 1
ATOM 5567 C CA . TYR A 1 712 ? 8.385 13.679 -35.806 1.00 89.94 712 TYR A CA 1
ATOM 5568 C C . TYR A 1 712 ? 7.147 13.780 -34.920 1.00 89.94 712 TYR A C 1
ATOM 5570 O O . TYR A 1 712 ? 6.973 12.946 -34.039 1.00 89.94 712 TYR A O 1
ATOM 5578 N N . GLU A 1 713 ? 6.266 14.751 -35.167 1.00 91.19 713 GLU A N 1
ATOM 5579 C CA . GLU A 1 713 ? 5.040 14.961 -34.383 1.00 91.19 713 GLU A CA 1
ATOM 5580 C C . GLU A 1 713 ? 3.782 14.637 -35.209 1.00 91.19 713 GLU A C 1
ATOM 5582 O O . GLU A 1 713 ? 3.625 15.112 -36.335 1.00 91.19 713 GLU A O 1
ATOM 5587 N N . GLN A 1 714 ? 2.862 13.856 -34.639 1.00 91.56 714 GLN A N 1
ATOM 5588 C CA . GLN A 1 714 ? 1.485 13.676 -35.124 1.00 91.56 714 GLN A CA 1
ATOM 5589 C C . GLN A 1 714 ? 0.502 13.763 -33.953 1.00 91.56 714 GLN A C 1
ATOM 5591 O O . GLN A 1 714 ? 0.903 13.685 -32.798 1.00 91.56 714 GLN A O 1
ATOM 5596 N N . ARG A 1 715 ? -0.797 13.927 -34.222 1.00 91.94 715 ARG A N 1
ATOM 5597 C CA . ARG A 1 715 ? -1.811 14.133 -33.175 1.00 91.94 715 ARG A CA 1
ATOM 5598 C C . ARG A 1 715 ? -2.820 12.994 -33.117 1.00 91.94 715 ARG A C 1
ATOM 5600 O O . ARG A 1 715 ? -3.409 12.641 -34.135 1.00 91.94 715 ARG A O 1
ATOM 5607 N N . VAL A 1 716 ? -3.062 12.477 -31.914 1.00 91.75 716 VAL A N 1
ATOM 5608 C CA . VAL A 1 716 ? -4.150 11.534 -31.619 1.00 91.75 716 VAL A CA 1
ATOM 5609 C C . VAL A 1 716 ? -5.394 12.316 -31.220 1.00 91.75 716 VAL A C 1
ATOM 5611 O O . VAL A 1 716 ? -5.331 13.153 -30.322 1.00 91.75 716 VAL A O 1
ATOM 5614 N N . ARG A 1 717 ? -6.541 12.023 -31.836 1.00 91.88 717 ARG A N 1
ATOM 5615 C CA . ARG A 1 717 ? -7.824 12.645 -31.474 1.00 91.88 717 ARG A CA 1
ATOM 5616 C C . ARG A 1 717 ? -8.598 11.757 -30.496 1.00 91.88 717 ARG A C 1
ATOM 5618 O O . ARG A 1 717 ? -8.979 10.635 -30.840 1.00 91.88 717 ARG A O 1
ATOM 5625 N N . LEU A 1 718 ? -8.819 12.270 -29.286 1.00 92.31 718 LEU A N 1
ATOM 5626 C CA . LEU A 1 718 ? -9.572 11.626 -28.208 1.00 92.31 718 LEU A CA 1
ATOM 5627 C C . LEU A 1 718 ? -10.945 12.284 -28.078 1.00 92.31 718 LEU A C 1
ATOM 5629 O O . LEU A 1 718 ? -11.025 13.494 -27.883 1.00 92.31 718 LEU A O 1
ATOM 5633 N N . THR A 1 719 ? -12.019 11.500 -28.133 1.00 91.81 719 THR A N 1
ATOM 5634 C CA . THR A 1 719 ? -13.393 12.022 -28.114 1.00 91.81 719 THR A CA 1
ATOM 5635 C C . THR A 1 719 ? -14.154 11.543 -26.884 1.00 91.81 719 THR A C 1
ATOM 5637 O O . THR A 1 719 ? -14.281 10.341 -26.635 1.00 91.81 719 THR A O 1
ATOM 5640 N N . ASN A 1 720 ? -14.693 12.500 -26.120 1.00 92.75 720 ASN A N 1
ATOM 5641 C CA . ASN A 1 720 ? -15.563 12.251 -24.975 1.00 92.75 720 ASN A CA 1
ATOM 5642 C C . ASN A 1 720 ? -17.030 12.403 -25.385 1.00 92.75 720 ASN A C 1
ATOM 5644 O O . ASN A 1 720 ? -17.537 13.512 -25.530 1.00 92.75 720 ASN A O 1
ATOM 5648 N N . SER A 1 721 ? -17.740 11.286 -25.537 1.00 87.75 721 SER A N 1
ATOM 5649 C CA . SER A 1 721 ? -19.171 11.289 -25.886 1.00 87.75 721 SER A CA 1
ATOM 5650 C C . SER A 1 721 ? -20.103 11.507 -24.678 1.00 87.75 721 SER A C 1
ATOM 5652 O O . SER A 1 721 ? -21.298 11.787 -24.841 1.00 87.75 721 SER A O 1
ATOM 5654 N N . SER A 1 722 ? -19.562 11.415 -23.460 1.00 88.94 722 SER A N 1
ATOM 5655 C CA . SER A 1 722 ? -20.298 11.511 -22.199 1.00 88.94 722 SER A CA 1
ATOM 5656 C C . SER A 1 722 ? -20.646 12.963 -21.828 1.00 88.94 722 SER A C 1
ATOM 5658 O O . SER A 1 722 ? -19.926 13.894 -22.197 1.00 88.94 722 SER A O 1
ATOM 5660 N N . PRO A 1 723 ? -21.731 13.196 -21.058 1.00 88.75 723 PRO A N 1
ATOM 5661 C CA . PRO A 1 723 ? -22.008 14.492 -20.428 1.00 88.75 723 PRO A CA 1
ATOM 5662 C C . PRO A 1 723 ? -21.070 14.838 -19.255 1.00 88.75 723 PRO A C 1
ATOM 5664 O O . PRO A 1 723 ? -21.177 15.931 -18.703 1.00 88.75 723 PRO A O 1
ATOM 5667 N N . LEU A 1 724 ? -20.185 13.926 -18.855 1.00 89.50 724 LEU A N 1
ATOM 5668 C CA . LEU A 1 724 ? -19.272 14.086 -17.725 1.00 89.50 724 LEU A CA 1
ATOM 5669 C C . LEU A 1 724 ? -17.851 14.429 -18.196 1.00 89.50 724 LEU A C 1
ATOM 5671 O O . LEU A 1 724 ? -17.439 14.037 -19.285 1.00 89.50 724 LEU A O 1
ATOM 5675 N N . LEU A 1 725 ? -17.099 15.149 -17.362 1.00 90.06 725 LEU A N 1
ATOM 5676 C CA . LEU A 1 725 ? -15.692 15.491 -17.606 1.00 90.06 725 LEU A CA 1
ATOM 5677 C C . LEU A 1 725 ? -14.797 14.251 -17.526 1.00 90.06 725 LEU A C 1
ATOM 5679 O O . LEU A 1 725 ? -14.993 13.407 -16.654 1.00 90.06 725 LEU A O 1
ATOM 5683 N N . ALA A 1 726 ? -13.778 14.177 -18.380 1.00 90.06 726 ALA A N 1
ATOM 5684 C CA . ALA A 1 726 ? -12.784 13.108 -18.348 1.00 90.06 726 ALA A CA 1
ATOM 5685 C C . ALA A 1 726 ? -11.367 13.661 -18.179 1.00 90.06 726 ALA A C 1
ATOM 5687 O O . ALA A 1 726 ? -11.075 14.795 -18.555 1.00 90.06 726 ALA A O 1
ATOM 5688 N N . CYS A 1 727 ? -10.478 12.847 -17.621 1.00 90.00 727 CYS A N 1
ATOM 5689 C CA . CYS A 1 727 ? -9.051 13.134 -17.519 1.00 90.00 727 CYS A CA 1
ATOM 5690 C C . CYS A 1 727 ? -8.289 11.961 -18.134 1.00 90.00 727 CYS A C 1
ATOM 5692 O O . CYS A 1 727 ? -8.573 10.808 -17.799 1.00 90.00 727 CYS A O 1
ATOM 5694 N N . TYR A 1 728 ? -7.361 12.252 -19.040 1.00 89.88 728 TYR A N 1
ATOM 5695 C CA . TYR A 1 728 ? -6.562 11.246 -19.733 1.00 89.88 728 TYR A CA 1
ATOM 5696 C C . TYR A 1 728 ? -5.074 11.464 -19.476 1.00 89.88 728 TYR A C 1
ATOM 5698 O O . TYR A 1 728 ? -4.630 12.575 -19.167 1.00 89.88 728 TYR A O 1
ATOM 5706 N N . GLY A 1 729 ? -4.307 10.390 -19.617 1.00 88.12 729 GLY A N 1
ATOM 5707 C CA . GLY A 1 729 ? -2.860 10.429 -19.539 1.00 88.12 729 GLY A CA 1
ATOM 5708 C C . GLY A 1 729 ? -2.216 9.361 -20.388 1.00 88.12 729 GLY A C 1
ATOM 5709 O O . GLY A 1 729 ? -2.590 8.192 -20.343 1.00 88.12 729 GLY A O 1
ATOM 5710 N N . MET A 1 730 ? -1.219 9.780 -21.143 1.00 88.50 730 MET A N 1
ATOM 5711 C CA . MET A 1 730 ? -0.280 8.925 -21.832 1.00 88.50 730 MET A CA 1
ATOM 5712 C C . MET A 1 730 ? 0.588 8.197 -20.800 1.00 88.50 730 MET A C 1
ATOM 5714 O O . MET A 1 730 ? 1.120 8.825 -19.881 1.00 88.50 730 MET A O 1
ATOM 5718 N N . LEU A 1 731 ? 0.684 6.874 -20.924 1.00 86.25 731 LEU A N 1
ATOM 5719 C CA . LEU A 1 731 ? 1.553 6.051 -20.087 1.00 86.25 731 LEU A CA 1
ATOM 5720 C C . LEU A 1 731 ? 2.978 6.054 -20.645 1.00 86.25 731 LEU A C 1
ATOM 5722 O O . LEU A 1 731 ? 3.170 6.097 -21.861 1.00 86.25 731 LEU A O 1
ATOM 5726 N N . ASP A 1 732 ? 3.960 5.977 -19.748 1.00 81.06 732 ASP A N 1
ATOM 5727 C CA . ASP A 1 732 ? 5.368 5.903 -20.127 1.00 81.06 732 ASP A CA 1
ATOM 5728 C C . ASP A 1 732 ? 5.676 4.592 -20.865 1.00 81.06 732 ASP A C 1
ATOM 5730 O O . ASP A 1 732 ? 5.054 3.550 -20.627 1.00 81.06 732 ASP A O 1
ATOM 5734 N N . GLN A 1 733 ? 6.653 4.650 -21.771 1.00 80.62 733 GLN A N 1
ATOM 5735 C CA . GLN A 1 733 ? 7.149 3.473 -22.476 1.00 80.62 733 GLN A CA 1
ATOM 5736 C C . GLN A 1 733 ? 7.802 2.495 -21.486 1.00 80.62 733 GLN A C 1
ATOM 5738 O O . GLN A 1 733 ? 8.541 2.899 -20.586 1.00 80.62 733 GLN A O 1
ATOM 5743 N N . GLU A 1 734 ? 7.534 1.198 -21.656 1.00 74.94 734 GLU A N 1
ATOM 5744 C CA . GLU A 1 734 ? 8.162 0.148 -20.848 1.00 74.94 734 GLU A CA 1
ATOM 5745 C C . GLU A 1 734 ? 9.693 0.181 -21.024 1.00 74.94 734 GLU A C 1
ATOM 5747 O O . GLU A 1 734 ? 10.204 0.458 -22.110 1.00 74.94 734 GLU A O 1
ATOM 5752 N N . HIS A 1 735 ? 10.439 -0.048 -19.938 1.00 67.62 735 HIS A N 1
ATOM 5753 C CA . HIS A 1 735 ? 11.894 0.099 -19.947 1.00 67.62 735 HIS A CA 1
ATOM 5754 C C . HIS A 1 735 ? 12.559 -1.017 -20.766 1.00 67.62 735 HIS A C 1
ATOM 5756 O O . HIS A 1 735 ? 12.703 -2.143 -20.293 1.00 67.62 735 HIS A O 1
ATOM 5762 N N . GLU A 1 736 ? 12.995 -0.681 -21.978 1.00 71.88 736 GLU A N 1
ATOM 5763 C CA . GLU A 1 736 ? 13.855 -1.518 -22.816 1.00 71.88 736 GLU A CA 1
ATOM 5764 C C . GLU A 1 736 ? 15.298 -0.987 -22.787 1.00 71.88 736 GLU A C 1
ATOM 5766 O O . GLU A 1 736 ? 15.525 0.219 -22.855 1.00 71.88 736 GLU A O 1
ATOM 5771 N N . GLU A 1 737 ? 16.296 -1.877 -22.718 1.00 70.00 737 GLU A N 1
ATOM 5772 C CA . GLU A 1 737 ? 17.720 -1.489 -22.676 1.00 70.00 737 GLU A CA 1
ATOM 5773 C C . GLU A 1 737 ? 18.194 -0.797 -23.972 1.00 70.00 737 GLU A C 1
ATOM 5775 O O . GLU A 1 737 ? 19.143 -0.013 -23.956 1.00 70.00 737 GLU A O 1
ATOM 5780 N N . SER A 1 738 ? 17.536 -1.078 -25.105 1.00 74.56 738 SER A N 1
ATOM 5781 C CA . SER A 1 738 ? 17.807 -0.455 -26.409 1.00 74.56 738 SER A CA 1
ATOM 5782 C C . SER A 1 738 ? 16.535 -0.410 -27.273 1.00 74.56 738 SER A C 1
ATOM 5784 O O . SER A 1 738 ? 16.360 -1.247 -28.161 1.00 74.56 738 SER A O 1
ATOM 5786 N N . PRO A 1 739 ? 15.617 0.540 -27.015 1.00 83.31 739 PRO A N 1
ATOM 5787 C CA . PRO A 1 739 ? 14.349 0.600 -27.729 1.00 83.31 739 PRO A CA 1
ATOM 5788 C C . PRO A 1 739 ? 14.585 0.933 -29.201 1.00 83.31 739 PRO A C 1
ATOM 5790 O O . PRO A 1 739 ? 15.353 1.836 -29.532 1.00 83.31 739 PRO A O 1
ATOM 5793 N N . SER A 1 740 ? 13.900 0.218 -30.093 1.00 84.25 740 SER A N 1
ATOM 5794 C CA . SER A 1 740 ? 13.935 0.461 -31.546 1.00 84.25 740 SER A CA 1
ATOM 5795 C C . SER A 1 740 ? 13.223 1.760 -31.952 1.00 84.25 740 SER A C 1
ATOM 5797 O O . SER A 1 740 ? 13.513 2.337 -33.007 1.00 84.25 740 SER A O 1
ATOM 5799 N N . LEU A 1 741 ? 12.317 2.236 -31.097 1.00 87.38 741 LEU A N 1
ATOM 5800 C CA . LEU A 1 741 ? 11.470 3.407 -31.281 1.00 87.38 741 LEU A CA 1
ATOM 5801 C C . LEU A 1 741 ? 11.218 4.039 -29.909 1.00 87.38 741 LEU A C 1
ATOM 5803 O O . LEU A 1 741 ? 10.796 3.347 -28.987 1.00 87.38 741 LEU A O 1
ATOM 5807 N N . LEU A 1 742 ? 11.488 5.335 -29.773 1.00 88.88 742 LEU A N 1
ATOM 5808 C CA . LEU A 1 742 ? 11.132 6.134 -28.602 1.00 88.88 742 LEU A CA 1
ATOM 5809 C C . LEU A 1 742 ? 9.951 7.028 -28.957 1.00 88.88 742 LEU A C 1
ATOM 5811 O O . LEU A 1 742 ? 9.937 7.635 -30.026 1.00 88.88 742 LEU A O 1
ATOM 5815 N N . PHE A 1 743 ? 8.972 7.134 -28.069 1.00 90.19 743 PHE A N 1
ATOM 5816 C CA . PHE A 1 743 ? 7.835 8.028 -28.262 1.00 90.19 743 PHE A CA 1
ATOM 5817 C C . PHE A 1 743 ? 7.490 8.764 -26.972 1.00 90.19 743 PHE A C 1
ATOM 5819 O O . PHE A 1 743 ? 7.723 8.271 -25.870 1.00 90.19 743 PHE A O 1
ATOM 5826 N N . GLY A 1 744 ? 6.945 9.966 -27.118 1.00 87.88 744 GLY A N 1
ATOM 5827 C CA . GLY A 1 744 ? 6.596 10.841 -26.010 1.00 87.88 744 GLY A CA 1
ATOM 5828 C C . GLY A 1 744 ? 5.606 11.922 -26.425 1.00 87.88 744 GLY A C 1
ATOM 5829 O O . GLY A 1 744 ? 5.115 11.941 -27.550 1.00 87.88 744 GLY A O 1
ATOM 5830 N N . SER A 1 745 ? 5.301 12.827 -25.506 1.00 88.44 745 SER A N 1
ATOM 5831 C CA . SER A 1 745 ? 4.404 13.955 -25.732 1.00 88.44 745 SER A CA 1
ATOM 5832 C C . SER A 1 745 ? 4.828 15.111 -24.841 1.00 88.44 745 SER A C 1
ATOM 5834 O O . SER A 1 745 ? 5.172 14.892 -23.679 1.00 88.44 745 SER A O 1
ATOM 5836 N N . ASP A 1 746 ? 4.740 16.332 -25.363 1.00 83.06 746 ASP A N 1
ATOM 5837 C CA . ASP A 1 746 ? 4.962 17.555 -24.586 1.00 83.06 746 ASP A CA 1
ATOM 5838 C C . ASP A 1 746 ? 3.794 17.846 -23.630 1.00 83.06 746 ASP A C 1
ATOM 5840 O O . ASP A 1 746 ? 3.956 18.508 -22.605 1.00 83.06 746 ASP A O 1
ATOM 5844 N N . TH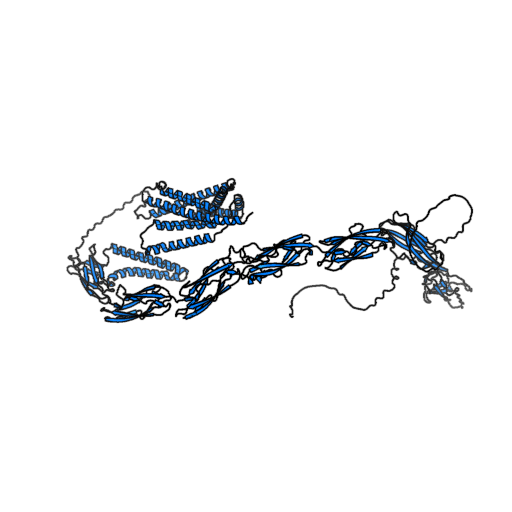R A 1 747 ? 2.603 17.325 -23.947 1.00 84.88 747 THR A N 1
ATOM 5845 C CA . THR A 1 747 ? 1.384 17.445 -23.135 1.00 84.88 747 THR A CA 1
ATOM 5846 C C . THR A 1 747 ? 0.772 16.061 -22.911 1.00 84.88 747 THR A C 1
ATOM 5848 O O . THR A 1 747 ? -0.319 15.763 -23.388 1.00 84.88 747 THR A O 1
ATOM 5851 N N . PRO A 1 748 ? 1.452 15.179 -22.153 1.00 83.00 748 PRO A N 1
ATOM 5852 C CA . PRO A 1 748 ? 1.052 13.780 -22.019 1.00 83.00 748 PRO A CA 1
ATOM 5853 C C . PRO A 1 748 ? -0.263 13.602 -21.249 1.00 83.00 748 PRO A C 1
ATOM 5855 O O . PRO A 1 748 ? -0.779 12.493 -21.176 1.00 83.00 748 PRO A O 1
ATOM 5858 N N . ARG A 1 749 ? -0.796 14.653 -20.618 1.00 87.00 749 ARG A N 1
ATOM 5859 C CA . ARG A 1 749 ? -1.984 14.604 -19.760 1.00 87.00 749 ARG A CA 1
ATOM 5860 C C . ARG A 1 749 ? -2.882 15.795 -20.048 1.00 87.00 749 ARG A C 1
ATOM 5862 O O . ARG A 1 749 ? -2.394 16.896 -20.286 1.00 87.00 749 ARG A O 1
ATOM 5869 N N . GLY A 1 750 ? -4.190 15.586 -19.949 1.00 87.00 750 GLY A N 1
ATOM 5870 C CA . GLY A 1 750 ? -5.164 16.636 -20.213 1.00 87.00 750 GLY A CA 1
ATOM 5871 C C . GLY A 1 750 ? -6.563 16.309 -19.708 1.00 87.00 750 GLY A C 1
ATOM 5872 O O . GLY A 1 750 ? -6.860 15.195 -19.268 1.00 87.00 750 GLY A O 1
ATOM 5873 N N . LEU A 1 751 ? -7.431 17.315 -19.765 1.00 90.38 751 LEU A N 1
ATOM 5874 C CA . LEU A 1 751 ? -8.849 17.201 -19.435 1.00 90.38 751 LEU A CA 1
ATOM 5875 C C . LEU A 1 751 ? -9.658 17.268 -20.729 1.00 90.38 751 LEU A C 1
ATOM 5877 O O . LEU A 1 751 ? -9.365 18.101 -21.578 1.00 90.38 751 LEU A O 1
ATOM 5881 N N . ILE A 1 752 ? -10.685 16.430 -20.855 1.00 90.69 752 ILE A N 1
ATOM 5882 C CA . ILE A 1 752 ? -11.608 16.443 -21.995 1.00 90.69 752 ILE A CA 1
ATOM 5883 C C . ILE A 1 752 ? -12.966 16.917 -21.494 1.00 90.69 752 ILE A C 1
ATOM 5885 O O . ILE A 1 752 ? -13.555 16.316 -20.584 1.00 90.69 752 ILE A O 1
ATOM 5889 N N . LEU A 1 753 ? -13.455 18.008 -22.081 1.00 90.62 753 LEU A N 1
ATOM 5890 C CA . LEU A 1 753 ? -14.769 18.549 -21.760 1.00 90.62 753 LEU A CA 1
ATOM 5891 C C . LEU A 1 753 ? -15.889 17.585 -22.210 1.00 90.62 753 LEU A C 1
ATOM 5893 O O . LEU A 1 753 ? -15.671 16.686 -23.027 1.00 90.62 753 LEU A O 1
ATOM 5897 N N . PRO A 1 754 ? -17.101 17.714 -21.648 1.00 89.69 754 PRO A N 1
ATOM 5898 C CA . PRO A 1 754 ? -18.236 16.907 -22.073 1.00 89.69 754 PRO A CA 1
ATOM 5899 C C . PRO A 1 754 ? -18.580 17.141 -23.542 1.00 89.69 754 PRO A C 1
ATOM 5901 O O . PRO A 1 754 ? -18.742 18.288 -23.958 1.00 89.69 754 PRO A O 1
ATOM 5904 N N . ARG A 1 755 ? -18.790 16.063 -24.305 1.00 89.69 755 ARG A N 1
ATOM 5905 C CA . ARG A 1 755 ? -19.175 16.118 -25.730 1.00 89.69 755 ARG A CA 1
ATOM 5906 C C . ARG A 1 755 ? -18.184 16.878 -26.622 1.00 89.69 755 ARG A C 1
ATOM 5908 O O . ARG A 1 755 ? -18.594 17.451 -27.631 1.00 89.69 755 ARG A O 1
ATOM 5915 N N . THR A 1 756 ? -16.904 16.896 -26.261 1.00 92.31 756 THR A N 1
ATOM 5916 C CA . THR A 1 756 ? -15.835 17.494 -27.071 1.00 92.31 756 THR A CA 1
ATOM 5917 C C . THR A 1 756 ? -14.751 16.472 -27.400 1.00 92.31 756 THR A C 1
ATOM 5919 O O . THR A 1 756 ? -14.715 15.366 -26.849 1.00 92.31 756 THR A O 1
ATOM 5922 N N . SER A 1 757 ? -13.858 16.868 -28.303 1.00 91.56 757 SER A N 1
ATOM 5923 C CA . SER A 1 757 ? -12.659 16.114 -28.657 1.00 91.56 757 SER A CA 1
ATOM 5924 C C . SER A 1 757 ? -11.416 16.940 -28.349 1.00 91.56 757 SER A C 1
ATOM 5926 O O . SER A 1 757 ? -11.420 18.149 -28.568 1.00 91.56 757 SER A O 1
ATOM 5928 N N . GLU A 1 758 ? -10.363 16.282 -27.880 1.00 90.38 758 GLU A N 1
ATOM 5929 C CA . GLU A 1 758 ? -9.054 16.876 -27.595 1.00 90.38 758 GLU A CA 1
ATOM 5930 C C . GLU A 1 758 ? -7.971 16.192 -28.435 1.00 90.38 758 GLU A C 1
ATOM 5932 O O . GLU A 1 758 ? -8.079 15.009 -28.773 1.00 90.38 758 GLU A O 1
ATOM 5937 N N . GLU A 1 759 ? -6.931 16.945 -28.789 1.00 90.50 759 GLU A N 1
ATOM 5938 C CA . GLU A 1 759 ? -5.802 16.457 -29.586 1.00 90.50 759 GLU A CA 1
ATOM 5939 C C . GLU A 1 759 ? -4.565 16.268 -28.698 1.00 90.50 759 GLU A C 1
ATOM 5941 O O . GLU A 1 759 ? -4.065 17.225 -28.113 1.00 90.50 759 GLU A O 1
ATOM 5946 N N . LEU A 1 760 ? -4.054 15.038 -28.629 1.00 90.00 760 LEU A N 1
ATOM 5947 C CA . LEU A 1 760 ? -2.818 14.682 -27.931 1.00 90.00 760 LEU A CA 1
ATOM 5948 C C . LEU A 1 760 ? -1.653 14.653 -28.939 1.00 90.00 760 LEU A C 1
ATOM 5950 O O . LEU A 1 760 ? -1.646 13.771 -29.804 1.00 90.00 760 LEU A O 1
ATOM 5954 N N . PRO A 1 761 ? -0.672 15.574 -28.866 1.00 91.81 761 PRO A N 1
ATOM 5955 C CA . PRO A 1 761 ? 0.515 15.524 -29.715 1.00 91.81 761 PRO A CA 1
ATOM 5956 C C . PRO A 1 761 ? 1.431 14.373 -29.287 1.00 91.81 761 PRO A C 1
ATOM 5958 O O . PRO A 1 761 ? 1.726 14.219 -28.106 1.00 91.81 761 PRO A O 1
ATOM 5961 N N . VAL A 1 762 ? 1.888 13.569 -30.238 1.00 91.44 762 VAL A N 1
ATOM 5962 C CA . VAL A 1 762 ? 2.786 12.429 -30.039 1.00 91.44 762 VAL A CA 1
ATOM 5963 C C . VAL A 1 762 ? 4.035 12.658 -30.877 1.00 91.44 762 VAL A C 1
ATOM 5965 O O . VAL A 1 762 ? 3.961 12.731 -32.104 1.00 91.44 762 VAL A O 1
ATOM 5968 N N . VAL A 1 763 ? 5.177 12.757 -30.201 1.00 91.88 763 VAL A N 1
ATOM 5969 C CA . VAL A 1 763 ? 6.509 12.883 -30.793 1.00 91.88 763 VAL A CA 1
ATOM 5970 C C . VAL A 1 763 ? 7.156 11.503 -30.863 1.00 91.88 763 VAL A C 1
ATOM 5972 O O . VAL A 1 763 ? 7.207 10.786 -29.865 1.00 91.88 763 VAL A O 1
ATOM 5975 N N . LEU A 1 764 ? 7.666 11.133 -32.034 1.00 92.00 764 LEU A N 1
ATOM 5976 C CA . LEU A 1 764 ? 8.272 9.838 -32.329 1.00 92.00 764 LEU A CA 1
ATOM 5977 C C . LEU A 1 764 ? 9.727 10.011 -32.775 1.00 92.00 764 LEU A C 1
ATOM 5979 O O . LEU A 1 764 ? 10.037 10.844 -33.624 1.00 92.00 764 LEU A O 1
ATOM 5983 N N . LEU A 1 765 ? 10.613 9.188 -32.215 1.00 91.25 765 LEU A N 1
ATOM 5984 C CA . LEU A 1 765 ? 12.047 9.118 -32.488 1.00 91.25 765 LEU A CA 1
ATOM 5985 C C . LEU A 1 765 ? 12.421 7.684 -32.885 1.00 91.25 765 LEU A C 1
ATOM 5987 O O . LEU A 1 765 ? 12.412 6.769 -32.059 1.00 91.25 765 LEU A O 1
ATOM 5991 N N . ALA A 1 766 ? 12.777 7.474 -34.151 1.00 90.75 766 ALA A N 1
ATOM 5992 C CA . ALA A 1 766 ? 13.259 6.177 -34.622 1.00 90.75 766 ALA A CA 1
ATOM 5993 C C . ALA A 1 766 ? 14.712 5.946 -34.167 1.00 90.75 766 ALA A C 1
ATOM 5995 O O . ALA A 1 766 ? 15.569 6.800 -34.386 1.00 90.75 766 ALA A O 1
ATOM 5996 N N . LYS A 1 767 ? 15.001 4.789 -33.559 1.00 88.00 767 LYS A N 1
ATOM 5997 C CA . LYS A 1 767 ? 16.352 4.400 -33.105 1.00 88.00 767 LYS A CA 1
ATOM 5998 C C . LYS A 1 767 ? 16.972 3.277 -33.936 1.00 88.00 767 LYS A C 1
ATOM 6000 O O . LYS A 1 767 ? 18.186 3.107 -33.915 1.00 88.00 767 LYS A O 1
ATOM 6005 N N . ALA A 1 768 ? 16.159 2.528 -34.681 1.00 86.81 768 ALA A N 1
ATOM 6006 C CA . ALA A 1 768 ? 16.601 1.434 -35.541 1.00 86.81 768 ALA A CA 1
ATOM 6007 C C . ALA A 1 768 ? 16.084 1.581 -36.982 1.00 86.81 768 ALA A C 1
ATOM 6009 O O . ALA A 1 768 ? 14.999 2.112 -37.220 1.00 86.81 768 ALA A O 1
ATOM 6010 N N . VAL A 1 769 ? 16.853 1.074 -37.952 1.00 88.00 769 VAL A N 1
ATOM 6011 C CA . VAL A 1 769 ? 16.486 1.064 -39.380 1.00 88.00 769 VAL A CA 1
ATOM 6012 C C . VAL A 1 769 ? 15.455 -0.037 -39.665 1.00 88.00 769 VAL A C 1
ATOM 6014 O O . VAL A 1 769 ? 15.516 -1.123 -39.089 1.00 88.00 769 VAL A O 1
ATOM 6017 N N . GLY A 1 770 ? 14.524 0.215 -40.587 1.00 86.88 770 GLY A N 1
ATOM 6018 C CA . GLY A 1 770 ? 13.495 -0.742 -41.010 1.00 86.88 770 GLY A CA 1
ATOM 6019 C C . GLY A 1 770 ? 12.104 -0.429 -40.457 1.00 86.88 770 GLY A C 1
ATOM 6020 O O . GLY A 1 770 ? 11.898 0.594 -39.812 1.00 86.88 770 GLY A O 1
ATOM 6021 N N . ARG A 1 771 ? 11.122 -1.289 -40.757 1.00 89.25 771 ARG A N 1
ATOM 6022 C CA . ARG A 1 771 ? 9.729 -1.090 -40.327 1.00 89.25 771 ARG A CA 1
ATOM 6023 C C . ARG A 1 771 ? 9.582 -1.408 -38.840 1.00 89.25 771 ARG A C 1
ATOM 6025 O O . ARG A 1 771 ? 9.837 -2.541 -38.444 1.00 89.25 771 ARG A O 1
ATOM 6032 N N . GLN A 1 772 ? 9.136 -0.427 -38.069 1.00 86.00 772 GLN A N 1
ATOM 6033 C CA . GLN A 1 772 ? 8.920 -0.511 -36.630 1.00 86.00 772 GLN A CA 1
ATOM 6034 C C . GLN A 1 772 ? 7.447 -0.268 -36.312 1.00 86.00 772 GLN A C 1
ATOM 6036 O O . GLN A 1 772 ? 6.776 0.530 -36.969 1.00 86.00 772 GLN A O 1
ATOM 6041 N N . GLN A 1 773 ? 6.948 -0.979 -35.305 1.00 89.12 773 GLN A N 1
ATOM 6042 C CA . GLN A 1 773 ? 5.584 -0.832 -34.824 1.00 89.12 773 GLN A CA 1
ATOM 6043 C C . GLN A 1 773 ? 5.584 -0.934 -33.302 1.00 89.12 773 GLN A C 1
ATOM 6045 O O . GLN A 1 773 ? 6.092 -1.909 -32.752 1.00 89.12 773 GLN A O 1
ATOM 6050 N N . HIS A 1 774 ? 5.014 0.062 -32.632 1.00 89.81 774 HIS A N 1
ATOM 6051 C CA . HIS A 1 774 ? 4.921 0.104 -31.176 1.00 89.81 774 HIS A CA 1
ATOM 6052 C C . HIS A 1 774 ? 3.526 0.552 -30.746 1.00 89.81 774 HIS A C 1
ATOM 6054 O O . HIS A 1 774 ? 2.851 1.265 -31.482 1.00 89.81 774 HIS A O 1
ATOM 6060 N N . THR A 1 775 ? 3.081 0.140 -29.561 1.00 90.06 775 THR A N 1
ATOM 6061 C CA . THR A 1 775 ? 1.761 0.529 -29.042 1.00 90.06 775 THR A CA 1
ATOM 6062 C C . THR A 1 775 ? 1.912 1.598 -27.968 1.00 90.06 775 THR A C 1
ATOM 6064 O O . THR A 1 775 ? 2.554 1.365 -26.945 1.00 90.06 775 THR A O 1
ATOM 6067 N N . LEU A 1 776 ? 1.311 2.758 -28.211 1.00 90.00 776 LEU A N 1
ATOM 6068 C CA . LEU A 1 776 ? 1.108 3.833 -27.251 1.00 90.00 776 LEU A CA 1
ATOM 6069 C C . LEU A 1 776 ? -0.138 3.524 -26.418 1.00 90.00 776 LEU A C 1
ATOM 6071 O O . LEU A 1 776 ? -1.202 3.255 -26.974 1.00 90.00 776 LEU A O 1
ATOM 6075 N N . ARG A 1 777 ? -0.021 3.585 -25.090 1.00 89.94 777 ARG A N 1
ATOM 6076 C CA . ARG A 1 777 ? -1.140 3.346 -24.169 1.00 89.94 777 ARG A CA 1
ATOM 6077 C C . ARG A 1 777 ? -1.585 4.650 -23.512 1.00 89.94 777 ARG A C 1
ATOM 6079 O O . ARG A 1 777 ? -0.772 5.361 -22.925 1.00 89.94 777 ARG A O 1
ATOM 6086 N N . ILE A 1 778 ? -2.880 4.940 -23.575 1.00 89.69 778 ILE A N 1
ATOM 6087 C CA . ILE A 1 778 ? -3.507 6.123 -22.979 1.00 89.69 778 ILE A CA 1
ATOM 6088 C C . ILE A 1 778 ? -4.502 5.652 -21.919 1.00 89.69 778 ILE A C 1
ATOM 6090 O O . ILE A 1 778 ? -5.488 4.982 -22.215 1.00 89.69 778 ILE A O 1
ATOM 6094 N N . ALA A 1 779 ? -4.255 5.995 -20.662 1.00 87.69 779 ALA A N 1
ATOM 6095 C CA . ALA A 1 779 ? -5.130 5.657 -19.553 1.00 87.69 779 ALA A CA 1
ATOM 6096 C C . ALA A 1 779 ? -6.150 6.772 -19.286 1.00 87.69 779 ALA A C 1
ATOM 6098 O O . ALA A 1 779 ? -5.838 7.962 -19.348 1.00 87.69 779 ALA A O 1
ATOM 6099 N N . VAL A 1 780 ? -7.373 6.378 -18.930 1.00 88.50 780 VAL A N 1
ATOM 6100 C CA . VAL A 1 780 ? -8.431 7.288 -18.468 1.00 88.50 780 VAL A CA 1
ATOM 6101 C C . VAL A 1 780 ? -8.496 7.227 -16.944 1.00 88.50 780 VAL A C 1
ATOM 6103 O O . VAL A 1 780 ? -8.510 6.144 -16.354 1.00 88.50 780 VAL A O 1
ATOM 6106 N N . PHE A 1 781 ? -8.514 8.383 -16.283 1.00 86.31 781 PHE A N 1
ATOM 6107 C CA . PHE A 1 781 ? -8.449 8.459 -14.826 1.00 86.31 781 PHE A CA 1
ATOM 6108 C C . PHE A 1 781 ? -9.684 7.818 -14.175 1.00 86.31 781 PHE A C 1
ATOM 6110 O O . PHE A 1 781 ? -10.816 8.226 -14.423 1.00 86.31 781 PHE A O 1
ATOM 6117 N N . GLY A 1 782 ? -9.450 6.799 -13.342 1.00 76.94 782 GLY A N 1
ATOM 6118 C CA . GLY A 1 782 ? -10.500 6.041 -12.655 1.00 76.94 782 GLY A CA 1
ATOM 6119 C C . GLY A 1 782 ? -11.123 4.902 -13.463 1.00 76.94 782 GLY A C 1
ATOM 6120 O O . GLY A 1 782 ? -11.905 4.140 -12.897 1.00 76.94 782 GLY A O 1
ATOM 6121 N N . SER A 1 783 ? -10.779 4.752 -14.747 1.00 84.12 783 SER A N 1
ATOM 6122 C CA . SER A 1 783 ? -11.306 3.663 -15.574 1.00 84.12 783 SER A CA 1
ATOM 6123 C C . SER A 1 783 ? -10.753 2.311 -15.125 1.00 84.12 783 SER A C 1
ATOM 6125 O O . SER A 1 783 ? -9.562 2.173 -14.854 1.00 84.12 783 SER A O 1
ATOM 6127 N N . SER A 1 784 ? -11.629 1.309 -15.057 1.00 75.75 784 SER A N 1
ATOM 6128 C CA . SER A 1 784 ? -11.262 -0.098 -14.856 1.00 75.75 784 SER A CA 1
ATOM 6129 C C . SER A 1 784 ? -11.011 -0.842 -16.171 1.00 75.75 784 SER A C 1
ATOM 6131 O O . SER A 1 784 ? -10.589 -1.998 -16.146 1.00 75.75 784 SER A O 1
ATOM 6133 N N . GLN A 1 785 ? -11.292 -0.207 -17.313 1.00 78.94 785 GLN A N 1
ATOM 6134 C CA . GLN A 1 785 ? -11.021 -0.764 -18.635 1.00 78.94 785 GLN A CA 1
ATOM 6135 C C . GLN A 1 785 ? -9.514 -0.718 -18.937 1.00 78.94 785 GLN A C 1
ATOM 6137 O O . GLN A 1 785 ? -8.805 0.131 -18.381 1.00 78.94 785 GLN A O 1
ATOM 6142 N N . PRO A 1 786 ? -9.002 -1.610 -19.808 1.00 80.50 786 PRO A N 1
ATOM 6143 C CA . PRO A 1 786 ? -7.620 -1.522 -20.261 1.00 80.50 786 PRO A CA 1
ATOM 6144 C C . PRO A 1 786 ? -7.338 -0.148 -20.897 1.00 80.50 786 PRO A C 1
ATOM 6146 O O . PRO A 1 786 ? -8.254 0.463 -21.457 1.00 80.50 786 PRO A O 1
ATOM 6149 N N . PRO A 1 787 ? -6.089 0.350 -20.818 1.00 86.56 787 PRO A N 1
ATOM 6150 C CA . PRO A 1 787 ? -5.697 1.588 -21.481 1.00 86.56 787 PRO A CA 1
ATOM 6151 C C . PRO A 1 787 ? -6.054 1.563 -22.969 1.00 86.56 787 PRO A C 1
ATOM 6153 O O . PRO A 1 787 ? -5.953 0.526 -23.621 1.00 86.56 787 PRO A O 1
ATOM 6156 N N . LEU A 1 788 ? -6.437 2.717 -23.504 1.00 89.81 788 LEU A N 1
ATOM 6157 C CA . LEU A 1 788 ? -6.687 2.900 -24.926 1.00 89.81 788 LEU A CA 1
ATOM 6158 C C . LEU A 1 788 ? -5.375 2.723 -25.691 1.00 89.81 788 LEU A C 1
ATOM 6160 O O . LEU A 1 788 ? -4.364 3.334 -25.342 1.00 89.81 788 LEU A O 1
ATOM 6164 N N . GLU A 1 789 ? -5.392 1.897 -26.729 1.00 90.88 789 GLU A N 1
ATOM 6165 C CA . GLU A 1 789 ? -4.203 1.556 -27.505 1.00 90.88 789 GLU A CA 1
ATOM 6166 C C . GLU A 1 789 ? -4.180 2.314 -28.834 1.00 90.88 789 GLU A C 1
ATOM 6168 O O . GLU A 1 789 ? -5.159 2.320 -29.582 1.00 90.88 789 GLU A O 1
ATOM 6173 N N . VAL A 1 790 ? -3.042 2.941 -29.130 1.00 92.06 790 VAL A N 1
ATOM 6174 C CA . VAL A 1 790 ? -2.759 3.596 -30.409 1.00 92.06 790 VAL A CA 1
ATOM 6175 C C . VAL A 1 790 ? -1.506 2.979 -31.001 1.00 92.06 790 VAL A C 1
ATOM 6177 O O . VAL A 1 790 ? -0.443 2.975 -30.384 1.00 92.06 790 VAL A O 1
ATOM 6180 N N . VAL A 1 791 ? -1.618 2.444 -32.208 1.00 92.50 791 VAL A N 1
ATOM 6181 C CA . VAL A 1 791 ? -0.497 1.821 -32.908 1.00 92.50 791 VAL A CA 1
ATOM 6182 C C . VAL A 1 791 ? 0.326 2.902 -33.599 1.00 92.50 791 VAL A C 1
ATOM 6184 O O . VAL A 1 791 ? -0.162 3.577 -34.500 1.00 92.50 791 VAL A O 1
ATOM 6187 N N . LEU A 1 792 ? 1.588 3.029 -33.206 1.00 92.50 792 LEU A N 1
ATOM 6188 C CA . LEU A 1 792 ? 2.587 3.855 -33.872 1.00 92.50 792 LEU A CA 1
ATOM 6189 C C . LEU A 1 792 ? 3.317 3.002 -34.912 1.00 92.50 792 LEU A C 1
ATOM 6191 O O . LEU A 1 792 ? 3.868 1.953 -34.575 1.00 92.50 792 LEU A O 1
ATOM 6195 N N . SER A 1 793 ? 3.321 3.444 -36.166 1.00 91.75 793 SER A N 1
ATOM 6196 C CA . SER A 1 793 ? 4.007 2.799 -37.290 1.00 91.75 793 SER A CA 1
ATOM 6197 C C . SER A 1 793 ? 5.007 3.770 -37.904 1.00 91.75 793 SER A C 1
ATOM 6199 O O . SER A 1 793 ? 4.677 4.929 -38.146 1.00 91.75 793 SER A O 1
ATOM 6201 N N . CYS A 1 794 ? 6.230 3.311 -38.167 1.00 92.56 794 CYS A N 1
ATOM 6202 C CA . CYS A 1 794 ? 7.193 4.063 -38.966 1.00 92.56 794 CYS A CA 1
ATOM 6203 C C . CYS A 1 794 ? 8.206 3.142 -39.660 1.00 92.56 794 CYS A C 1
ATOM 6205 O O . CYS A 1 794 ? 8.360 1.964 -39.329 1.00 92.56 794 CYS A O 1
ATOM 6207 N N . VAL A 1 795 ? 8.932 3.685 -40.633 1.00 91.62 795 VAL A N 1
ATOM 6208 C CA . VAL A 1 795 ? 10.093 3.056 -41.261 1.00 91.62 795 VAL A CA 1
ATOM 6209 C C . VAL A 1 795 ? 11.318 3.904 -40.946 1.00 91.62 795 VAL A C 1
ATOM 6211 O O . VAL A 1 795 ? 11.498 4.974 -41.530 1.00 91.62 795 VAL A O 1
ATOM 6214 N N . GLY A 1 796 ? 12.165 3.418 -40.038 1.00 88.94 796 GLY A N 1
ATOM 6215 C CA . GLY A 1 796 ? 13.424 4.064 -39.682 1.00 88.94 796 GLY A CA 1
ATOM 6216 C C . GLY A 1 796 ? 14.412 4.036 -40.847 1.00 88.94 796 GLY A C 1
ATOM 6217 O O . GLY A 1 796 ? 14.618 2.989 -41.470 1.00 88.94 796 GLY A O 1
ATOM 6218 N N . GLN A 1 797 ? 15.015 5.182 -41.154 1.00 89.50 797 GLN A N 1
ATOM 6219 C CA . GLN A 1 797 ? 15.985 5.355 -42.234 1.00 89.50 797 GLN A CA 1
ATOM 6220 C C . GLN A 1 797 ? 17.254 6.007 -41.704 1.00 89.50 797 GLN A C 1
ATOM 6222 O O . GLN A 1 797 ? 17.200 7.017 -41.004 1.00 89.50 797 GLN A O 1
ATOM 6227 N N . GLY A 1 798 ? 18.402 5.436 -42.061 1.00 87.31 798 GLY A N 1
ATOM 6228 C CA . GLY A 1 798 ? 19.685 6.076 -41.812 1.00 87.31 798 GLY A CA 1
ATOM 6229 C C . GLY A 1 798 ? 19.915 7.308 -42.695 1.00 87.31 798 GLY A C 1
ATOM 6230 O O . GLY A 1 798 ? 19.074 7.664 -43.529 1.00 87.31 798 GLY A O 1
ATOM 6231 N N . PRO A 1 799 ? 21.070 7.965 -42.531 1.00 88.81 799 PRO A N 1
ATOM 6232 C CA . PRO A 1 799 ? 21.406 9.170 -43.272 1.00 88.81 799 PRO A CA 1
ATOM 6233 C C . PRO A 1 799 ? 21.529 8.897 -44.774 1.00 88.81 799 PRO A C 1
ATOM 6235 O O . PRO A 1 799 ? 22.014 7.847 -45.213 1.00 88.81 799 PRO A O 1
ATOM 6238 N N . LYS A 1 800 ? 21.117 9.874 -45.583 1.00 88.00 800 LYS A N 1
ATOM 6239 C CA . LYS A 1 800 ? 21.162 9.791 -47.046 1.00 88.00 800 LYS A CA 1
ATOM 6240 C C . LYS A 1 800 ? 22.281 10.680 -47.574 1.00 88.00 800 LYS A C 1
ATOM 6242 O O . LYS A 1 800 ? 22.120 11.892 -47.667 1.00 88.00 800 LYS A O 1
ATOM 6247 N N . VAL A 1 801 ? 23.405 10.071 -47.947 1.00 88.00 801 VAL A N 1
ATOM 6248 C CA . VAL A 1 801 ? 24.554 10.794 -48.511 1.00 88.00 801 VAL A CA 1
ATOM 6249 C C . VAL A 1 801 ? 24.680 10.492 -49.998 1.00 88.00 801 VAL A C 1
ATOM 6251 O O . VAL A 1 801 ? 24.620 9.342 -50.432 1.00 88.00 801 VAL A O 1
ATOM 6254 N N . HIS A 1 802 ? 24.867 11.542 -50.785 1.00 88.38 802 HIS A N 1
ATOM 6255 C CA . HIS A 1 802 ? 25.168 11.473 -52.201 1.00 88.38 802 HIS A CA 1
ATOM 6256 C C . HIS A 1 802 ? 26.664 11.717 -52.438 1.00 88.38 802 HIS A C 1
ATOM 6258 O O . HIS A 1 802 ? 27.259 12.629 -51.862 1.00 88.38 802 HIS A O 1
ATOM 6264 N N . VAL A 1 803 ? 27.269 10.901 -53.303 1.00 86.38 803 VAL A N 1
ATOM 6265 C CA . VAL A 1 803 ? 28.657 11.064 -53.753 1.00 86.38 803 VAL A CA 1
ATOM 6266 C C . VAL A 1 803 ? 28.624 11.641 -55.162 1.00 86.38 803 VAL A C 1
ATOM 6268 O O . VAL A 1 803 ? 28.111 10.987 -56.068 1.00 86.38 803 VAL A O 1
ATOM 6271 N N . GLU A 1 804 ? 29.182 12.839 -55.343 1.00 81.00 804 GLU A N 1
ATOM 6272 C CA . GLU A 1 804 ? 29.068 13.614 -56.590 1.00 81.00 804 GLU A CA 1
ATOM 6273 C C . GLU A 1 804 ? 29.593 12.857 -57.823 1.00 81.00 804 GLU A C 1
ATOM 6275 O O . GLU A 1 804 ? 29.002 12.913 -58.902 1.00 81.00 804 GLU A O 1
ATOM 6280 N N . THR A 1 805 ? 30.700 12.117 -57.678 1.00 80.94 805 THR A N 1
ATOM 6281 C CA . THR A 1 805 ? 31.312 11.368 -58.784 1.00 80.94 805 THR A CA 1
ATOM 6282 C C . THR A 1 805 ? 31.691 9.934 -58.378 1.00 80.94 805 THR A C 1
ATOM 6284 O O . THR A 1 805 ? 32.521 9.734 -57.492 1.00 80.94 805 THR A O 1
ATOM 6287 N N . PRO A 1 806 ? 31.149 8.891 -59.045 1.00 81.94 806 PRO A N 1
ATOM 6288 C CA . PRO A 1 806 ? 31.480 7.489 -58.751 1.00 81.94 806 PRO A CA 1
ATOM 6289 C C . PRO A 1 806 ? 32.820 7.038 -59.362 1.00 81.94 806 PRO A C 1
ATOM 6291 O O . PRO A 1 806 ? 33.263 5.907 -59.155 1.00 81.94 806 PRO A O 1
ATOM 6294 N N . LYS A 1 807 ? 33.485 7.903 -60.137 1.00 84.75 807 LYS A N 1
ATOM 6295 C CA . LYS A 1 807 ? 34.799 7.644 -60.727 1.00 84.75 807 LYS A CA 1
ATOM 6296 C C . LYS A 1 807 ? 35.673 8.888 -60.608 1.00 84.75 807 LYS A C 1
ATOM 6298 O O . LYS A 1 807 ? 35.310 9.937 -61.130 1.00 84.75 807 LYS A O 1
ATOM 6303 N N . LEU A 1 808 ? 36.841 8.735 -59.992 1.00 86.81 808 LEU A N 1
ATOM 6304 C CA . LEU A 1 808 ? 37.823 9.798 -59.806 1.00 86.81 808 LEU A CA 1
ATOM 6305 C C . LEU A 1 808 ? 39.120 9.432 -60.535 1.00 86.81 808 LEU A C 1
ATOM 6307 O O . LEU A 1 808 ? 39.832 8.502 -60.152 1.00 86.81 808 LEU A O 1
ATOM 6311 N N . ASP A 1 809 ? 39.417 10.161 -61.609 1.00 85.69 809 ASP A N 1
ATOM 6312 C CA . ASP A 1 809 ? 40.609 9.939 -62.427 1.00 85.69 809 ASP A CA 1
ATOM 6313 C C . ASP A 1 809 ? 41.688 10.985 -62.115 1.00 85.69 809 ASP A C 1
ATOM 6315 O O . ASP A 1 809 ? 41.481 12.191 -62.271 1.00 85.69 809 ASP A O 1
ATOM 6319 N N . PHE A 1 810 ? 42.857 10.523 -61.679 1.00 83.81 810 PHE A N 1
ATOM 6320 C CA . PHE A 1 810 ? 44.029 11.365 -61.445 1.00 83.81 810 PHE A CA 1
ATOM 6321 C C . PHE A 1 810 ? 44.787 11.663 -62.745 1.00 83.81 810 PHE A C 1
ATOM 6323 O O . PHE A 1 810 ? 45.587 12.599 -62.778 1.00 83.81 810 PHE A O 1
ATOM 6330 N N . GLY A 1 811 ? 44.532 10.908 -63.821 1.00 83.44 811 GLY A N 1
ATOM 6331 C CA . GLY A 1 811 ? 45.261 11.029 -65.078 1.00 83.44 811 GLY A CA 1
ATOM 6332 C C . GLY A 1 811 ? 46.733 10.625 -64.936 1.00 83.44 811 GLY A C 1
ATOM 6333 O O . GLY A 1 811 ? 47.076 9.720 -64.175 1.00 83.44 811 GLY A O 1
ATOM 6334 N N . ARG A 1 812 ? 47.618 11.289 -65.690 1.00 81.25 812 ARG A N 1
ATOM 6335 C CA . ARG A 1 812 ? 49.070 11.045 -65.648 1.00 81.25 812 ARG A CA 1
ATOM 6336 C C . ARG A 1 812 ? 49.710 11.876 -64.540 1.00 81.25 812 ARG A C 1
ATOM 6338 O O . ARG A 1 812 ? 49.730 13.100 -64.649 1.00 81.25 812 ARG A O 1
ATOM 6345 N N . ILE A 1 813 ? 50.248 11.220 -63.513 1.00 85.56 813 ILE A N 1
ATOM 6346 C CA . ILE A 1 813 ? 50.879 11.879 -62.359 1.00 85.56 813 ILE A CA 1
ATOM 6347 C C . ILE A 1 813 ? 52.344 11.447 -62.183 1.00 85.56 813 ILE A C 1
ATOM 6349 O O . ILE A 1 813 ? 52.691 10.322 -62.565 1.00 85.56 813 ILE A O 1
ATOM 6353 N N . PRO A 1 814 ? 53.230 12.312 -61.650 1.00 81.38 814 PRO A N 1
ATOM 6354 C CA . PRO A 1 814 ? 54.625 11.954 -61.433 1.00 81.38 814 PRO A CA 1
ATOM 6355 C C . PRO A 1 814 ? 54.756 10.909 -60.319 1.00 81.38 814 PRO A C 1
ATOM 6357 O O . PRO A 1 814 ? 54.161 11.041 -59.247 1.00 81.38 814 PRO A O 1
ATOM 6360 N N . VAL A 1 815 ? 55.553 9.868 -60.548 1.00 82.50 815 VAL A N 1
ATOM 6361 C CA . VAL A 1 815 ? 55.882 8.883 -59.506 1.00 82.50 815 VAL A CA 1
ATOM 6362 C C . VAL A 1 815 ? 56.657 9.545 -58.359 1.00 82.50 815 VAL A C 1
ATOM 6364 O O . VAL A 1 815 ? 57.396 10.500 -58.578 1.00 82.50 815 VAL A O 1
ATOM 6367 N N . LEU A 1 816 ? 56.498 9.023 -57.138 1.00 80.69 816 LEU A N 1
ATOM 6368 C CA . LEU A 1 816 ? 57.107 9.529 -55.893 1.00 80.69 816 LEU A CA 1
ATOM 6369 C C . LEU A 1 816 ? 56.637 10.928 -55.445 1.00 80.69 816 LEU A C 1
ATOM 6371 O O . LEU A 1 816 ? 57.238 11.514 -54.546 1.00 80.69 816 LEU A O 1
ATOM 6375 N N . THR A 1 817 ? 55.566 11.456 -56.044 1.00 81.38 817 THR A N 1
ATOM 6376 C CA . THR A 1 817 ? 54.940 12.721 -55.632 1.00 81.38 817 THR A CA 1
ATOM 6377 C C . THR A 1 817 ? 53.503 12.493 -55.176 1.00 81.38 817 THR A C 1
ATOM 6379 O O . THR A 1 817 ? 52.774 11.712 -55.790 1.00 81.38 817 THR A O 1
ATOM 6382 N N . ASP A 1 818 ? 53.108 13.163 -54.093 1.00 84.25 818 ASP A N 1
ATOM 6383 C CA . ASP A 1 818 ? 51.734 13.150 -53.590 1.00 84.25 818 ASP A CA 1
ATOM 6384 C C . ASP A 1 818 ? 50.881 14.109 -54.433 1.00 84.25 818 ASP A C 1
ATOM 6386 O O . ASP A 1 818 ? 51.113 15.319 -54.435 1.00 84.25 818 ASP A O 1
ATOM 6390 N N . ILE A 1 819 ? 49.881 13.575 -55.140 1.00 86.25 819 ILE A N 1
ATOM 6391 C CA . ILE A 1 819 ? 48.873 14.372 -55.850 1.00 86.25 819 ILE A CA 1
ATOM 6392 C C . ILE A 1 819 ? 47.516 14.177 -55.185 1.00 86.25 819 ILE A C 1
ATOM 6394 O O . ILE A 1 819 ? 47.033 13.053 -55.053 1.00 86.25 819 ILE A O 1
ATOM 6398 N N . THR A 1 820 ? 46.876 15.284 -54.818 1.00 87.56 820 THR A N 1
ATOM 6399 C CA . THR A 1 820 ? 45.592 15.287 -54.110 1.00 87.56 820 THR A CA 1
ATOM 6400 C C . THR A 1 820 ? 44.456 15.712 -55.034 1.00 87.56 820 THR A C 1
ATOM 6402 O O . THR A 1 820 ? 44.555 16.716 -55.740 1.00 87.56 820 THR A O 1
ATOM 6405 N N . ARG A 1 821 ? 43.347 14.972 -54.999 1.00 88.44 821 ARG A N 1
ATOM 6406 C CA . ARG A 1 821 ? 42.058 15.350 -55.596 1.00 88.44 821 ARG A CA 1
ATOM 6407 C C . ARG A 1 821 ? 40.982 15.375 -54.514 1.00 88.44 821 ARG A C 1
ATOM 6409 O O . ARG A 1 821 ? 41.090 14.651 -53.528 1.00 88.44 821 ARG A O 1
ATOM 6416 N N . VAL A 1 822 ? 39.971 16.218 -54.695 1.00 89.50 822 VAL A N 1
ATOM 6417 C CA . VAL A 1 822 ? 38.859 16.370 -53.748 1.00 89.50 822 VAL A CA 1
ATOM 6418 C C . VAL A 1 822 ? 37.639 15.621 -54.275 1.00 89.50 822 VAL A C 1
ATOM 6420 O O . VAL A 1 822 ? 37.346 15.682 -55.468 1.00 89.50 822 VAL A O 1
ATOM 6423 N N . LEU A 1 823 ? 36.964 14.900 -53.386 1.00 89.06 823 LEU A N 1
ATOM 6424 C CA . LEU A 1 823 ? 35.684 14.241 -53.606 1.00 89.06 823 LEU A CA 1
ATOM 6425 C C . LEU A 1 823 ? 34.660 14.860 -52.649 1.00 89.06 823 LEU A C 1
ATOM 6427 O O . LEU A 1 823 ? 34.889 14.868 -51.441 1.00 89.06 823 LEU A O 1
ATOM 6431 N N . HIS A 1 824 ? 33.538 15.355 -53.168 1.00 88.50 824 HIS A N 1
ATOM 6432 C CA . HIS A 1 824 ? 32.488 15.954 -52.346 1.00 88.50 824 HIS A CA 1
ATOM 6433 C C . HIS A 1 824 ? 31.456 14.904 -51.914 1.00 88.50 824 HIS A C 1
ATOM 6435 O O . HIS A 1 824 ? 30.884 14.184 -52.740 1.00 88.50 824 HIS A O 1
ATOM 6441 N N . LEU A 1 825 ? 31.220 14.829 -50.603 1.00 90.06 825 LEU A N 1
ATOM 6442 C CA . LEU A 1 825 ? 30.107 14.103 -49.996 1.00 90.06 825 LEU A CA 1
ATOM 6443 C C . LEU A 1 825 ? 29.011 15.097 -49.633 1.00 90.06 825 LEU A C 1
ATOM 6445 O O . LEU A 1 825 ? 29.278 16.042 -48.898 1.00 90.06 825 LEU A O 1
ATOM 6449 N N . SER A 1 826 ? 27.790 14.875 -50.111 1.00 89.62 826 SER A N 1
ATOM 6450 C CA . SER A 1 826 ? 26.637 15.732 -49.825 1.00 89.62 826 SER A CA 1
ATOM 6451 C C . SER A 1 826 ? 25.626 14.975 -48.978 1.00 89.62 826 SER A C 1
ATOM 6453 O O . SER A 1 826 ? 25.080 13.973 -49.433 1.00 89.62 826 SER A O 1
ATOM 6455 N N . ASN A 1 827 ? 25.373 15.428 -47.752 1.00 90.38 827 ASN A N 1
ATOM 6456 C CA . ASN A 1 827 ? 24.338 14.860 -46.896 1.00 90.38 827 ASN A CA 1
ATOM 6457 C C . ASN A 1 827 ? 22.988 15.516 -47.223 1.00 90.38 827 ASN A C 1
ATOM 6459 O O . ASN A 1 827 ? 22.800 16.701 -46.981 1.00 90.38 827 ASN A O 1
ATOM 6463 N N . GLU A 1 828 ? 22.056 14.748 -47.784 1.00 87.69 828 GLU A N 1
ATOM 6464 C CA . GLU A 1 828 ? 20.696 15.196 -48.125 1.00 87.69 828 GLU A CA 1
ATOM 6465 C C . GLU A 1 828 ? 19.685 14.918 -46.999 1.00 87.69 828 GLU A C 1
ATOM 6467 O O . GLU A 1 828 ? 18.480 15.060 -47.200 1.00 87.69 828 GLU A O 1
ATOM 6472 N N . SER A 1 829 ? 20.149 14.445 -45.840 1.00 88.69 829 SER A N 1
ATOM 6473 C CA . SER A 1 829 ? 19.294 14.128 -44.695 1.00 88.69 829 SER A CA 1
ATOM 6474 C C . SER A 1 829 ? 19.422 15.167 -43.571 1.00 88.69 829 SER A C 1
ATOM 6476 O O . SER A 1 829 ? 20.484 15.778 -43.421 1.00 88.69 829 SER A O 1
ATOM 6478 N N . PRO A 1 830 ? 18.367 15.346 -42.748 1.00 86.00 830 PRO A N 1
ATOM 6479 C CA . PRO A 1 830 ? 18.347 16.283 -41.622 1.00 86.00 830 PRO A CA 1
ATOM 6480 C C . PRO A 1 830 ? 19.138 15.778 -40.402 1.00 86.00 830 PRO A C 1
ATOM 6482 O O . PRO A 1 830 ? 19.090 16.386 -39.335 1.00 86.00 830 PRO A O 1
ATOM 6485 N N . ILE A 1 831 ? 19.853 14.658 -40.543 1.00 88.94 831 ILE A N 1
ATOM 6486 C CA . ILE A 1 831 ? 20.622 14.004 -39.483 1.00 88.94 831 ILE A CA 1
ATOM 6487 C C . ILE A 1 831 ? 22.094 13.911 -39.889 1.00 88.94 831 ILE A C 1
ATOM 6489 O O . ILE A 1 831 ? 22.391 13.805 -41.083 1.00 88.94 831 ILE A O 1
ATOM 6493 N N . PRO A 1 832 ? 23.032 13.967 -38.934 1.00 88.12 832 PRO A N 1
ATOM 6494 C CA . PRO A 1 832 ? 24.449 13.852 -39.242 1.00 88.12 832 PRO A CA 1
ATOM 6495 C C . PRO A 1 832 ? 24.794 12.465 -39.791 1.00 88.12 832 PRO A C 1
ATOM 6497 O O . PRO A 1 832 ? 24.298 11.441 -39.319 1.00 88.12 832 PRO A O 1
ATOM 6500 N N . ALA A 1 833 ? 25.664 12.424 -40.800 1.00 90.25 833 ALA A N 1
ATOM 6501 C CA . ALA A 1 833 ? 26.069 11.187 -41.453 1.00 90.25 833 ALA A CA 1
ATOM 6502 C C . ALA A 1 833 ? 27.507 10.814 -41.085 1.00 90.25 833 ALA A C 1
ATOM 6504 O O . ALA A 1 833 ? 28.465 11.406 -41.586 1.00 90.25 833 ALA A O 1
ATOM 6505 N N . HIS A 1 834 ? 27.670 9.797 -40.240 1.00 91.06 834 HIS A N 1
ATOM 6506 C CA . HIS A 1 834 ? 28.988 9.244 -39.940 1.00 91.06 834 HIS A CA 1
ATOM 6507 C C . HIS A 1 834 ? 29.453 8.335 -41.073 1.00 91.06 834 HIS A C 1
ATOM 6509 O O . HIS A 1 834 ? 28.790 7.348 -41.403 1.00 91.06 834 HIS A O 1
ATOM 6515 N N . PHE A 1 835 ? 30.610 8.644 -41.647 1.00 92.06 835 PHE A N 1
ATOM 6516 C CA . PHE A 1 835 ? 31.203 7.848 -42.713 1.00 92.06 835 PHE A CA 1
ATOM 6517 C C . PHE A 1 835 ? 32.567 7.310 -42.290 1.00 92.06 835 PHE A C 1
ATOM 6519 O O . PHE A 1 835 ? 33.309 7.930 -41.526 1.00 92.06 835 PHE A O 1
ATOM 6526 N N . THR A 1 836 ? 32.918 6.160 -42.851 1.00 90.31 836 THR A N 1
ATOM 6527 C CA . THR A 1 836 ? 34.280 5.633 -42.848 1.00 90.31 836 THR A CA 1
ATOM 6528 C C . THR A 1 836 ? 34.686 5.341 -44.286 1.00 90.31 836 THR A C 1
ATOM 6530 O O . THR A 1 836 ? 33.971 4.676 -45.039 1.00 90.31 836 THR A O 1
ATOM 6533 N N . ALA A 1 837 ? 35.824 5.893 -44.687 1.00 89.00 837 ALA A N 1
ATOM 6534 C CA . ALA A 1 837 ? 36.376 5.793 -46.023 1.00 89.00 837 ALA A CA 1
ATOM 6535 C C . ALA A 1 837 ? 37.651 4.949 -45.977 1.00 89.00 837 ALA A C 1
ATOM 6537 O O . ALA A 1 837 ? 38.605 5.263 -45.263 1.00 89.00 837 ALA A O 1
ATOM 6538 N N . ARG A 1 838 ? 37.684 3.868 -46.758 1.00 86.50 838 ARG A N 1
ATOM 6539 C CA . ARG A 1 838 ? 38.830 2.957 -46.816 1.00 86.50 838 ARG A CA 1
ATOM 6540 C C . ARG A 1 838 ? 39.146 2.526 -48.238 1.00 86.50 838 ARG A C 1
ATOM 6542 O O . ARG A 1 838 ? 38.271 2.361 -49.083 1.00 86.50 838 ARG A O 1
ATOM 6549 N N . MET A 1 839 ? 40.426 2.299 -48.491 1.00 84.94 839 MET A N 1
ATOM 6550 C CA . MET A 1 839 ? 40.896 1.721 -49.746 1.00 84.94 839 MET A CA 1
ATOM 6551 C C . MET A 1 839 ? 40.757 0.198 -49.661 1.00 84.94 839 MET A C 1
ATOM 6553 O O . MET A 1 839 ? 41.319 -0.418 -48.761 1.00 84.94 839 MET A O 1
ATOM 6557 N N . TRP A 1 840 ? 40.001 -0.411 -50.576 1.00 70.06 840 TRP A N 1
ATOM 6558 C CA . TRP A 1 840 ? 39.649 -1.838 -50.495 1.00 70.06 840 TRP A CA 1
ATOM 6559 C C . TRP A 1 840 ? 40.793 -2.795 -50.902 1.00 70.06 840 TRP A C 1
ATOM 6561 O O . TRP A 1 840 ? 40.787 -3.966 -50.532 1.00 70.06 840 TRP A O 1
ATOM 6571 N N . ASP A 1 841 ? 41.801 -2.324 -51.644 1.00 68.56 841 ASP A N 1
ATOM 6572 C CA . ASP A 1 841 ? 42.865 -3.176 -52.202 1.00 68.56 841 ASP A CA 1
ATOM 6573 C C . ASP A 1 841 ? 44.204 -3.068 -51.437 1.00 68.56 841 ASP A C 1
ATOM 6575 O O . ASP A 1 841 ? 44.673 -1.970 -51.136 1.00 68.56 841 ASP A O 1
ATOM 6579 N N . ARG A 1 842 ? 44.892 -4.204 -51.212 1.00 52.22 842 ARG A N 1
ATOM 6580 C CA . ARG A 1 842 ? 46.269 -4.269 -50.660 1.00 52.22 842 ARG A CA 1
ATOM 6581 C C . ARG A 1 842 ? 47.313 -3.622 -51.582 1.00 52.22 842 ARG A C 1
ATOM 6583 O O . ARG A 1 842 ? 48.436 -3.363 -51.153 1.00 52.22 842 ARG A O 1
ATOM 6590 N N . GLY A 1 843 ? 46.959 -3.366 -52.842 1.00 56.09 843 GLY A N 1
ATOM 6591 C CA . GLY A 1 843 ? 47.749 -2.602 -53.807 1.00 56.09 843 GLY A CA 1
ATOM 6592 C C . GLY A 1 843 ? 47.608 -1.077 -53.710 1.00 56.09 843 GLY A C 1
ATOM 6593 O O . GLY A 1 843 ? 48.136 -0.393 -54.589 1.00 56.09 843 GLY A O 1
ATOM 6594 N N . SER A 1 844 ? 46.913 -0.542 -52.693 1.00 62.75 844 SER A N 1
ATOM 6595 C CA . SER A 1 844 ? 46.518 0.870 -52.588 1.00 62.75 844 SER A CA 1
ATOM 6596 C C . SER A 1 844 ? 47.678 1.836 -52.837 1.00 62.75 844 SER A C 1
ATOM 6598 O O . SER A 1 844 ? 48.612 1.964 -52.043 1.00 62.75 844 SER A O 1
ATOM 6600 N N . PHE A 1 845 ? 47.596 2.548 -53.956 1.00 70.00 845 PHE A N 1
ATOM 6601 C CA . PHE A 1 845 ? 48.529 3.604 -54.324 1.00 70.00 845 PHE A CA 1
ATOM 6602 C C . PHE A 1 845 ? 48.116 4.968 -53.764 1.00 70.00 845 PHE A C 1
ATOM 6604 O O . PHE A 1 845 ? 48.725 5.971 -54.103 1.00 70.00 845 PHE A O 1
ATOM 6611 N N . GLY A 1 846 ? 47.075 5.025 -52.936 1.00 74.12 846 GLY A N 1
ATOM 6612 C CA . GLY A 1 846 ? 46.572 6.264 -52.367 1.00 74.12 846 GLY A CA 1
ATOM 6613 C C . GLY A 1 846 ? 45.990 6.078 -50.974 1.00 74.12 846 GLY A C 1
ATOM 6614 O O . GLY A 1 846 ? 45.752 4.951 -50.539 1.00 74.12 846 GLY A O 1
ATOM 6615 N N . ARG A 1 847 ? 45.788 7.200 -50.289 1.00 85.00 847 ARG A N 1
ATOM 6616 C CA . ARG A 1 847 ? 45.169 7.322 -48.964 1.00 85.00 847 ARG A CA 1
ATOM 6617 C C . ARG A 1 847 ? 44.059 8.372 -49.016 1.00 85.00 847 ARG A C 1
ATOM 6619 O O . ARG A 1 847 ? 44.070 9.229 -49.897 1.00 85.00 847 ARG A O 1
ATOM 6626 N N . VAL A 1 848 ? 43.111 8.295 -48.090 1.00 87.19 848 VAL A N 1
ATOM 6627 C CA . VAL A 1 848 ? 42.000 9.247 -47.971 1.00 87.19 848 VAL A CA 1
ATOM 6628 C C . VAL A 1 848 ? 42.103 9.982 -46.642 1.00 87.19 848 VAL A C 1
ATOM 6630 O O . VAL A 1 848 ? 42.369 9.367 -45.611 1.00 87.19 848 VAL A O 1
ATOM 6633 N N . GLU A 1 849 ? 41.928 11.297 -46.684 1.00 84.88 849 GLU A N 1
ATOM 6634 C CA . GLU A 1 849 ? 42.000 12.180 -45.527 1.00 84.88 849 GLU A CA 1
ATOM 6635 C C . GLU A 1 849 ? 40.782 13.123 -45.539 1.00 84.88 849 GLU A C 1
ATOM 6637 O O . GLU A 1 849 ? 40.615 13.884 -46.499 1.00 84.88 849 GLU A O 1
ATOM 6642 N N . PRO A 1 850 ? 39.926 13.106 -44.502 1.00 88.75 850 PRO A N 1
ATOM 6643 C CA . PRO A 1 850 ? 39.911 12.179 -43.362 1.00 88.75 850 PRO A CA 1
ATOM 6644 C C . PRO A 1 850 ? 39.394 10.767 -43.729 1.00 88.75 850 PRO A C 1
ATOM 6646 O O . PRO A 1 850 ? 38.568 10.608 -44.625 1.00 88.75 850 PRO A O 1
ATOM 6649 N N . SER A 1 851 ? 39.872 9.729 -43.029 1.00 86.25 851 SER A N 1
ATOM 6650 C CA . SER A 1 851 ? 39.412 8.334 -43.200 1.00 86.25 851 SER A CA 1
ATOM 6651 C C . SER A 1 851 ? 38.126 8.011 -42.437 1.00 86.25 851 SER A C 1
ATOM 6653 O O . SER A 1 851 ? 37.450 7.034 -42.743 1.00 86.25 851 SER A O 1
ATOM 6655 N N . GLU A 1 852 ? 37.777 8.824 -41.450 1.00 89.94 852 GLU A N 1
ATOM 6656 C CA . GLU A 1 852 ? 36.528 8.761 -40.698 1.00 89.94 852 GLU A CA 1
ATOM 6657 C C . GLU A 1 852 ? 36.092 10.181 -40.345 1.00 89.94 852 GLU A C 1
ATOM 6659 O O . GLU A 1 852 ? 36.929 11.071 -40.179 1.00 89.94 852 GLU A O 1
ATOM 6664 N N . GLY A 1 853 ? 34.790 10.411 -40.260 1.00 88.25 853 GLY A N 1
ATOM 6665 C CA . GLY A 1 853 ? 34.265 11.724 -39.922 1.00 88.25 853 GLY A CA 1
ATOM 6666 C C . GLY A 1 853 ? 32.747 11.770 -39.944 1.00 88.25 853 GLY A C 1
ATOM 6667 O O . GLY A 1 853 ? 32.067 10.755 -40.101 1.00 88.25 853 GLY A O 1
ATOM 6668 N N . GLU A 1 854 ? 32.220 12.977 -39.793 1.00 90.25 854 GLU A N 1
ATOM 6669 C CA . GLU A 1 854 ? 30.792 13.269 -39.795 1.00 90.25 854 GLU A CA 1
ATOM 6670 C C . GLU A 1 854 ? 30.498 14.318 -40.866 1.00 90.25 854 GLU A C 1
ATOM 6672 O O . GLU A 1 854 ? 31.190 15.335 -40.948 1.00 90.25 854 GLU A O 1
ATOM 6677 N N . VAL A 1 855 ? 29.490 14.062 -41.699 1.00 90.50 855 VAL A N 1
ATOM 6678 C CA . VAL A 1 855 ? 28.930 15.064 -42.609 1.00 90.50 855 VAL A CA 1
ATOM 6679 C C . VAL A 1 855 ? 27.719 15.688 -41.913 1.00 90.50 855 VAL A C 1
ATOM 6681 O O . VAL A 1 855 ? 26.731 14.974 -41.700 1.00 90.50 855 VAL A O 1
ATOM 6684 N N . PRO A 1 856 ? 27.759 16.983 -41.553 1.00 89.62 856 PRO A N 1
ATOM 6685 C CA . PRO A 1 856 ? 26.633 17.635 -40.892 1.00 89.62 856 PRO A CA 1
ATOM 6686 C C . PRO A 1 856 ? 25.340 17.560 -41.730 1.00 89.62 856 PRO A C 1
ATOM 6688 O O . PRO A 1 856 ? 25.417 17.386 -42.954 1.00 89.62 856 PRO A O 1
ATOM 6691 N N . PRO A 1 857 ? 24.157 17.696 -41.105 1.00 88.62 857 PRO A N 1
ATOM 6692 C CA . PRO A 1 857 ? 22.872 17.735 -41.804 1.00 88.62 857 PRO A CA 1
ATOM 6693 C C . PRO A 1 857 ? 22.851 18.753 -42.944 1.00 88.62 857 PRO A C 1
ATOM 6695 O O . PRO A 1 857 ? 23.379 19.853 -42.785 1.00 88.62 857 PRO A O 1
ATOM 6698 N N . GLU A 1 858 ? 22.240 18.386 -44.072 1.00 88.38 858 GLU A N 1
ATOM 6699 C CA . GLU A 1 858 ? 22.013 19.280 -45.227 1.00 88.38 858 GLU A CA 1
ATOM 6700 C C . GLU A 1 858 ? 23.270 20.029 -45.721 1.00 88.38 858 GLU A C 1
ATOM 6702 O O . GLU A 1 858 ? 23.198 21.133 -46.264 1.00 88.38 858 GLU A O 1
ATOM 6707 N N . SER A 1 859 ? 24.449 19.436 -45.525 1.00 88.88 859 SER A N 1
ATOM 6708 C CA . SER A 1 859 ? 25.741 20.068 -45.792 1.00 88.88 859 SER A CA 1
ATOM 6709 C C . SER A 1 859 ? 26.658 19.185 -46.638 1.00 88.88 859 SER A C 1
ATOM 6711 O O . SER A 1 859 ? 26.350 18.025 -46.936 1.00 88.88 859 SER A O 1
ATOM 6713 N N . GLN A 1 860 ? 27.802 19.743 -47.038 1.00 89.19 860 GLN A N 1
ATOM 6714 C CA . GLN A 1 860 ? 28.805 19.047 -47.837 1.00 89.19 860 GLN A CA 1
ATOM 6715 C C . GLN A 1 860 ? 30.146 18.956 -47.110 1.00 89.19 860 GLN A C 1
ATOM 6717 O O . GLN A 1 860 ? 30.577 19.907 -46.457 1.00 89.19 860 GLN A O 1
ATOM 6722 N N . LEU A 1 861 ? 30.825 17.820 -47.274 1.00 89.81 861 LEU A N 1
ATOM 6723 C CA . LEU A 1 861 ? 32.171 17.573 -46.767 1.00 89.81 861 LEU A CA 1
ATOM 6724 C C . LEU A 1 861 ? 33.130 17.229 -47.911 1.00 89.81 861 LEU A C 1
ATOM 6726 O O . LEU A 1 861 ? 32.819 16.428 -48.793 1.00 89.81 861 LEU A O 1
ATOM 6730 N N . GLU A 1 862 ? 34.328 17.806 -47.860 1.00 90.56 862 GLU A N 1
ATOM 6731 C CA . GLU A 1 862 ? 35.412 17.540 -48.803 1.00 90.56 862 GLU A CA 1
ATOM 6732 C C . GLU A 1 862 ? 36.312 16.394 -48.319 1.00 90.56 862 GLU A C 1
ATOM 6734 O O . GLU A 1 862 ? 37.015 16.525 -47.316 1.00 90.56 862 GLU A O 1
ATOM 6739 N N . LEU A 1 863 ? 36.355 15.289 -49.065 1.00 89.19 863 LEU A N 1
ATOM 6740 C CA . LEU A 1 863 ? 37.321 14.209 -48.868 1.00 89.19 863 LEU A CA 1
ATOM 6741 C C . LEU A 1 863 ? 38.532 14.387 -49.780 1.00 89.19 863 LEU A C 1
ATOM 6743 O O . LEU A 1 863 ? 38.405 14.415 -51.004 1.00 89.19 863 LEU A O 1
ATOM 6747 N N . ARG A 1 864 ? 39.732 14.450 -49.199 1.00 90.06 864 ARG A N 1
ATOM 6748 C CA . ARG A 1 864 ? 40.988 14.534 -49.951 1.00 90.06 864 ARG A CA 1
ATOM 6749 C C . ARG A 1 864 ? 41.505 13.130 -50.228 1.00 90.06 864 ARG A C 1
ATOM 6751 O O . ARG A 1 864 ? 41.927 12.418 -49.322 1.00 90.06 864 ARG A O 1
ATOM 6758 N N . VAL A 1 865 ? 41.497 12.734 -51.495 1.00 89.00 865 VAL A N 1
ATOM 6759 C CA . VAL A 1 865 ? 42.090 11.477 -51.956 1.00 89.00 865 VAL A CA 1
ATOM 6760 C C . VAL A 1 865 ? 43.490 11.784 -52.478 1.00 89.00 865 VAL A C 1
ATOM 6762 O O . VAL A 1 865 ? 43.651 12.495 -53.472 1.00 89.00 865 VAL A O 1
ATOM 6765 N N . VAL A 1 866 ? 44.508 11.271 -51.792 1.00 88.12 866 VAL A N 1
ATOM 6766 C CA . VAL A 1 866 ? 45.924 11.486 -52.110 1.00 88.12 866 VAL A CA 1
ATOM 6767 C C . VAL A 1 866 ? 46.472 10.250 -52.808 1.00 88.12 866 VAL A C 1
ATOM 6769 O O . VAL A 1 866 ? 46.471 9.166 -52.229 1.00 88.12 866 VAL A O 1
ATOM 6772 N N . ALA A 1 867 ? 46.963 10.400 -54.035 1.00 86.81 867 ALA A N 1
ATOM 6773 C CA . ALA A 1 867 ? 47.620 9.345 -54.798 1.00 86.81 867 ALA A CA 1
ATOM 6774 C C . ALA A 1 867 ? 49.147 9.515 -54.755 1.00 86.81 867 ALA A C 1
ATOM 6776 O O . ALA A 1 867 ? 49.668 10.588 -55.050 1.00 86.81 867 ALA A O 1
ATOM 6777 N N . HIS A 1 868 ? 49.852 8.433 -54.433 1.00 84.81 868 HIS A N 1
ATOM 6778 C CA . HIS A 1 868 ? 51.306 8.320 -54.387 1.00 84.81 868 HIS A CA 1
ATOM 6779 C C . HIS A 1 868 ? 51.769 7.053 -55.130 1.00 84.81 868 HIS A C 1
ATOM 6781 O O . HIS A 1 868 ? 51.792 5.935 -54.593 1.00 84.81 868 HIS A O 1
ATOM 6787 N N . LEU A 1 869 ? 52.165 7.224 -56.393 1.00 83.38 869 LEU A N 1
ATOM 6788 C CA . LEU A 1 869 ? 52.576 6.116 -57.259 1.00 83.38 869 LEU A CA 1
ATOM 6789 C C . LEU A 1 869 ? 54.060 5.778 -57.084 1.00 83.38 869 LEU A C 1
ATOM 6791 O O . LEU A 1 869 ? 54.915 6.659 -57.059 1.00 83.38 869 LEU A O 1
ATOM 6795 N N . LYS A 1 870 ? 54.377 4.480 -57.022 1.00 77.12 870 LYS A N 1
ATOM 6796 C CA . LYS A 1 870 ? 55.756 3.947 -56.944 1.00 77.12 870 LYS A CA 1
ATOM 6797 C C . LYS A 1 870 ? 56.187 3.183 -58.210 1.00 77.12 870 LYS A C 1
ATOM 6799 O O . LYS A 1 870 ? 57.177 2.457 -58.179 1.00 77.12 870 LYS A O 1
ATOM 6804 N N . ASP A 1 871 ? 55.417 3.276 -59.293 1.00 77.19 871 ASP A N 1
ATOM 6805 C CA . ASP A 1 871 ? 55.720 2.668 -60.599 1.00 77.19 871 ASP A CA 1
ATOM 6806 C C . ASP A 1 871 ? 55.047 3.478 -61.721 1.00 77.19 871 ASP A C 1
ATOM 6808 O O . ASP A 1 871 ? 54.128 4.249 -61.449 1.00 77.19 871 ASP A O 1
ATOM 6812 N N . THR A 1 872 ? 55.476 3.297 -62.970 1.00 73.75 872 THR A N 1
ATOM 6813 C CA . THR A 1 872 ? 55.015 4.064 -64.148 1.00 73.75 872 THR A CA 1
ATOM 6814 C C . THR A 1 872 ? 53.872 3.397 -64.929 1.00 73.75 872 THR A C 1
ATOM 6816 O O . THR A 1 872 ? 53.683 3.636 -66.119 1.00 73.75 872 THR A O 1
ATOM 6819 N N . GLN A 1 873 ? 53.107 2.520 -64.276 1.00 75.94 873 GLN A N 1
ATOM 6820 C CA . GLN A 1 873 ? 52.004 1.775 -64.893 1.00 75.94 873 GLN A CA 1
ATOM 6821 C C . GLN A 1 873 ? 50.639 2.412 -64.604 1.00 75.94 873 GLN A C 1
ATOM 6823 O O . GLN A 1 873 ? 50.527 3.350 -63.811 1.00 75.94 873 GLN A O 1
ATOM 6828 N N . ASP A 1 874 ? 49.602 1.870 -65.245 1.00 79.12 874 ASP A N 1
ATOM 6829 C CA . ASP A 1 874 ? 48.211 2.177 -64.929 1.00 79.12 874 ASP A CA 1
ATOM 6830 C C . ASP A 1 874 ? 47.804 1.475 -63.633 1.00 79.12 874 ASP A C 1
ATOM 6832 O O . ASP A 1 874 ? 47.831 0.247 -63.524 1.00 79.12 874 ASP A O 1
ATOM 6836 N N . PHE A 1 875 ? 47.383 2.265 -62.655 1.00 79.75 875 PHE A N 1
ATOM 6837 C CA . PHE A 1 875 ? 46.851 1.797 -61.392 1.00 79.75 875 PHE A CA 1
ATOM 6838 C C . PHE A 1 875 ? 45.347 2.024 -61.332 1.00 79.75 875 PHE A C 1
ATOM 6840 O O . PHE A 1 875 ? 44.839 3.094 -61.675 1.00 79.75 875 PHE A O 1
ATOM 6847 N N . LYS A 1 876 ? 44.634 1.004 -60.856 1.00 82.25 876 LYS A N 1
ATOM 6848 C CA . LYS A 1 876 ? 43.206 1.067 -60.550 1.00 82.25 876 LYS A CA 1
ATOM 6849 C C . LYS A 1 876 ? 43.005 0.674 -59.099 1.00 82.25 876 LYS A C 1
ATOM 6851 O O . LYS A 1 876 ? 43.595 -0.301 -58.647 1.00 82.25 876 LYS A O 1
ATOM 6856 N N . ALA A 1 877 ? 42.188 1.430 -58.383 1.00 82.62 877 ALA A N 1
ATOM 6857 C CA . ALA A 1 877 ? 41.810 1.127 -57.010 1.00 82.62 877 ALA A CA 1
ATOM 6858 C C . ALA A 1 877 ? 40.325 1.419 -56.802 1.00 82.62 877 ALA A C 1
ATOM 6860 O O . ALA A 1 877 ? 39.693 2.094 -57.613 1.00 82.62 877 ALA A O 1
ATOM 6861 N N . THR A 1 878 ? 39.770 0.903 -55.710 1.00 85.38 878 THR A N 1
ATOM 6862 C CA . THR A 1 878 ? 38.396 1.205 -55.300 1.00 85.38 878 THR A CA 1
ATOM 6863 C C . THR A 1 878 ? 38.430 1.789 -53.896 1.00 85.38 878 THR A C 1
ATOM 6865 O O . THR A 1 878 ? 38.995 1.181 -52.982 1.00 85.38 878 THR A O 1
ATOM 6868 N N . LEU A 1 879 ? 37.856 2.981 -53.761 1.00 87.69 879 LEU A N 1
ATOM 6869 C CA . LEU A 1 879 ? 37.584 3.631 -52.489 1.00 87.69 879 LEU A CA 1
ATOM 6870 C C . LEU A 1 879 ? 36.173 3.231 -52.057 1.00 87.69 879 LEU A C 1
ATOM 6872 O O . LEU A 1 879 ? 35.209 3.454 -52.787 1.00 87.69 879 LEU A O 1
ATOM 6876 N N . GLU A 1 880 ? 36.067 2.614 -50.890 1.00 89.31 880 GLU A N 1
ATOM 6877 C CA . GLU A 1 880 ? 34.804 2.232 -50.275 1.00 89.31 880 GLU A CA 1
ATOM 6878 C C . GLU A 1 880 ? 34.468 3.249 -49.182 1.00 89.31 880 GLU A C 1
ATOM 6880 O O . GLU A 1 880 ? 35.256 3.461 -48.259 1.00 89.31 880 GLU A O 1
ATOM 6885 N N . ILE A 1 881 ? 33.313 3.894 -49.310 1.00 89.81 881 ILE A N 1
ATOM 6886 C CA . ILE A 1 881 ? 32.780 4.854 -48.345 1.00 89.81 881 ILE A CA 1
ATOM 6887 C C . ILE A 1 881 ? 31.561 4.197 -47.718 1.00 89.81 881 ILE A C 1
ATOM 6889 O O . ILE A 1 881 ? 30.496 4.123 -48.333 1.00 89.81 881 ILE A O 1
ATOM 6893 N N . SER A 1 882 ? 31.732 3.676 -46.509 1.00 87.69 882 SER A N 1
ATOM 6894 C CA . SER A 1 882 ? 30.638 3.080 -45.752 1.00 87.69 882 SER A CA 1
ATOM 6895 C C . SER A 1 882 ? 30.047 4.118 -44.810 1.00 87.69 882 SER A C 1
ATOM 6897 O O . SER A 1 882 ? 30.759 4.738 -44.019 1.00 87.69 882 SER A O 1
ATOM 6899 N N . ILE A 1 883 ? 28.745 4.345 -44.944 1.00 89.19 883 ILE A N 1
ATOM 6900 C CA . ILE A 1 883 ? 27.988 5.265 -44.103 1.00 89.19 883 ILE A CA 1
ATOM 6901 C C . ILE A 1 883 ? 27.285 4.421 -43.050 1.00 89.19 883 ILE A C 1
ATOM 6903 O O . ILE A 1 883 ? 26.642 3.421 -43.376 1.00 89.19 883 ILE A O 1
ATOM 6907 N N . ARG A 1 884 ? 27.424 4.808 -41.784 1.00 84.44 884 ARG A N 1
ATOM 6908 C CA . ARG A 1 884 ? 26.783 4.110 -40.672 1.00 84.44 884 ARG A CA 1
ATOM 6909 C C . ARG A 1 884 ? 25.260 4.110 -40.863 1.00 84.44 884 ARG A C 1
ATOM 6911 O O . ARG A 1 884 ? 24.687 5.132 -41.230 1.00 84.44 884 ARG A O 1
ATOM 6918 N N . ASP A 1 885 ? 24.633 2.954 -40.648 1.00 80.62 885 ASP A N 1
ATOM 6919 C CA . ASP A 1 885 ? 23.181 2.744 -40.766 1.00 80.62 885 ASP A CA 1
ATOM 6920 C C . ASP A 1 885 ? 22.590 3.049 -42.165 1.00 80.62 885 ASP A C 1
ATOM 6922 O O . ASP A 1 885 ? 21.381 3.219 -42.317 1.00 80.62 885 ASP A O 1
ATOM 6926 N N . SER A 1 886 ? 23.430 3.084 -43.211 1.00 84.19 886 SER A N 1
ATOM 6927 C CA . SER A 1 886 ? 23.041 3.380 -44.598 1.00 84.19 886 SER A CA 1
ATOM 6928 C C . SER A 1 886 ? 23.812 2.517 -45.615 1.00 84.19 886 SER A C 1
ATOM 6930 O O . SER A 1 886 ? 24.492 1.552 -45.257 1.00 84.19 886 SER A O 1
ATOM 6932 N N . GLN A 1 887 ? 23.667 2.804 -46.912 1.00 81.50 887 GLN A N 1
ATOM 6933 C CA . GLN A 1 887 ? 24.334 2.047 -47.976 1.00 81.50 887 GLN A CA 1
ATOM 6934 C C . GLN A 1 887 ? 25.827 2.396 -48.091 1.00 81.50 887 GLN A C 1
ATOM 6936 O O . GLN A 1 887 ? 26.268 3.495 -47.761 1.00 81.50 887 GLN A O 1
ATOM 6941 N N . THR A 1 888 ? 26.611 1.460 -48.625 1.00 85.69 888 THR A N 1
ATOM 6942 C CA . THR A 1 888 ? 28.036 1.676 -48.909 1.00 85.69 888 THR A CA 1
ATOM 6943 C C . THR A 1 888 ? 28.225 2.139 -50.351 1.00 85.69 888 THR A C 1
ATOM 6945 O O . THR A 1 888 ? 27.728 1.509 -51.284 1.00 85.69 888 THR A O 1
ATOM 6948 N N . HIS A 1 889 ? 28.961 3.231 -50.541 1.00 87.12 889 HIS A N 1
ATOM 6949 C CA . HIS A 1 889 ? 29.287 3.785 -51.850 1.00 87.12 889 HIS A CA 1
ATOM 6950 C C . HIS A 1 889 ? 30.677 3.335 -52.295 1.00 87.12 889 HIS A C 1
ATOM 6952 O O . HIS A 1 889 ? 31.623 3.313 -51.509 1.00 87.12 889 HIS A O 1
ATOM 6958 N N . THR A 1 890 ? 30.817 3.007 -53.577 1.00 87.81 890 THR A N 1
ATOM 6959 C CA . THR A 1 890 ? 32.103 2.636 -54.175 1.00 87.81 890 THR A CA 1
ATOM 6960 C C . THR A 1 890 ? 32.508 3.678 -55.210 1.00 87.81 890 THR A C 1
ATOM 6962 O O . THR A 1 890 ? 31.719 4.046 -56.078 1.00 87.81 890 THR A O 1
ATOM 6965 N N . VAL A 1 891 ? 33.740 4.176 -55.100 1.00 88.00 891 VAL A N 1
ATOM 6966 C CA . VAL A 1 891 ? 34.331 5.144 -56.028 1.00 88.00 891 VAL A CA 1
ATOM 6967 C C . VAL A 1 891 ? 35.539 4.507 -56.697 1.00 88.00 891 VAL A C 1
ATOM 6969 O O . VAL A 1 891 ? 36.491 4.079 -56.040 1.00 88.00 891 VAL A O 1
ATOM 6972 N N . HIS A 1 892 ? 35.514 4.438 -58.024 1.00 87.38 892 HIS A N 1
ATOM 6973 C CA . HIS A 1 892 ? 36.606 3.866 -58.802 1.00 87.38 892 HIS A CA 1
ATOM 6974 C C . HIS A 1 892 ? 37.698 4.903 -59.055 1.00 87.38 892 HIS A C 1
ATOM 6976 O O . HIS A 1 892 ? 37.443 5.961 -59.629 1.00 87.38 892 HIS A O 1
ATOM 6982 N N . LEU A 1 893 ? 38.926 4.572 -58.668 1.00 87.56 893 LEU A N 1
ATOM 6983 C CA . LEU A 1 893 ? 40.102 5.420 -58.816 1.00 87.56 893 LEU A CA 1
ATOM 6984 C C . LEU A 1 893 ? 40.980 4.913 -59.962 1.00 87.56 893 LEU A C 1
ATOM 6986 O O . LEU A 1 893 ? 41.262 3.714 -60.039 1.00 87.56 893 LEU A O 1
ATOM 6990 N N . SER A 1 894 ? 41.457 5.818 -60.817 1.00 86.06 894 SER A N 1
ATOM 6991 C CA . SER A 1 894 ? 42.473 5.521 -61.836 1.00 86.06 894 SER A CA 1
ATOM 6992 C C . SER A 1 894 ? 43.600 6.545 -61.821 1.00 86.06 894 SER A C 1
ATOM 6994 O O . SER A 1 894 ? 43.361 7.731 -61.610 1.00 86.06 894 SER A O 1
ATOM 6996 N N . ALA A 1 895 ? 44.832 6.085 -62.022 1.00 85.94 895 ALA A N 1
ATOM 6997 C CA . ALA A 1 895 ? 46.005 6.942 -62.151 1.00 85.94 895 ALA A CA 1
ATOM 6998 C C . ALA A 1 895 ? 47.082 6.241 -62.986 1.00 85.94 895 ALA A C 1
ATOM 7000 O O . ALA A 1 895 ? 47.273 5.035 -62.851 1.00 85.94 895 ALA A O 1
ATOM 7001 N N . THR A 1 896 ? 47.828 6.987 -63.795 1.00 84.31 896 THR A N 1
ATOM 7002 C CA . THR A 1 896 ? 48.970 6.470 -64.562 1.00 84.31 896 THR A CA 1
ATOM 7003 C C . THR A 1 896 ? 50.248 7.137 -64.068 1.00 84.31 896 THR A C 1
ATOM 7005 O O . THR A 1 896 ? 50.352 8.365 -64.079 1.00 84.31 896 THR A O 1
ATOM 7008 N N . GLY A 1 897 ? 51.236 6.347 -63.645 1.00 78.94 897 GLY A N 1
ATOM 7009 C CA . GLY A 1 897 ? 52.528 6.878 -63.204 1.00 78.94 897 GLY A CA 1
ATOM 7010 C C . GLY A 1 897 ? 53.401 7.327 -64.369 1.00 78.94 897 GLY A C 1
ATOM 7011 O O . GLY A 1 897 ? 53.509 6.644 -65.380 1.00 78.94 897 GLY A O 1
ATOM 7012 N N . THR A 1 898 ? 54.056 8.474 -64.226 1.00 76.12 898 THR A N 1
ATOM 7013 C CA . THR A 1 898 ? 54.995 9.029 -65.214 1.00 76.12 898 THR A CA 1
ATOM 7014 C C . THR A 1 898 ? 56.254 9.557 -64.522 1.00 76.12 898 THR A C 1
ATOM 7016 O O . THR A 1 898 ? 56.236 9.822 -63.324 1.00 76.12 898 THR A O 1
ATOM 7019 N N . GLY A 1 899 ? 57.369 9.690 -65.243 1.00 75.12 899 GLY A N 1
ATOM 7020 C CA . GLY A 1 899 ? 58.654 10.118 -64.671 1.00 75.12 899 GLY A CA 1
ATOM 7021 C C . GLY A 1 899 ? 59.553 8.952 -64.245 1.00 75.12 899 GLY A C 1
ATOM 7022 O O . GLY A 1 899 ? 59.396 7.834 -64.727 1.00 75.12 899 GLY A O 1
ATOM 7023 N N . THR A 1 900 ? 60.522 9.218 -63.366 1.00 78.00 900 THR A N 1
ATOM 7024 C CA . THR A 1 900 ? 61.535 8.242 -62.934 1.00 78.00 900 THR A CA 1
ATOM 7025 C C . THR A 1 900 ? 61.400 7.908 -61.450 1.00 78.00 900 THR A C 1
ATOM 7027 O O . THR A 1 900 ? 61.205 8.791 -60.622 1.00 78.00 900 THR A O 1
ATOM 7030 N N . THR A 1 901 ? 61.544 6.628 -61.094 1.00 79.69 901 THR A N 1
ATOM 7031 C CA . THR A 1 901 ? 61.605 6.180 -59.689 1.00 79.69 901 THR A CA 1
ATOM 7032 C C . THR A 1 901 ? 63.030 6.189 -59.123 1.00 79.69 901 THR A C 1
ATOM 7034 O O . THR A 1 901 ? 63.274 5.649 -58.041 1.00 79.69 901 THR A O 1
ATOM 7037 N N . ILE A 1 902 ? 63.984 6.734 -59.879 1.00 81.06 902 ILE A N 1
ATOM 7038 C CA . ILE A 1 902 ? 65.407 6.762 -59.555 1.00 81.06 902 ILE A CA 1
ATOM 7039 C C . ILE A 1 902 ? 65.753 8.139 -59.027 1.00 81.06 902 ILE A C 1
ATOM 7041 O O . ILE A 1 902 ? 65.575 9.137 -59.724 1.00 81.06 902 ILE A O 1
ATOM 7045 N N . VAL A 1 903 ? 66.280 8.173 -57.809 1.00 81.50 903 VAL A N 1
ATOM 7046 C CA . VAL A 1 903 ? 66.598 9.413 -57.102 1.00 81.50 903 VAL A CA 1
ATOM 7047 C C . VAL A 1 903 ? 68.088 9.445 -56.778 1.00 81.50 903 VAL A C 1
ATOM 7049 O O . VAL A 1 903 ? 68.659 8.432 -56.371 1.00 81.50 903 VAL A O 1
ATOM 7052 N N . SER A 1 904 ? 68.707 10.607 -56.982 1.00 81.12 904 SER A N 1
ATOM 7053 C CA . SER A 1 904 ? 70.088 10.897 -56.583 1.00 81.12 904 SER A CA 1
ATOM 7054 C C . SER A 1 904 ? 70.110 11.507 -55.183 1.00 81.12 904 SER A C 1
ATOM 7056 O O . SER A 1 904 ? 69.271 12.350 -54.872 1.00 81.12 904 SER A O 1
ATOM 7058 N N . ASP A 1 905 ? 71.066 11.106 -54.350 1.00 80.69 905 ASP A N 1
ATOM 7059 C CA . ASP A 1 905 ? 71.266 11.664 -53.005 1.00 80.69 905 ASP A CA 1
ATOM 7060 C C . ASP A 1 905 ? 71.796 13.113 -53.014 1.00 80.69 905 ASP A C 1
ATOM 7062 O O . ASP A 1 905 ? 71.563 13.866 -52.069 1.00 80.69 905 ASP A O 1
ATOM 7066 N N . LYS A 1 906 ? 72.479 13.517 -54.093 1.00 78.00 906 LYS A N 1
ATOM 7067 C CA . LYS A 1 906 ? 72.986 14.875 -54.342 1.00 78.00 906 LYS A CA 1
ATOM 7068 C C . LYS A 1 906 ? 72.410 15.465 -55.629 1.00 78.00 906 LYS A C 1
ATOM 7070 O O . LYS A 1 906 ? 71.984 14.733 -56.527 1.00 78.00 906 LYS A O 1
ATOM 7075 N N . THR A 1 907 ? 72.425 16.794 -55.739 1.00 76.19 907 THR A N 1
ATOM 7076 C CA . THR A 1 907 ? 71.973 17.534 -56.929 1.00 76.19 907 THR A CA 1
ATOM 7077 C C . THR A 1 907 ? 72.846 17.196 -58.138 1.00 76.19 907 THR A C 1
ATOM 7079 O O . THR A 1 907 ? 73.938 17.738 -58.290 1.00 76.19 907 THR A O 1
ATOM 7082 N N . PHE A 1 908 ? 72.363 16.283 -58.980 1.00 79.56 908 PHE A N 1
ATOM 7083 C CA . PHE A 1 908 ? 73.085 15.798 -60.158 1.00 79.56 908 PHE A CA 1
ATOM 7084 C C . PHE A 1 908 ? 72.401 16.187 -61.480 1.00 79.56 908 PHE A C 1
ATOM 7086 O O . PHE A 1 908 ? 73.090 16.477 -62.443 1.00 79.56 908 PHE A O 1
ATOM 7093 N N . ALA A 1 909 ? 71.065 16.247 -61.535 1.00 75.00 909 ALA A N 1
ATOM 7094 C CA . ALA A 1 909 ? 70.281 16.648 -62.713 1.00 75.00 909 ALA A CA 1
ATOM 7095 C C . ALA A 1 909 ? 69.410 17.878 -62.384 1.00 75.00 909 ALA A C 1
ATOM 7097 O O . ALA A 1 909 ? 68.995 18.000 -61.228 1.00 75.00 909 ALA A O 1
ATOM 7098 N N . PRO A 1 910 ? 69.076 18.771 -63.342 1.00 75.12 910 PRO A N 1
ATOM 7099 C CA . PRO A 1 910 ? 69.324 18.696 -64.791 1.00 75.12 910 PRO A CA 1
ATOM 7100 C C . PRO A 1 910 ? 70.667 19.286 -65.264 1.00 75.12 910 PRO A C 1
ATOM 7102 O O . PRO A 1 910 ? 71.047 19.068 -66.409 1.00 75.12 910 PRO A O 1
ATOM 7105 N N . ALA A 1 911 ? 71.395 20.013 -64.414 1.00 79.38 911 ALA A N 1
ATOM 7106 C CA . ALA A 1 911 ? 72.712 20.561 -64.736 1.00 79.38 911 ALA A CA 1
ATOM 7107 C C . ALA A 1 911 ? 73.642 20.462 -63.521 1.00 79.38 911 ALA A C 1
ATOM 7109 O O . ALA A 1 911 ? 73.200 20.667 -62.389 1.00 79.38 911 ALA A O 1
ATOM 7110 N N . LEU A 1 912 ? 74.916 20.161 -63.766 1.00 84.06 912 LEU A N 1
ATOM 7111 C CA . LEU A 1 912 ? 75.959 20.027 -62.755 1.00 84.06 912 LEU A CA 1
ATOM 7112 C C . LEU A 1 912 ? 77.183 20.849 -63.170 1.00 84.06 912 LEU A C 1
ATOM 7114 O O . LEU A 1 912 ? 77.877 20.508 -64.126 1.00 84.06 912 LEU A O 1
ATOM 7118 N N . ASP A 1 913 ? 77.473 21.909 -62.419 1.00 80.88 913 ASP A N 1
ATOM 7119 C CA . ASP A 1 913 ? 78.699 22.687 -62.587 1.00 80.88 913 ASP A CA 1
ATOM 7120 C C . ASP A 1 913 ? 79.742 22.244 -61.557 1.00 80.88 913 ASP A C 1
ATOM 7122 O O . ASP A 1 913 ? 79.534 22.366 -60.349 1.00 80.88 913 ASP A O 1
ATOM 7126 N N . LEU A 1 914 ? 80.856 21.694 -62.038 1.00 82.06 914 LEU A N 1
ATOM 7127 C CA . LEU A 1 914 ? 81.961 21.211 -61.212 1.00 82.06 914 LEU A CA 1
ATOM 7128 C C . LEU A 1 914 ? 82.942 22.335 -60.841 1.00 82.06 914 LEU A C 1
ATOM 7130 O O . LEU A 1 914 ? 83.835 22.113 -60.030 1.00 82.06 914 LEU A O 1
ATOM 7134 N N . GLY A 1 915 ? 82.789 23.542 -61.397 1.00 79.94 915 GLY A N 1
ATOM 7135 C CA . GLY A 1 915 ? 83.674 24.672 -61.113 1.00 79.94 915 GLY A CA 1
ATOM 7136 C C . GLY A 1 915 ? 85.015 24.599 -61.855 1.00 79.94 915 GLY A C 1
ATOM 7137 O O . GLY A 1 915 ? 85.120 23.971 -62.914 1.00 79.94 915 GLY A O 1
ATOM 7138 N N . ALA A 1 916 ? 86.032 25.297 -61.330 1.00 77.38 916 ALA A N 1
ATOM 7139 C CA . ALA A 1 916 ? 87.332 25.458 -61.985 1.00 77.38 916 ALA A CA 1
ATOM 7140 C C . ALA A 1 916 ? 88.453 24.621 -61.339 1.00 77.38 916 ALA A C 1
ATOM 7142 O O . ALA A 1 916 ? 88.637 24.683 -60.126 1.00 77.38 916 ALA A O 1
ATOM 7143 N N . TYR A 1 917 ? 89.229 23.909 -62.159 1.00 80.38 917 TYR A N 1
ATOM 7144 C CA . TYR A 1 917 ? 90.371 23.063 -61.769 1.00 80.38 917 TYR A CA 1
ATOM 7145 C C . TYR A 1 917 ? 91.625 23.438 -62.572 1.00 80.38 917 TYR A C 1
ATOM 7147 O O . TYR A 1 917 ? 91.502 24.051 -63.634 1.00 80.38 917 TYR A O 1
ATOM 7155 N N . PHE A 1 918 ? 92.833 23.084 -62.118 1.00 76.75 918 PHE A N 1
ATOM 7156 C CA . PHE A 1 918 ? 94.031 23.314 -62.933 1.00 76.75 918 PHE A CA 1
ATOM 7157 C C . PHE A 1 918 ? 94.144 22.298 -64.088 1.00 76.75 918 PHE A C 1
ATOM 7159 O O . PHE A 1 918 ? 93.695 21.156 -63.987 1.00 76.75 918 PHE A O 1
ATOM 7166 N N . SER A 1 919 ? 94.740 22.694 -65.219 1.00 73.69 919 SER A N 1
ATOM 7167 C CA . SER A 1 919 ? 95.070 21.766 -66.314 1.00 73.69 919 SER A CA 1
ATOM 7168 C C . SER A 1 919 ? 96.021 20.665 -65.821 1.00 73.69 919 SER A C 1
ATOM 7170 O O . SER A 1 919 ? 96.993 20.980 -65.139 1.00 73.69 919 SER A O 1
ATOM 7172 N N . HIS A 1 920 ? 95.758 19.412 -66.211 1.00 73.00 920 HIS A N 1
ATOM 7173 C CA . HIS A 1 920 ? 96.358 18.153 -65.724 1.00 73.00 920 HIS A CA 1
ATOM 7174 C C . HIS A 1 920 ? 95.871 17.624 -64.361 1.00 73.00 920 HIS A C 1
ATOM 7176 O O . HIS A 1 920 ? 96.288 16.537 -63.963 1.00 73.00 920 HIS A O 1
ATOM 7182 N N . GLU A 1 921 ? 94.941 18.301 -63.678 1.00 74.19 921 GLU A N 1
ATOM 7183 C CA . GLU A 1 921 ? 94.258 17.736 -62.503 1.00 74.19 921 GLU A CA 1
ATOM 7184 C C . GLU A 1 921 ? 92.972 16.986 -62.896 1.00 74.19 921 GLU A C 1
ATOM 7186 O O . GLU A 1 921 ? 92.296 17.328 -63.872 1.00 74.19 921 GLU A O 1
ATOM 7191 N N . SER A 1 922 ? 92.612 15.951 -62.126 1.00 76.75 922 SER A N 1
ATOM 7192 C CA . SER A 1 922 ? 91.341 15.234 -62.286 1.00 76.75 922 SER A CA 1
ATOM 7193 C C . SER A 1 922 ? 90.298 15.720 -61.279 1.00 76.75 922 SER A C 1
ATOM 7195 O O . SER A 1 922 ? 90.498 15.581 -60.072 1.00 76.75 922 SER A O 1
ATOM 7197 N N . CYS A 1 923 ? 89.156 16.212 -61.757 1.00 80.50 923 CYS A N 1
ATOM 7198 C CA . CYS A 1 923 ? 87.980 16.466 -60.928 1.00 80.50 923 CYS A CA 1
ATOM 7199 C C . CYS A 1 923 ? 87.192 15.164 -60.708 1.00 80.50 923 CYS A C 1
ATOM 7201 O O . CYS A 1 923 ? 87.082 14.342 -61.621 1.00 80.50 923 CYS A O 1
ATOM 7203 N N . GLN A 1 924 ? 86.658 14.957 -59.499 1.00 85.00 924 GLN A N 1
ATOM 7204 C CA . GLN A 1 924 ? 85.833 13.791 -59.159 1.00 85.00 924 GLN A CA 1
ATOM 7205 C C . GLN A 1 924 ? 84.589 14.211 -58.367 1.00 85.00 924 GLN A C 1
ATOM 7207 O O . GLN A 1 924 ? 84.698 14.898 -57.352 1.00 85.00 924 GLN A O 1
ATOM 7212 N N . TYR A 1 925 ? 83.410 13.751 -58.785 1.00 84.62 925 TYR A N 1
ATOM 7213 C CA . TYR A 1 925 ? 82.131 14.000 -58.119 1.00 84.62 925 TYR A CA 1
ATOM 7214 C C . TYR A 1 925 ? 81.437 12.681 -57.765 1.00 84.62 925 TYR A C 1
ATOM 7216 O O . TYR A 1 925 ? 81.070 11.903 -58.646 1.00 84.62 925 TYR A O 1
ATOM 7224 N N . HIS A 1 926 ? 81.267 12.439 -56.463 1.00 85.12 926 HIS A N 1
ATOM 7225 C CA . HIS A 1 926 ? 80.681 11.215 -55.908 1.00 85.12 926 HIS A CA 1
ATOM 7226 C C . HIS A 1 926 ? 79.221 11.446 -55.503 1.00 85.12 926 HIS A C 1
ATOM 7228 O O . HIS A 1 926 ? 78.948 12.343 -54.697 1.00 85.12 926 HIS A O 1
ATOM 7234 N N . PHE A 1 927 ? 78.308 10.614 -56.002 1.00 85.44 927 PHE A N 1
ATOM 7235 C CA . PHE A 1 927 ? 76.875 10.636 -55.686 1.00 85.44 927 PHE A CA 1
ATOM 7236 C C . PHE A 1 927 ? 76.290 9.222 -55.730 1.00 85.44 927 PHE A C 1
ATOM 7238 O O . PHE A 1 927 ? 76.896 8.307 -56.278 1.00 85.44 927 PHE A O 1
ATOM 7245 N N . LYS A 1 928 ? 75.106 9.029 -55.161 1.00 85.25 928 LYS A N 1
ATOM 7246 C CA . LYS A 1 928 ? 74.442 7.737 -55.033 1.00 85.25 928 LYS A CA 1
ATOM 7247 C C . LYS A 1 928 ? 73.084 7.761 -55.716 1.00 85.25 928 LYS A C 1
ATOM 7249 O O . LYS A 1 928 ? 72.249 8.613 -55.421 1.00 85.25 928 LYS A O 1
ATOM 7254 N N . LEU A 1 929 ? 72.830 6.785 -56.583 1.00 85.69 929 LEU A N 1
ATOM 7255 C CA . LEU A 1 929 ? 71.526 6.586 -57.219 1.00 85.69 929 LEU A CA 1
ATOM 7256 C C . LEU A 1 929 ? 70.765 5.467 -56.519 1.00 85.69 929 LEU A C 1
ATOM 7258 O O . LEU A 1 929 ? 71.297 4.373 -56.351 1.00 85.69 929 LEU A O 1
ATOM 7262 N N . THR A 1 930 ? 69.512 5.719 -56.146 1.00 85.69 930 THR A N 1
ATOM 7263 C CA . THR A 1 930 ? 68.653 4.757 -55.441 1.00 85.69 930 THR A CA 1
ATOM 7264 C C . THR A 1 930 ? 67.372 4.496 -56.219 1.00 85.69 930 THR A C 1
ATOM 7266 O O . THR A 1 930 ? 66.721 5.431 -56.687 1.00 85.69 930 THR A O 1
ATOM 7269 N N . ASN A 1 931 ? 66.987 3.222 -56.341 1.00 86.25 931 ASN A N 1
ATOM 7270 C CA . ASN A 1 931 ? 65.717 2.833 -56.949 1.00 86.25 931 ASN A CA 1
ATOM 7271 C C . ASN A 1 931 ? 64.607 2.759 -55.894 1.00 86.25 931 ASN A C 1
ATOM 7273 O O . ASN A 1 931 ? 64.510 1.783 -55.156 1.00 86.25 931 ASN A O 1
ATOM 7277 N N . HIS A 1 932 ? 63.736 3.767 -55.851 1.00 81.50 932 HIS A N 1
ATOM 7278 C CA . HIS A 1 932 ? 62.567 3.799 -54.962 1.00 81.50 932 HIS A CA 1
ATOM 7279 C C . HIS A 1 932 ? 61.312 3.144 -55.574 1.00 81.50 932 HIS A C 1
ATOM 7281 O O . HIS A 1 932 ? 60.238 3.161 -54.966 1.00 81.50 932 HIS A O 1
ATOM 7287 N N . GLY A 1 933 ? 61.431 2.568 -56.773 1.00 78.12 933 GLY A N 1
ATOM 7288 C CA . GLY A 1 933 ? 60.355 1.864 -57.465 1.00 78.12 933 GLY A CA 1
ATOM 7289 C C . GLY A 1 933 ? 60.211 0.402 -57.037 1.00 78.12 933 GLY A C 1
ATOM 7290 O O . GLY A 1 933 ? 61.023 -0.134 -56.287 1.00 78.12 933 GLY A O 1
ATOM 7291 N N . LYS A 1 934 ? 59.168 -0.274 -57.536 1.00 76.75 934 LYS A N 1
ATOM 7292 C CA . LYS A 1 934 ? 58.884 -1.695 -57.223 1.00 76.75 934 LYS A CA 1
ATOM 7293 C C . LYS A 1 934 ? 59.531 -2.705 -58.180 1.00 76.75 934 LYS A C 1
ATOM 7295 O O . LYS A 1 934 ? 59.452 -3.907 -57.939 1.00 76.75 934 LYS A O 1
ATOM 7300 N N . ARG A 1 935 ? 60.150 -2.247 -59.271 1.00 78.94 935 ARG A N 1
ATOM 7301 C CA . ARG A 1 935 ? 60.717 -3.099 -60.332 1.00 78.94 935 ARG A CA 1
ATOM 7302 C C . ARG A 1 935 ? 62.219 -2.877 -60.458 1.00 78.94 935 ARG A C 1
ATOM 7304 O O . ARG A 1 935 ? 62.708 -1.779 -60.206 1.00 78.94 935 ARG A O 1
ATOM 7311 N N . VAL A 1 936 ? 62.938 -3.918 -60.874 1.00 82.19 936 VAL A N 1
ATOM 7312 C CA . VAL A 1 936 ? 64.373 -3.830 -61.184 1.00 82.19 936 VAL A CA 1
ATOM 7313 C C . VAL A 1 936 ? 64.571 -2.906 -62.383 1.00 82.19 936 VAL A C 1
ATOM 7315 O O . VAL A 1 936 ? 63.865 -3.046 -63.385 1.00 82.19 936 VAL A O 1
ATOM 7318 N N . GLN A 1 937 ? 65.523 -1.980 -62.291 1.00 81.62 937 GLN A N 1
ATOM 7319 C CA . GLN A 1 937 ? 65.871 -1.080 -63.388 1.00 81.62 937 GLN A CA 1
ATOM 7320 C C . GLN A 1 937 ? 67.328 -1.257 -63.795 1.00 81.62 937 GLN A C 1
ATOM 7322 O O . GLN A 1 937 ? 68.226 -1.196 -62.957 1.00 81.62 937 GLN A O 1
ATOM 7327 N N . ARG A 1 938 ? 67.561 -1.458 -65.096 1.00 85.44 938 ARG A N 1
ATOM 7328 C CA . ARG A 1 938 ? 68.911 -1.506 -65.675 1.00 85.44 938 ARG A CA 1
ATOM 7329 C C . ARG A 1 938 ? 69.218 -0.192 -66.360 1.00 85.44 938 ARG A C 1
ATOM 7331 O O . ARG A 1 938 ? 68.520 0.170 -67.301 1.00 85.44 938 ARG A O 1
ATOM 7338 N N . MET A 1 939 ? 70.260 0.484 -65.906 1.00 84.44 939 MET A N 1
ATOM 7339 C CA . MET A 1 939 ? 70.690 1.791 -66.389 1.00 84.44 939 MET A CA 1
ATOM 7340 C C . MET A 1 939 ? 71.892 1.682 -67.314 1.00 84.44 939 MET A C 1
ATOM 7342 O O . MET A 1 939 ? 72.780 0.852 -67.110 1.00 84.44 939 MET A O 1
ATOM 7346 N N . TYR A 1 940 ? 71.931 2.570 -68.298 1.00 84.25 940 TYR A N 1
ATOM 7347 C CA . TYR A 1 940 ? 72.975 2.704 -69.297 1.00 84.25 940 TYR A CA 1
ATOM 7348 C C . TYR A 1 940 ? 73.276 4.185 -69.493 1.00 84.25 940 TYR A C 1
ATOM 7350 O O . TYR A 1 940 ? 72.455 4.929 -70.031 1.00 84.25 940 TYR A O 1
ATOM 7358 N N . TRP A 1 941 ? 74.476 4.589 -69.101 1.00 83.56 941 TRP A N 1
ATOM 7359 C CA . TRP A 1 941 ? 74.956 5.949 -69.286 1.00 83.56 941 TRP A CA 1
ATOM 7360 C C . TRP A 1 941 ? 75.664 6.111 -70.626 1.00 83.56 941 TRP A C 1
ATOM 7362 O O . TRP A 1 941 ? 76.447 5.257 -71.053 1.00 83.56 941 TRP A O 1
ATOM 7372 N N . ARG A 1 942 ? 75.373 7.224 -71.292 1.00 82.44 942 ARG A N 1
ATOM 7373 C CA . ARG A 1 942 ? 75.965 7.661 -72.555 1.00 82.44 942 ARG A CA 1
ATOM 7374 C C . ARG A 1 942 ? 76.345 9.132 -72.426 1.00 82.44 942 ARG A C 1
ATOM 7376 O O . ARG A 1 942 ? 75.598 9.910 -71.847 1.00 82.44 942 ARG A O 1
ATOM 7383 N N . ILE A 1 943 ? 77.478 9.499 -73.013 1.00 77.12 943 ILE A N 1
ATOM 7384 C CA . ILE A 1 943 ? 77.859 10.897 -73.213 1.00 77.12 943 ILE A CA 1
ATOM 7385 C C . ILE A 1 943 ? 77.504 11.251 -74.653 1.00 77.12 943 ILE A C 1
ATOM 7387 O O . ILE A 1 943 ? 78.014 10.633 -75.593 1.00 77.12 943 ILE A O 1
ATOM 7391 N N . ASP A 1 944 ? 76.586 12.195 -74.816 1.00 72.50 944 ASP A N 1
ATOM 7392 C CA . ASP A 1 944 ? 76.215 12.746 -76.109 1.00 72.50 944 ASP A CA 1
ATOM 7393 C C . ASP A 1 944 ? 77.145 13.911 -76.459 1.00 72.50 944 ASP A C 1
ATOM 7395 O O . ASP A 1 944 ? 77.238 14.907 -75.743 1.00 72.50 944 ASP A O 1
ATOM 7399 N N . SER A 1 945 ? 77.870 13.774 -77.573 1.00 52.22 945 SER A N 1
ATOM 7400 C CA . SER A 1 945 ? 78.710 14.844 -78.114 1.00 52.22 945 SER A CA 1
ATOM 7401 C C . SER A 1 945 ? 77.802 15.897 -78.751 1.00 52.22 945 SER A C 1
ATOM 7403 O O . SER A 1 945 ? 77.075 15.593 -79.698 1.00 52.22 945 SER A O 1
ATOM 7405 N N . PHE A 1 946 ? 77.837 17.130 -78.242 1.00 44.53 946 PHE A N 1
ATOM 7406 C CA . PHE A 1 946 ? 77.073 18.256 -78.785 1.00 44.53 946 PHE A CA 1
ATOM 7407 C C . PHE A 1 946 ? 77.398 18.479 -80.278 1.00 44.53 946 PHE A C 1
ATOM 7409 O O . PHE A 1 946 ? 78.526 18.814 -80.632 1.00 44.53 946 PHE A O 1
ATOM 7416 N N . LEU A 1 947 ? 76.399 18.355 -81.158 1.00 37.19 947 LEU A N 1
ATOM 7417 C CA . LEU A 1 947 ? 76.402 18.976 -82.489 1.00 37.19 947 LEU A CA 1
ATOM 7418 C C . LEU A 1 947 ? 75.560 20.260 -82.398 1.00 37.19 947 LEU A C 1
ATOM 7420 O O . LEU A 1 947 ? 74.374 20.163 -82.078 1.00 37.19 947 LEU A O 1
ATOM 7424 N N . PRO A 1 948 ? 76.098 21.459 -82.682 1.00 33.81 948 PRO A N 1
ATOM 7425 C CA . PRO A 1 948 ? 75.281 22.662 -82.737 1.00 33.81 948 PRO A CA 1
ATOM 7426 C C . PRO A 1 948 ? 74.544 22.699 -84.080 1.00 33.81 948 PRO A C 1
ATOM 7428 O O . PRO A 1 948 ? 75.177 22.798 -85.129 1.00 33.81 948 PRO A O 1
ATOM 7431 N N . SER A 1 949 ? 73.209 22.639 -84.072 1.00 28.34 949 SER A N 1
ATOM 7432 C CA . SER A 1 949 ? 72.401 22.891 -85.271 1.00 28.34 949 SER A CA 1
ATOM 7433 C C . SER A 1 949 ? 71.391 24.004 -85.021 1.00 28.34 949 SER A C 1
ATOM 7435 O O . SER A 1 949 ? 70.581 23.958 -84.098 1.00 28.34 949 SER A O 1
ATOM 7437 N N . ALA A 1 950 ? 71.482 25.026 -85.865 1.00 30.05 950 ALA A N 1
ATOM 7438 C CA . ALA A 1 950 ? 70.580 26.156 -85.934 1.00 30.05 950 ALA A CA 1
ATOM 7439 C C . ALA A 1 950 ? 69.182 25.735 -86.417 1.00 30.05 950 ALA A C 1
ATOM 7441 O O . ALA A 1 950 ? 69.068 25.001 -87.396 1.00 30.05 950 ALA A O 1
ATOM 7442 N N . LYS A 1 951 ? 68.136 26.309 -85.812 1.00 33.00 951 LYS A N 1
ATOM 7443 C CA . LYS A 1 951 ? 67.121 27.166 -86.462 1.00 33.00 951 LYS A CA 1
ATOM 7444 C C . LYS A 1 951 ? 65.859 27.243 -85.602 1.00 33.00 951 LYS A C 1
ATOM 7446 O O . LYS A 1 951 ? 65.167 26.266 -85.352 1.00 33.00 951 LYS A O 1
ATOM 7451 N N . THR A 1 952 ? 65.578 28.474 -85.206 1.00 29.56 952 THR A N 1
ATOM 7452 C CA . THR A 1 952 ? 64.255 29.068 -85.038 1.00 29.56 952 THR A CA 1
ATOM 7453 C C . THR A 1 952 ? 63.171 28.406 -85.891 1.00 29.56 952 THR A C 1
ATOM 7455 O O . THR A 1 952 ? 63.256 28.446 -87.115 1.00 29.56 952 THR A O 1
ATOM 7458 N N . GLN A 1 953 ? 62.077 27.972 -85.261 1.00 29.73 953 GLN A N 1
ATOM 7459 C CA . GLN A 1 953 ? 60.746 28.328 -85.750 1.00 29.73 953 GLN A CA 1
ATOM 7460 C C . GLN A 1 953 ? 59.674 28.230 -84.661 1.00 29.73 953 GLN A C 1
ATOM 7462 O O . GLN A 1 953 ? 59.515 27.234 -83.964 1.00 29.73 953 GLN A O 1
ATOM 7467 N N . LYS A 1 954 ? 58.960 29.349 -84.546 1.00 27.94 954 LYS A N 1
ATOM 7468 C CA . LYS A 1 954 ? 57.681 29.529 -83.874 1.00 27.94 954 LYS A CA 1
ATOM 7469 C C . LYS A 1 954 ? 56.619 28.616 -84.497 1.00 27.94 954 LYS A C 1
ATOM 7471 O O . LYS A 1 954 ? 56.548 28.536 -85.717 1.00 27.94 954 LYS A O 1
ATOM 7476 N N . GLY A 1 955 ? 55.681 28.175 -83.662 1.00 26.27 955 GLY A N 1
ATOM 7477 C CA . GLY A 1 955 ? 54.270 28.421 -83.951 1.00 26.27 955 GLY A CA 1
ATOM 7478 C C . GLY A 1 955 ? 53.387 27.222 -84.305 1.00 26.27 955 GLY A C 1
ATOM 7479 O O . GLY A 1 955 ? 53.444 26.711 -85.412 1.00 26.27 955 GLY A O 1
ATOM 7480 N N . VAL A 1 956 ? 52.431 27.008 -83.395 1.00 28.70 956 VAL A N 1
ATOM 7481 C CA . VAL A 1 956 ? 51.008 26.676 -83.619 1.00 28.70 956 VAL A CA 1
ATOM 7482 C C . VAL A 1 956 ? 50.627 25.195 -83.854 1.00 28.70 956 VAL A C 1
ATOM 7484 O O . VAL A 1 956 ? 51.062 24.539 -84.791 1.00 28.70 956 VAL A O 1
ATOM 7487 N N . ASN A 1 957 ? 49.739 24.723 -82.965 1.00 25.92 957 ASN A N 1
ATOM 7488 C CA . ASN A 1 957 ? 48.785 23.596 -83.070 1.00 25.92 957 ASN A CA 1
ATOM 7489 C C . ASN A 1 957 ? 47.815 23.767 -84.289 1.00 25.92 957 ASN A C 1
ATOM 7491 O O . ASN A 1 957 ? 47.944 24.783 -84.967 1.00 25.92 957 ASN A O 1
ATOM 7495 N N . PRO A 1 958 ? 46.777 22.928 -84.569 1.00 41.25 958 PRO A N 1
ATOM 7496 C CA . PRO A 1 958 ? 46.228 21.773 -83.838 1.00 41.25 958 PRO A CA 1
ATOM 7497 C C . PRO A 1 958 ? 45.797 20.549 -84.703 1.00 41.25 958 PRO A C 1
ATOM 7499 O O . PRO A 1 958 ? 45.748 20.581 -85.924 1.00 41.25 958 PRO A O 1
ATOM 7502 N N . SER A 1 959 ? 45.400 19.492 -83.983 1.00 26.81 959 SER A N 1
ATOM 7503 C CA . SER A 1 959 ? 44.243 18.604 -84.230 1.00 26.81 959 SER A CA 1
ATOM 7504 C C . SER A 1 959 ? 44.134 17.726 -85.494 1.00 26.81 959 SER A C 1
ATOM 7506 O O . SER A 1 959 ? 43.820 18.187 -86.584 1.00 26.81 959 SER A O 1
ATOM 7508 N N . ASP A 1 960 ? 44.119 16.426 -85.185 1.00 26.27 960 ASP A N 1
ATOM 7509 C CA . ASP A 1 960 ? 43.100 15.424 -85.541 1.00 26.27 960 ASP A CA 1
ATOM 7510 C C . ASP A 1 960 ? 43.287 14.520 -86.776 1.00 26.27 960 ASP A C 1
ATOM 7512 O O . ASP A 1 960 ? 43.558 14.950 -87.891 1.00 26.27 960 ASP A O 1
ATOM 7516 N N . ARG A 1 961 ? 42.970 13.244 -86.505 1.00 28.77 961 ARG A N 1
ATOM 7517 C CA . ARG A 1 961 ? 42.484 12.181 -87.401 1.00 28.77 961 ARG A CA 1
ATOM 7518 C C . ARG A 1 961 ? 43.440 11.372 -88.298 1.00 28.77 961 ARG A C 1
ATOM 7520 O O . ARG A 1 961 ? 43.855 11.788 -89.366 1.00 28.77 961 ARG A O 1
ATOM 7527 N N . THR A 1 962 ? 43.548 10.096 -87.889 1.00 27.14 962 THR A N 1
ATOM 7528 C CA . THR A 1 962 ? 43.408 8.846 -88.681 1.00 27.14 962 THR A CA 1
ATOM 7529 C C . THR A 1 962 ? 44.269 8.643 -89.934 1.00 27.14 962 THR A C 1
ATOM 7531 O O . THR A 1 962 ? 44.136 9.357 -90.912 1.00 27.14 962 THR A O 1
ATOM 7534 N N . VAL A 1 963 ? 45.019 7.534 -89.969 1.00 29.45 963 VAL A N 1
ATOM 7535 C CA . VAL A 1 963 ? 44.783 6.329 -90.805 1.00 29.45 963 VAL A CA 1
ATOM 7536 C C . VAL A 1 963 ? 46.056 5.451 -90.799 1.00 29.45 963 VAL A C 1
ATOM 7538 O O . VAL A 1 963 ? 47.179 5.935 -90.733 1.00 29.45 963 VAL A O 1
ATOM 7541 N N . LEU A 1 964 ? 45.815 4.139 -90.800 1.00 30.83 964 LEU A N 1
ATOM 7542 C CA . LEU A 1 964 ? 46.707 2.969 -90.834 1.00 30.83 964 LEU A CA 1
ATOM 7543 C C . LEU A 1 964 ? 47.901 3.034 -91.825 1.00 30.83 964 LEU A C 1
ATOM 7545 O O . LEU A 1 964 ? 47.835 3.758 -92.816 1.00 30.83 964 LEU A O 1
ATOM 7549 N N . PRO A 1 965 ? 48.954 2.204 -91.638 1.00 34.62 965 PRO A N 1
ATOM 7550 C CA . PRO A 1 965 ? 50.100 2.125 -92.549 1.00 34.62 965 PRO A CA 1
ATOM 7551 C C . PRO A 1 965 ? 49.910 1.051 -93.640 1.00 34.62 965 PRO A C 1
ATOM 7553 O O . PRO A 1 965 ? 49.214 0.060 -93.403 1.00 34.62 965 PRO A O 1
ATOM 7556 N N . PRO A 1 966 ? 50.633 1.133 -94.774 1.00 35.31 966 PRO A N 1
ATOM 7557 C CA . PRO A 1 966 ? 50.929 -0.048 -95.573 1.00 35.31 966 PRO A CA 1
ATOM 7558 C C . PRO A 1 966 ? 52.436 -0.352 -95.649 1.00 35.31 966 PRO A C 1
ATOM 7560 O O . PRO A 1 966 ? 53.256 0.456 -96.070 1.00 35.31 966 PRO A O 1
ATOM 7563 N N . ILE A 1 967 ? 52.766 -1.561 -95.190 1.00 30.97 967 ILE A N 1
ATOM 7564 C CA . ILE A 1 967 ? 53.518 -2.629 -95.876 1.00 30.97 967 ILE A CA 1
ATOM 7565 C C . ILE A 1 967 ? 54.481 -2.188 -96.999 1.00 30.97 967 ILE A C 1
ATOM 7567 O O . ILE A 1 967 ? 54.040 -1.794 -98.073 1.00 30.97 967 ILE A O 1
ATOM 7571 N N . SER A 1 968 ? 55.785 -2.449 -96.830 1.00 26.97 968 SER A N 1
ATOM 7572 C CA . SER A 1 968 ? 56.541 -3.460 -97.613 1.00 26.97 968 SER A CA 1
ATOM 7573 C C . SER A 1 968 ? 58.058 -3.408 -97.347 1.00 26.97 968 SER A C 1
ATOM 7575 O O . SER A 1 968 ? 58.712 -2.376 -97.443 1.00 26.97 968 SER A O 1
ATOM 7577 N N . ALA A 1 969 ? 58.616 -4.574 -97.015 1.00 32.66 969 ALA A N 1
ATOM 7578 C CA . ALA A 1 969 ? 60.041 -4.917 -97.122 1.00 32.66 969 ALA A CA 1
ATOM 7579 C C . ALA A 1 969 ? 60.382 -5.204 -98.621 1.00 32.66 969 ALA A C 1
ATOM 7581 O O . ALA A 1 969 ? 59.421 -5.327 -99.383 1.00 32.66 969 ALA A O 1
ATOM 7582 N N . PRO A 1 970 ? 61.647 -5.404 -99.093 1.00 43.09 970 PRO A N 1
ATOM 7583 C CA . PRO A 1 970 ? 62.604 -6.339 -98.484 1.00 43.09 970 PRO A CA 1
ATOM 7584 C C . PRO A 1 970 ? 64.126 -6.041 -98.592 1.00 43.09 970 PRO A C 1
ATOM 7586 O O . PRO A 1 970 ? 64.634 -5.355 -99.467 1.00 43.09 970 PRO A O 1
ATOM 7589 N N . ARG A 1 971 ? 64.838 -6.683 -97.654 1.00 33.81 971 ARG A N 1
ATOM 7590 C CA . ARG A 1 971 ? 66.184 -7.305 -97.672 1.00 33.81 971 ARG A CA 1
ATOM 7591 C C . ARG A 1 971 ? 67.111 -7.109 -98.893 1.00 33.81 971 ARG A C 1
ATOM 7593 O O . ARG A 1 971 ? 66.758 -7.509 -99.997 1.00 33.81 971 ARG A O 1
ATOM 7600 N N . LYS A 1 972 ? 68.407 -6.890 -98.603 1.00 30.19 972 LYS A N 1
ATOM 7601 C CA . LYS A 1 972 ? 69.488 -7.790 -99.075 1.00 30.19 972 LYS A CA 1
ATOM 7602 C C . LYS A 1 972 ? 70.769 -7.717 -98.224 1.00 30.19 972 LYS A C 1
ATOM 7604 O O . LYS A 1 972 ? 71.194 -6.644 -97.812 1.00 30.19 972 LYS A O 1
ATOM 7609 N N . LYS A 1 973 ? 71.325 -8.903 -97.953 1.00 34.41 973 LYS A N 1
ATOM 7610 C CA . LYS A 1 973 ? 72.655 -9.210 -97.394 1.00 34.41 973 LYS A CA 1
ATOM 7611 C C . LYS A 1 973 ? 73.646 -9.418 -98.552 1.00 34.41 973 LYS A C 1
ATOM 7613 O O . LYS A 1 973 ? 73.199 -9.849 -99.609 1.00 34.41 973 LYS A O 1
ATOM 7618 N N . ASP A 1 974 ? 74.928 -9.140 -98.288 1.00 28.80 974 ASP A N 1
ATOM 7619 C CA . ASP A 1 974 ? 76.169 -9.859 -98.692 1.00 28.80 974 ASP A CA 1
ATOM 7620 C C . ASP A 1 974 ? 77.320 -8.830 -98.790 1.00 28.80 974 ASP A C 1
ATOM 7622 O O . ASP A 1 974 ? 77.189 -7.821 -99.469 1.00 28.80 974 ASP A O 1
ATOM 7626 N N . ILE A 1 975 ? 78.296 -8.804 -97.872 1.00 36.12 975 ILE A N 1
ATOM 7627 C CA . ILE A 1 975 ? 79.504 -9.642 -97.691 1.00 36.12 975 ILE A CA 1
ATOM 7628 C C . ILE A 1 975 ? 80.654 -9.321 -98.682 1.00 36.12 975 ILE A C 1
ATOM 7630 O O . ILE A 1 975 ? 80.549 -9.531 -99.881 1.00 36.12 975 ILE A O 1
ATOM 7634 N N . LEU A 1 976 ? 81.781 -8.933 -98.054 1.00 33.94 976 LEU A N 1
ATOM 7635 C CA . LEU A 1 976 ? 83.199 -8.846 -98.457 1.00 33.94 976 LEU A CA 1
ATOM 7636 C C . LEU A 1 976 ? 83.715 -7.709 -99.373 1.00 33.94 976 LEU A C 1
ATOM 7638 O O . LEU A 1 976 ? 83.543 -7.724 -100.583 1.00 33.94 976 LEU A O 1
ATOM 7642 N N . GLY A 1 977 ? 84.613 -6.892 -98.796 1.00 29.55 977 GLY A N 1
ATOM 7643 C CA . GLY A 1 977 ? 86.013 -6.930 -99.246 1.00 29.55 977 GLY A CA 1
ATOM 7644 C C . GLY A 1 977 ? 86.688 -5.635 -99.723 1.00 29.55 977 GLY A C 1
ATOM 7645 O O . GLY A 1 977 ? 86.750 -5.389 -100.917 1.00 29.55 977 GLY A O 1
ATOM 7646 N N . ARG A 1 978 ? 87.415 -4.996 -98.786 1.00 30.12 978 ARG A N 1
ATOM 7647 C CA . ARG A 1 978 ? 88.749 -4.359 -98.948 1.00 30.12 978 ARG A CA 1
ATOM 7648 C C . ARG A 1 978 ? 88.834 -2.910 -99.475 1.00 30.12 978 ARG A C 1
ATOM 7650 O O . ARG A 1 978 ? 88.506 -2.629 -100.615 1.00 30.12 978 ARG A O 1
ATOM 7657 N N . GLY A 1 979 ? 89.476 -2.049 -98.670 1.00 27.69 979 GLY A N 1
ATOM 7658 C CA . GLY A 1 979 ? 90.278 -0.921 -99.173 1.00 27.69 979 GLY A CA 1
ATOM 7659 C C . GLY A 1 979 ? 90.057 0.445 -98.514 1.00 27.69 979 GLY A C 1
ATOM 7660 O O . GLY A 1 979 ? 89.265 1.230 -99.005 1.00 27.69 979 GLY A O 1
ATOM 7661 N N . SER A 1 980 ? 90.832 0.722 -97.456 1.00 28.61 980 SER A N 1
ATOM 7662 C CA . SER A 1 980 ? 91.428 2.030 -97.093 1.00 28.61 980 SER A CA 1
ATOM 7663 C C . SER A 1 980 ? 90.564 3.305 -97.036 1.00 28.61 980 SER A C 1
ATOM 7665 O O . SER A 1 980 ? 90.276 3.902 -98.062 1.00 28.61 980 SER A O 1
ATOM 7667 N N . SER A 1 981 ? 90.330 3.819 -95.822 1.00 30.16 981 SER A N 1
ATOM 7668 C CA . SER A 1 981 ? 91.013 5.013 -95.267 1.00 30.16 981 SER A CA 1
ATOM 7669 C C . SER A 1 981 ? 90.238 5.535 -94.047 1.00 30.16 981 SER A C 1
ATOM 7671 O O . SER A 1 981 ? 89.145 6.082 -94.187 1.00 30.16 981 SER A O 1
ATOM 7673 N N . LEU A 1 982 ? 90.796 5.357 -92.845 1.00 29.83 982 LEU A N 1
ATOM 7674 C CA . LEU A 1 982 ? 90.351 6.072 -91.645 1.00 29.83 982 LEU A CA 1
ATOM 7675 C C . LEU A 1 982 ? 90.655 7.573 -91.789 1.00 29.83 982 LEU A C 1
ATOM 7677 O O . LEU A 1 982 ? 91.780 7.912 -92.153 1.00 29.83 982 LEU A O 1
ATOM 7681 N N . PRO A 1 983 ? 89.757 8.454 -91.322 1.00 36.31 983 PRO A N 1
ATOM 7682 C CA . PRO A 1 983 ? 90.138 9.681 -90.644 1.00 36.31 983 PRO A CA 1
ATOM 7683 C C . PRO A 1 983 ? 89.997 9.468 -89.131 1.00 36.31 983 PRO A C 1
ATOM 7685 O O . PRO A 1 983 ? 88.903 9.287 -88.593 1.00 36.31 983 PRO A O 1
ATOM 7688 N N . SER A 1 984 ? 91.133 9.457 -88.442 1.00 30.62 984 SER A N 1
ATOM 7689 C CA . SER A 1 984 ? 91.244 9.445 -86.989 1.00 30.62 984 SER A CA 1
ATOM 7690 C C . SER A 1 984 ? 91.239 10.873 -86.440 1.00 30.62 984 SER A C 1
ATOM 7692 O O . SER A 1 984 ? 92.235 11.570 -86.586 1.00 30.62 984 SER A O 1
ATOM 7694 N N . SER A 1 985 ? 90.156 11.273 -85.772 1.00 35.69 985 SER A N 1
ATOM 7695 C CA . SER A 1 985 ? 90.173 12.120 -84.563 1.00 35.69 985 SER A CA 1
ATOM 7696 C C . SER A 1 985 ? 88.731 12.327 -84.077 1.00 35.69 985 SER A C 1
ATOM 7698 O O . SER A 1 985 ? 88.111 13.360 -84.314 1.00 35.69 985 SER A O 1
ATOM 7700 N N . ARG A 1 986 ? 88.151 11.321 -83.413 1.00 41.84 986 ARG A N 1
ATOM 7701 C CA . ARG A 1 986 ? 87.078 11.605 -82.452 1.00 41.84 986 ARG A CA 1
ATOM 7702 C C . ARG A 1 986 ? 87.780 12.056 -81.177 1.00 41.84 986 ARG A C 1
ATOM 7704 O O . ARG A 1 986 ? 88.517 11.259 -80.600 1.00 41.84 986 ARG A O 1
ATOM 7711 N N . GLU A 1 987 ? 87.621 13.320 -80.797 1.00 56.09 987 GLU A N 1
ATOM 7712 C CA . GLU A 1 987 ? 88.073 13.804 -79.490 1.00 56.09 987 GLU A CA 1
ATOM 7713 C C . GLU A 1 987 ? 87.477 12.897 -78.402 1.00 56.09 987 GLU A C 1
ATOM 7715 O O . GLU A 1 987 ? 86.290 12.559 -78.443 1.00 56.09 987 GLU A O 1
ATOM 7720 N N . LYS A 1 988 ? 88.319 12.405 -77.486 1.00 61.81 988 LYS A N 1
ATOM 7721 C CA . LYS A 1 988 ? 87.855 11.590 -76.356 1.00 61.81 988 LYS A CA 1
ATOM 7722 C C . LYS A 1 988 ? 87.019 12.481 -75.424 1.00 61.81 988 LYS A C 1
ATOM 7724 O O . LYS A 1 988 ? 87.448 13.611 -75.186 1.00 61.81 988 LYS A O 1
ATOM 7729 N N . PRO A 1 989 ? 85.880 11.992 -74.895 1.00 72.38 989 PRO A N 1
ATOM 7730 C CA . PRO A 1 989 ? 85.116 12.740 -73.904 1.00 72.38 989 PRO A CA 1
ATOM 7731 C C . PRO A 1 989 ? 85.990 12.995 -72.676 1.00 72.38 989 PRO A C 1
ATOM 7733 O O . PRO A 1 989 ? 86.761 12.124 -72.261 1.00 72.38 989 PRO A O 1
ATOM 7736 N N . VAL A 1 990 ? 85.904 14.211 -72.149 1.00 79.44 990 VAL A N 1
ATOM 7737 C CA . VAL A 1 990 ? 86.689 14.665 -70.998 1.00 79.44 990 VAL A CA 1
ATOM 7738 C C . VAL A 1 990 ? 86.121 14.094 -69.707 1.00 79.44 990 VAL A C 1
ATOM 7740 O O . VAL A 1 990 ? 86.898 13.805 -68.799 1.00 79.44 990 VAL A O 1
ATOM 7743 N N . PHE A 1 991 ? 84.801 13.901 -69.622 1.00 83.56 991 PHE A N 1
ATOM 7744 C CA . PHE A 1 991 ? 84.181 13.258 -68.472 1.00 83.56 991 PHE A CA 1
ATOM 7745 C C . PHE A 1 991 ? 83.994 11.757 -68.694 1.00 83.56 991 PHE A C 1
ATOM 7747 O O . PHE A 1 991 ? 83.768 11.272 -69.802 1.00 83.56 991 PHE A O 1
ATOM 7754 N N . SER A 1 992 ? 84.051 10.995 -67.609 1.00 80.81 992 SER A N 1
ATOM 7755 C CA . SER A 1 992 ? 83.717 9.578 -67.581 1.00 80.81 992 SER A CA 1
ATOM 7756 C C . SER A 1 992 ? 82.940 9.255 -66.309 1.00 80.81 992 SER A C 1
ATOM 7758 O O . SER A 1 992 ? 83.236 9.783 -65.240 1.00 80.81 992 SER A O 1
ATOM 7760 N N . LEU A 1 993 ? 81.915 8.410 -66.423 1.00 83.94 993 LEU A N 1
ATOM 7761 C CA . LEU A 1 993 ? 81.062 8.022 -65.301 1.00 83.94 993 LEU A CA 1
ATOM 7762 C C . LEU A 1 993 ? 81.277 6.543 -64.978 1.00 83.94 993 LEU A C 1
ATOM 7764 O O . LEU A 1 993 ? 81.141 5.695 -65.859 1.00 83.94 993 LEU A O 1
ATOM 7768 N N . THR A 1 994 ? 81.575 6.227 -63.721 1.00 80.62 994 THR A N 1
ATOM 7769 C CA . THR A 1 994 ? 81.794 4.852 -63.258 1.00 80.62 994 THR A CA 1
ATOM 7770 C C . THR A 1 994 ? 80.808 4.505 -62.138 1.00 80.62 994 THR A C 1
ATOM 7772 O O . THR A 1 994 ? 80.769 5.239 -61.153 1.00 80.62 994 THR A O 1
ATOM 7775 N N . PRO A 1 995 ? 80.041 3.401 -62.237 1.00 83.12 995 PRO A N 1
ATOM 7776 C CA . PRO A 1 995 ? 79.912 2.494 -63.384 1.00 83.12 995 PRO A CA 1
ATOM 7777 C C . PRO A 1 995 ? 79.019 3.055 -64.516 1.00 83.12 995 PRO A C 1
ATOM 7779 O O . PRO A 1 995 ? 78.007 3.705 -64.274 1.00 83.12 995 PRO A O 1
ATOM 7782 N N . LEU A 1 996 ? 79.327 2.718 -65.777 1.00 79.12 996 LEU A N 1
ATOM 7783 C CA . LEU A 1 996 ? 78.498 3.081 -66.948 1.00 79.12 996 LEU A CA 1
ATOM 7784 C C . LEU A 1 996 ? 77.180 2.293 -67.039 1.00 79.12 996 LEU A C 1
ATOM 7786 O O . LEU A 1 996 ? 76.265 2.675 -67.775 1.00 79.12 996 LEU A O 1
ATOM 7790 N N . ARG A 1 997 ? 77.101 1.151 -66.348 1.00 82.56 997 ARG A N 1
ATOM 7791 C CA . ARG A 1 997 ? 75.932 0.269 -66.307 1.00 82.56 997 ARG A CA 1
ATOM 7792 C C . ARG A 1 997 ? 75.679 -0.169 -64.875 1.00 82.56 997 ARG A C 1
ATOM 7794 O O . ARG A 1 997 ? 76.602 -0.650 -64.226 1.00 82.56 997 ARG A O 1
ATOM 7801 N N . ALA A 1 998 ? 74.438 -0.048 -64.426 1.00 84.88 998 ALA A N 1
ATOM 7802 C CA . ALA A 1 998 ? 74.023 -0.473 -63.094 1.00 84.88 998 ALA A CA 1
ATOM 7803 C C . ALA A 1 998 ? 72.670 -1.185 -63.165 1.00 84.88 998 ALA A C 1
ATOM 7805 O O . ALA A 1 998 ? 71.781 -0.763 -63.905 1.00 84.88 998 ALA A O 1
ATOM 7806 N N . GLU A 1 999 ? 72.515 -2.265 -62.405 1.00 86.50 999 GLU A N 1
ATOM 7807 C CA . GLU A 1 999 ? 71.235 -2.944 -62.203 1.00 86.50 999 GLU A CA 1
ATOM 7808 C C . GLU A 1 999 ? 70.788 -2.707 -60.763 1.00 86.50 999 GLU A C 1
ATOM 7810 O O . GLU A 1 999 ? 71.437 -3.150 -59.817 1.00 86.50 999 GLU A O 1
ATOM 7815 N N . LEU A 1 1000 ? 69.697 -1.960 -60.601 1.00 85.88 1000 LEU A N 1
ATOM 7816 C CA . LEU A 1 1000 ? 69.168 -1.578 -59.300 1.00 85.88 1000 LEU A CA 1
ATOM 7817 C C . LEU A 1 1000 ? 67.875 -2.327 -59.010 1.00 85.88 1000 LEU A C 1
ATOM 7819 O O . LEU A 1 1000 ? 66.832 -2.075 -59.624 1.00 85.88 1000 LEU A O 1
ATOM 7823 N N . PHE A 1 1001 ? 67.938 -3.222 -58.029 1.00 84.62 1001 PHE A N 1
ATOM 7824 C CA . PHE A 1 1001 ? 66.757 -3.832 -57.430 1.00 84.62 1001 PHE A CA 1
ATOM 7825 C C . PHE A 1 1001 ? 65.959 -2.794 -56.619 1.00 84.62 1001 PHE A C 1
ATOM 7827 O O . PHE A 1 1001 ? 66.523 -1.780 -56.200 1.00 84.62 1001 PHE A O 1
ATOM 7834 N N . PRO A 1 1002 ? 64.652 -3.014 -56.397 1.00 82.00 1002 PRO A N 1
ATOM 7835 C CA . PRO A 1 1002 ? 63.841 -2.163 -55.526 1.00 82.00 1002 PRO A CA 1
ATOM 7836 C C . PRO A 1 1002 ? 64.516 -1.909 -54.171 1.00 82.00 1002 PRO A C 1
ATOM 7838 O O . PRO A 1 1002 ? 64.902 -2.852 -53.485 1.00 82.00 1002 PRO A O 1
ATOM 7841 N N . GLY A 1 1003 ? 64.677 -0.641 -53.792 1.00 80.62 1003 GLY A N 1
ATOM 7842 C CA . GLY A 1 1003 ? 65.309 -0.206 -52.541 1.00 80.62 1003 GLY A CA 1
ATOM 7843 C C . GLY A 1 1003 ? 66.841 -0.233 -52.527 1.00 80.62 1003 GLY A C 1
ATOM 7844 O O . GLY A 1 1003 ? 67.438 0.244 -51.566 1.00 80.62 1003 GLY A O 1
ATOM 7845 N N . HIS A 1 1004 ? 67.494 -0.758 -53.566 1.00 84.88 1004 HIS A N 1
ATOM 7846 C CA . HIS A 1 1004 ? 68.952 -0.778 -53.651 1.00 84.88 1004 HIS A CA 1
ATOM 7847 C C . HIS A 1 1004 ? 69.497 0.544 -54.198 1.00 84.88 1004 HIS A C 1
ATOM 7849 O O . HIS A 1 1004 ? 68.843 1.248 -54.977 1.00 84.88 1004 HIS A O 1
ATOM 7855 N N . SER A 1 1005 ? 70.739 0.834 -53.820 1.00 88.19 1005 SER A N 1
ATOM 7856 C CA . SER A 1 1005 ? 71.482 2.002 -54.274 1.00 88.19 1005 SER A CA 1
ATOM 7857 C C . SER A 1 1005 ? 72.812 1.602 -54.913 1.00 88.19 1005 SER A C 1
ATOM 7859 O O . SER A 1 1005 ? 73.395 0.590 -54.528 1.00 88.19 1005 SER A O 1
ATOM 7861 N N . VAL A 1 1006 ? 73.320 2.429 -55.824 1.00 87.56 1006 VAL A N 1
ATOM 7862 C CA . VAL A 1 1006 ? 74.656 2.304 -56.424 1.00 87.56 1006 VAL A CA 1
ATOM 7863 C C . VAL A 1 1006 ? 75.424 3.611 -56.256 1.00 87.56 1006 VAL A C 1
ATOM 7865 O O . VAL A 1 1006 ? 74.868 4.688 -56.479 1.00 87.56 1006 VAL A O 1
ATOM 7868 N N . ASP A 1 1007 ? 76.691 3.505 -55.863 1.00 86.94 1007 ASP A N 1
ATOM 7869 C CA . ASP A 1 1007 ? 77.605 4.642 -55.791 1.00 86.94 1007 ASP A CA 1
ATOM 7870 C C . ASP A 1 1007 ? 78.166 4.933 -57.189 1.00 86.94 1007 ASP A C 1
ATOM 7872 O O . ASP A 1 1007 ? 78.642 4.040 -57.894 1.00 86.94 1007 ASP A O 1
ATOM 7876 N N . MET A 1 1008 ? 78.071 6.193 -57.597 1.00 85.81 1008 MET A N 1
ATOM 7877 C CA . MET A 1 1008 ? 78.437 6.701 -58.912 1.00 85.81 1008 MET A CA 1
ATOM 7878 C C . MET A 1 1008 ? 79.540 7.749 -58.760 1.00 85.81 1008 MET A C 1
ATOM 7880 O O . MET A 1 1008 ? 79.460 8.642 -57.912 1.00 85.81 1008 MET A O 1
ATOM 7884 N N . VAL A 1 1009 ? 80.561 7.663 -59.613 1.00 86.50 1009 VAL A N 1
ATOM 7885 C CA . VAL A 1 1009 ? 81.682 8.609 -59.640 1.00 86.50 1009 VAL A CA 1
ATOM 7886 C C . VAL A 1 1009 ? 81.818 9.197 -61.037 1.00 86.50 1009 VAL A C 1
ATOM 7888 O O . VAL A 1 1009 ? 82.074 8.473 -62.002 1.00 86.50 1009 VAL A O 1
ATOM 7891 N N . LEU A 1 1010 ? 81.639 10.513 -61.145 1.00 85.12 1010 LEU A N 1
ATOM 7892 C CA . LEU A 1 1010 ? 81.913 11.287 -62.353 1.00 85.12 1010 LEU A CA 1
ATOM 7893 C C . LEU A 1 1010 ? 83.328 11.852 -62.256 1.00 85.12 1010 LEU A C 1
ATOM 7895 O O . LEU A 1 1010 ? 83.604 12.647 -61.362 1.00 85.12 1010 LEU A O 1
ATOM 7899 N N . THR A 1 1011 ? 84.215 11.451 -63.158 1.00 83.38 1011 THR A N 1
ATOM 7900 C CA . THR A 1 1011 ? 85.600 11.927 -63.210 1.00 83.38 1011 THR A CA 1
ATOM 7901 C C . THR A 1 1011 ? 85.850 12.704 -64.495 1.00 83.38 1011 THR A C 1
ATOM 7903 O O . THR A 1 1011 ? 85.353 12.315 -65.549 1.00 83.38 1011 THR A O 1
ATOM 7906 N N . GLY A 1 1012 ? 86.609 13.798 -64.436 1.00 82.50 1012 GLY A N 1
ATOM 7907 C CA . GLY A 1 1012 ? 86.998 14.553 -65.627 1.00 82.50 1012 GLY A CA 1
ATOM 7908 C C . GLY A 1 1012 ? 88.387 15.161 -65.515 1.00 82.50 1012 GLY A C 1
ATOM 7909 O O . GLY A 1 1012 ? 88.749 15.683 -64.466 1.00 82.50 1012 GLY A O 1
ATOM 7910 N N . SER A 1 1013 ? 89.174 15.111 -66.586 1.00 79.75 1013 SER A N 1
ATOM 7911 C CA . SER A 1 1013 ? 90.540 15.658 -66.612 1.00 79.75 1013 SER A CA 1
ATOM 7912 C C . SER A 1 1013 ? 90.887 16.205 -67.993 1.00 79.75 1013 SER A C 1
ATOM 7914 O O . SER A 1 1013 ? 90.558 15.581 -69.003 1.00 79.75 1013 SER A O 1
ATOM 7916 N N . SER A 1 1014 ? 91.588 17.339 -68.050 1.00 80.25 1014 SER A N 1
ATOM 7917 C CA . SER A 1 1014 ? 92.011 17.968 -69.306 1.00 80.25 1014 SER A CA 1
ATOM 7918 C C . SER A 1 1014 ? 93.488 18.347 -69.283 1.00 80.25 1014 SER A C 1
ATOM 7920 O O . SER A 1 1014 ? 93.934 19.049 -68.378 1.00 80.25 1014 SER A O 1
ATOM 7922 N N . ASP A 1 1015 ? 94.215 17.968 -70.335 1.00 75.00 1015 ASP A N 1
ATOM 7923 C CA . ASP A 1 1015 ? 95.641 18.280 -70.523 1.00 75.00 1015 ASP A CA 1
ATOM 7924 C C . ASP A 1 1015 ? 95.906 19.711 -71.021 1.00 75.00 1015 ASP A C 1
ATOM 7926 O O . ASP A 1 1015 ? 97.044 20.125 -71.208 1.00 75.00 1015 ASP A O 1
ATOM 7930 N N . SER A 1 1016 ? 94.850 20.484 -71.270 1.00 76.31 1016 SER A N 1
ATOM 7931 C CA . SER A 1 1016 ? 94.941 21.876 -71.710 1.00 76.31 1016 SER A CA 1
ATOM 7932 C C . SER A 1 1016 ? 93.883 22.727 -71.011 1.00 76.31 1016 SER A C 1
ATOM 7934 O O . SER A 1 1016 ? 92.774 22.224 -70.788 1.00 76.31 1016 SER A O 1
ATOM 7936 N N . PRO A 1 1017 ? 94.156 24.008 -70.717 1.00 75.50 1017 PRO A N 1
ATOM 7937 C CA . PRO A 1 1017 ? 93.152 24.904 -70.162 1.00 75.50 1017 PRO A CA 1
ATOM 7938 C C . PRO A 1 1017 ? 92.020 25.126 -71.175 1.00 75.50 1017 PRO A C 1
ATOM 7940 O O . PRO A 1 1017 ? 92.251 25.603 -72.286 1.00 75.50 1017 PRO A O 1
ATOM 7943 N N . LYS A 1 1018 ? 90.798 24.729 -70.812 1.00 80.81 1018 LYS A N 1
ATOM 7944 C CA . LYS A 1 1018 ? 89.586 24.870 -71.631 1.00 80.81 1018 LYS A CA 1
ATOM 7945 C C . LYS A 1 1018 ? 88.327 24.747 -70.772 1.00 80.81 1018 LYS A C 1
ATOM 7947 O O . LYS A 1 1018 ? 88.320 24.050 -69.758 1.00 80.81 1018 LYS A O 1
ATOM 7952 N N . LEU A 1 1019 ? 87.243 25.390 -71.205 1.00 81.31 1019 LEU A N 1
ATOM 7953 C CA . LEU A 1 1019 ? 85.905 25.159 -70.661 1.00 81.31 1019 LEU A CA 1
ATOM 7954 C C . LEU A 1 1019 ? 85.281 23.954 -71.369 1.00 81.31 1019 LEU A C 1
ATOM 7956 O O . LEU A 1 1019 ? 85.116 23.968 -72.588 1.00 81.31 1019 LEU A O 1
ATOM 7960 N N . VAL A 1 1020 ? 84.918 22.931 -70.605 1.00 81.56 1020 VAL A N 1
ATOM 7961 C CA . VAL A 1 1020 ? 84.306 21.705 -71.118 1.00 81.56 1020 VAL A CA 1
ATOM 7962 C C . VAL A 1 1020 ? 82.842 21.674 -70.713 1.00 81.56 1020 VAL A C 1
ATOM 7964 O O . VAL A 1 1020 ? 82.512 21.901 -69.548 1.00 81.56 1020 VAL A O 1
ATOM 7967 N N . ARG A 1 1021 ? 81.970 21.383 -71.681 1.00 80.19 1021 ARG A N 1
ATOM 7968 C CA . ARG A 1 1021 ? 80.550 21.113 -71.453 1.00 80.19 1021 ARG A CA 1
ATOM 7969 C C . ARG A 1 1021 ? 80.158 19.831 -72.177 1.00 80.19 1021 ARG A C 1
ATOM 7971 O O . ARG A 1 1021 ? 80.329 19.759 -73.392 1.00 80.19 1021 ARG A O 1
ATOM 7978 N N . GLU A 1 1022 ? 79.643 18.843 -71.455 1.00 85.38 1022 GLU A N 1
ATOM 7979 C CA . GLU A 1 1022 ? 79.189 17.569 -72.029 1.00 85.38 1022 GLU A CA 1
ATOM 7980 C C . GLU A 1 1022 ? 77.787 17.210 -71.529 1.00 85.38 1022 GLU A C 1
ATOM 7982 O O . GLU A 1 1022 ? 77.428 17.515 -70.392 1.00 85.38 1022 GLU A O 1
ATOM 7987 N N . HIS A 1 1023 ? 76.999 16.552 -72.385 1.00 84.38 1023 HIS A N 1
ATOM 7988 C CA . HIS A 1 1023 ? 75.640 16.122 -72.066 1.00 84.38 1023 HIS A CA 1
ATOM 7989 C C . HIS A 1 1023 ? 75.627 14.629 -71.722 1.00 84.38 1023 HIS A C 1
ATOM 7991 O O . HIS A 1 1023 ? 75.918 13.782 -72.569 1.00 84.38 1023 HIS A O 1
ATOM 7997 N N . LEU A 1 1024 ? 75.296 14.291 -70.480 1.00 85.44 1024 LEU A N 1
ATOM 7998 C CA . LEU A 1 1024 ? 75.151 12.916 -70.011 1.00 85.44 1024 LEU A CA 1
ATOM 7999 C C . LEU A 1 1024 ? 73.690 12.491 -70.062 1.00 85.44 1024 LEU A C 1
ATOM 8001 O O . LEU A 1 1024 ? 72.816 13.115 -69.467 1.00 85.44 1024 LEU A O 1
ATOM 8005 N N . VAL A 1 1025 ? 73.446 11.372 -70.728 1.00 83.75 1025 VAL A N 1
ATOM 8006 C CA . VAL A 1 1025 ? 72.120 10.801 -70.931 1.00 83.75 1025 VAL A CA 1
ATOM 8007 C C . VAL A 1 1025 ? 72.097 9.402 -70.333 1.00 83.75 1025 VAL A C 1
ATOM 8009 O O . VAL A 1 1025 ? 72.903 8.540 -70.693 1.00 83.75 1025 VAL A O 1
ATOM 8012 N N . CYS A 1 1026 ? 71.162 9.157 -69.421 1.00 83.25 1026 CYS A N 1
ATOM 8013 C CA . CYS A 1 1026 ? 70.914 7.837 -68.864 1.00 83.25 1026 CYS A CA 1
ATOM 8014 C C . CYS A 1 1026 ? 69.657 7.250 -69.485 1.00 83.25 1026 CYS A C 1
ATOM 8016 O O . CYS A 1 1026 ? 68.547 7.750 -69.283 1.00 83.25 1026 CYS A O 1
ATOM 8018 N N . HIS A 1 1027 ? 69.831 6.143 -70.191 1.00 83.75 1027 HIS A N 1
ATOM 8019 C CA . HIS A 1 1027 ? 68.718 5.300 -70.580 1.00 83.75 1027 HIS A CA 1
ATOM 8020 C C . HIS A 1 1027 ? 68.560 4.170 -69.585 1.00 83.75 1027 HIS A C 1
ATOM 8022 O O . HIS A 1 1027 ? 69.553 3.590 -69.150 1.00 83.75 1027 HIS A O 1
ATOM 8028 N N . GLY A 1 1028 ? 67.333 3.761 -69.305 1.00 80.50 1028 GLY A N 1
ATOM 8029 C CA . GLY A 1 1028 ? 67.138 2.509 -68.607 1.00 80.50 1028 GLY A CA 1
ATOM 8030 C C . GLY A 1 1028 ? 65.950 1.707 -69.072 1.00 80.50 1028 GLY A C 1
ATOM 8031 O O . GLY A 1 1028 ? 65.119 2.137 -69.868 1.00 80.50 1028 GLY A O 1
ATOM 8032 N N . ILE A 1 1029 ? 65.982 0.466 -68.616 1.00 80.31 1029 ILE A N 1
ATOM 8033 C CA . ILE A 1 1029 ? 65.033 -0.582 -68.936 1.00 80.31 1029 ILE A CA 1
ATOM 8034 C C . ILE A 1 1029 ? 64.338 -0.966 -67.633 1.00 80.31 1029 ILE A C 1
ATOM 8036 O O . ILE A 1 1029 ? 65.001 -1.416 -66.693 1.00 80.31 1029 ILE A O 1
ATOM 8040 N N . VAL A 1 1030 ? 63.017 -0.789 -67.580 1.00 73.75 1030 VAL A N 1
ATOM 8041 C CA . VAL A 1 1030 ? 62.197 -1.077 -66.396 1.00 73.75 1030 VAL A CA 1
ATOM 8042 C C . VAL A 1 1030 ? 61.637 -2.506 -66.487 1.00 73.75 1030 VAL A C 1
ATOM 8044 O O . VAL A 1 1030 ? 60.772 -2.827 -67.304 1.00 73.75 1030 VAL A O 1
ATOM 8047 N N . GLY A 1 1031 ? 62.137 -3.408 -65.637 1.00 70.62 1031 GLY A N 1
ATOM 8048 C CA . GLY A 1 1031 ? 61.771 -4.828 -65.620 1.00 70.62 1031 GLY A CA 1
ATOM 8049 C C . GLY A 1 1031 ? 62.163 -5.597 -66.896 1.00 70.62 1031 GLY A C 1
ATOM 8050 O O . GLY A 1 1031 ? 63.306 -5.533 -67.347 1.00 70.62 1031 GLY A O 1
ATOM 8051 N N . ASN A 1 1032 ? 61.218 -6.361 -67.464 1.00 65.31 1032 ASN A N 1
ATOM 8052 C CA . ASN A 1 1032 ? 61.417 -7.184 -68.673 1.00 65.31 1032 ASN A CA 1
ATOM 8053 C C . ASN A 1 1032 ? 60.967 -6.496 -69.976 1.00 65.31 1032 ASN A C 1
ATOM 8055 O O . ASN A 1 1032 ? 60.944 -7.130 -71.029 1.00 65.31 1032 ASN A O 1
ATOM 8059 N N . GLN A 1 1033 ? 60.571 -5.222 -69.922 1.00 61.06 1033 GLN A N 1
ATOM 8060 C CA . GLN A 1 1033 ? 60.187 -4.472 -71.118 1.00 61.06 1033 GLN A CA 1
ATOM 8061 C C . GLN A 1 1033 ? 61.456 -4.164 -71.927 1.00 61.06 1033 GLN A C 1
ATOM 8063 O O . GLN A 1 1033 ? 62.398 -3.602 -71.397 1.00 61.06 1033 GLN A O 1
ATOM 8068 N N . GLY A 1 1034 ? 61.542 -4.569 -73.196 1.00 60.19 1034 GLY A N 1
ATOM 8069 C CA . GLY A 1 1034 ? 62.765 -4.411 -74.006 1.00 60.19 1034 GLY A CA 1
ATOM 8070 C C . GLY A 1 1034 ? 63.057 -2.980 -74.486 1.00 60.19 1034 GLY A C 1
ATOM 8071 O O . GLY A 1 1034 ? 64.018 -2.768 -75.226 1.00 60.19 1034 GLY A O 1
ATOM 8072 N N . THR A 1 1035 ? 62.223 -2.007 -74.121 1.00 67.81 1035 THR A N 1
ATOM 8073 C CA . THR A 1 1035 ? 62.309 -0.609 -74.556 1.00 67.81 1035 THR A CA 1
ATOM 8074 C C . THR A 1 1035 ? 63.254 0.191 -73.660 1.00 67.81 1035 THR A C 1
ATOM 8076 O O . THR A 1 1035 ? 63.155 0.154 -72.437 1.00 67.81 1035 THR A O 1
ATOM 8079 N N . LYS A 1 1036 ? 64.195 0.916 -74.280 1.00 72.62 1036 LYS A N 1
ATOM 8080 C CA . LYS A 1 1036 ? 65.088 1.854 -73.586 1.00 72.62 1036 LYS A CA 1
ATOM 8081 C C . LYS A 1 1036 ? 64.381 3.197 -73.452 1.00 72.62 1036 LYS A C 1
ATOM 8083 O O . LYS A 1 1036 ? 64.163 3.862 -74.461 1.00 72.62 1036 LYS A O 1
ATOM 8088 N N . GLU A 1 1037 ? 64.065 3.598 -72.232 1.00 74.50 1037 GLU A N 1
ATOM 8089 C CA . GLU A 1 1037 ? 63.474 4.905 -71.941 1.00 74.50 1037 GLU A CA 1
ATOM 8090 C C . GLU A 1 1037 ? 64.538 5.854 -71.387 1.00 74.50 1037 GLU A C 1
ATOM 8092 O O . GLU A 1 1037 ? 65.532 5.419 -70.805 1.00 74.50 1037 GLU A O 1
ATOM 8097 N N . LEU A 1 1038 ? 64.375 7.154 -71.628 1.00 78.88 1038 LEU A N 1
ATOM 8098 C CA . LEU A 1 1038 ? 65.241 8.186 -71.063 1.00 78.88 1038 LEU A CA 1
ATOM 8099 C C . LEU A 1 1038 ? 64.869 8.395 -69.587 1.00 78.88 1038 LEU A C 1
ATOM 8101 O O . LEU A 1 1038 ? 63.756 8.819 -69.297 1.00 78.88 1038 LEU A O 1
ATOM 8105 N N . ILE A 1 1039 ? 65.791 8.099 -68.669 1.00 77.50 1039 ILE A N 1
ATOM 8106 C CA . ILE A 1 1039 ? 65.574 8.202 -67.217 1.00 77.50 1039 ILE A CA 1
ATOM 8107 C C . ILE A 1 1039 ? 65.998 9.575 -66.691 1.00 77.50 1039 ILE A C 1
ATOM 8109 O O . ILE A 1 1039 ? 65.291 10.174 -65.884 1.00 77.50 1039 ILE A O 1
ATOM 8113 N N . MET A 1 1040 ? 67.164 10.061 -67.119 1.00 78.00 1040 MET A N 1
ATOM 8114 C CA . MET A 1 1040 ? 67.737 11.330 -66.663 1.00 78.00 1040 MET A CA 1
ATOM 8115 C C . MET A 1 1040 ? 68.713 11.891 -67.701 1.00 78.00 1040 MET A C 1
ATOM 8117 O O . MET A 1 1040 ? 69.393 11.131 -68.390 1.00 78.00 1040 MET A O 1
ATOM 8121 N N . SER A 1 1041 ? 68.770 13.219 -67.794 1.00 81.56 1041 SER A N 1
ATOM 8122 C CA . SER A 1 1041 ? 69.631 13.988 -68.700 1.00 81.56 1041 SER A CA 1
ATOM 8123 C C . SER A 1 1041 ? 70.322 15.078 -67.892 1.00 81.56 1041 SER A C 1
ATOM 8125 O O . SER A 1 1041 ? 69.656 15.742 -67.095 1.00 81.56 1041 SER A O 1
ATOM 8127 N N . VAL A 1 1042 ? 71.631 15.235 -68.067 1.00 85.38 1042 VAL A N 1
ATOM 8128 C CA . VAL A 1 1042 ? 72.458 16.134 -67.260 1.00 85.38 1042 VAL A CA 1
ATOM 8129 C C . VAL A 1 1042 ? 73.459 16.882 -68.127 1.00 85.38 1042 VAL A C 1
ATOM 8131 O O . VAL A 1 1042 ? 74.274 16.259 -68.801 1.00 85.38 1042 VAL A O 1
ATOM 8134 N N . ASP A 1 1043 ? 73.451 18.209 -68.049 1.00 83.44 1043 ASP A N 1
ATOM 8135 C CA . ASP A 1 1043 ? 74.517 19.051 -68.596 1.00 83.44 1043 ASP A CA 1
ATOM 8136 C C . ASP A 1 1043 ? 75.638 19.224 -67.566 1.00 83.44 1043 ASP A C 1
ATOM 8138 O O . ASP A 1 1043 ? 75.427 19.844 -66.525 1.00 83.44 1043 ASP A O 1
ATOM 8142 N N . VAL A 1 1044 ? 76.831 18.689 -67.842 1.00 84.50 1044 VAL A N 1
ATOM 8143 C CA . VAL A 1 1044 ? 78.002 18.836 -66.964 1.00 84.50 1044 VAL A CA 1
ATOM 8144 C C . VAL A 1 1044 ? 78.943 19.899 -67.506 1.00 84.50 1044 VAL A C 1
ATOM 8146 O O . VAL A 1 1044 ? 79.357 19.830 -68.665 1.00 84.50 1044 VAL A O 1
ATOM 8149 N N . THR A 1 1045 ? 79.335 20.851 -66.656 1.00 83.88 1045 THR A N 1
ATOM 8150 C CA . THR A 1 1045 ? 80.308 21.899 -66.987 1.00 83.88 1045 THR A CA 1
ATOM 8151 C C . THR A 1 1045 ? 81.511 21.878 -66.045 1.00 83.88 1045 THR A C 1
ATOM 8153 O O . THR A 1 1045 ? 81.354 21.722 -64.840 1.00 83.88 1045 THR A O 1
ATOM 8156 N N . CYS A 1 1046 ? 82.727 22.030 -66.577 1.00 83.50 1046 CYS A N 1
ATOM 8157 C CA . CYS A 1 1046 ? 83.950 22.209 -65.779 1.00 83.50 1046 CYS A CA 1
ATOM 8158 C C . CYS A 1 1046 ? 84.953 23.102 -66.516 1.00 83.50 1046 CYS A C 1
ATOM 8160 O O . CYS A 1 1046 ? 85.098 23.010 -67.739 1.00 83.50 1046 CYS A O 1
ATOM 8162 N N . HIS A 1 1047 ? 85.653 23.966 -65.780 1.00 82.44 1047 HIS A N 1
ATOM 8163 C CA . HIS A 1 1047 ? 86.608 24.926 -66.328 1.00 82.44 1047 HIS A CA 1
ATOM 8164 C C . HIS A 1 1047 ? 88.052 24.566 -65.946 1.00 82.44 1047 HIS A C 1
ATOM 8166 O O . HIS A 1 1047 ? 88.463 24.764 -64.809 1.00 82.44 1047 HIS A O 1
ATOM 8172 N N . PHE A 1 1048 ? 88.853 24.075 -66.892 1.00 82.12 1048 PHE A N 1
ATOM 8173 C CA . PHE A 1 1048 ? 90.275 23.809 -66.647 1.00 82.12 1048 PHE A CA 1
ATOM 8174 C C . PHE A 1 1048 ? 91.114 25.060 -66.938 1.00 82.12 1048 PHE A C 1
ATOM 8176 O O . PHE A 1 1048 ? 91.017 25.616 -68.032 1.00 82.12 1048 PHE A O 1
ATOM 8183 N N . VAL A 1 1049 ? 91.943 25.500 -65.987 1.00 78.38 1049 VAL A N 1
ATOM 8184 C CA . VAL A 1 1049 ? 92.715 26.757 -66.037 1.00 78.38 1049 VAL A CA 1
ATOM 8185 C C . VAL A 1 1049 ? 94.216 26.492 -65.849 1.00 78.38 1049 VAL A C 1
ATOM 8187 O O . VAL A 1 1049 ? 94.596 25.540 -65.182 1.00 78.38 1049 VAL A O 1
ATOM 8190 N N . ALA A 1 1050 ? 95.097 27.312 -66.428 1.00 71.06 1050 ALA A N 1
ATOM 8191 C CA . ALA A 1 1050 ? 96.550 27.166 -66.271 1.00 71.06 1050 ALA A CA 1
ATOM 8192 C C . ALA A 1 1050 ? 97.103 27.975 -65.072 1.00 71.06 1050 ALA A C 1
ATOM 8194 O O . ALA A 1 1050 ? 96.632 29.093 -64.830 1.00 71.06 1050 ALA A O 1
ATOM 8195 N N . PRO A 1 1051 ? 98.124 27.471 -64.348 1.00 70.06 1051 PRO A N 1
ATOM 8196 C CA . PRO A 1 1051 ? 98.832 28.240 -63.324 1.00 70.06 1051 PRO A CA 1
ATOM 8197 C C . PRO A 1 1051 ? 99.748 29.306 -63.959 1.00 70.06 1051 PRO A C 1
ATOM 8199 O O . PRO A 1 1051 ? 100.554 28.994 -64.831 1.00 70.06 1051 PRO A O 1
ATOM 8202 N N . MET A 1 1052 ? 99.639 30.573 -63.535 1.00 71.06 1052 MET A N 1
ATOM 8203 C CA . MET A 1 1052 ? 100.347 31.722 -64.133 1.00 71.06 1052 MET A CA 1
ATOM 8204 C C . MET A 1 1052 ? 100.871 32.688 -63.052 1.00 71.06 1052 MET A C 1
ATOM 8206 O O . MET A 1 1052 ? 100.095 33.174 -62.227 1.00 71.06 1052 MET A O 1
ATOM 8210 N N . LEU A 1 1053 ? 102.173 33.011 -63.082 1.00 73.62 1053 LEU A N 1
ATOM 8211 C CA . LEU A 1 1053 ? 102.853 33.914 -62.135 1.00 73.62 1053 LEU A CA 1
ATOM 8212 C C . LEU A 1 1053 ? 103.539 35.079 -62.873 1.00 73.62 1053 LEU A C 1
ATOM 8214 O O . LEU A 1 1053 ? 104.243 34.869 -63.859 1.00 73.62 1053 LEU A O 1
ATOM 8218 N N . SER A 1 1054 ? 103.368 36.301 -62.372 1.00 75.12 1054 SER A N 1
ATOM 8219 C CA . SER A 1 1054 ? 104.070 37.509 -62.821 1.00 75.12 1054 SER A CA 1
ATOM 8220 C C . SER A 1 1054 ? 105.186 37.872 -61.831 1.00 75.12 1054 SER A C 1
ATOM 8222 O O . SER A 1 1054 ? 104.990 37.802 -60.620 1.00 75.12 1054 SER A O 1
ATOM 8224 N N . ILE A 1 1055 ? 106.373 38.240 -62.324 1.00 74.56 1055 ILE A N 1
ATOM 8225 C CA . ILE A 1 1055 ? 107.578 38.498 -61.509 1.00 74.56 1055 ILE A CA 1
ATOM 8226 C C . ILE A 1 1055 ? 108.071 39.925 -61.783 1.00 74.56 1055 ILE A C 1
ATOM 8228 O O . ILE A 1 1055 ? 108.185 40.320 -62.943 1.00 74.56 1055 ILE A O 1
ATOM 8232 N N . SER A 1 1056 ? 108.384 40.697 -60.734 1.00 76.81 1056 SER A N 1
ATOM 8233 C CA . SER A 1 1056 ? 108.670 42.139 -60.840 1.00 76.81 1056 SER A CA 1
ATOM 8234 C C . SER A 1 1056 ? 109.959 42.502 -61.571 1.00 76.81 1056 SER A C 1
ATOM 8236 O O . SER A 1 1056 ? 109.992 43.515 -62.263 1.00 76.81 1056 SER A O 1
ATOM 8238 N N . SER A 1 1057 ? 111.024 41.712 -61.420 1.00 74.44 1057 SER A N 1
ATOM 8239 C CA . SER A 1 1057 ? 112.272 41.887 -62.168 1.00 74.44 1057 SER A CA 1
ATOM 8240 C C . SER A 1 1057 ? 112.851 40.532 -62.545 1.00 74.44 1057 SER A C 1
ATOM 8242 O O . SER A 1 1057 ? 112.884 39.616 -61.728 1.00 74.44 1057 SER A O 1
ATOM 8244 N N . LYS A 1 1058 ? 113.323 40.412 -63.789 1.00 68.81 1058 LYS A N 1
ATOM 8245 C CA . LYS A 1 1058 ? 113.946 39.184 -64.305 1.00 68.81 1058 LYS A CA 1
ATOM 8246 C C . LYS A 1 1058 ? 115.439 39.079 -63.968 1.00 68.81 1058 LYS A C 1
ATOM 8248 O O . LYS A 1 1058 ? 116.004 38.006 -64.130 1.00 68.81 1058 LYS A O 1
ATOM 8253 N N . GLN A 1 1059 ? 116.074 40.172 -63.533 1.00 71.06 1059 GLN A N 1
ATOM 8254 C CA . GLN A 1 1059 ? 117.490 40.226 -63.145 1.00 71.06 1059 GLN A CA 1
ATOM 8255 C C . GLN A 1 1059 ? 117.673 41.198 -61.969 1.00 71.06 1059 GLN A C 1
ATOM 8257 O O . GLN A 1 1059 ? 117.136 42.307 -61.998 1.00 71.06 1059 GLN A O 1
ATOM 8262 N N . LEU A 1 1060 ? 118.441 40.802 -60.951 1.00 76.12 1060 LEU A N 1
ATOM 8263 C CA . LEU A 1 1060 ? 118.848 41.655 -59.827 1.00 76.12 1060 LEU A CA 1
ATOM 8264 C C . LEU A 1 1060 ? 120.369 41.836 -59.895 1.00 76.12 1060 LEU A C 1
ATOM 8266 O O . LEU A 1 1060 ? 121.085 40.850 -60.051 1.00 76.12 1060 LEU A O 1
ATOM 8270 N N . LYS A 1 1061 ? 120.864 43.079 -59.830 1.00 73.94 1061 LYS A N 1
ATOM 8271 C CA . LYS A 1 1061 ? 122.294 43.399 -59.977 1.00 73.94 1061 LYS A CA 1
ATOM 8272 C C . LYS A 1 1061 ? 122.833 43.987 -58.681 1.00 73.94 1061 LYS A C 1
ATOM 8274 O O . LYS A 1 1061 ? 122.302 44.977 -58.197 1.00 73.94 1061 LYS A O 1
ATOM 8279 N N . PHE A 1 1062 ? 123.917 43.417 -58.170 1.00 74.12 1062 PHE A N 1
ATOM 8280 C CA . PHE A 1 1062 ? 124.595 43.877 -56.959 1.00 74.12 1062 PHE A CA 1
ATOM 8281 C C . PHE A 1 1062 ? 126.003 44.380 -57.324 1.00 74.12 1062 PHE A C 1
ATOM 8283 O O . PHE A 1 1062 ? 126.696 43.726 -58.100 1.00 74.12 1062 PHE A O 1
ATOM 8290 N N . TYR A 1 1063 ? 126.435 45.530 -56.792 1.00 71.88 1063 TYR A N 1
ATOM 8291 C CA . TYR A 1 1063 ? 127.773 46.100 -57.034 1.00 71.88 1063 TYR A CA 1
ATOM 8292 C C . TYR A 1 1063 ? 128.370 46.655 -55.737 1.00 71.88 1063 TYR A C 1
ATOM 8294 O O . TYR A 1 1063 ? 127.713 47.423 -55.035 1.00 71.88 1063 TYR A O 1
ATOM 8302 N N . ILE A 1 1064 ? 129.617 46.291 -55.426 1.00 67.25 1064 ILE A N 1
ATOM 8303 C CA . ILE A 1 1064 ? 130.363 46.832 -54.284 1.00 67.25 1064 ILE A CA 1
ATOM 8304 C C . ILE A 1 1064 ? 131.851 46.950 -54.623 1.00 67.25 1064 ILE A C 1
ATOM 8306 O O . ILE A 1 1064 ? 132.440 46.033 -55.191 1.00 67.25 1064 ILE A O 1
ATOM 8310 N N . GLU A 1 1065 ? 132.467 48.070 -54.250 1.00 68.00 1065 GLU A N 1
ATOM 8311 C CA . GLU A 1 1065 ? 133.900 48.319 -54.419 1.00 68.00 1065 GLU A CA 1
ATOM 8312 C C . GLU A 1 1065 ? 134.575 48.355 -53.041 1.00 68.00 1065 GLU A C 1
ATOM 8314 O O . GLU A 1 1065 ? 134.147 49.077 -52.138 1.00 68.00 1065 GLU A O 1
ATOM 8319 N N . LYS A 1 1066 ? 135.612 47.533 -52.836 1.00 64.25 1066 LYS A N 1
ATOM 8320 C CA . LYS A 1 1066 ? 136.263 47.387 -51.526 1.00 64.25 1066 LYS A CA 1
ATOM 8321 C C . LYS A 1 1066 ? 137.357 48.437 -51.328 1.00 64.25 1066 LYS A C 1
ATOM 8323 O O . LYS A 1 1066 ? 138.452 48.300 -51.868 1.00 64.25 1066 LYS A O 1
ATOM 8328 N N . VAL A 1 1067 ? 137.102 49.417 -50.464 1.00 67.75 1067 VAL A N 1
ATOM 8329 C CA . VAL A 1 1067 ? 138.104 50.412 -50.041 1.00 67.75 1067 VAL A CA 1
ATOM 8330 C C . VAL A 1 1067 ? 138.989 49.837 -48.910 1.00 67.75 1067 VAL A C 1
ATOM 8332 O O . VAL A 1 1067 ? 138.463 49.185 -48.000 1.00 67.75 1067 VAL A O 1
ATOM 8335 N N . PRO A 1 1068 ? 140.327 50.030 -48.912 1.00 67.44 1068 PRO A N 1
ATOM 8336 C CA . PRO A 1 1068 ? 141.209 49.486 -47.872 1.00 67.44 1068 PRO A CA 1
ATOM 8337 C C . PRO A 1 1068 ? 140.853 49.999 -46.463 1.00 67.44 1068 PRO A C 1
ATOM 8339 O O . PRO A 1 1068 ? 140.852 51.201 -46.224 1.00 67.44 1068 PRO A O 1
ATOM 8342 N N . GLY A 1 1069 ? 140.582 49.087 -45.519 1.00 63.56 1069 GLY A N 1
ATOM 8343 C CA . GLY A 1 1069 ? 140.306 49.395 -44.102 1.00 63.56 1069 GLY A CA 1
ATOM 8344 C C . GLY A 1 1069 ? 138.836 49.284 -43.666 1.00 63.56 1069 GLY A C 1
ATOM 8345 O O . GLY A 1 1069 ? 138.573 49.210 -42.468 1.00 63.56 1069 GLY A O 1
ATOM 8346 N N . GLN A 1 1070 ? 137.886 49.196 -44.603 1.00 71.12 1070 GLN A N 1
ATOM 8347 C CA . GLN A 1 1070 ? 136.462 48.967 -44.318 1.00 71.12 1070 GLN A CA 1
ATOM 8348 C C . GLN A 1 1070 ? 136.097 47.473 -44.413 1.00 71.12 1070 GLN A C 1
ATOM 8350 O O . GLN A 1 1070 ? 136.626 46.741 -45.255 1.00 71.12 1070 GLN A O 1
ATOM 8355 N N . SER A 1 1071 ? 135.186 47.003 -43.555 1.00 62.69 1071 SER A N 1
ATOM 8356 C CA . SER A 1 1071 ? 134.590 45.666 -43.685 1.00 62.69 1071 SER A CA 1
ATOM 8357 C C . SER A 1 1071 ? 133.460 45.688 -44.721 1.00 62.69 1071 SER A C 1
ATOM 8359 O O . SER A 1 1071 ? 132.711 46.658 -44.809 1.00 62.69 1071 SER A O 1
ATOM 8361 N N . LEU A 1 1072 ? 133.365 44.634 -45.538 1.00 71.06 1072 LEU A N 1
ATOM 8362 C CA . LEU A 1 1072 ? 132.312 44.496 -46.546 1.00 71.06 1072 LEU A CA 1
ATOM 8363 C C . LEU A 1 1072 ? 130.988 44.114 -45.872 1.00 71.06 1072 LEU A C 1
ATOM 8365 O O . LEU A 1 1072 ? 130.958 43.175 -45.075 1.00 71.06 1072 LEU A O 1
ATOM 8369 N N . THR A 1 1073 ? 129.907 44.815 -46.211 1.00 69.62 1073 THR A N 1
ATOM 8370 C CA . THR A 1 1073 ? 128.547 44.533 -45.732 1.00 69.62 1073 THR A CA 1
ATOM 8371 C C . THR A 1 1073 ? 127.691 43.894 -46.837 1.00 69.62 1073 THR A C 1
ATOM 8373 O O . THR A 1 1073 ? 127.889 44.195 -48.015 1.00 69.62 1073 THR A O 1
ATOM 8376 N N . PRO A 1 1074 ? 126.747 42.999 -46.489 1.00 72.81 1074 PRO A N 1
ATOM 8377 C CA . PRO A 1 1074 ? 125.851 42.368 -47.458 1.00 72.81 1074 PRO A CA 1
ATOM 8378 C C . PRO A 1 1074 ? 124.873 43.368 -48.094 1.00 72.81 1074 PRO A C 1
ATOM 8380 O O . PRO A 1 1074 ? 124.379 44.276 -47.420 1.00 72.81 1074 PRO A O 1
ATOM 8383 N N . LEU A 1 1075 ? 124.579 43.170 -49.384 1.00 74.38 1075 LEU A N 1
ATOM 8384 C CA . LEU A 1 1075 ? 123.654 43.978 -50.188 1.00 74.38 1075 LEU A CA 1
ATOM 8385 C C . LEU A 1 1075 ? 122.294 43.283 -50.333 1.00 74.38 1075 LEU A C 1
ATOM 8387 O O . LEU A 1 1075 ? 122.223 42.056 -50.349 1.00 74.38 1075 LEU A O 1
ATOM 8391 N N . PHE A 1 1076 ? 121.215 44.058 -50.479 1.00 75.69 1076 PHE A N 1
ATOM 8392 C CA . PHE A 1 1076 ? 119.846 43.539 -50.568 1.00 75.69 1076 PHE A CA 1
ATOM 8393 C C . PHE A 1 1076 ? 119.078 44.179 -51.725 1.00 75.69 1076 PHE A C 1
ATOM 8395 O O . PHE A 1 1076 ? 119.072 45.399 -51.852 1.00 75.69 1076 PHE A O 1
ATOM 8402 N N . GLU A 1 1077 ? 118.380 43.354 -52.507 1.00 77.88 1077 GLU A N 1
ATOM 8403 C CA . GLU A 1 1077 ? 117.489 43.775 -53.594 1.00 77.88 1077 GLU A CA 1
ATOM 8404 C C . GLU A 1 1077 ? 116.110 43.121 -53.455 1.00 77.88 1077 GLU A C 1
ATOM 8406 O O . GLU A 1 1077 ? 115.981 42.006 -52.940 1.00 77.88 1077 GLU A O 1
ATOM 8411 N N . LYS A 1 1078 ? 115.060 43.816 -53.903 1.00 77.88 1078 LYS A N 1
ATOM 8412 C CA . LYS A 1 1078 ? 113.662 43.394 -53.710 1.00 77.88 1078 LYS A CA 1
ATOM 8413 C C . LYS A 1 1078 ? 113.126 42.614 -54.921 1.00 77.88 1078 LYS A C 1
ATOM 8415 O O . LYS A 1 1078 ? 113.193 43.088 -56.051 1.00 77.88 1078 LYS A O 1
ATOM 8420 N N . LEU A 1 1079 ? 112.500 41.463 -54.671 1.00 78.38 1079 LEU A N 1
ATOM 8421 C CA . LEU A 1 1079 ? 111.796 40.620 -55.644 1.00 78.38 1079 LEU A CA 1
ATOM 8422 C C . LEU A 1 1079 ? 110.313 40.492 -55.260 1.00 78.38 1079 LEU A C 1
ATOM 8424 O O . LEU A 1 1079 ? 109.994 40.046 -54.162 1.00 78.38 1079 LEU A O 1
ATOM 8428 N N . ILE A 1 1080 ? 109.397 40.865 -56.156 1.00 79.69 1080 ILE A N 1
ATOM 8429 C CA . ILE A 1 1080 ? 107.947 40.768 -55.935 1.00 79.69 1080 ILE A CA 1
ATOM 8430 C C . ILE A 1 1080 ? 107.353 39.748 -56.914 1.00 79.69 1080 ILE A C 1
ATOM 8432 O O . ILE A 1 1080 ? 107.591 39.826 -58.119 1.00 79.69 1080 ILE A O 1
ATOM 8436 N N . LEU A 1 1081 ? 106.573 38.803 -56.393 1.00 78.31 1081 LEU A N 1
ATOM 8437 C CA . LEU A 1 1081 ? 105.883 37.751 -57.146 1.00 78.31 1081 LEU A CA 1
ATOM 8438 C C . LEU A 1 1081 ? 104.373 37.981 -57.063 1.00 78.31 1081 LEU A C 1
ATOM 8440 O O . LEU A 1 1081 ? 103.867 38.223 -55.975 1.00 78.31 1081 LEU A O 1
ATOM 8444 N N . GLU A 1 1082 ? 103.644 37.901 -58.171 1.00 80.62 1082 GLU A N 1
ATOM 8445 C CA . GLU A 1 1082 ? 102.191 38.103 -58.237 1.00 80.62 1082 GLU A CA 1
ATOM 8446 C C . GLU A 1 1082 ? 101.505 36.908 -58.907 1.00 80.62 1082 GLU A C 1
ATOM 8448 O O . GLU A 1 1082 ? 101.846 36.549 -60.034 1.00 80.62 1082 GLU A O 1
ATOM 8453 N N . ASN A 1 1083 ? 100.520 36.296 -58.240 1.00 78.88 1083 ASN A N 1
ATOM 8454 C CA . ASN A 1 1083 ? 99.703 35.244 -58.853 1.00 78.88 1083 ASN A CA 1
ATOM 8455 C C . ASN A 1 1083 ? 98.626 35.873 -59.746 1.00 78.88 1083 ASN A C 1
ATOM 8457 O O . ASN A 1 1083 ? 97.720 36.537 -59.247 1.00 78.88 1083 ASN A O 1
ATOM 8461 N N . VAL A 1 1084 ? 98.710 35.619 -61.052 1.00 76.12 1084 VAL A N 1
ATOM 8462 C CA . VAL A 1 1084 ? 97.759 36.115 -62.062 1.00 76.12 1084 VAL A CA 1
ATOM 8463 C C . VAL A 1 1084 ? 96.818 35.019 -62.583 1.00 76.12 1084 VAL A C 1
ATOM 8465 O O . VAL A 1 1084 ? 96.080 35.241 -63.540 1.00 76.12 1084 VAL A O 1
ATOM 8468 N N . SER A 1 1085 ? 96.826 33.833 -61.970 1.00 73.19 1085 SER A N 1
ATOM 8469 C CA . SER A 1 1085 ? 95.856 32.768 -62.244 1.00 73.19 1085 SER A CA 1
ATOM 8470 C C . SER A 1 1085 ? 94.597 32.895 -61.382 1.00 73.19 1085 SER A C 1
ATOM 8472 O O . SER A 1 1085 ? 94.614 33.477 -60.298 1.00 73.19 1085 SER A O 1
ATOM 8474 N N . SER A 1 1086 ? 93.483 32.326 -61.856 1.00 67.94 1086 SER A N 1
ATOM 8475 C CA . SER A 1 1086 ? 92.187 32.401 -61.165 1.00 67.94 1086 SER A CA 1
ATOM 8476 C C . SER A 1 1086 ? 92.096 31.533 -59.903 1.00 67.94 1086 SER A C 1
ATOM 8478 O O . SER A 1 1086 ? 91.109 31.625 -59.174 1.00 67.94 1086 SER A O 1
ATOM 8480 N N . LEU A 1 1087 ? 93.104 30.698 -59.646 1.00 76.94 108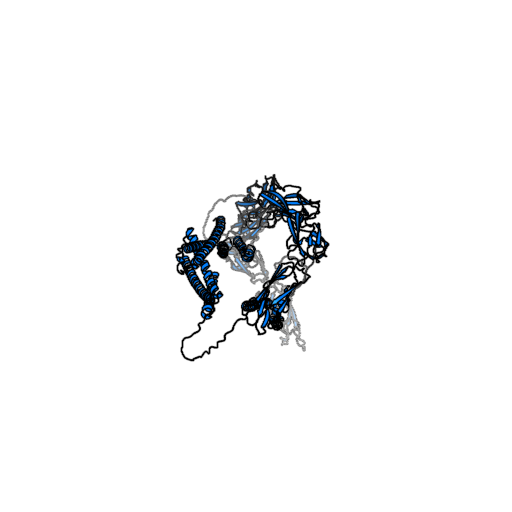7 LEU A N 1
ATOM 8481 C CA . LEU A 1 1087 ? 93.191 29.757 -58.530 1.00 76.94 1087 LEU A CA 1
ATOM 8482 C C . LEU A 1 1087 ? 94.465 30.052 -57.696 1.00 76.94 1087 LEU A C 1
ATOM 8484 O O . LEU A 1 1087 ? 95.430 30.613 -58.218 1.00 76.94 1087 LEU A O 1
ATOM 8488 N N . PRO A 1 1088 ? 94.495 29.747 -56.386 1.00 74.50 1088 PRO A N 1
ATOM 8489 C CA . PRO A 1 1088 ? 95.680 29.956 -55.547 1.00 74.50 1088 PRO A CA 1
ATOM 8490 C C . PRO A 1 1088 ? 96.858 29.058 -55.978 1.00 74.50 1088 PRO A C 1
ATOM 8492 O O . PRO A 1 1088 ? 96.675 27.868 -56.213 1.00 74.50 1088 PRO A O 1
ATOM 8495 N N . LEU A 1 1089 ? 98.069 29.623 -56.057 1.00 76.44 1089 LEU A N 1
ATOM 8496 C CA . LEU A 1 1089 ? 99.297 28.922 -56.453 1.00 76.44 1089 LEU A CA 1
ATOM 8497 C C . LEU A 1 1089 ? 100.144 28.556 -55.236 1.00 76.44 1089 LEU A C 1
ATOM 8499 O O . LEU A 1 1089 ? 100.477 29.422 -54.427 1.00 76.44 1089 LEU A O 1
ATOM 8503 N N . HIS A 1 1090 ? 100.561 27.297 -55.151 1.00 74.75 1090 HIS A N 1
ATOM 8504 C CA . HIS A 1 1090 ? 101.548 26.825 -54.182 1.00 74.75 1090 HIS A CA 1
ATOM 8505 C C . HIS A 1 1090 ? 102.902 26.672 -54.888 1.00 74.75 1090 HIS A C 1
ATOM 8507 O O . HIS A 1 1090 ? 102.997 25.988 -55.908 1.00 74.75 1090 HIS A O 1
ATOM 8513 N N . MET A 1 1091 ? 103.949 27.323 -54.375 1.00 73.62 1091 MET A N 1
ATOM 8514 C CA . MET A 1 1091 ? 105.266 27.365 -55.019 1.00 73.62 1091 MET A CA 1
ATOM 8515 C C . MET A 1 1091 ? 106.429 27.269 -54.024 1.00 73.62 1091 MET A C 1
ATOM 8517 O O . MET A 1 1091 ? 106.323 27.723 -52.889 1.00 73.62 1091 MET A O 1
ATOM 8521 N N . GLU A 1 1092 ? 107.562 26.731 -54.465 1.00 77.62 1092 GLU A N 1
ATOM 8522 C CA . GLU A 1 1092 ? 108.819 26.650 -53.715 1.00 77.62 1092 GLU A CA 1
ATOM 8523 C C . GLU A 1 1092 ? 109.964 27.291 -54.507 1.00 77.62 1092 GLU A C 1
ATOM 8525 O O . GLU A 1 1092 ? 110.171 26.962 -55.671 1.00 77.62 1092 GLU A O 1
ATOM 8530 N N . LEU A 1 1093 ? 110.688 28.230 -53.891 1.00 75.81 1093 LEU A N 1
ATOM 8531 C CA . LEU A 1 1093 ? 111.809 28.968 -54.481 1.00 75.81 1093 LEU A CA 1
ATOM 8532 C C . LEU A 1 1093 ? 113.144 28.470 -53.932 1.00 75.81 1093 LEU A C 1
ATOM 8534 O O . LEU A 1 1093 ? 113.289 28.398 -52.714 1.00 75.81 1093 LEU A O 1
ATOM 8538 N N . SER A 1 1094 ? 114.134 28.239 -54.796 1.00 73.81 1094 SER A N 1
ATOM 8539 C CA . SER A 1 1094 ? 115.489 27.805 -54.414 1.00 73.81 1094 SER A CA 1
ATOM 8540 C C . SER A 1 1094 ? 116.596 28.672 -55.042 1.00 73.81 1094 SER A C 1
ATOM 8542 O O . SER A 1 1094 ? 116.555 28.952 -56.243 1.00 73.81 1094 SER A O 1
ATOM 8544 N N . LEU A 1 1095 ? 117.595 29.054 -54.237 1.00 76.81 1095 LEU A N 1
ATOM 8545 C CA . LEU A 1 1095 ? 118.776 29.877 -54.551 1.00 76.81 1095 LEU A CA 1
ATOM 8546 C C . LEU A 1 1095 ? 120.091 29.185 -54.151 1.00 76.81 1095 LEU A C 1
ATOM 8548 O O . LEU A 1 1095 ? 120.094 28.297 -53.302 1.00 76.81 1095 LEU A O 1
ATOM 8552 N N . VAL A 1 1096 ? 121.213 29.657 -54.708 1.00 76.12 1096 VAL A N 1
ATOM 8553 C CA . VAL A 1 1096 ? 122.577 29.148 -54.460 1.00 76.12 1096 VAL A CA 1
ATOM 8554 C C . VAL A 1 1096 ? 123.432 30.206 -53.733 1.00 76.12 1096 VAL A C 1
ATOM 8556 O O . VAL A 1 1096 ? 123.312 31.399 -54.018 1.00 76.12 1096 VAL A O 1
ATOM 8559 N N . GLU A 1 1097 ? 124.289 29.799 -52.782 1.00 66.69 1097 GLU A N 1
ATOM 8560 C CA . GLU A 1 1097 ? 125.223 30.711 -52.089 1.00 66.69 1097 GLU A CA 1
ATOM 8561 C C . GLU A 1 1097 ? 126.207 31.359 -53.086 1.00 66.69 1097 GLU A C 1
ATOM 8563 O O . GLU A 1 1097 ? 126.691 30.665 -53.980 1.00 66.69 1097 GLU A O 1
ATOM 8568 N N . PRO A 1 1098 ? 126.538 32.661 -52.963 1.00 63.56 1098 PRO A N 1
ATOM 8569 C CA . PRO A 1 1098 ? 126.368 33.535 -51.793 1.00 63.56 1098 PRO A CA 1
ATOM 8570 C C . PRO A 1 1098 ? 125.038 34.316 -51.715 1.00 63.56 1098 PRO A C 1
ATOM 8572 O O . PRO A 1 1098 ? 124.929 35.260 -50.923 1.00 63.56 1098 PRO A O 1
ATOM 8575 N N . PHE A 1 1099 ? 124.016 33.933 -52.493 1.00 77.00 1099 PHE A N 1
ATOM 8576 C CA . PHE A 1 1099 ? 122.680 34.534 -52.431 1.00 77.00 1099 PHE A CA 1
ATOM 8577 C C . PHE A 1 1099 ? 121.768 33.819 -51.420 1.00 77.00 1099 PHE A C 1
ATOM 8579 O O . PHE A 1 1099 ? 121.738 32.594 -51.333 1.00 77.00 1099 PHE A O 1
ATOM 8586 N N . SER A 1 1100 ? 120.983 34.579 -50.653 1.00 73.38 1100 SER A N 1
ATOM 8587 C CA . SER A 1 1100 ? 120.005 34.029 -49.696 1.00 73.38 1100 SER A CA 1
ATOM 8588 C C . SER A 1 1100 ? 118.723 34.863 -49.638 1.00 73.38 1100 SER A C 1
ATOM 8590 O O . SER A 1 1100 ? 118.747 36.060 -49.920 1.00 73.38 1100 SER A O 1
ATOM 8592 N N . LEU A 1 1101 ? 117.595 34.251 -49.263 1.00 74.81 1101 LEU A N 1
ATOM 8593 C CA . LEU A 1 1101 ? 116.309 34.948 -49.113 1.00 74.81 1101 LEU A CA 1
ATOM 8594 C C . LEU A 1 1101 ? 116.104 35.443 -47.682 1.00 74.81 1101 LEU A C 1
ATOM 8596 O O . LEU A 1 1101 ? 116.372 34.723 -46.718 1.00 74.81 1101 LEU A O 1
ATOM 8600 N N . ARG A 1 1102 ? 115.564 36.661 -47.551 1.00 70.38 1102 ARG A N 1
ATOM 8601 C CA . ARG A 1 1102 ? 115.074 37.231 -46.288 1.00 70.38 1102 ARG A CA 1
ATOM 8602 C C . ARG A 1 1102 ? 113.675 37.827 -46.425 1.00 70.38 1102 ARG A C 1
ATOM 8604 O O . ARG A 1 1102 ? 113.268 38.280 -47.493 1.00 70.38 1102 ARG A O 1
ATOM 8611 N N . GLU A 1 1103 ? 112.954 37.839 -45.306 1.00 62.47 1103 GLU A N 1
ATOM 8612 C CA . GLU A 1 1103 ? 111.584 38.364 -45.214 1.00 62.47 1103 GLU A CA 1
ATOM 8613 C C . GLU A 1 1103 ? 111.518 39.854 -44.848 1.00 62.47 1103 GLU A C 1
ATOM 8615 O O . GLU A 1 1103 ? 110.604 40.538 -45.296 1.00 62.47 1103 GLU A O 1
ATOM 8620 N N . ALA A 1 1104 ? 112.484 40.386 -44.089 1.00 60.91 1104 ALA A N 1
ATOM 8621 C CA . ALA A 1 1104 ? 112.557 41.811 -43.743 1.00 60.91 1104 ALA A CA 1
ATOM 8622 C C . ALA A 1 1104 ? 113.992 42.229 -43.354 1.00 60.91 1104 ALA A C 1
ATOM 8624 O O . ALA A 1 1104 ? 114.802 41.383 -42.965 1.00 60.91 1104 ALA A O 1
ATOM 8625 N N . SER A 1 1105 ? 114.307 43.531 -43.425 1.00 53.16 1105 SER A N 1
ATOM 8626 C CA . SER A 1 1105 ? 115.676 44.088 -43.347 1.00 53.16 1105 SER A CA 1
ATOM 8627 C C . SER A 1 1105 ? 116.459 43.821 -42.045 1.00 53.16 1105 SER A C 1
ATOM 8629 O O . SER A 1 1105 ? 117.667 44.043 -42.023 1.00 53.16 1105 SER A O 1
ATOM 8631 N N . GLY A 1 1106 ? 115.825 43.301 -40.983 1.00 56.00 1106 GLY A N 1
ATOM 8632 C CA . GLY A 1 1106 ? 116.442 43.080 -39.662 1.00 56.00 1106 GLY A CA 1
ATOM 8633 C C . GLY A 1 1106 ? 116.527 41.630 -39.153 1.00 56.00 1106 GLY A C 1
ATOM 8634 O O . GLY A 1 1106 ? 116.970 41.424 -38.027 1.00 56.00 1106 GLY A O 1
ATOM 8635 N N . ALA A 1 1107 ? 116.111 40.612 -39.917 1.00 54.31 1107 ALA A N 1
ATOM 8636 C CA . ALA A 1 1107 ? 116.085 39.218 -39.441 1.00 54.31 1107 ALA A CA 1
ATOM 8637 C C . ALA A 1 1107 ? 117.403 38.452 -39.716 1.00 54.31 1107 ALA A C 1
ATOM 8639 O O . ALA A 1 1107 ? 117.959 38.523 -40.813 1.00 54.31 1107 ALA A O 1
ATOM 8640 N N . HIS A 1 1108 ? 117.897 37.690 -38.728 1.00 49.94 1108 HIS A N 1
ATOM 8641 C CA . HIS A 1 1108 ? 119.225 37.043 -38.746 1.00 49.94 1108 HIS A CA 1
ATOM 8642 C C . HIS A 1 1108 ? 119.296 35.640 -39.395 1.00 49.94 1108 HIS A C 1
ATOM 8644 O O . HIS A 1 1108 ? 120.391 35.089 -39.493 1.00 49.94 1108 HIS A O 1
ATOM 8650 N N . ILE A 1 1109 ? 118.192 35.063 -39.884 1.00 58.53 1109 ILE A N 1
ATOM 8651 C CA . ILE A 1 1109 ? 118.181 33.701 -40.459 1.00 58.53 1109 ILE A CA 1
ATOM 8652 C C . ILE A 1 1109 ? 118.369 33.768 -41.985 1.00 58.53 1109 ILE A C 1
ATOM 8654 O O . ILE A 1 1109 ? 117.655 34.500 -42.670 1.00 58.53 1109 ILE A O 1
ATOM 8658 N N . ARG A 1 1110 ? 119.352 33.029 -42.519 1.00 60.28 1110 ARG A N 1
ATOM 8659 C CA . ARG A 1 1110 ? 119.615 32.870 -43.961 1.00 60.28 1110 ARG A CA 1
ATOM 8660 C C . ARG A 1 1110 ? 119.011 31.549 -44.436 1.00 60.28 1110 ARG A C 1
ATOM 8662 O O . ARG A 1 1110 ? 119.334 30.514 -43.865 1.00 60.28 1110 ARG A O 1
ATOM 8669 N N . ALA A 1 1111 ? 118.169 31.584 -45.467 1.00 65.81 1111 ALA A N 1
ATOM 8670 C CA . ALA A 1 1111 ? 117.638 30.385 -46.113 1.00 65.81 1111 ALA A CA 1
ATOM 8671 C C . ALA A 1 1111 ? 117.872 30.451 -47.627 1.00 65.81 1111 ALA A C 1
ATOM 8673 O O . ALA A 1 1111 ? 117.629 31.483 -48.258 1.00 65.81 1111 ALA A O 1
ATOM 8674 N N . THR A 1 1112 ? 118.349 29.349 -48.203 1.00 70.81 1112 THR A N 1
ATOM 8675 C CA . THR A 1 1112 ? 118.532 29.179 -49.652 1.00 70.81 1112 THR A CA 1
ATOM 8676 C C . THR A 1 1112 ? 117.265 28.670 -50.339 1.00 70.81 1112 THR A C 1
ATOM 8678 O O . THR A 1 1112 ? 117.103 28.902 -51.529 1.00 70.81 1112 THR A O 1
ATOM 8681 N N . THR A 1 1113 ? 116.326 28.046 -49.613 1.00 73.25 1113 THR A N 1
ATOM 8682 C CA . THR A 1 1113 ? 115.056 27.529 -50.168 1.00 73.25 1113 THR A CA 1
ATOM 8683 C C . THR A 1 1113 ? 113.848 27.981 -49.337 1.00 73.25 1113 THR A C 1
ATOM 8685 O O . THR A 1 1113 ? 113.957 28.085 -48.113 1.00 73.25 1113 THR A O 1
ATOM 8688 N N . LYS A 1 1114 ? 112.703 28.274 -49.978 1.00 74.31 1114 LYS A N 1
ATOM 8689 C CA . LYS A 1 1114 ? 111.467 28.739 -49.321 1.00 74.31 1114 LYS A CA 1
ATOM 8690 C C . LYS A 1 1114 ? 110.184 28.345 -50.072 1.00 74.31 1114 LYS A C 1
ATOM 8692 O O . LYS A 1 1114 ? 109.988 28.752 -51.214 1.00 74.31 1114 LYS A O 1
ATOM 8697 N N . SER A 1 1115 ? 109.255 27.671 -49.389 1.00 75.81 1115 SER A N 1
ATOM 8698 C CA . SER A 1 1115 ? 107.893 27.371 -49.870 1.00 75.81 1115 SER A CA 1
ATOM 8699 C C . SER A 1 1115 ? 106.872 28.452 -49.485 1.00 75.81 1115 SER A C 1
ATOM 8701 O O . SER A 1 1115 ? 106.918 28.976 -48.370 1.00 75.81 1115 SER A O 1
ATOM 8703 N N . MET A 1 1116 ? 105.917 28.769 -50.364 1.00 72.88 1116 MET A N 1
ATOM 8704 C CA . MET A 1 1116 ? 104.854 29.752 -50.127 1.00 72.88 1116 MET A CA 1
ATOM 8705 C C . MET A 1 1116 ? 103.580 29.498 -50.942 1.00 72.88 1116 MET A C 1
ATOM 8707 O O . MET A 1 1116 ? 103.591 28.794 -51.949 1.00 72.88 1116 MET A O 1
ATOM 8711 N N . VAL A 1 1117 ? 102.483 30.130 -50.517 1.00 76.50 1117 VAL A N 1
ATOM 8712 C CA . VAL A 1 1117 ? 101.179 30.077 -51.191 1.00 76.50 1117 VAL A CA 1
ATOM 8713 C C . VAL A 1 1117 ? 100.739 31.491 -51.551 1.00 76.50 1117 VAL A C 1
ATOM 8715 O O . VAL A 1 1117 ? 100.601 32.341 -50.669 1.00 76.50 1117 VAL A O 1
ATOM 8718 N N . LEU A 1 1118 ? 100.498 31.749 -52.836 1.00 75.81 1118 LEU A N 1
ATOM 8719 C CA . LEU A 1 1118 ? 99.949 33.010 -53.325 1.00 75.81 1118 LEU A CA 1
ATOM 8720 C C . LEU A 1 1118 ? 98.493 32.837 -53.760 1.00 75.81 1118 LEU A C 1
ATOM 8722 O O . LEU A 1 1118 ? 98.191 32.187 -54.759 1.00 75.81 1118 LEU A O 1
ATOM 8726 N N . GLY A 1 1119 ? 97.581 33.487 -53.035 1.00 73.19 1119 GLY A N 1
ATOM 8727 C CA . GLY A 1 1119 ? 96.178 33.605 -53.444 1.00 73.19 1119 GLY A CA 1
ATOM 8728 C C . GLY A 1 1119 ? 96.005 34.404 -54.742 1.00 73.19 1119 GLY A C 1
ATOM 8729 O O . GLY A 1 1119 ? 96.874 35.201 -55.095 1.00 73.19 1119 GLY A O 1
ATOM 8730 N N . ASN A 1 1120 ? 94.879 34.199 -55.433 1.00 72.50 1120 ASN A N 1
ATOM 8731 C CA . ASN A 1 1120 ? 94.529 34.898 -56.678 1.00 72.50 1120 ASN A CA 1
ATOM 8732 C C . ASN A 1 1120 ? 94.706 36.427 -56.529 1.00 72.50 1120 ASN A C 1
ATOM 8734 O O . ASN A 1 1120 ? 94.173 37.025 -55.589 1.00 72.50 1120 ASN A O 1
ATOM 8738 N N . GLY A 1 1121 ? 95.506 37.035 -57.411 1.00 70.75 1121 GLY A N 1
ATOM 8739 C CA . GLY A 1 1121 ? 95.777 38.475 -57.459 1.00 70.75 1121 GLY A CA 1
ATOM 8740 C C . GLY A 1 1121 ? 96.646 39.027 -56.323 1.00 70.75 1121 GLY A C 1
ATOM 8741 O O . GLY A 1 1121 ? 96.814 40.241 -56.220 1.00 70.75 1121 GLY A O 1
ATOM 8742 N N . ARG A 1 1122 ? 97.185 38.182 -55.429 1.00 77.31 1122 ARG A N 1
ATOM 8743 C CA . ARG A 1 1122 ? 98.059 38.639 -54.335 1.00 77.31 1122 ARG A CA 1
ATOM 8744 C C . ARG A 1 1122 ? 99.511 38.756 -54.786 1.00 77.31 1122 ARG A C 1
ATOM 8746 O O . ARG A 1 1122 ? 99.960 38.014 -55.657 1.00 77.31 1122 ARG A O 1
ATOM 8753 N N . LYS A 1 1123 ? 100.243 39.668 -54.134 1.00 78.75 1123 LYS A N 1
ATOM 8754 C CA . LYS A 1 1123 ? 101.683 39.897 -54.306 1.00 78.75 1123 LYS A CA 1
ATOM 8755 C C . LYS A 1 1123 ? 102.452 39.418 -53.074 1.00 78.75 1123 LYS A C 1
ATOM 8757 O O . LYS A 1 1123 ? 102.032 39.701 -51.954 1.00 78.75 1123 LYS A O 1
ATOM 8762 N N . ALA A 1 1124 ? 103.566 38.726 -53.275 1.00 75.88 1124 ALA A N 1
ATOM 8763 C CA . ALA A 1 1124 ? 104.519 38.345 -52.239 1.00 75.88 1124 ALA A CA 1
ATOM 8764 C C . ALA A 1 1124 ? 105.821 39.122 -52.442 1.00 75.88 1124 ALA A C 1
ATOM 8766 O O . ALA A 1 1124 ? 106.390 39.102 -53.531 1.00 75.88 1124 ALA A O 1
ATOM 8767 N N . GLU A 1 1125 ? 106.283 39.807 -51.398 1.00 80.06 1125 GLU A N 1
ATOM 8768 C CA . GLU A 1 1125 ? 107.530 40.571 -51.418 1.00 80.06 1125 GLU A CA 1
ATOM 8769 C C . GLU A 1 1125 ? 108.644 39.780 -50.725 1.00 80.06 1125 GLU A C 1
ATOM 8771 O O . GLU A 1 1125 ? 108.482 39.312 -49.598 1.00 80.06 1125 GLU A O 1
ATOM 8776 N N . LEU A 1 1126 ? 109.779 39.628 -51.400 1.00 76.69 1126 LEU A N 1
ATOM 8777 C CA . LEU A 1 1126 ? 110.958 38.914 -50.925 1.00 76.69 1126 LEU A CA 1
ATOM 8778 C C . LEU A 1 1126 ? 112.198 39.782 -51.113 1.00 76.69 1126 LEU A C 1
ATOM 8780 O O . LEU A 1 1126 ? 112.286 40.541 -52.074 1.00 76.69 1126 LEU A O 1
ATOM 8784 N N . TRP A 1 1127 ? 113.179 39.640 -50.226 1.00 78.25 1127 TRP A N 1
ATOM 8785 C CA . TRP A 1 1127 ? 114.470 40.310 -50.360 1.00 78.25 1127 TRP A CA 1
ATOM 8786 C C . TRP A 1 1127 ? 115.558 39.282 -50.647 1.00 78.25 1127 TRP A C 1
ATOM 8788 O O . TRP A 1 1127 ? 115.748 38.343 -49.870 1.00 78.25 1127 TRP A O 1
ATOM 8798 N N . VAL A 1 1128 ? 116.270 39.461 -51.758 1.00 77.56 1128 VAL A N 1
ATOM 8799 C CA . VAL A 1 1128 ? 117.439 38.656 -52.123 1.00 77.56 1128 VAL A CA 1
ATOM 8800 C C . VAL A 1 1128 ? 118.680 39.362 -51.584 1.00 77.56 1128 VAL A C 1
ATOM 8802 O O . VAL A 1 1128 ? 118.948 40.516 -51.911 1.00 77.56 1128 VAL A O 1
ATOM 8805 N N . CYS A 1 1129 ? 119.403 38.674 -50.708 1.00 74.81 1129 CYS A N 1
ATOM 8806 C CA . CYS A 1 1129 ? 120.621 39.132 -50.053 1.00 74.81 1129 CYS A CA 1
ATOM 8807 C C . CYS A 1 1129 ? 121.842 38.552 -50.764 1.00 74.81 1129 CYS A C 1
ATOM 8809 O O . CYS A 1 1129 ? 121.926 37.332 -50.896 1.00 74.81 1129 CYS A O 1
ATOM 8811 N N . PHE A 1 1130 ? 122.790 39.403 -51.151 1.00 77.06 1130 PHE A N 1
ATOM 8812 C CA . PHE A 1 1130 ? 124.116 39.016 -51.623 1.00 77.06 1130 PHE A CA 1
ATOM 8813 C C . PHE A 1 1130 ? 125.152 39.313 -50.534 1.00 77.06 1130 PHE A C 1
ATOM 8815 O O . PHE A 1 1130 ? 125.322 40.469 -50.136 1.00 77.06 1130 PHE A O 1
ATOM 8822 N N . ASP A 1 1131 ? 125.839 38.281 -50.035 1.00 71.31 1131 ASP A N 1
ATOM 8823 C CA . ASP A 1 1131 ? 126.918 38.437 -49.056 1.00 71.31 1131 ASP A CA 1
ATOM 8824 C C . ASP A 1 1131 ? 128.301 38.361 -49.727 1.00 71.31 1131 ASP A C 1
ATOM 8826 O O . ASP A 1 1131 ? 128.769 37.265 -50.028 1.00 71.31 1131 ASP A O 1
ATOM 8830 N N . PRO A 1 1132 ? 129.001 39.494 -49.921 1.00 67.19 1132 PRO A N 1
ATOM 8831 C CA . PRO A 1 1132 ? 130.307 39.509 -50.573 1.00 67.19 1132 PRO A CA 1
ATOM 8832 C C . PRO A 1 1132 ? 131.440 38.938 -49.699 1.00 67.19 1132 PRO A C 1
ATOM 8834 O O . PRO A 1 1132 ? 132.560 38.785 -50.182 1.00 67.19 1132 PRO A O 1
ATOM 8837 N N . SER A 1 1133 ? 131.200 38.621 -48.416 1.00 62.59 1133 SER A N 1
ATOM 8838 C CA . SER A 1 1133 ? 132.237 38.084 -47.516 1.00 62.59 1133 SER A CA 1
ATOM 8839 C C . SER A 1 1133 ? 132.677 36.648 -47.841 1.00 62.59 1133 SER A C 1
ATOM 8841 O O . SER A 1 1133 ? 133.715 36.195 -47.346 1.00 62.59 1133 SER A O 1
ATOM 8843 N N . SER A 1 1134 ? 131.937 35.941 -48.698 1.00 59.16 1134 SER A N 1
ATOM 8844 C CA . SER A 1 1134 ? 132.306 34.616 -49.205 1.00 59.16 1134 SER A CA 1
ATOM 8845 C C . SER A 1 1134 ? 133.505 34.648 -50.166 1.00 59.16 1134 SER A C 1
ATOM 8847 O O . SER A 1 1134 ? 134.215 33.647 -50.265 1.00 59.16 1134 SER A O 1
ATOM 8849 N N . CYS A 1 1135 ? 133.785 35.781 -50.824 1.00 61.72 1135 CYS A N 1
ATOM 8850 C CA . CYS A 1 1135 ? 134.944 35.949 -51.709 1.00 61.72 1135 CYS A CA 1
ATOM 8851 C C . CYS A 1 1135 ? 136.159 36.444 -50.897 1.00 61.72 1135 CYS A C 1
ATOM 8853 O O . CYS A 1 1135 ? 136.204 37.587 -50.437 1.00 61.72 1135 CYS A O 1
ATOM 8855 N N . ARG A 1 1136 ? 137.139 35.561 -50.646 1.00 58.03 1136 ARG A N 1
ATOM 8856 C CA . ARG A 1 1136 ? 138.316 35.847 -49.790 1.00 58.03 1136 ARG A CA 1
ATOM 8857 C C . ARG A 1 1136 ? 139.549 36.355 -50.548 1.00 58.03 1136 ARG A C 1
ATOM 8859 O O . ARG A 1 1136 ? 140.533 36.743 -49.916 1.00 58.03 1136 ARG A O 1
ATOM 8866 N N . ASP A 1 1137 ? 139.520 36.357 -51.870 1.00 58.00 1137 ASP A N 1
ATOM 8867 C CA . ASP A 1 1137 ? 140.590 36.816 -52.749 1.00 58.00 1137 ASP A CA 1
ATOM 8868 C C . ASP A 1 1137 ? 140.491 38.327 -53.047 1.00 58.00 1137 ASP A C 1
ATOM 8870 O O . ASP A 1 1137 ? 139.455 38.964 -52.884 1.00 58.00 1137 ASP A O 1
ATOM 8874 N N . ARG A 1 1138 ? 141.615 38.967 -53.401 1.00 56.56 1138 ARG A N 1
ATOM 8875 C CA . ARG A 1 1138 ? 141.688 40.427 -53.644 1.00 56.56 1138 ARG A CA 1
ATOM 8876 C C . ARG A 1 1138 ? 141.500 40.784 -55.129 1.00 56.56 1138 ARG A C 1
ATOM 8878 O O . ARG A 1 1138 ? 142.140 41.714 -55.611 1.00 56.56 1138 ARG A O 1
ATOM 8885 N N . VAL A 1 1139 ? 140.662 40.035 -55.851 1.00 58.66 1139 VAL A N 1
ATOM 8886 C CA . VAL A 1 1139 ? 140.437 40.167 -57.304 1.00 58.66 1139 VAL A CA 1
ATOM 8887 C C . VAL A 1 1139 ? 138.973 40.542 -57.571 1.00 58.66 1139 VAL A C 1
ATOM 8889 O O . VAL A 1 1139 ? 138.083 40.094 -56.859 1.00 58.66 1139 VAL A O 1
ATOM 8892 N N . SER A 1 1140 ? 138.703 41.394 -58.567 1.00 60.81 1140 SER A N 1
ATOM 8893 C CA . SER A 1 1140 ? 137.324 41.731 -58.970 1.00 60.81 1140 SER A CA 1
ATOM 8894 C C . SER A 1 1140 ? 136.670 40.555 -59.712 1.00 60.81 1140 SER A C 1
ATOM 8896 O O . SER A 1 1140 ? 137.252 40.063 -60.677 1.00 60.81 1140 SER A O 1
ATOM 8898 N N . GLN 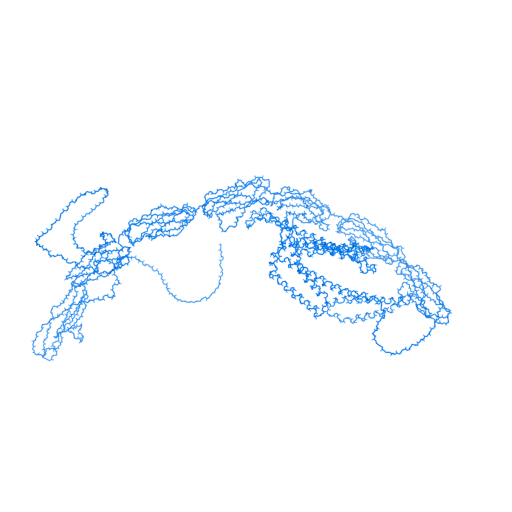A 1 1141 ? 135.473 40.121 -59.293 1.00 61.25 1141 GLN A N 1
ATOM 8899 C CA . GLN A 1 1141 ? 134.737 38.987 -59.879 1.00 61.25 1141 GLN A CA 1
ATOM 8900 C C . GLN A 1 1141 ? 133.266 39.351 -60.157 1.00 61.25 1141 GLN A C 1
ATOM 8902 O O . GLN A 1 1141 ? 132.656 40.099 -59.396 1.00 61.25 1141 GLN A O 1
ATOM 8907 N N . VAL A 1 1142 ? 132.700 38.806 -61.240 1.00 66.38 1142 VAL A N 1
ATOM 8908 C CA . VAL A 1 1142 ? 131.270 38.888 -61.600 1.00 66.38 1142 VAL A CA 1
ATOM 8909 C C . VAL A 1 1142 ? 130.672 37.477 -61.502 1.00 66.38 1142 VAL A C 1
ATOM 8911 O O . VAL A 1 1142 ? 131.293 36.535 -61.992 1.00 66.38 1142 VAL A O 1
ATOM 8914 N N . MET A 1 1143 ? 129.509 37.323 -60.854 1.00 63.81 1143 MET A N 1
ATOM 8915 C CA . MET A 1 1143 ? 128.804 36.042 -60.660 1.00 63.81 1143 MET A CA 1
ATOM 8916 C C . MET A 1 1143 ? 127.357 36.140 -61.167 1.00 63.81 1143 MET A C 1
ATOM 8918 O O . MET A 1 1143 ? 126.625 37.020 -60.718 1.00 63.81 1143 MET A O 1
ATOM 8922 N N . ASP A 1 1144 ? 126.952 35.219 -62.050 1.00 67.38 1144 ASP A N 1
ATOM 8923 C CA . ASP A 1 1144 ? 125.601 35.124 -62.622 1.00 67.38 1144 ASP A CA 1
ATOM 8924 C C . ASP A 1 1144 ? 124.949 33.786 -62.215 1.00 67.38 1144 ASP A C 1
ATOM 8926 O O . ASP A 1 1144 ? 125.366 32.731 -62.686 1.00 67.38 1144 ASP A O 1
ATOM 8930 N N . GLU A 1 1145 ? 123.917 33.821 -61.362 1.00 72.88 1145 GLU A N 1
ATOM 8931 C CA . GLU A 1 1145 ? 123.180 32.635 -60.878 1.00 72.88 1145 GLU A CA 1
ATOM 8932 C C . GLU A 1 1145 ? 121.663 32.763 -61.117 1.00 72.88 1145 GLU A C 1
ATOM 8934 O O . GLU A 1 1145 ? 121.126 33.871 -61.212 1.00 72.88 1145 GLU A O 1
ATOM 8939 N N . VAL A 1 1146 ? 120.947 31.631 -61.201 1.00 72.38 1146 VAL A N 1
ATOM 8940 C CA . VAL A 1 1146 ? 119.501 31.579 -61.520 1.00 72.38 1146 VAL A CA 1
ATOM 8941 C C . VAL A 1 1146 ? 118.682 30.986 -60.367 1.00 72.38 1146 VAL A C 1
ATOM 8943 O O . VAL A 1 1146 ? 119.035 29.959 -59.798 1.00 72.38 1146 VAL A O 1
ATOM 8946 N N . THR A 1 1147 ? 117.542 31.606 -60.040 1.00 69.88 1147 THR A N 1
ATOM 8947 C CA . THR A 1 1147 ? 116.557 31.076 -59.073 1.00 69.88 1147 THR A CA 1
ATOM 8948 C C . THR A 1 1147 ? 115.586 30.107 -59.751 1.00 69.88 1147 THR A C 1
ATOM 8950 O O . THR A 1 1147 ? 114.969 30.467 -60.754 1.00 69.88 1147 THR A O 1
ATOM 8953 N N . VAL A 1 1148 ? 115.380 28.916 -59.180 1.00 70.50 1148 VAL A N 1
ATOM 8954 C CA . VAL A 1 1148 ? 114.399 27.928 -59.677 1.00 70.50 1148 VAL A CA 1
ATOM 8955 C C . VAL A 1 1148 ? 113.126 27.974 -58.822 1.00 70.50 1148 VAL A C 1
ATOM 8957 O O . VAL A 1 1148 ? 113.208 28.088 -57.599 1.00 70.50 1148 VAL A O 1
ATOM 8960 N N . MET A 1 1149 ? 111.949 27.912 -59.460 1.00 69.50 1149 MET A N 1
ATOM 8961 C CA . MET A 1 1149 ? 110.635 27.907 -58.798 1.00 69.50 1149 MET A CA 1
ATOM 8962 C C . MET A 1 1149 ? 109.854 26.638 -59.167 1.00 69.50 1149 MET A C 1
ATOM 8964 O O . MET A 1 1149 ? 109.566 26.422 -60.343 1.00 69.50 1149 MET A O 1
ATOM 8968 N N . HIS A 1 1150 ? 109.483 25.824 -58.178 1.00 71.12 1150 HIS A N 1
ATOM 8969 C CA . HIS A 1 1150 ? 108.687 24.605 -58.364 1.00 71.12 1150 HIS A CA 1
ATOM 8970 C C . HIS A 1 1150 ? 107.241 24.831 -57.913 1.00 71.12 1150 HIS A C 1
ATOM 8972 O O . HIS A 1 1150 ? 107.006 25.215 -56.767 1.00 71.12 1150 HIS A O 1
ATOM 8978 N N . PHE A 1 1151 ? 106.268 24.582 -58.792 1.00 68.81 1151 PHE A N 1
ATOM 8979 C CA . PHE A 1 1151 ? 104.846 24.625 -58.443 1.00 68.81 1151 PHE A CA 1
ATOM 8980 C C . PHE A 1 1151 ? 104.390 23.246 -57.974 1.00 68.81 1151 PHE A C 1
ATOM 8982 O O . PHE A 1 1151 ? 104.612 22.256 -58.668 1.00 68.81 1151 PHE A O 1
ATOM 8989 N N . HIS A 1 1152 ? 103.749 23.188 -56.811 1.00 61.78 1152 HIS A N 1
ATOM 8990 C CA . HIS A 1 1152 ? 103.246 21.944 -56.236 1.00 61.78 1152 HIS A CA 1
ATOM 8991 C C . HIS A 1 1152 ? 101.717 21.967 -56.215 1.00 61.78 1152 HIS A C 1
ATOM 8993 O O . HIS A 1 1152 ? 101.123 22.946 -55.770 1.00 61.78 1152 HIS A O 1
ATOM 8999 N N . SER A 1 1153 ? 101.069 20.888 -56.648 1.00 52.72 1153 SER A N 1
ATOM 9000 C CA . SER A 1 1153 ? 99.649 20.661 -56.372 1.00 52.72 1153 SER A CA 1
ATOM 9001 C C . SER A 1 1153 ? 99.528 20.050 -54.977 1.00 52.72 1153 SER A C 1
ATOM 9003 O O . SER A 1 1153 ? 100.032 18.952 -54.736 1.00 52.72 1153 SER A O 1
ATOM 9005 N N . VAL A 1 1154 ? 98.889 20.743 -54.036 1.00 45.72 1154 VAL A N 1
ATOM 9006 C CA . VAL A 1 1154 ? 98.510 20.119 -52.763 1.00 45.72 1154 VAL A CA 1
ATOM 9007 C C . VAL A 1 1154 ? 97.191 19.393 -53.000 1.00 45.72 1154 VAL A C 1
ATOM 9009 O O . VAL A 1 1154 ? 96.180 20.042 -53.262 1.00 45.72 1154 VAL A O 1
ATOM 9012 N N . GLU A 1 1155 ? 97.183 18.062 -52.884 1.00 40.28 1155 GLU A N 1
ATOM 9013 C CA . GLU A 1 1155 ? 95.940 17.319 -52.664 1.00 40.28 1155 GLU A CA 1
ATOM 9014 C C . GLU A 1 1155 ? 95.350 17.809 -51.342 1.00 40.28 1155 GLU A C 1
ATOM 9016 O O . GLU A 1 1155 ? 95.755 17.401 -50.251 1.00 40.28 1155 GLU A O 1
ATOM 9021 N N . ILE A 1 1156 ? 94.400 18.738 -51.430 1.00 38.88 1156 ILE A N 1
ATOM 9022 C CA . ILE A 1 1156 ? 93.533 19.046 -50.305 1.00 38.88 1156 ILE A CA 1
ATOM 9023 C C . ILE A 1 1156 ? 92.710 17.778 -50.101 1.00 38.88 1156 ILE A C 1
ATOM 9025 O O . ILE A 1 1156 ? 91.725 17.543 -50.801 1.00 38.88 1156 ILE A O 1
ATOM 9029 N N . SER A 1 1157 ? 93.128 16.940 -49.153 1.00 31.66 1157 SER A N 1
ATOM 9030 C CA . SER A 1 1157 ? 92.273 15.914 -48.574 1.00 31.66 1157 SER A CA 1
ATOM 9031 C C . SER A 1 1157 ? 91.109 16.637 -47.898 1.00 31.66 1157 SER A C 1
ATOM 9033 O O . SER A 1 1157 ? 91.152 17.045 -46.740 1.00 31.66 1157 SER A O 1
ATOM 9035 N N . GLY A 1 1158 ? 90.075 16.894 -48.697 1.00 30.28 1158 GLY A N 1
ATOM 9036 C CA . GLY A 1 1158 ? 88.853 17.553 -48.287 1.00 30.28 1158 GLY A CA 1
ATOM 9037 C C . GLY A 1 1158 ? 88.092 16.664 -47.321 1.00 30.28 1158 GLY A C 1
ATOM 9038 O O . GLY A 1 1158 ? 87.196 15.934 -47.722 1.00 30.28 1158 GLY A O 1
ATOM 9039 N N . ASN A 1 1159 ? 88.420 16.764 -46.039 1.00 38.22 1159 ASN A N 1
ATOM 9040 C CA . ASN A 1 1159 ? 87.453 16.554 -44.981 1.00 38.22 1159 ASN A CA 1
ATOM 9041 C C . ASN A 1 1159 ? 87.352 17.846 -44.178 1.00 38.22 1159 ASN A C 1
ATOM 9043 O O . ASN A 1 1159 ? 88.337 18.341 -43.642 1.00 38.22 1159 ASN A O 1
ATOM 9047 N N . THR A 1 1160 ? 86.117 18.341 -44.097 1.00 38.91 1160 THR A N 1
ATOM 9048 C CA . THR A 1 1160 ? 85.620 19.562 -43.441 1.00 38.91 1160 THR A CA 1
ATOM 9049 C C . THR A 1 1160 ? 85.836 20.889 -44.184 1.00 38.91 1160 THR A C 1
ATOM 9051 O O . THR A 1 1160 ? 86.956 21.292 -44.455 1.00 38.91 1160 THR A O 1
ATOM 9054 N N . LEU A 1 1161 ? 84.707 21.582 -44.429 1.00 35.00 1161 LEU A N 1
ATOM 9055 C CA . LEU A 1 1161 ? 84.520 22.941 -44.989 1.00 35.00 1161 LEU A CA 1
ATOM 9056 C C . LEU A 1 1161 ? 84.108 23.070 -46.472 1.00 35.00 1161 LEU A C 1
ATOM 9058 O O . LEU A 1 1161 ? 84.634 23.915 -47.175 1.00 35.00 1161 LEU A O 1
ATOM 9062 N N . TRP A 1 1162 ? 83.071 22.340 -46.909 1.00 27.45 1162 TRP A N 1
ATOM 9063 C CA . TRP A 1 1162 ? 82.164 22.764 -48.005 1.00 27.45 1162 TRP A CA 1
ATOM 9064 C C . TRP A 1 1162 ? 80.701 22.422 -47.667 1.00 27.45 1162 TRP A C 1
ATOM 9066 O O . TRP A 1 1162 ? 79.962 21.824 -48.440 1.00 27.45 1162 TRP A O 1
ATOM 9076 N N . ALA A 1 1163 ? 80.277 22.791 -46.457 1.00 35.31 1163 ALA A N 1
ATOM 9077 C CA . ALA A 1 1163 ? 78.873 22.800 -46.054 1.00 35.31 1163 ALA A CA 1
ATOM 9078 C C . ALA A 1 1163 ? 78.489 24.221 -45.628 1.00 35.31 1163 ALA A C 1
ATOM 9080 O O . ALA A 1 1163 ? 78.245 24.482 -44.453 1.00 35.31 1163 ALA A O 1
ATOM 9081 N N . LYS A 1 1164 ? 78.523 25.164 -46.576 1.00 29.28 1164 LYS A N 1
ATOM 9082 C CA . LYS A 1 1164 ? 77.791 26.438 -46.515 1.00 29.28 1164 LYS A CA 1
ATOM 9083 C C . LYS A 1 1164 ? 77.963 27.207 -47.826 1.00 29.28 1164 LYS A C 1
ATOM 9085 O O . LYS A 1 1164 ? 79.086 27.433 -48.251 1.00 29.28 1164 LYS A O 1
ATOM 9090 N N . ALA A 1 1165 ? 76.825 27.658 -48.356 1.00 26.94 1165 ALA A N 1
ATOM 9091 C CA . ALA A 1 1165 ? 76.641 28.624 -49.441 1.00 26.94 1165 ALA A CA 1
ATOM 9092 C C . ALA A 1 1165 ? 76.780 28.089 -50.884 1.00 26.94 1165 ALA A C 1
ATOM 9094 O O . ALA A 1 1165 ? 77.852 28.117 -51.469 1.00 26.94 1165 ALA A O 1
ATOM 9095 N N . ILE A 1 1166 ? 75.660 27.682 -51.499 1.00 28.16 1166 ILE A N 1
ATOM 9096 C CA . ILE A 1 1166 ? 74.834 28.522 -52.400 1.00 28.16 1166 ILE A CA 1
ATOM 9097 C C . ILE A 1 1166 ? 73.632 27.673 -52.875 1.00 28.16 1166 ILE A C 1
ATOM 9099 O O . ILE A 1 1166 ? 73.733 26.868 -53.792 1.00 28.16 1166 ILE A O 1
ATOM 9103 N N . SER A 1 1167 ? 72.485 27.854 -52.214 1.00 25.09 1167 SER A N 1
ATOM 9104 C CA . SER A 1 1167 ? 71.140 27.746 -52.802 1.00 25.09 1167 SER A CA 1
ATOM 9105 C C . SER A 1 1167 ? 70.156 28.485 -51.883 1.00 25.09 1167 SER A C 1
ATOM 9107 O O . SER A 1 1167 ? 69.402 27.898 -51.113 1.00 25.09 1167 SER A O 1
ATOM 9109 N N . GLN A 1 1168 ? 70.222 29.811 -51.927 1.00 26.20 1168 GLN A N 1
ATOM 9110 C CA . GLN A 1 1168 ? 69.052 30.666 -51.769 1.00 26.20 1168 GLN A CA 1
ATOM 9111 C C . GLN A 1 1168 ? 69.071 31.620 -52.961 1.00 26.20 1168 GLN A C 1
ATOM 9113 O O . GLN A 1 1168 ? 70.096 32.254 -53.215 1.00 26.20 1168 GLN A O 1
ATOM 9118 N N . PRO A 1 1169 ? 67.938 31.751 -53.649 1.00 27.80 1169 PRO A N 1
ATOM 9119 C CA . PRO A 1 1169 ? 67.401 33.060 -53.926 1.00 27.80 1169 PRO A CA 1
ATOM 9120 C C . PRO A 1 1169 ? 66.127 33.257 -53.099 1.00 27.80 1169 PRO A C 1
ATOM 9122 O O . PRO A 1 1169 ? 65.237 32.414 -53.068 1.00 27.80 1169 PRO A O 1
ATOM 9125 N N . GLU A 1 1170 ? 66.112 34.396 -52.414 1.00 24.25 1170 GLU A N 1
ATOM 9126 C CA . GLU A 1 1170 ? 64.930 35.196 -52.093 1.00 24.25 1170 GLU A CA 1
ATOM 9127 C C . GLU A 1 1170 ? 63.797 34.513 -51.307 1.00 24.25 1170 GLU A C 1
ATOM 9129 O O . GLU A 1 1170 ? 62.730 34.192 -51.819 1.00 24.25 1170 GLU A O 1
ATOM 9134 N N . GLN A 1 1171 ? 63.976 34.462 -49.985 1.00 24.02 1171 GLN A N 1
ATOM 9135 C CA . GLN A 1 1171 ? 62.889 34.834 -49.080 1.00 24.02 1171 GLN A CA 1
ATOM 9136 C C . GLN A 1 1171 ? 63.281 36.112 -48.342 1.00 24.02 1171 GLN A C 1
ATOM 9138 O O . GLN A 1 1171 ? 64.079 36.112 -47.407 1.00 24.02 1171 GLN A O 1
ATOM 9143 N N . THR A 1 1172 ? 62.692 37.220 -48.776 1.00 27.22 1172 THR A N 1
ATOM 9144 C CA . THR A 1 1172 ? 62.516 38.410 -47.953 1.00 27.22 1172 THR A CA 1
ATOM 9145 C C . THR A 1 1172 ? 61.510 38.087 -46.849 1.00 27.22 1172 THR A C 1
ATOM 9147 O O . THR A 1 1172 ? 60.311 38.011 -47.102 1.00 27.22 1172 THR A O 1
ATOM 9150 N N . SER A 1 1173 ? 61.987 37.922 -45.617 1.00 28.22 1173 SER A N 1
ATOM 9151 C CA . SER A 1 1173 ? 61.172 38.111 -44.416 1.00 28.22 1173 SER A CA 1
ATOM 9152 C C . SER A 1 1173 ? 61.779 39.249 -43.604 1.00 28.22 1173 SER A C 1
ATOM 9154 O O . SER A 1 1173 ? 62.846 39.103 -43.004 1.00 28.22 1173 SER A O 1
ATOM 9156 N N . SER A 1 1174 ? 61.106 40.396 -43.607 1.00 28.95 1174 SER A N 1
ATOM 9157 C CA . SER A 1 1174 ? 61.367 41.488 -42.680 1.00 28.95 1174 SER A CA 1
ATOM 9158 C C . SER A 1 1174 ? 60.826 41.139 -41.293 1.00 28.95 1174 SER A C 1
ATOM 9160 O O . SER A 1 1174 ? 59.640 40.868 -41.116 1.00 28.95 1174 SER A O 1
ATOM 9162 N N . LEU A 1 1175 ? 61.742 41.187 -40.330 1.00 31.80 1175 LEU A N 1
ATOM 9163 C CA . LEU A 1 1175 ? 61.542 41.344 -38.894 1.00 31.80 1175 LEU A CA 1
ATOM 9164 C C . LEU A 1 1175 ? 60.568 42.482 -38.529 1.00 31.80 1175 LEU A C 1
ATOM 9166 O O . LEU A 1 1175 ? 60.600 43.545 -39.141 1.00 31.80 1175 LEU A O 1
ATOM 9170 N N . SER A 1 1176 ? 59.861 42.335 -37.404 1.00 28.48 1176 SER A N 1
ATOM 9171 C CA . SER A 1 1176 ? 60.252 43.043 -36.168 1.00 28.48 1176 SER A CA 1
ATOM 9172 C C . SER A 1 1176 ? 59.536 42.511 -34.913 1.00 28.48 1176 SER A C 1
ATOM 9174 O O . SER A 1 1176 ? 58.316 42.460 -34.854 1.00 28.48 1176 SER A O 1
ATOM 9176 N N . HIS A 1 1177 ? 60.385 42.068 -33.969 1.00 31.67 1177 HIS A N 1
ATOM 9177 C CA . HIS A 1 1177 ? 60.412 42.242 -32.501 1.00 31.67 1177 HIS A CA 1
ATOM 9178 C C . HIS A 1 1177 ? 59.118 42.246 -31.672 1.00 31.67 1177 HIS A C 1
ATOM 9180 O O . HIS A 1 1177 ? 58.134 42.869 -32.027 1.00 31.67 1177 HIS A O 1
ATOM 9186 N N . GLY A 1 1178 ? 59.077 41.678 -30.464 1.00 28.48 1178 GLY A N 1
ATOM 9187 C CA . GLY A 1 1178 ? 60.076 41.160 -29.508 1.00 28.48 1178 GLY A CA 1
ATOM 9188 C C . GLY A 1 1178 ? 59.283 40.645 -28.281 1.00 28.48 1178 GLY A C 1
ATOM 9189 O O . GLY A 1 1178 ? 58.064 40.735 -28.280 1.00 28.48 1178 GLY A O 1
ATOM 9190 N N . HIS A 1 1179 ? 59.811 40.115 -27.182 1.00 30.17 1179 HIS A N 1
ATOM 9191 C CA . HIS A 1 1179 ? 61.159 39.991 -26.649 1.00 30.17 1179 HIS A CA 1
ATOM 9192 C C . HIS A 1 1179 ? 61.039 39.113 -25.373 1.00 30.17 1179 HIS A C 1
ATOM 9194 O O . HIS A 1 1179 ? 60.125 39.360 -24.594 1.00 30.17 1179 HIS A O 1
ATOM 9200 N N . SER A 1 1180 ? 62.009 38.209 -25.126 1.00 29.05 1180 SER A N 1
ATOM 9201 C CA . SER A 1 1180 ? 62.555 37.789 -23.798 1.00 29.05 1180 SER A CA 1
ATOM 9202 C C . SER A 1 1180 ? 61.635 37.162 -22.720 1.00 29.05 1180 SER A C 1
ATOM 9204 O O . SER A 1 1180 ? 60.508 37.577 -22.532 1.00 29.05 1180 SER A O 1
ATOM 9206 N N . SER A 1 1181 ? 62.042 36.234 -21.847 1.00 29.12 1181 SER A N 1
ATOM 9207 C CA . SER A 1 1181 ? 63.279 35.476 -21.607 1.00 29.12 1181 SER A CA 1
ATOM 9208 C C . SER A 1 1181 ? 62.969 34.355 -20.598 1.00 29.12 1181 SER A C 1
ATOM 9210 O O . SER A 1 1181 ? 62.038 34.445 -19.804 1.00 29.12 1181 SER A O 1
ATOM 9212 N N . VAL A 1 1182 ? 63.799 33.318 -20.633 1.00 30.08 1182 VAL A N 1
ATOM 9213 C CA . VAL A 1 1182 ? 63.811 32.102 -19.803 1.00 30.08 1182 VAL A CA 1
ATOM 9214 C C . VAL A 1 1182 ? 64.258 32.375 -18.355 1.00 30.08 1182 VAL A C 1
ATOM 9216 O O . VAL A 1 1182 ? 65.244 33.081 -18.169 1.00 30.08 1182 VAL A O 1
ATOM 9219 N N . MET A 1 1183 ? 63.662 31.706 -17.352 1.00 27.23 1183 MET A N 1
ATOM 9220 C CA . MET A 1 1183 ? 64.453 31.002 -16.323 1.00 27.23 1183 MET A CA 1
ATOM 9221 C C . MET A 1 1183 ? 63.689 29.927 -15.530 1.00 27.23 1183 MET A C 1
ATOM 9223 O O . MET A 1 1183 ? 62.493 30.006 -15.275 1.00 27.23 1183 MET A O 1
ATOM 9227 N N . ILE A 1 1184 ? 64.468 28.909 -15.174 1.00 29.52 1184 ILE A N 1
ATOM 9228 C CA . ILE A 1 1184 ? 64.186 27.663 -14.459 1.00 29.52 1184 ILE A CA 1
ATOM 9229 C C . ILE A 1 1184 ? 64.141 27.920 -12.941 1.00 29.52 1184 ILE A C 1
ATOM 9231 O O . ILE A 1 1184 ? 65.017 28.624 -12.452 1.00 29.52 1184 ILE A O 1
ATOM 9235 N N . ALA A 1 1185 ? 63.220 27.278 -12.202 1.00 28.44 1185 ALA A N 1
ATOM 9236 C CA . ALA A 1 1185 ? 63.499 26.423 -11.023 1.00 28.44 1185 ALA A CA 1
ATOM 9237 C C . ALA A 1 1185 ? 62.322 26.301 -10.024 1.00 28.44 1185 ALA A C 1
ATOM 9239 O O . ALA A 1 1185 ? 61.837 27.283 -9.484 1.00 28.44 1185 ALA A O 1
ATOM 9240 N N . LYS A 1 1186 ? 61.981 25.035 -9.738 1.00 27.02 1186 LYS A N 1
ATOM 9241 C CA . LYS A 1 1186 ? 61.663 24.399 -8.440 1.00 27.02 1186 LYS A CA 1
ATOM 9242 C C . LYS A 1 1186 ? 60.695 25.045 -7.413 1.00 27.02 1186 LYS A C 1
ATOM 9244 O O . LYS A 1 1186 ? 60.930 26.106 -6.856 1.00 27.02 1186 LYS A O 1
ATOM 9249 N N . THR A 1 1187 ? 59.807 24.143 -6.966 1.00 27.56 1187 THR A N 1
ATOM 9250 C CA . THR A 1 1187 ? 59.356 23.833 -5.586 1.00 27.56 1187 THR A CA 1
ATOM 9251 C C . THR A 1 1187 ? 58.104 24.481 -4.965 1.00 27.56 1187 THR A C 1
ATOM 9253 O O . THR A 1 1187 ? 58.019 25.685 -4.795 1.00 27.56 1187 THR A O 1
ATOM 9256 N N . HIS A 1 1188 ? 57.254 23.560 -4.475 1.00 28.41 1188 HIS A N 1
ATOM 9257 C CA . HIS A 1 1188 ? 56.361 23.584 -3.301 1.00 28.41 1188 HIS A CA 1
ATOM 9258 C C . HIS A 1 1188 ? 55.001 24.332 -3.327 1.00 28.41 1188 HIS A C 1
ATOM 9260 O O . HIS A 1 1188 ? 54.914 25.550 -3.377 1.00 28.41 1188 HIS A O 1
ATOM 9266 N N . HIS A 1 1189 ? 53.932 23.528 -3.171 1.00 33.84 1189 HIS A N 1
ATOM 9267 C CA . HIS A 1 1189 ? 52.625 23.817 -2.529 1.00 33.84 1189 HIS A CA 1
ATOM 9268 C C . HIS A 1 1189 ? 52.764 24.473 -1.127 1.00 33.84 1189 HIS A C 1
ATOM 9270 O O . HIS A 1 1189 ? 53.872 24.374 -0.594 1.00 33.84 1189 HIS A O 1
ATOM 9276 N N . PRO A 1 1190 ? 51.702 24.990 -0.433 1.00 46.03 1190 PRO A N 1
ATOM 9277 C CA . PRO A 1 1190 ? 50.234 24.833 -0.626 1.00 46.03 1190 PRO A CA 1
ATOM 9278 C C . PRO A 1 1190 ? 49.365 26.114 -0.383 1.00 46.03 1190 PRO A C 1
ATOM 9280 O O . PRO A 1 1190 ? 49.861 27.145 0.045 1.00 46.03 1190 PRO A O 1
ATOM 9283 N N . GLY A 1 1191 ? 48.029 26.006 -0.527 1.00 27.95 1191 GLY A N 1
ATOM 9284 C CA . GLY A 1 1191 ? 47.096 26.608 0.456 1.00 27.95 1191 GLY A CA 1
ATOM 9285 C C . GLY A 1 1191 ? 46.188 27.794 0.060 1.00 27.95 1191 GLY A C 1
ATOM 9286 O O . GLY A 1 1191 ? 46.545 28.940 0.266 1.00 27.95 1191 GLY A O 1
ATOM 9287 N N . ARG A 1 1192 ? 44.954 27.464 -0.360 1.00 29.41 1192 ARG A N 1
ATOM 9288 C CA . ARG A 1 1192 ? 43.636 27.863 0.211 1.00 29.41 1192 ARG A CA 1
ATOM 9289 C C . ARG A 1 1192 ? 43.220 29.356 0.416 1.00 29.41 1192 ARG A C 1
ATOM 9291 O O . ARG A 1 1192 ? 43.820 30.082 1.193 1.00 29.41 1192 ARG A O 1
ATOM 9298 N N . VAL A 1 1193 ? 41.986 29.625 -0.060 1.00 30.48 1193 VAL A N 1
ATOM 9299 C CA . VAL A 1 1193 ? 40.929 30.589 0.377 1.00 30.48 1193 VAL A CA 1
ATOM 9300 C C . VAL A 1 1193 ? 40.938 32.020 -0.197 1.00 30.48 1193 VAL A C 1
ATOM 9302 O O . VAL A 1 1193 ? 41.701 32.861 0.251 1.00 30.48 1193 VAL A O 1
ATOM 9305 N N . MET A 1 1194 ? 39.958 32.342 -1.057 1.00 29.12 1194 MET A N 1
ATOM 9306 C CA . MET A 1 1194 ? 38.879 33.313 -0.768 1.00 29.12 1194 MET A CA 1
ATOM 9307 C C . MET A 1 1194 ? 37.830 33.353 -1.895 1.00 29.12 1194 MET A C 1
ATOM 9309 O O . MET A 1 1194 ? 38.103 33.030 -3.045 1.00 29.12 1194 MET A O 1
ATOM 9313 N N . SER A 1 1195 ? 36.607 33.671 -1.485 1.00 31.81 1195 SER A N 1
ATOM 9314 C CA . SER A 1 1195 ? 35.322 33.618 -2.186 1.00 31.81 1195 SER A CA 1
ATOM 9315 C C . SER A 1 1195 ? 34.982 34.955 -2.912 1.00 31.81 1195 SER A C 1
ATOM 9317 O O . SER A 1 1195 ? 35.895 35.745 -3.126 1.00 31.81 1195 SER A O 1
ATOM 9319 N N . PRO A 1 1196 ? 33.736 35.207 -3.380 1.00 47.03 1196 PRO A N 1
ATOM 9320 C CA . PRO A 1 1196 ? 33.389 35.590 -4.756 1.00 47.03 1196 PRO A CA 1
ATOM 9321 C C . PRO A 1 1196 ? 33.120 37.105 -4.932 1.00 47.03 1196 PRO A C 1
ATOM 9323 O O . PRO A 1 1196 ? 33.261 37.876 -3.982 1.00 47.03 1196 PRO A O 1
ATOM 9326 N N . PRO A 1 1197 ? 32.617 37.531 -6.108 1.00 45.50 1197 PRO A N 1
ATOM 9327 C CA . PRO A 1 1197 ? 31.426 38.374 -6.048 1.00 45.50 1197 PRO A CA 1
ATOM 9328 C C . PRO A 1 1197 ? 30.334 38.044 -7.082 1.00 45.50 1197 PRO A C 1
ATOM 9330 O O . PRO A 1 1197 ? 30.575 37.699 -8.234 1.00 45.50 1197 PRO A O 1
ATOM 9333 N N . VAL A 1 1198 ? 29.114 38.204 -6.574 1.00 40.47 1198 VAL A N 1
ATOM 9334 C CA . VAL A 1 1198 ? 27.821 38.515 -7.208 1.00 40.47 1198 VAL A CA 1
ATOM 9335 C C . VAL A 1 1198 ? 28.009 39.742 -8.138 1.00 40.47 1198 VAL A C 1
ATOM 9337 O O . VAL A 1 1198 ? 28.801 40.616 -7.801 1.00 40.47 1198 VAL A O 1
ATOM 9340 N N . MET A 1 1199 ? 27.408 39.890 -9.328 1.00 38.78 1199 MET A N 1
ATOM 9341 C CA . MET A 1 1199 ? 25.983 40.152 -9.580 1.00 38.78 1199 MET A CA 1
ATOM 9342 C C . MET A 1 1199 ? 25.753 40.368 -11.091 1.00 38.78 1199 MET A C 1
ATOM 9344 O O . MET A 1 1199 ? 26.483 41.166 -11.677 1.00 38.78 1199 MET A O 1
ATOM 9348 N N . SER A 1 1200 ? 24.738 39.712 -11.668 1.00 36.97 1200 SER A N 1
ATOM 9349 C CA . SER A 1 1200 ? 23.636 40.266 -12.494 1.00 36.97 1200 SER A CA 1
ATOM 9350 C C . SER A 1 1200 ? 22.981 39.157 -13.307 1.00 36.97 1200 SER A C 1
ATOM 9352 O O . SER A 1 1200 ? 23.702 38.575 -14.150 1.00 36.97 1200 SER A O 1
#

InterPro domains:
  IPR008521 Magnesium transporter NIPA [PF05653] (12-243)
  IPR013783 Immunoglobulin-like fold [G3DSA:2.60.40.10] (284-451)
  IPR013783 Immunoglobulin-like fold [G3DSA:2.60.40.10] (452-556)
  IPR013783 Immunoglobulin-like fold [G3DSA:2.60.40.10] (557-690)
  IPR013783 Immunoglobulin-like fold [G3DSA:2.60.40.10] (691-794)
  IPR013783 Immunoglobulin-like fold [G3DSA:2.60.40.10] (795-901)
  IPR033305 Hydrocephalus-inducing-like [PTHR23053] (268-1147)
  IPR037185 Multidrug transporter EmrE superfamily [SSF103481] (49-135)
  IPR053879 HYDIN/VesB/CFA65-like, Ig-like domain [PF22544] (453-553)
  IPR053879 HYDIN/VesB/CFA65-like, Ig-like domain [PF22544] (799-895)

Organism: NCBI:txid8208

pLDDT: mean 73.97, std 18.23, range [24.02, 94.44]

Foldseek 3Di:
DDPVVVLVQLQVLAVLLLVLLLQLLLLLLVLVLLLVVLVVVCVVPPDPPCSVVDPSNVVSVVSNVSSVVSLLLSLQRHPPQLNPLSNVSNVLSNLVVCVVPVPDPDDPVVVCVVCVVVVVVSVVSVVVNVVCSVPPDSDDDLQAPVNLVVVCPDPVNVVVVVVLVVLLVVLVCCVPPVVPPDPVSLVVNLVSLVVLLSVLSSNQSSQVVVVVVPDNRVPRVSNVVSVVSNVVSVVVSVVSVVVVVVVVVVVVVVVVVPPDDDDDDDDDDDDDDDDDDDDDDDDDADFFDWDWPDQEDEWEEDALADKGKDKTKIAGADQDKKKKAKFQDFAPVVVVVVVVVVVVVLVVVVVVVVVVVVVVCVPDVVCVVCVVVVVVVVVVVVVVVVVVSSCPQPPDQWHKPPRIDMDHHPDMDMIMIMGNHQAQAKDKGKMWMDMPRHRGTRIHIYIYGYHYWDKDKPDQEDEPEEDEAQDKDKDKIKMFTQGQAKWKKAKDFDPDQQSVQKDKVPRIDIAGHGGMDMIMIMGHHLAFFKDKTWIWMDTRRYPGTRTHIYIYGHDYFDKDWPDQAAEPEEAEAQAKDKDKTKMWRQGQAKWKKFKDKPPFWPFAAGHHLVNLQPCPPPLDPPALPPPPDTIHHGFKDKVPRIDMGHHGDMDMMMIMGHDLAQAWDFIWMAMAIPSHGTRPDIHTYTYGYDYFDKDWPQQEDEPEEDEAQDKDKDKIKIFGQAQHKWKKFWHADDDDPQDQKHKDFPRRIDIDHHGDIDITMMIIHGHAAAKDKDWTFMDIHSDPDGTRIHIYIYGYAYWDKDWPAQEDEPEEDAAQDKDKDKTKIFTAAQAKKWKAKDWPDPPDQWDKPPRIDIAHHRGMDIIIIIGHHQDQAKDKTWIWIDIPRHDIGIHIYIYGYDAAQKDKPDPFPDEAEQEEDAAQDKGKDKIKIWRQHQFKKKKAKDWDDDDDDDDDDDDDDDDDDDDDDDDDDDDDDDDDDDDDDDDDDDDDAQKDKPPRIDIHHNGDMDMMMIMGHHNDFDKDKIKMWMWMDTHPRPDTDTRHIYIYIYTHWHWDKDKDDPDDDDDDDDDPPDDDDKDKDKIKMWTQTQAKWKKKKAADPPKFKDQDDDDDDTDRMDIDIHGHGDMDMIMIIGDPPVDPDPDDDDDDTDMDMDTDDDPPPDDDDPPDDDDDDDDDDDDDDDDDDDDDDDDDDDDDDDDDDDDD

Sequence (1200 aa):
MDMSSAYGGSYTDNLIGTLLAIFGNVLVSISLSIQKYSHVTLAGTKDLRSFYRTKTWWCGFVLTCLGEGANFISYAFAPLALVAPLNAVSVLTSSILGLIFLREKSKPKDFAKRYGLSFLGCLLTIGGTYLFVAFGPNSHEKLKAENIVNHLVGWPVLLYLLLEIITFCLLLYFYKQRNANSLVIILMLVALLGSVTVITVKAVSGMLVLTFEGTMQLDYPIFSVMFVCMVASVVFQARVKFLILCQESVSLTILQSDHQSPRQLNKPAYQSTCEDVHIFLYGACEELDIHLECESVLVNQTYISLANVCKVSLTYKSEIPLKYCWTTWPSLQEETLSFLRESSSLQQEEEEERKRWLVQCESDPTAIYRLPQLSKALQERRSQLVEDQRLVLSHSCLTLEPAEGEIWPKTPAQFNIIFKPDEAKLYQQTIYCHVTGREARLPLTIKAQGLGPNLQLTYNRMDMKNVDIGGKDCYEVEMYNKGVIDAPFRMSNPDTTFGRCFSFSPEEGVVSSGAWQIVQVTFQSCILGTFSEDLLLTVTGQPQPLTVTFRGCVVAPALDFNVSEINFGDVAFGFPQTLAFTLYNTSFVPLNFSLRVLGDGRGSPSVTSLKQAVEVSRINWECGADRGLRAQPVEFTVMPAAGSMRSLSDVTIKVTLCSNTVKTYRLALVVDVEGVGEEIGTLPIYARCCVPDIVVETPVLDFERCFLDHPYEQRVRLTNSSPLLACYGMLDQEHEESPSLLFGSDTPRGLILPRTSEELPVVLLAKAVGRQQHTLRIAVFGSSQPPLEVVLSCVGQGPKVHVETPKLDFGRIPVLTDITRVLHLSNESPIPAHFTARMWDRGSFGRVEPSEGEVPPESQLELRVVAHLKDTQDFKATLEISIRDSQTHTVHLSATGTGTTIVSDKTFAPALDLGAYFSHESCQYHFKLTNHGKRVQRMYWRIDSFLPSAKTQKGVNPSDRTVLPPISAPRKKDILGRGSSLPSSREKPVFSLTPLRAELFPGHSVDMVLTGSSDSPKLVREHLVCHGIVGNQGTKELIMSVDVTCHFVAPMLSISSKQLKFYIEKVPGQSLTPLFEKLILENVSSLPLHMELSLVEPFSLREASGAHIRATTKSMVLGNGRKAELWVCFDPSSCRDRVSQVMDEVTVMHFHSVEISGNTLWAKAISQPEQTSSLSHGHSSVMIAKTHHPGRVMSPPVMS